Protein AF-0000000084393805 (afdb_homodimer)

Structure (mmCIF, N/CA/C/O backbone):
data_AF-0000000084393805-model_v1
#
loop_
_entity.id
_entity.type
_entity.pdbx_description
1 polymer 'Probable acetate kinase'
#
loop_
_atom_site.group_PDB
_atom_site.id
_atom_site.type_symbol
_atom_site.label_atom_id
_atom_site.label_alt_id
_atom_site.label_comp_id
_atom_site.label_asym_id
_atom_site.label_entity_id
_atom_site.label_seq_id
_atom_site.pdbx_PDB_ins_code
_atom_site.Cartn_x
_atom_site.Cartn_y
_atom_site.Cartn_z
_atom_site.occupancy
_atom_site.B_iso_or_equiv
_atom_site.auth_seq_id
_atom_site.auth_comp_id
_atom_site.auth_asym_id
_atom_site.auth_atom_id
_atom_site.pdbx_PDB_model_num
ATOM 1 N N . MET A 1 1 ? 8.07 42.688 19.766 1 90.31 1 MET A N 1
ATOM 2 C CA . MET A 1 1 ? 7.062 41.625 19.703 1 90.31 1 MET A CA 1
ATOM 3 C C . MET A 1 1 ? 6.168 41.781 18.484 1 90.31 1 MET A C 1
ATOM 5 O O . MET A 1 1 ? 5.738 42.906 18.172 1 90.31 1 MET A O 1
ATOM 9 N N . LYS A 1 2 ? 6.098 40.75 17.688 1 96 2 LYS A N 1
ATOM 10 C CA . LYS A 1 2 ? 5.238 40.781 16.5 1 96 2 LYS A CA 1
ATOM 11 C C . LYS A 1 2 ? 3.988 39.938 16.719 1 96 2 LYS A C 1
ATOM 13 O O . LYS A 1 2 ? 3.998 39 17.516 1 96 2 LYS A O 1
ATOM 18 N N . VAL A 1 3 ? 2.959 40.375 16.031 1 98.25 3 VAL A N 1
ATOM 19 C CA . VAL A 1 3 ? 1.739 39.562 16.016 1 98.25 3 VAL A CA 1
ATOM 20 C C . VAL A 1 3 ? 1.699 38.719 14.758 1 98.25 3 VAL A C 1
ATOM 22 O O . VAL A 1 3 ? 1.859 39.219 13.641 1 98.25 3 VAL A O 1
ATOM 25 N N . ILE A 1 4 ? 1.531 37.375 14.953 1 98.44 4 ILE A N 1
ATOM 26 C CA . ILE A 1 4 ? 1.442 36.406 13.859 1 98.44 4 ILE A CA 1
ATOM 27 C C . ILE A 1 4 ? 0.04 35.812 13.812 1 98.44 4 ILE A C 1
ATOM 29 O O . ILE A 1 4 ? -0.472 35.344 14.828 1 98.44 4 ILE A O 1
ATOM 33 N N . LEU A 1 5 ? -0.621 35.875 12.656 1 98.38 5 LEU A N 1
ATOM 34 C CA . LEU A 1 5 ? -1.841 35.094 12.414 1 98.38 5 LEU A CA 1
ATOM 35 C C . LEU A 1 5 ? -1.526 33.781 11.719 1 98.38 5 LEU A C 1
ATOM 37 O O . LEU A 1 5 ? -1.022 33.781 10.594 1 98.38 5 LEU A O 1
ATOM 41 N N . ALA A 1 6 ? -1.752 32.688 12.391 1 98.25 6 ALA A N 1
ATOM 42 C CA . ALA A 1 6 ? -1.689 31.375 11.75 1 98.25 6 ALA A CA 1
ATOM 43 C C . ALA A 1 6 ? -3.061 30.953 11.227 1 98.25 6 ALA A C 1
ATOM 45 O O . ALA A 1 6 ? -4.008 30.812 12.008 1 98.25 6 ALA A O 1
ATOM 46 N N . ILE A 1 7 ? -3.125 30.766 9.977 1 96.06 7 ILE A N 1
ATOM 47 C CA . ILE A 1 7 ? -4.422 30.594 9.328 1 96.06 7 ILE A CA 1
ATOM 48 C C . ILE A 1 7 ? -4.52 29.203 8.711 1 96.06 7 ILE A C 1
ATOM 50 O O . ILE A 1 7 ? -3.615 28.766 7.992 1 96.06 7 ILE A O 1
ATOM 54 N N . ASN A 1 8 ? -5.477 28.5 9.039 1 91.06 8 ASN A N 1
ATOM 55 C CA . ASN A 1 8 ? -5.863 27.219 8.453 1 91.06 8 ASN A CA 1
ATOM 56 C C . ASN A 1 8 ? -7.238 27.312 7.793 1 91.06 8 ASN A C 1
ATOM 58 O O . ASN A 1 8 ? -8.242 27.562 8.469 1 91.06 8 ASN A O 1
ATOM 62 N N . SER A 1 9 ? -7.223 27.078 6.508 1 86 9 SER A N 1
ATOM 63 C CA . SER A 1 9 ? -8.469 27.219 5.762 1 86 9 SER A CA 1
ATOM 64 C C . SER A 1 9 ? -8.875 25.891 5.125 1 86 9 SER A C 1
ATOM 66 O O . SER A 1 9 ? -8.055 25.219 4.516 1 86 9 SER A O 1
ATOM 68 N N . GLY A 1 10 ? -10.031 25.438 5.391 1 75.75 10 GLY A N 1
ATOM 69 C CA . GLY A 1 10 ? -10.672 24.328 4.691 1 75.75 10 GLY A CA 1
ATOM 70 C C . GLY A 1 10 ? -11.797 24.781 3.771 1 75.75 10 GLY A C 1
ATOM 71 O O . GLY A 1 10 ? -12.031 25.969 3.611 1 75.75 10 GLY A O 1
ATOM 72 N N . SER A 1 11 ? -12.484 23.859 3.178 1 70.88 11 SER A N 1
ATOM 73 C CA . SER A 1 11 ? -13.555 24.172 2.242 1 70.88 11 SER A CA 1
ATOM 74 C C . SER A 1 11 ? -14.742 24.812 2.959 1 70.88 11 SER A C 1
ATOM 76 O O . SER A 1 11 ? -15.477 25.609 2.369 1 70.88 11 SER A O 1
ATOM 78 N N . SER A 1 12 ? -14.875 24.516 4.25 1 77.31 12 SER A N 1
ATOM 79 C CA . SER A 1 12 ? -16.094 24.984 4.91 1 77.31 12 SER A CA 1
ATOM 80 C C . SER A 1 12 ? -15.766 25.797 6.156 1 77.31 12 SER A C 1
ATOM 82 O O . SER A 1 12 ? -16.656 26.125 6.938 1 77.31 12 SER A O 1
ATOM 84 N N . SER A 1 13 ? -14.516 26.031 6.391 1 85.81 13 SER A N 1
ATOM 85 C CA . SER A 1 13 ? -14.18 26.75 7.617 1 85.81 13 SER A CA 1
ATOM 86 C C . SER A 1 13 ? -12.844 27.484 7.484 1 85.81 13 SER A C 1
ATOM 88 O O . SER A 1 13 ? -12.023 27.125 6.641 1 85.81 13 SER A O 1
ATOM 90 N N . VAL A 1 14 ? -12.695 28.516 8.258 1 90.38 14 VAL A N 1
ATOM 91 C CA . VAL A 1 14 ? -11.445 29.25 8.398 1 90.38 14 VAL A CA 1
ATOM 92 C C . VAL A 1 14 ? -11.109 29.438 9.883 1 90.38 14 VAL A C 1
ATOM 94 O O . VAL A 1 14 ? -11.953 29.859 10.664 1 90.38 14 VAL A O 1
ATOM 97 N N . LYS A 1 15 ? -9.93 29.016 10.266 1 94.12 15 LYS A N 1
ATOM 98 C CA . LYS A 1 15 ? -9.461 29.141 11.641 1 94.12 15 LYS A CA 1
ATOM 99 C C . LYS A 1 15 ? -8.219 30.031 11.719 1 94.12 15 LYS A C 1
ATOM 101 O O . LYS A 1 15 ? -7.305 29.906 10.898 1 94.12 15 LYS A O 1
ATOM 106 N N . ILE A 1 16 ? -8.242 30.984 12.617 1 96.81 16 ILE A N 1
ATOM 107 C CA . ILE A 1 16 ? -7.09 31.859 12.859 1 96.81 16 ILE A CA 1
ATOM 108 C C . ILE A 1 16 ? -6.633 31.719 14.312 1 96.81 16 ILE A C 1
ATOM 110 O O . ILE A 1 16 ? -7.422 31.922 15.234 1 96.81 16 ILE A O 1
ATOM 114 N N . SER A 1 17 ? -5.43 31.359 14.492 1 97.94 17 SER A N 1
ATOM 115 C CA . SER A 1 17 ? -4.77 31.469 15.789 1 97.94 17 SER A CA 1
ATOM 116 C C . SER A 1 17 ? -3.818 32.656 15.828 1 97.94 17 SER A C 1
ATOM 118 O O . SER A 1 17 ? -3.057 32.875 14.883 1 97.94 17 SER A O 1
ATOM 120 N N . VAL A 1 18 ? -3.908 33.469 16.875 1 98.31 18 VAL A N 1
ATOM 121 C CA . VAL A 1 18 ? -3.129 34.688 16.984 1 98.31 18 VAL A CA 1
ATOM 122 C C . VAL A 1 18 ? -2.012 34.5 18.016 1 98.31 18 VAL A C 1
ATOM 124 O O . VAL A 1 18 ? -2.264 34.062 19.141 1 98.31 18 VAL A O 1
ATOM 127 N N . TYR A 1 19 ? -0.81 34.875 17.609 1 98.31 19 TYR A N 1
ATOM 128 C CA . TYR A 1 19 ? 0.335 34.656 18.484 1 98.31 19 TYR A CA 1
ATOM 129 C C . TYR A 1 19 ? 1.111 35.969 18.672 1 98.31 19 TYR A C 1
ATOM 131 O O . TYR A 1 19 ? 1.263 36.75 17.734 1 98.31 19 TYR A O 1
ATOM 139 N N . SER A 1 20 ? 1.529 36.25 19.875 1 97.94 20 SER A N 1
ATOM 140 C CA . SER A 1 20 ? 2.617 37.188 20.141 1 97.94 20 SER A CA 1
ATOM 141 C C . SER A 1 20 ? 3.975 36.5 20.031 1 97.94 20 SER A C 1
ATOM 143 O O . SER A 1 20 ? 4.195 35.469 20.641 1 97.94 20 SER A O 1
ATOM 145 N N . ALA A 1 21 ? 4.871 37.062 19.234 1 97.38 21 ALA A N 1
ATOM 146 C CA . ALA A 1 21 ? 6.07 36.281 18.922 1 97.38 21 ALA A CA 1
ATOM 147 C C . ALA A 1 21 ? 7.309 37.188 18.906 1 97.38 21 ALA A C 1
ATOM 149 O O . ALA A 1 21 ? 7.223 38.375 18.594 1 97.38 21 ALA A O 1
ATOM 150 N N . GLU A 1 22 ? 8.422 36.656 19.312 1 97.12 22 GLU A N 1
ATOM 151 C CA . GLU A 1 22 ? 9.766 37.219 19.203 1 97.12 22 GLU A CA 1
ATOM 152 C C . GLU A 1 22 ? 10.711 36.281 18.484 1 97.12 22 GLU A C 1
ATOM 154 O O . GLU A 1 22 ? 10.469 35.062 18.453 1 97.12 22 GLU A O 1
ATOM 159 N N . PHE A 1 23 ? 11.711 36.844 17.953 1 96.31 23 PHE A N 1
ATOM 160 C CA . PHE A 1 23 ? 12.68 36.062 17.188 1 96.31 23 PHE A CA 1
ATOM 161 C C . PHE A 1 23 ? 13.289 34.969 18.062 1 96.31 23 PHE A C 1
ATOM 163 O O . PHE A 1 23 ? 13.727 35.219 19.188 1 96.31 23 PHE A O 1
ATOM 170 N N . LYS A 1 24 ? 13.242 33.75 17.625 1 95.5 24 LYS A N 1
ATOM 171 C CA . LYS A 1 24 ? 13.867 32.562 18.219 1 95.5 24 LYS A CA 1
ATOM 172 C C . LYS A 1 24 ? 13.281 32.281 19.594 1 95.5 24 LYS A C 1
ATOM 174 O O . LYS A 1 24 ? 13.984 31.781 20.484 1 95.5 24 LYS A O 1
ATOM 179 N N . GLN A 1 25 ? 12.086 32.656 19.781 1 96.31 25 GLN A N 1
ATOM 180 C CA . GLN A 1 25 ? 11.359 32.344 21 1 96.31 25 GLN A CA 1
ATOM 181 C C . GLN A 1 25 ? 10.023 31.688 20.688 1 96.31 25 GLN A C 1
ATOM 183 O O . GLN A 1 25 ? 9.445 31.906 19.625 1 96.31 25 GLN A O 1
ATOM 188 N N . SER A 1 26 ? 9.609 30.891 21.609 1 96.19 26 SER A N 1
ATOM 189 C CA . SER A 1 26 ? 8.32 30.219 21.453 1 96.19 26 SER A CA 1
ATOM 190 C C . SER A 1 26 ? 7.188 31.25 21.375 1 96.19 26 SER A C 1
ATOM 192 O O . SER A 1 26 ? 7.07 32.125 22.234 1 96.19 26 SER A O 1
ATOM 194 N N . PRO A 1 27 ? 6.383 31.141 20.391 1 97.81 27 PRO A N 1
ATOM 195 C CA . PRO A 1 27 ? 5.258 32.062 20.312 1 97.81 27 PRO A CA 1
ATOM 196 C C . PRO A 1 27 ? 4.188 31.797 21.375 1 97.81 27 PRO A C 1
ATOM 198 O O . PRO A 1 27 ? 3.959 30.656 21.734 1 97.81 27 PRO A O 1
ATOM 201 N N . ARG A 1 28 ? 3.549 32.844 21.812 1 97.31 28 ARG A N 1
ATOM 202 C CA . ARG A 1 28 ? 2.482 32.719 22.797 1 97.31 28 ARG A CA 1
ATOM 203 C C . ARG A 1 28 ? 1.122 33.031 22.188 1 97.31 28 ARG A C 1
ATOM 205 O O . ARG A 1 28 ? 0.905 34.094 21.625 1 97.31 28 ARG A O 1
ATOM 212 N N . GLN A 1 29 ? 0.263 32.062 22.312 1 97.5 29 GLN A N 1
ATOM 213 C CA . GLN A 1 29 ? -1.069 32.25 21.75 1 97.5 29 GLN A CA 1
ATOM 214 C C . GLN A 1 29 ? -1.876 33.25 22.562 1 97.5 29 GLN A C 1
ATOM 216 O O . GLN A 1 29 ? -1.992 33.125 23.781 1 97.5 29 GLN A O 1
ATOM 221 N N . ILE A 1 30 ? -2.516 34.219 21.906 1 97.62 30 ILE A N 1
ATOM 222 C CA . ILE A 1 30 ? -3.24 35.25 22.656 1 97.62 30 ILE A CA 1
ATOM 223 C C . ILE A 1 30 ? -4.715 35.25 22.266 1 97.62 30 ILE A C 1
ATOM 225 O O . ILE A 1 30 ? -5.559 35.781 22.969 1 97.62 30 ILE A O 1
ATOM 229 N N . ALA A 1 31 ? -4.996 34.594 21.125 1 97.88 31 ALA A N 1
ATOM 230 C CA . ALA A 1 31 ? -6.391 34.469 20.703 1 97.88 31 ALA A CA 1
ATOM 231 C C . ALA A 1 31 ? -6.566 33.375 19.656 1 97.88 31 ALA A C 1
ATOM 233 O O . ALA A 1 31 ? -5.59 32.938 19.047 1 97.88 31 ALA A O 1
ATOM 234 N N . GLU A 1 32 ? -7.707 32.906 19.453 1 97.44 32 GLU A N 1
ATOM 235 C CA . GLU A 1 32 ? -8.109 31.984 18.406 1 97.44 32 GLU A CA 1
ATOM 236 C C . GLU A 1 32 ? -9.555 32.25 17.969 1 97.44 32 GLU A C 1
ATOM 238 O O . GLU A 1 32 ? -10.422 32.5 18.797 1 97.44 32 GLU A O 1
ATOM 243 N N . THR A 1 33 ? -9.828 32.25 16.734 1 96.69 33 THR A N 1
ATOM 244 C CA . THR A 1 33 ? -11.172 32.469 16.203 1 96.69 33 THR A CA 1
ATOM 245 C C . THR A 1 33 ? -11.406 31.594 14.977 1 96.69 33 THR A C 1
ATOM 247 O O . THR A 1 33 ? -10.469 31.281 14.25 1 96.69 33 THR A O 1
ATOM 250 N N . VAL A 1 34 ? -12.641 31.141 14.844 1 95.31 34 VAL A N 1
ATOM 251 C CA . VAL A 1 34 ? -12.969 30.219 13.75 1 95.31 34 VAL A CA 1
ATOM 252 C C . VAL A 1 34 ? -14.359 30.562 13.211 1 95.31 34 VAL A C 1
ATOM 254 O O . VAL A 1 34 ? -15.273 30.875 13.969 1 95.31 34 VAL A O 1
ATOM 257 N N . VAL A 1 35 ? -14.477 30.625 11.914 1 94.06 35 VAL A N 1
ATOM 258 C CA . VAL A 1 35 ? -15.766 30.609 11.234 1 94.06 35 VAL A CA 1
ATOM 259 C C . VAL A 1 35 ? -16.016 29.234 10.625 1 94.06 35 VAL A C 1
ATOM 261 O O . VAL A 1 35 ? -15.156 28.703 9.914 1 94.06 35 VAL A O 1
ATOM 264 N N . SER A 1 36 ? -17.094 28.594 10.898 1 90.19 36 SER A N 1
ATOM 265 C CA . SER A 1 36 ? -17.453 27.266 10.391 1 90.19 36 SER A CA 1
ATOM 266 C C . SER A 1 36 ? -18.766 27.312 9.633 1 90.19 36 SER A C 1
ATOM 268 O O . SER A 1 36 ? -19.422 28.344 9.555 1 90.19 36 SER A O 1
ATOM 270 N N . ASP A 1 37 ? -19.156 26.219 8.875 1 84.69 37 ASP A N 1
ATOM 271 C CA . ASP A 1 37 ? -20.406 25.984 8.172 1 84.69 37 ASP A CA 1
ATOM 272 C C . ASP A 1 37 ? -20.594 26.984 7.027 1 84.69 37 ASP A C 1
ATOM 274 O O . ASP A 1 37 ? -21.688 27.5 6.812 1 84.69 37 ASP A O 1
ATOM 278 N N . LEU A 1 38 ? -19.5 27.25 6.375 1 82.31 38 LEU A N 1
ATOM 279 C CA . LEU A 1 38 ? -19.547 28.172 5.242 1 82.31 38 LEU A CA 1
ATOM 280 C C . LEU A 1 38 ? -20.406 27.609 4.117 1 82.31 38 LEU A C 1
ATOM 282 O O . LEU A 1 38 ? -21.031 28.359 3.361 1 82.31 38 LEU A O 1
ATOM 286 N N . THR A 1 39 ? -20.422 26.266 3.984 1 75.19 39 THR A N 1
ATOM 287 C CA . THR A 1 39 ? -21.156 25.625 2.902 1 75.19 39 THR A CA 1
ATOM 288 C C . THR A 1 39 ? -22.562 25.219 3.357 1 75.19 39 THR A C 1
ATOM 290 O O . THR A 1 39 ? -23.328 24.625 2.588 1 75.19 39 THR A O 1
ATOM 293 N N . ALA A 1 40 ? -22.906 25.375 4.605 1 74.25 40 ALA A N 1
ATOM 294 C CA . ALA A 1 40 ? -24.234 25.109 5.156 1 74.25 40 ALA A CA 1
ATOM 295 C C . ALA A 1 40 ? -24.719 26.266 6.016 1 74.25 40 ALA A C 1
ATOM 297 O O . ALA A 1 40 ? -24.703 26.188 7.246 1 74.25 40 ALA A O 1
ATOM 298 N N . PRO A 1 41 ? -25.156 27.188 5.359 1 80.06 41 PRO A N 1
ATOM 299 C CA . PRO A 1 41 ? -25.547 28.375 6.121 1 80.06 41 PRO A CA 1
ATOM 300 C C . PRO A 1 41 ? -26.641 28.094 7.152 1 80.06 41 PRO A C 1
ATOM 302 O O . PRO A 1 41 ? -27.438 27.172 6.969 1 80.06 41 PRO A O 1
ATOM 305 N N . PRO A 1 42 ? -26.625 28.891 8.383 1 88.12 42 PRO A N 1
ATOM 306 C CA . PRO A 1 42 ? -25.781 30.078 8.562 1 88.12 42 PRO A CA 1
ATOM 307 C C . PRO A 1 42 ? -24.375 29.719 9.07 1 88.12 42 PRO A C 1
ATOM 309 O O . PRO A 1 42 ? -24.219 28.781 9.844 1 88.12 42 PRO A O 1
ATOM 312 N N . ALA A 1 43 ? -23.406 30.484 8.719 1 91.06 43 ALA A N 1
ATOM 313 C CA . ALA A 1 43 ? -22.047 30.328 9.219 1 91.06 43 ALA A CA 1
ATOM 314 C C . ALA A 1 43 ? -21.969 30.656 10.711 1 91.06 43 ALA A C 1
ATOM 316 O O . ALA A 1 43 ? -22.812 31.375 11.234 1 91.06 43 ALA A O 1
ATOM 317 N N . LYS A 1 44 ? -21.109 30.062 11.398 1 94.31 44 LYS A N 1
ATOM 318 C CA . LYS A 1 44 ? -20.953 30.25 12.844 1 94.31 44 LYS A CA 1
ATOM 319 C C . LYS A 1 44 ? -19.547 30.75 13.18 1 94.31 44 LYS A C 1
ATOM 321 O O . LYS A 1 44 ? -18.594 30.469 12.453 1 94.31 44 LYS A O 1
ATOM 326 N N . VAL A 1 45 ? -19.5 31.484 14.297 1 94.81 45 VAL A N 1
ATOM 327 C CA . VAL A 1 45 ? -18.219 32.031 14.711 1 94.81 45 VAL A CA 1
ATOM 328 C C . VAL A 1 45 ? -17.922 31.625 16.156 1 94.81 45 VAL A C 1
ATOM 330 O O . VAL A 1 45 ? -18.828 31.594 16.984 1 94.81 45 VAL A O 1
ATOM 333 N N . SER A 1 46 ? -16.781 31.203 16.422 1 96.12 46 SER A N 1
ATOM 334 C CA . SER A 1 46 ? -16.219 30.984 17.766 1 96.12 46 SER A CA 1
ATOM 335 C C . SER A 1 46 ? -14.969 31.828 17.984 1 96.12 46 SER A C 1
ATOM 337 O O . SER A 1 46 ? -14.227 32.094 17.047 1 96.12 46 SER A O 1
ATOM 339 N N . TYR A 1 47 ? -14.805 32.281 19.219 1 97.25 47 TYR A N 1
ATOM 340 C CA . TYR A 1 47 ? -13.703 33.188 19.547 1 97.25 47 TYR A CA 1
ATOM 341 C C . TYR A 1 47 ? -13.242 32.969 20.984 1 97.25 47 TYR A C 1
ATOM 343 O O . TYR A 1 47 ? -14.047 33 21.922 1 97.25 47 TYR A O 1
ATOM 351 N N . THR A 1 48 ? -11.984 32.625 21.078 1 97.06 48 THR A N 1
ATOM 352 C CA . THR A 1 48 ? -11.344 32.5 22.375 1 97.06 48 THR A CA 1
ATOM 353 C C . THR A 1 48 ? -10.188 33.469 22.516 1 97.06 48 THR A C 1
ATOM 355 O O . THR A 1 48 ? -9.398 33.656 21.594 1 97.06 48 THR A O 1
ATOM 358 N N . ARG A 1 49 ? -10.094 34.219 23.641 1 95.94 49 ARG A N 1
ATOM 359 C CA . ARG A 1 49 ? -9.031 35.156 23.953 1 95.94 49 ARG A CA 1
ATOM 360 C C . ARG A 1 49 ? -8.375 34.812 25.297 1 95.94 49 ARG A C 1
ATOM 362 O O . ARG A 1 49 ? -9.055 34.75 26.312 1 95.94 49 ARG A O 1
ATOM 369 N N . GLY A 1 50 ? -7.055 34.656 25.219 1 89.75 50 GLY A N 1
ATOM 370 C CA . GLY A 1 50 ? -6.332 34.344 26.453 1 89.75 50 GLY A CA 1
ATOM 371 C C . GLY A 1 50 ? -6.914 33.156 27.203 1 89.75 50 GLY A C 1
ATOM 372 O O . GLY A 1 50 ? -7.043 33.219 28.422 1 89.75 50 GLY A O 1
ATOM 373 N N . GLY A 1 51 ? -7.41 32.219 26.469 1 86.38 51 GLY A N 1
ATOM 374 C CA . GLY A 1 51 ? -7.969 31.016 27.094 1 86.38 51 GLY A CA 1
ATOM 375 C C . GLY A 1 51 ? -9.438 31.172 27.453 1 86.38 51 GLY A C 1
ATOM 376 O O . GLY A 1 51 ? -10.094 30.188 27.812 1 86.38 51 GLY A O 1
ATOM 377 N N . THR A 1 52 ? -9.945 32.4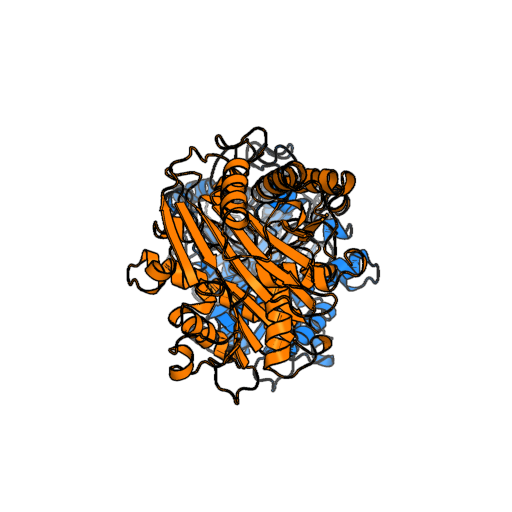06 27.344 1 92 52 THR A N 1
ATOM 378 C CA . THR A 1 52 ? -11.344 32.656 27.672 1 92 52 THR A CA 1
ATOM 379 C C . THR A 1 52 ? -12.219 32.562 26.422 1 92 52 THR A C 1
ATOM 381 O O . THR A 1 52 ? -11.93 33.188 25.406 1 92 52 THR A O 1
ATOM 384 N N . GLU A 1 53 ? -13.227 31.766 26.547 1 94.81 53 GLU A N 1
ATOM 385 C CA . GLU A 1 53 ? -14.18 31.656 25.453 1 94.81 53 GLU A CA 1
ATOM 386 C C . GLU A 1 53 ? -15.07 32.906 25.375 1 94.81 53 GLU A C 1
ATOM 388 O O . GLU A 1 53 ? -15.906 33.125 26.25 1 94.81 53 GLU A O 1
ATOM 393 N N . VAL A 1 54 ? -15 33.656 24.438 1 95.75 54 VAL A N 1
ATOM 394 C CA . VAL A 1 54 ? -15.734 34.906 24.25 1 95.75 54 VAL A CA 1
ATOM 395 C C . VAL A 1 54 ? -17.016 34.656 23.438 1 95.75 54 VAL A C 1
ATOM 397 O O . VAL A 1 54 ? -18.078 35.188 23.75 1 95.75 54 VAL A O 1
ATOM 400 N N . LYS A 1 55 ? -16.859 33.844 22.359 1 94.56 55 LYS A N 1
ATOM 401 C CA . LYS A 1 55 ? -17.953 33.406 21.531 1 94.56 55 LYS A CA 1
ATOM 402 C C . LYS A 1 55 ? -17.859 31.891 21.266 1 94.56 55 LYS A C 1
ATOM 404 O O . LYS A 1 55 ? -16.766 31.359 21.062 1 94.56 55 LYS A O 1
ATOM 409 N N . LYS A 1 56 ? -19.016 31.281 21.375 1 94.56 56 LYS A N 1
ATOM 410 C CA . LYS A 1 56 ? -19.062 29.844 21.109 1 94.56 56 LYS A CA 1
ATOM 411 C C . LYS A 1 56 ? -20.125 29.531 20.062 1 94.56 56 LYS A C 1
ATOM 413 O O . LYS A 1 56 ? -21.328 29.5 20.375 1 94.56 56 LYS A O 1
ATOM 418 N N . ASN A 1 57 ? -19.688 29.266 18.875 1 92.69 57 ASN A N 1
ATOM 419 C CA . ASN A 1 57 ? -20.531 28.828 17.766 1 92.69 57 ASN A CA 1
ATOM 420 C C . ASN A 1 57 ? -21.734 29.734 17.578 1 92.69 57 ASN A C 1
ATOM 422 O O . ASN A 1 57 ? -22.859 29.266 17.5 1 92.69 57 ASN A O 1
ATOM 426 N N . GLU A 1 58 ? -21.469 30.938 17.578 1 92.75 58 GLU A N 1
ATOM 427 C CA . GLU A 1 58 ? -22.547 31.906 17.406 1 92.75 58 GLU A CA 1
ATOM 428 C C . GLU A 1 58 ? -22.875 32.094 15.93 1 92.75 58 GLU A C 1
ATOM 430 O O . GLU A 1 58 ? -21.984 32.125 15.086 1 92.75 58 GLU A O 1
ATOM 435 N N . ASP A 1 59 ? -24.078 32.219 15.648 1 90.94 59 ASP A N 1
ATOM 436 C CA . ASP A 1 59 ? -24.516 32.469 14.273 1 90.94 59 ASP A CA 1
ATOM 437 C C . ASP A 1 59 ? -24.062 33.844 13.789 1 90.94 59 ASP A C 1
ATOM 439 O O . ASP A 1 59 ? -24.109 34.812 14.539 1 90.94 59 ASP A O 1
ATOM 443 N N . LEU A 1 60 ? -23.578 33.781 12.609 1 89.5 60 LEU A N 1
ATOM 444 C CA . LEU A 1 60 ? -23.219 35.062 11.984 1 89.5 60 LEU A CA 1
ATOM 445 C C . LEU A 1 60 ? -24.406 35.656 11.234 1 89.5 60 LEU A C 1
ATOM 447 O O . LEU A 1 60 ? -25.094 34.938 10.5 1 89.5 60 LEU A O 1
ATOM 451 N N . GLU A 1 61 ? -24.656 36.812 11.555 1 77.44 61 GLU A N 1
ATOM 452 C CA . GLU A 1 61 ? -25.766 37.5 10.898 1 77.44 61 GLU A CA 1
ATOM 453 C C . GLU A 1 61 ? -25.406 37.906 9.477 1 77.44 61 GLU A C 1
ATOM 455 O O . GLU A 1 61 ? -26.25 37.906 8.586 1 77.44 61 GLU A O 1
ATOM 460 N N . ASP A 1 62 ? -24.188 38.219 9.273 1 77.19 62 ASP A N 1
ATOM 461 C CA . ASP A 1 62 ? -23.719 38.625 7.957 1 77.19 62 ASP A CA 1
ATOM 462 C C . ASP A 1 62 ? -23.734 37.469 6.965 1 77.19 62 ASP A C 1
ATOM 464 O O . ASP A 1 62 ? -23.656 36.312 7.359 1 77.19 62 ASP A O 1
ATOM 468 N N . ASN A 1 63 ? -24.031 37.844 5.793 1 82.12 63 ASN A N 1
ATOM 469 C CA . ASN A 1 63 ? -23.938 36.875 4.719 1 82.12 63 ASN A CA 1
ATOM 470 C C . ASN A 1 63 ? -22.5 36.469 4.43 1 82.12 63 ASN A C 1
ATOM 472 O O . ASN A 1 63 ? -21.766 37.219 3.76 1 82.12 63 ASN A O 1
ATOM 476 N N . VAL A 1 64 ? -22.016 35.531 5.031 1 86.94 64 VAL A N 1
ATOM 477 C CA . VAL A 1 64 ? -20.672 35 4.855 1 86.94 64 VAL A CA 1
ATOM 478 C C . VAL A 1 64 ? -20.719 33.75 4.004 1 86.94 64 VAL A C 1
ATOM 480 O O . VAL A 1 64 ? -21.25 32.719 4.438 1 86.94 64 VAL A O 1
ATOM 483 N N . SER A 1 65 ? -20.266 33.844 2.744 1 81.75 65 SER A N 1
ATOM 484 C CA . SER A 1 65 ? -20.406 32.719 1.854 1 81.75 65 SER A CA 1
ATOM 485 C C . SER A 1 65 ? -19.062 32.312 1.258 1 81.75 65 SER A C 1
ATOM 487 O O . SER A 1 65 ? -18.938 31.234 0.658 1 81.75 65 SER A O 1
ATOM 489 N N . THR A 1 66 ? -18.094 33.094 1.451 1 83.19 66 THR A N 1
ATOM 490 C CA . THR A 1 66 ? -16.781 32.812 0.883 1 83.19 66 THR A CA 1
ATOM 491 C C . THR A 1 66 ? -15.711 32.844 1.964 1 83.19 66 THR A C 1
ATOM 493 O O . THR A 1 66 ? -15.93 33.344 3.059 1 83.19 66 THR A O 1
ATOM 496 N N . GLN A 1 67 ? -14.609 32.344 1.635 1 84.81 67 GLN A N 1
ATOM 497 C CA . GLN A 1 67 ? -13.461 32.375 2.531 1 84.81 67 GLN A CA 1
ATOM 498 C C . GLN A 1 67 ? -13.031 33.812 2.812 1 84.81 67 GLN A C 1
ATOM 500 O O . GLN A 1 67 ? -12.594 34.125 3.92 1 84.81 67 GLN A O 1
ATOM 505 N N . ASP A 1 68 ? -13.188 34.625 1.839 1 88.44 68 ASP A N 1
ATOM 506 C CA . ASP A 1 68 ? -12.859 36.031 1.989 1 88.44 68 ASP A CA 1
ATOM 507 C C . ASP A 1 68 ? -13.781 36.719 3.01 1 88.44 68 ASP A C 1
ATOM 509 O O . ASP A 1 68 ? -13.32 37.469 3.857 1 88.44 68 ASP A O 1
ATOM 513 N N . ASP A 1 69 ? -15.039 36.344 2.889 1 91.19 69 ASP A N 1
ATOM 514 C CA . ASP A 1 69 ? -16 36.875 3.848 1 91.19 69 ASP A CA 1
ATOM 515 C C . ASP A 1 69 ? -15.68 36.438 5.266 1 91.19 69 ASP A C 1
ATOM 517 O O . ASP A 1 69 ? -15.742 37.219 6.211 1 91.19 69 ASP A O 1
ATOM 521 N N . ALA A 1 70 ? -15.367 35.188 5.328 1 91.81 70 ALA A N 1
ATOM 522 C CA . ALA A 1 70 ? -15.039 34.594 6.629 1 91.81 70 ALA A CA 1
ATOM 523 C C . ALA A 1 70 ? -13.82 35.281 7.238 1 91.81 70 ALA A C 1
ATOM 525 O O . ALA A 1 70 ? -13.805 35.594 8.43 1 91.81 70 ALA A O 1
ATOM 526 N N . PHE A 1 71 ? -12.852 35.562 6.445 1 92.81 71 PHE A N 1
ATOM 527 C CA . PHE A 1 71 ? -11.625 36.188 6.918 1 92.81 71 PHE A CA 1
ATOM 528 C C . PHE A 1 71 ? -11.914 37.625 7.41 1 92.81 71 PHE A C 1
ATOM 530 O O . PHE A 1 71 ? -11.391 38.031 8.445 1 92.81 71 PHE A O 1
ATOM 537 N N . LYS A 1 72 ? -12.719 38.312 6.691 1 93.12 72 LYS A N 1
ATOM 538 C CA . LYS A 1 72 ? -13.094 39.656 7.078 1 93.12 72 LYS A CA 1
ATOM 539 C C . LYS A 1 72 ? -13.758 39.688 8.453 1 93.12 72 LYS A C 1
ATOM 541 O O . LYS A 1 72 ? -13.461 40.531 9.281 1 93.12 72 LYS A O 1
ATOM 546 N N . VAL A 1 73 ? -14.633 38.719 8.562 1 94.12 73 VAL A N 1
ATOM 547 C CA . VAL A 1 73 ? -15.359 38.625 9.828 1 94.12 73 VAL A CA 1
ATOM 548 C C . VAL A 1 73 ? -14.383 38.312 10.961 1 94.12 73 VAL A C 1
ATOM 550 O O . VAL A 1 73 ? -14.461 38.938 12.031 1 94.12 73 VAL A O 1
ATOM 553 N N . LEU A 1 74 ? -13.484 37.438 10.75 1 95.69 74 LEU A N 1
ATOM 554 C CA . LEU A 1 74 ? -12.516 37.031 11.773 1 95.69 74 LEU A CA 1
ATOM 555 C C . LEU A 1 74 ? -11.586 38.188 12.117 1 95.69 74 LEU A C 1
ATOM 557 O O . LEU A 1 74 ? -11.305 38.438 13.289 1 95.69 74 LEU A O 1
ATOM 561 N N . LEU A 1 75 ? -11.148 38.906 11.117 1 95.25 75 LEU A N 1
ATOM 562 C CA . LEU A 1 75 ? -10.273 40.062 11.32 1 95.25 75 LEU A CA 1
ATOM 563 C C . LEU A 1 75 ? -10.984 41.156 12.109 1 95.25 75 LEU A C 1
ATOM 565 O O . LEU A 1 75 ? -10.406 41.75 13.023 1 95.25 75 LEU A O 1
ATOM 569 N N . LYS A 1 76 ? -12.188 41.375 11.703 1 94.75 76 LYS A N 1
ATOM 570 C CA . LYS A 1 76 ? -13 42.344 12.414 1 94.75 76 LYS A CA 1
ATOM 571 C C . LYS A 1 76 ? -13.164 42 13.883 1 94.75 76 LYS A C 1
ATOM 573 O O . LYS A 1 76 ? -13.047 42.844 14.766 1 94.75 76 LYS A O 1
ATOM 578 N N . THR A 1 77 ? -13.43 40.719 14.102 1 95.31 77 THR A N 1
ATOM 579 C CA . THR A 1 77 ? -13.602 40.219 15.453 1 95.31 77 THR A CA 1
ATOM 580 C C . THR A 1 77 ? -12.359 40.5 16.297 1 95.31 77 THR A C 1
ATOM 582 O O . THR A 1 77 ? -12.461 40.906 17.453 1 95.31 77 THR A O 1
ATOM 585 N N . LEU A 1 78 ? -11.211 40.312 15.758 1 96.69 78 LEU A N 1
ATOM 586 C CA . LEU A 1 78 ? -9.953 40.5 16.469 1 96.69 78 LEU A CA 1
ATOM 587 C C . LEU A 1 78 ? -9.664 42 16.703 1 96.69 78 LEU A C 1
ATOM 589 O O . LEU A 1 78 ? -9.289 42.375 17.797 1 96.69 78 LEU A O 1
ATOM 593 N N . ILE A 1 79 ? -9.859 42.812 15.734 1 96.25 79 ILE A N 1
ATOM 594 C CA . ILE A 1 79 ? -9.492 44.219 15.766 1 96.25 79 ILE A CA 1
ATOM 595 C C . ILE A 1 79 ? -10.438 45 16.688 1 96.25 79 ILE A C 1
ATOM 597 O O . ILE A 1 79 ? -10.016 45.906 17.406 1 96.25 79 ILE A O 1
ATOM 601 N N . GLU A 1 80 ? -11.656 44.562 16.703 1 95.88 80 GLU A N 1
ATOM 602 C CA . GLU A 1 80 ? -12.664 45.312 17.438 1 95.88 80 GLU A CA 1
ATOM 603 C C . GLU A 1 80 ? -12.734 44.875 18.891 1 95.88 80 GLU A C 1
ATOM 605 O O . GLU A 1 80 ? -13.453 45.469 19.688 1 95.88 80 GLU A O 1
ATOM 610 N N . ASP A 1 81 ? -12 43.906 19.219 1 96.12 81 ASP A N 1
ATOM 611 C CA . ASP A 1 81 ? -11.984 43.469 20.609 1 96.12 81 ASP A CA 1
ATOM 612 C C . ASP A 1 81 ? -11.109 44.375 21.453 1 96.12 81 ASP A C 1
ATOM 614 O O . ASP A 1 81 ? -9.883 44.344 21.375 1 96.12 81 ASP A O 1
ATOM 618 N N . PRO A 1 82 ? -11.68 45.156 22.359 1 95 82 PRO A N 1
ATOM 619 C CA . PRO A 1 82 ? -10.875 46.062 23.172 1 95 82 PRO A CA 1
ATOM 620 C C . PRO A 1 82 ? -9.984 45.344 24.172 1 95 82 PRO A C 1
ATOM 622 O O . PRO A 1 82 ? -9.016 45.938 24.688 1 95 82 PRO A O 1
ATOM 625 N N . GLU A 1 83 ? -10.305 44.094 24.406 1 95.56 83 GLU A N 1
ATOM 626 C CA . GLU A 1 83 ? -9.539 43.344 25.391 1 95.56 83 GLU A CA 1
ATOM 627 C C . GLU A 1 83 ? -8.383 42.594 24.734 1 95.56 83 GLU A C 1
ATOM 629 O O . GLU A 1 83 ? -7.699 41.781 25.375 1 95.56 83 GLU A O 1
ATOM 634 N N . LEU A 1 84 ? -8.156 42.875 23.484 1 96.31 84 LEU A N 1
ATOM 635 C CA . LEU A 1 84 ? -6.996 42.375 22.75 1 96.31 84 LEU A CA 1
ATOM 636 C C . LEU A 1 84 ? -6.094 43.531 22.328 1 96.31 84 LEU A C 1
ATOM 638 O O . LEU A 1 84 ? -6.051 43.875 21.141 1 96.31 84 LEU A O 1
ATOM 642 N N . PRO A 1 85 ? -5.379 44.062 23.203 1 94.94 85 PRO A N 1
ATOM 643 C CA . PRO A 1 85 ? -4.648 45.312 22.953 1 94.94 85 PRO A CA 1
ATOM 644 C C . PRO A 1 85 ? -3.537 45.125 21.922 1 94.94 85 PRO A C 1
ATOM 646 O O . PRO A 1 85 ? -3.059 46.125 21.359 1 94.94 85 PRO A O 1
ATOM 649 N N . GLN A 1 86 ? -3.1 43.906 21.688 1 95.69 86 GLN A N 1
ATOM 650 C CA . GLN A 1 86 ? -2.018 43.656 20.734 1 95.69 86 GLN A CA 1
ATOM 651 C C . GLN A 1 86 ? -2.463 43.938 19.312 1 95.69 86 GLN A C 1
ATOM 653 O O . GLN A 1 86 ? -1.63 44.125 18.422 1 95.69 86 GLN A O 1
ATOM 658 N N . ILE A 1 87 ? -3.795 43.906 19.078 1 96.88 87 ILE A N 1
ATOM 659 C CA . ILE A 1 87 ? -4.332 44.156 17.75 1 96.88 87 ILE A CA 1
ATOM 660 C C . ILE A 1 87 ? -5.391 45.25 17.812 1 96.88 87 ILE A C 1
ATOM 662 O O . ILE A 1 87 ? -6.551 45 18.125 1 96.88 87 ILE A O 1
ATOM 666 N N . LYS A 1 88 ? -5.043 46.406 17.344 1 96.12 88 LYS A N 1
ATOM 667 C CA . LYS A 1 88 ? -5.965 47.562 17.344 1 96.12 88 LYS A CA 1
ATOM 668 C C . LYS A 1 88 ? -6.309 48 15.922 1 96.12 88 LYS A C 1
ATOM 670 O O . LYS A 1 88 ? -7.324 48.656 15.695 1 96.12 88 LYS A O 1
ATOM 675 N N . GLN A 1 89 ? -5.461 47.688 15.086 1 95.94 89 GLN A N 1
ATOM 676 C CA . GLN A 1 89 ? -5.629 48 13.664 1 95.94 89 GLN A CA 1
ATOM 677 C C . GLN A 1 89 ? -4.926 46.969 12.797 1 95.94 89 GLN A C 1
ATOM 679 O O . GLN A 1 89 ? -4.141 46.156 13.305 1 95.94 89 GLN A O 1
ATOM 684 N N . LYS A 1 90 ? -5.168 46.906 11.586 1 96.56 90 LYS A N 1
ATOM 685 C CA . LYS A 1 90 ? -4.656 45.906 10.633 1 96.56 90 LYS A CA 1
ATOM 686 C C . LYS A 1 90 ? -3.129 45.906 10.617 1 96.56 90 LYS A C 1
ATOM 688 O O . LYS A 1 90 ? -2.506 44.844 10.484 1 96.56 90 LYS A O 1
ATOM 693 N N . SER A 1 91 ? -2.547 47.125 10.734 1 96.38 91 SER A N 1
ATOM 694 C CA . SER A 1 91 ? -1.099 47.281 10.625 1 96.38 91 SER A CA 1
ATOM 695 C C . SER A 1 91 ? -0.388 46.656 11.82 1 96.38 91 SER A C 1
ATOM 697 O O . SER A 1 91 ? 0.831 46.469 11.805 1 96.38 91 SER A O 1
ATOM 699 N N . ASP A 1 92 ? -1.149 46.281 12.852 1 97.38 92 ASP A N 1
ATOM 700 C CA . ASP A 1 92 ? -0.561 45.625 14.023 1 97.38 92 ASP A CA 1
ATOM 701 C C . ASP A 1 92 ? -0.212 44.156 13.734 1 97.38 92 ASP A C 1
ATOM 703 O O . ASP A 1 92 ? 0.532 43.531 14.484 1 97.38 92 ASP A O 1
ATOM 707 N N . ILE A 1 93 ? -0.786 43.656 12.711 1 97.88 93 ILE A N 1
ATOM 708 C CA . ILE A 1 93 ? -0.498 42.281 12.281 1 97.88 93 ILE A CA 1
ATOM 709 C C . ILE A 1 93 ? 0.747 42.281 11.398 1 97.88 93 ILE A C 1
ATOM 711 O O . ILE A 1 93 ? 0.737 42.812 10.297 1 97.88 93 ILE A O 1
ATOM 715 N N . ALA A 1 94 ? 1.769 41.656 11.867 1 97.62 94 ALA A N 1
ATOM 716 C CA . ALA A 1 94 ? 3.051 41.688 11.172 1 97.62 94 ALA A CA 1
ATOM 717 C C . ALA A 1 94 ? 3.164 40.562 10.148 1 97.62 94 ALA A C 1
ATOM 719 O O . ALA A 1 94 ? 3.703 40.75 9.055 1 97.62 94 ALA A O 1
ATOM 720 N N . LEU A 1 95 ? 2.75 39.375 10.57 1 97.81 95 LEU A N 1
ATOM 721 C CA . LEU A 1 95 ? 2.918 38.188 9.75 1 97.81 95 LEU A CA 1
ATOM 722 C C . LEU A 1 95 ? 1.625 37.375 9.688 1 97.81 95 LEU A C 1
ATOM 724 O O . LEU A 1 95 ? 0.881 37.312 10.672 1 97.81 95 LEU A O 1
ATOM 728 N N . THR A 1 96 ? 1.354 36.812 8.578 1 97.75 96 THR A N 1
ATOM 729 C CA . THR A 1 96 ? 0.374 35.75 8.43 1 97.75 96 THR A CA 1
ATOM 730 C C . THR A 1 96 ? 1.034 34.469 7.891 1 97.75 96 THR A C 1
ATOM 732 O O . THR A 1 96 ? 1.924 34.531 7.043 1 97.75 96 THR A O 1
ATOM 735 N N . CYS A 1 97 ? 0.771 33.406 8.469 1 97.62 97 CYS A N 1
ATOM 736 C CA . CYS A 1 97 ? 1.257 32.156 7.926 1 97.62 97 CYS A CA 1
ATOM 737 C C . CYS A 1 97 ? 0.097 31.234 7.574 1 97.62 97 CYS A C 1
ATOM 739 O O . CYS A 1 97 ? -0.908 31.188 8.289 1 97.62 97 CYS A O 1
ATOM 741 N N . HIS A 1 98 ? 0.232 30.641 6.477 1 96.31 98 HIS A N 1
ATOM 742 C CA . HIS A 1 98 ? -0.826 29.844 5.859 1 96.31 98 HIS A CA 1
ATOM 743 C C . HIS A 1 98 ? -0.398 28.391 5.691 1 96.31 98 HIS A C 1
ATOM 745 O O . HIS A 1 98 ? 0.711 28.109 5.227 1 96.31 98 HIS A O 1
ATOM 751 N N . ARG A 1 99 ? -1.257 27.547 6.098 1 95.19 99 ARG A N 1
ATOM 752 C CA . ARG A 1 99 ? -1.024 26.141 5.793 1 95.19 99 ARG A CA 1
ATOM 753 C C . ARG A 1 99 ? -1.353 25.828 4.332 1 95.19 99 ARG A C 1
ATOM 755 O O . ARG A 1 99 ? -2.494 26 3.9 1 95.19 99 ARG A O 1
ATOM 762 N N . ILE A 1 100 ? -0.358 25.5 3.588 1 94.06 100 ILE A N 1
ATOM 763 C CA . ILE A 1 100 ? -0.519 25.047 2.209 1 94.06 100 ILE A CA 1
ATOM 764 C C . ILE A 1 100 ? -0.182 23.562 2.104 1 94.06 100 ILE A C 1
ATOM 766 O O . ILE A 1 100 ? 0.915 23.141 2.479 1 94.06 100 ILE A O 1
ATOM 770 N N . VAL A 1 101 ? -1.036 22.781 1.591 1 93 101 VAL A N 1
ATOM 771 C CA . VAL A 1 101 ? -0.914 21.328 1.625 1 93 101 VAL A CA 1
ATOM 772 C C . VAL A 1 101 ? 0.248 20.891 0.74 1 93 101 VAL A C 1
ATOM 774 O O . VAL A 1 101 ? 1.141 20.172 1.19 1 93 101 VAL A O 1
ATOM 777 N N . HIS A 1 102 ? 0.251 21.328 -0.516 1 94.25 102 HIS A N 1
ATOM 778 C CA . HIS A 1 102 ? 1.27 20.891 -1.46 1 94.25 102 HIS A CA 1
ATOM 779 C C . HIS A 1 102 ? 2.25 22.016 -1.782 1 94.25 102 HIS A C 1
ATOM 781 O O . HIS A 1 102 ? 1.884 23 -2.426 1 94.25 102 HIS A O 1
ATOM 787 N N . GLY A 1 103 ? 3.52 21.797 -1.438 1 94.75 103 GLY A N 1
ATOM 788 C CA . GLY A 1 103 ? 4.531 22.828 -1.655 1 94.75 103 GLY A CA 1
ATOM 789 C C . GLY A 1 103 ? 5.574 22.422 -2.682 1 94.75 103 GLY A C 1
ATOM 790 O O . GLY A 1 103 ? 6.559 23.141 -2.889 1 94.75 103 GLY A O 1
ATOM 791 N N . GLY A 1 104 ? 5.32 21.234 -3.33 1 93.25 104 GLY A N 1
ATOM 792 C CA . GLY A 1 104 ? 6.285 20.766 -4.309 1 93.25 104 GLY A CA 1
ATOM 793 C C . GLY A 1 104 ? 7.645 20.453 -3.707 1 93.25 104 GLY A C 1
ATOM 794 O O . GLY A 1 104 ? 7.742 19.734 -2.719 1 93.25 104 GLY A O 1
ATOM 795 N N . ASP A 1 105 ? 8.633 21.125 -4.207 1 91.56 105 ASP A N 1
ATOM 796 C CA . ASP A 1 105 ? 10 20.812 -3.803 1 91.56 105 ASP A CA 1
ATOM 797 C C . ASP A 1 105 ? 10.477 21.75 -2.688 1 91.56 105 ASP A C 1
ATOM 799 O O . ASP A 1 105 ? 11.633 21.688 -2.27 1 91.56 105 ASP A O 1
ATOM 803 N N . TYR A 1 106 ? 9.578 22.594 -2.213 1 93.31 106 TYR A N 1
ATOM 804 C CA . TYR A 1 106 ? 9.992 23.469 -1.123 1 93.31 106 TYR A CA 1
ATOM 805 C C . TYR A 1 106 ? 10.32 22.672 0.127 1 93.31 106 TYR A C 1
ATOM 807 O O . TYR A 1 106 ? 9.5 21.875 0.597 1 93.31 106 TYR A O 1
ATOM 815 N N . SER A 1 107 ? 11.453 22.906 0.717 1 93.69 107 SER A N 1
ATOM 816 C CA . SER A 1 107 ? 11.898 22.156 1.896 1 93.69 107 SER A CA 1
ATOM 817 C C . SER A 1 107 ? 11.719 22.984 3.166 1 93.69 107 SER A C 1
ATOM 819 O O . SER A 1 107 ? 12.031 22.516 4.262 1 93.69 107 SER A O 1
ATOM 821 N N . CYS A 1 108 ? 11.289 24.188 2.982 1 93.75 108 CYS A N 1
ATOM 822 C CA . CYS A 1 108 ? 11.016 25.078 4.105 1 93.75 108 CYS A CA 1
ATOM 823 C C . CYS A 1 108 ? 9.906 26.062 3.762 1 93.75 108 CYS A C 1
ATOM 825 O O . CYS A 1 108 ? 9.492 26.156 2.605 1 93.75 108 CYS A O 1
ATOM 827 N N . SER A 1 109 ? 9.43 26.734 4.723 1 95.38 109 SER A N 1
ATOM 828 C CA . SER A 1 109 ? 8.414 27.75 4.512 1 95.38 109 SER A CA 1
ATOM 829 C C . SER A 1 109 ? 8.914 28.859 3.588 1 95.38 109 SER A C 1
ATOM 831 O O . SER A 1 109 ? 10.117 29.094 3.488 1 95.38 109 SER A O 1
ATOM 833 N N . GLN A 1 110 ? 7.922 29.453 2.891 1 95.31 110 GLN A N 1
ATOM 834 C CA . GLN A 1 110 ? 8.289 30.484 1.924 1 95.31 110 GLN A CA 1
ATOM 835 C C . GLN A 1 110 ? 7.492 31.766 2.16 1 95.31 110 GLN A C 1
ATOM 837 O O . GLN A 1 110 ? 6.301 31.719 2.486 1 95.31 110 GLN A O 1
ATOM 842 N N . ILE A 1 111 ? 8.195 32.875 2.014 1 96.12 111 ILE A N 1
ATOM 843 C CA . ILE A 1 111 ? 7.469 34.125 1.896 1 96.12 111 ILE A CA 1
ATOM 844 C C . ILE A 1 111 ? 6.676 34.156 0.59 1 96.12 111 ILE A C 1
ATOM 846 O O . ILE A 1 111 ? 7.211 33.812 -0.471 1 96.12 111 ILE A O 1
ATOM 850 N N . ILE A 1 112 ? 5.465 34.5 0.685 1 95.44 112 ILE A N 1
ATOM 851 C CA . ILE A 1 112 ? 4.621 34.469 -0.505 1 95.44 112 ILE A CA 1
ATOM 852 C C . ILE A 1 112 ? 4.816 35.75 -1.302 1 95.44 112 ILE A C 1
ATOM 854 O O . ILE A 1 112 ? 4.332 36.812 -0.907 1 95.44 112 ILE A O 1
ATOM 858 N N . THR A 1 113 ? 5.539 35.688 -2.303 1 93.44 113 THR A N 1
ATOM 859 C CA . THR A 1 113 ? 5.668 36.719 -3.318 1 93.44 113 THR A CA 1
ATOM 860 C C . THR A 1 113 ? 4.777 36.406 -4.52 1 93.44 113 THR A C 1
ATOM 862 O O . THR A 1 113 ? 4.027 35.438 -4.512 1 93.44 113 THR A O 1
ATOM 865 N N . GLN A 1 114 ? 4.824 37.25 -5.48 1 91.56 114 GLN A N 1
ATOM 866 C CA . GLN A 1 114 ? 4.074 36.969 -6.699 1 91.56 114 GLN A CA 1
ATOM 867 C C . GLN A 1 114 ? 4.555 35.688 -7.371 1 91.56 114 GLN A C 1
ATOM 869 O O . GLN A 1 114 ? 3.744 34.906 -7.859 1 91.56 114 GLN A O 1
ATOM 874 N N . ASP A 1 115 ? 5.816 35.5 -7.332 1 93.06 115 ASP A N 1
ATOM 875 C CA . ASP A 1 115 ? 6.402 34.344 -7.953 1 93.06 115 ASP A CA 1
ATOM 876 C C . ASP A 1 115 ? 6.012 33.062 -7.199 1 93.06 115 ASP A C 1
ATOM 878 O O . ASP A 1 115 ? 5.656 32.062 -7.812 1 93.06 115 ASP A O 1
ATOM 882 N N . THR A 1 116 ? 6.133 33.125 -5.922 1 92.38 116 THR A N 1
ATOM 883 C CA . THR A 1 116 ? 5.758 31.984 -5.105 1 92.38 116 THR A CA 1
ATOM 884 C C . THR A 1 116 ? 4.273 31.656 -5.277 1 92.38 116 THR A C 1
ATOM 886 O O . THR A 1 116 ? 3.895 30.484 -5.355 1 92.38 116 THR A O 1
ATOM 889 N N . TYR A 1 117 ? 3.494 32.688 -5.34 1 92.06 117 TYR A N 1
ATOM 890 C CA . TYR A 1 117 ? 2.057 32.5 -5.508 1 92.06 117 TYR A CA 1
ATOM 891 C C . TYR A 1 117 ? 1.749 31.781 -6.816 1 92.06 117 TYR A C 1
ATOM 893 O O . TYR A 1 117 ? 0.942 30.859 -6.84 1 92.06 117 TYR A O 1
ATOM 901 N N . HIS A 1 118 ? 2.377 32.188 -7.875 1 90.94 118 HIS A N 1
ATOM 902 C CA . HIS A 1 118 ? 2.17 31.562 -9.18 1 90.94 118 HIS A CA 1
ATOM 903 C C . HIS A 1 118 ? 2.613 30.109 -9.172 1 90.94 118 HIS A C 1
ATOM 905 O O . HIS A 1 118 ? 1.963 29.25 -9.781 1 90.94 118 HIS A O 1
ATOM 911 N N . HIS A 1 119 ? 3.695 29.906 -8.516 1 91.38 119 HIS A N 1
ATOM 912 C CA . HIS A 1 119 ? 4.176 28.531 -8.398 1 91.38 119 HIS A CA 1
ATOM 913 C C . HIS A 1 119 ? 3.18 27.656 -7.645 1 91.38 119 HIS A C 1
ATOM 915 O O . HIS A 1 119 ? 2.943 26.516 -8.023 1 91.38 119 HIS A O 1
ATOM 921 N N . LEU A 1 120 ? 2.621 28.188 -6.633 1 90.62 120 LEU A N 1
ATOM 922 C CA . LEU A 1 120 ? 1.642 27.453 -5.836 1 90.62 120 LEU A CA 1
ATOM 923 C C . LEU A 1 120 ? 0.373 27.203 -6.641 1 90.62 120 LEU A C 1
ATOM 925 O O . LEU A 1 120 ? -0.268 26.156 -6.477 1 90.62 120 LEU A O 1
ATOM 929 N N . GLU A 1 121 ? 0.04 28.094 -7.477 1 88.44 121 GLU A N 1
ATOM 930 C CA . GLU A 1 121 ? -1.095 27.891 -8.375 1 88.44 121 GLU A CA 1
ATOM 931 C C . GLU A 1 121 ? -0.862 26.703 -9.297 1 88.44 121 GLU A C 1
ATOM 933 O O . GLU A 1 121 ? -1.777 25.922 -9.547 1 88.44 121 GLU A O 1
ATOM 938 N N . GLU A 1 122 ? 0.347 26.625 -9.719 1 85.56 122 GLU A N 1
ATOM 939 C CA . GLU A 1 122 ? 0.698 25.5 -10.586 1 85.56 122 GLU A CA 1
ATOM 940 C C . GLU A 1 122 ? 0.61 24.172 -9.836 1 85.56 122 GLU A C 1
ATOM 942 O O . GLU A 1 122 ? 0.169 23.156 -10.398 1 85.56 122 GLU A O 1
ATOM 947 N N . LEU A 1 123 ? 0.991 24.203 -8.656 1 86.69 123 LEU A N 1
ATOM 948 C CA . LEU A 1 123 ? 0.999 23 -7.836 1 86.69 123 LEU A CA 1
ATOM 949 C C . LEU A 1 123 ? -0.421 22.578 -7.457 1 86.69 123 LEU A C 1
ATOM 951 O O . LEU A 1 123 ? -0.651 21.453 -7.031 1 86.69 123 LEU A O 1
ATOM 955 N N . SER A 1 124 ? -1.328 23.453 -7.645 1 83.75 124 SER A N 1
ATOM 956 C CA . SER A 1 124 ? -2.723 23.172 -7.328 1 83.75 124 SER A CA 1
ATOM 957 C C . SER A 1 124 ? -3.262 22.031 -8.195 1 83.75 124 SER A C 1
ATOM 959 O O . SER A 1 124 ? -4.223 21.359 -7.824 1 83.75 124 SER A O 1
ATOM 961 N N . ASP A 1 125 ? -2.605 21.766 -9.258 1 80.38 125 ASP A N 1
ATOM 962 C CA . ASP A 1 125 ? -3.01 20.656 -10.125 1 80.38 125 ASP A CA 1
ATOM 963 C C . ASP A 1 125 ? -2.771 19.312 -9.445 1 80.38 125 ASP A C 1
ATOM 965 O O . ASP A 1 125 ? -3.482 18.344 -9.719 1 80.38 125 ASP A O 1
ATOM 969 N N . LEU A 1 126 ? -1.806 19.297 -8.57 1 81.94 126 LEU A N 1
ATOM 970 C CA . LEU A 1 126 ? -1.465 18.062 -7.871 1 81.94 126 LEU A CA 1
ATOM 971 C C . LEU A 1 126 ? -2.342 17.875 -6.637 1 81.94 126 LEU A C 1
ATOM 973 O O . LEU A 1 126 ? -2.506 16.75 -6.152 1 81.94 126 LEU A O 1
ATOM 977 N N . ALA A 1 127 ? -2.904 18.922 -6.137 1 81.94 127 ALA A N 1
ATOM 978 C CA . ALA A 1 127 ? -3.787 18.859 -4.977 1 81.94 127 ALA A CA 1
ATOM 979 C C . ALA A 1 127 ? -4.895 19.906 -5.07 1 81.94 127 ALA A C 1
ATOM 981 O O . ALA A 1 127 ? -5 20.781 -4.215 1 81.94 127 ALA A O 1
ATOM 982 N N . PRO A 1 128 ? -5.723 19.75 -5.98 1 77.12 128 PRO A N 1
ATOM 983 C CA . PRO A 1 128 ? -6.699 20.797 -6.273 1 77.12 128 PRO A CA 1
ATOM 984 C C . PRO A 1 128 ? -7.664 21.047 -5.117 1 77.12 128 PRO A C 1
ATOM 986 O O . PRO A 1 128 ? -8.023 22.188 -4.84 1 77.12 128 PRO A O 1
ATOM 989 N N . LEU A 1 129 ? -8 20.031 -4.379 1 77.56 129 LEU A N 1
ATOM 990 C CA . LEU A 1 129 ? -8.977 20.141 -3.299 1 77.56 129 LEU A CA 1
ATOM 991 C C . LEU A 1 129 ? -8.383 20.875 -2.1 1 77.56 129 LEU A C 1
ATOM 993 O O . LEU A 1 129 ? -9.117 21.312 -1.216 1 77.56 129 LEU A O 1
ATOM 997 N N . HIS A 1 130 ? -7.078 21.047 -2.127 1 80.75 130 HIS A N 1
ATOM 998 C CA . HIS A 1 130 ? -6.438 21.562 -0.921 1 80.75 130 HIS A CA 1
ATOM 999 C C . HIS A 1 130 ? -5.762 22.906 -1.185 1 80.75 130 HIS A C 1
ATOM 1001 O O . HIS A 1 130 ? -5.977 23.859 -0.443 1 80.75 130 HIS A O 1
ATOM 1007 N N . ASN A 1 131 ? -4.988 23.016 -2.189 1 83.12 131 ASN A N 1
ATOM 1008 C CA . ASN A 1 131 ? -4.234 24.25 -2.434 1 83.12 131 ASN A CA 1
ATOM 1009 C C . ASN A 1 131 ? -5.141 25.375 -2.898 1 83.12 131 ASN A C 1
ATOM 1011 O O . ASN A 1 131 ? -4.867 26.547 -2.629 1 83.12 131 ASN A O 1
ATOM 1015 N N . GLY A 1 132 ? -6.223 25.062 -3.504 1 81.19 132 GLY A N 1
ATOM 1016 C CA . GLY A 1 132 ? -7.129 26.094 -3.994 1 81.19 132 GLY A CA 1
ATOM 1017 C C . GLY A 1 132 ? -7.68 26.984 -2.895 1 81.19 132 GLY A C 1
ATOM 1018 O O . GLY A 1 132 ? -7.395 28.188 -2.857 1 81.19 132 GLY A O 1
ATOM 1019 N N . PRO A 1 133 ? -8.367 26.406 -2 1 78.94 133 PRO A N 1
ATOM 1020 C CA . PRO A 1 133 ? -8.922 27.188 -0.895 1 78.94 133 PRO A CA 1
ATOM 1021 C C . PRO A 1 133 ? -7.852 27.938 -0.108 1 78.94 133 PRO A C 1
ATOM 1023 O O . PRO A 1 133 ? -8.078 29.078 0.325 1 78.94 133 PRO A O 1
ATOM 1026 N N . ALA A 1 134 ? -6.727 27.312 0.09 1 85.94 134 ALA A N 1
ATOM 1027 C CA . ALA A 1 134 ? -5.641 27.969 0.817 1 85.94 134 ALA A CA 1
ATOM 1028 C C . ALA A 1 134 ? -5.168 29.219 0.089 1 85.94 134 ALA A C 1
ATOM 1030 O O . ALA A 1 134 ? -4.883 30.234 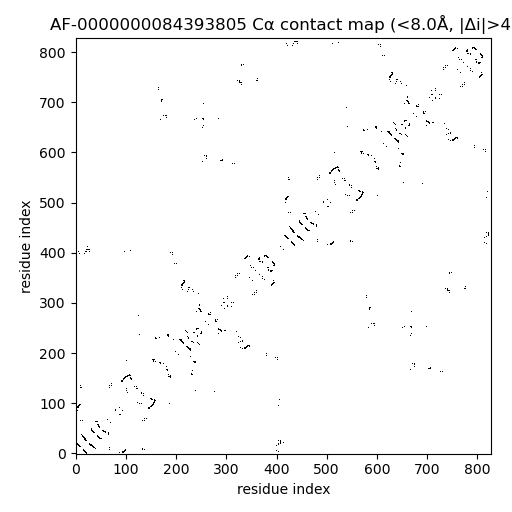0.719 1 85.94 134 ALA A O 1
ATOM 1031 N N . LEU A 1 135 ? -5.109 29.188 -1.206 1 88.38 135 LEU A N 1
ATOM 1032 C CA . LEU A 1 135 ? -4.641 30.328 -1.986 1 88.38 135 LEU A CA 1
ATOM 1033 C C . LEU A 1 135 ? -5.676 31.453 -1.994 1 88.38 135 LEU A C 1
ATOM 1035 O O . LEU A 1 135 ? -5.32 32.625 -2.027 1 88.38 135 LEU A O 1
ATOM 1039 N N . ASP A 1 136 ? -6.887 31.078 -1.882 1 86.31 136 ASP A N 1
ATOM 1040 C CA . ASP A 1 136 ? -7.938 32.094 -1.777 1 86.31 136 ASP A CA 1
ATOM 1041 C C . ASP A 1 136 ? -7.762 32.938 -0.52 1 86.31 136 ASP A C 1
ATOM 1043 O O . ASP A 1 136 ? -7.914 34.156 -0.564 1 86.31 136 ASP A O 1
ATOM 1047 N N . ILE A 1 137 ? -7.52 32.281 0.51 1 89.94 137 ILE A N 1
ATOM 1048 C CA . ILE A 1 137 ? -7.352 33 1.772 1 89.94 137 ILE A CA 1
ATOM 1049 C C . ILE A 1 137 ? -6.078 33.844 1.728 1 89.94 137 ILE A C 1
ATOM 1051 O O . ILE A 1 137 ? -6.027 34.938 2.301 1 89.94 137 ILE A O 1
ATOM 1055 N N . VAL A 1 138 ? -5.043 33.312 1.095 1 92.44 138 VAL A N 1
ATOM 1056 C CA . VAL A 1 138 ? -3.814 34.094 0.921 1 92.44 138 VAL A CA 1
ATOM 1057 C C . VAL A 1 138 ? -4.125 35.406 0.187 1 92.44 138 VAL A C 1
ATOM 1059 O O . VAL A 1 138 ? -3.678 36.469 0.601 1 92.44 138 VAL A O 1
ATOM 1062 N N . ASN A 1 139 ? -4.832 35.281 -0.857 1 91.44 139 ASN A N 1
ATOM 1063 C CA . ASN A 1 139 ? -5.219 36.469 -1.618 1 91.44 139 ASN A CA 1
ATOM 1064 C C . ASN A 1 139 ? -6.012 37.438 -0.761 1 91.44 139 ASN A C 1
ATOM 1066 O O . ASN A 1 139 ? -5.812 38.656 -0.857 1 91.44 139 ASN A O 1
ATOM 1070 N N . SER A 1 140 ? -6.895 36.906 -0.018 1 92 140 SER A N 1
ATOM 1071 C CA . SER A 1 140 ? -7.664 37.75 0.896 1 92 140 SER A CA 1
ATOM 1072 C C . SER A 1 140 ? -6.754 38.469 1.878 1 92 140 SER A C 1
ATOM 1074 O O . SER A 1 140 ? -6.965 39.656 2.17 1 92 140 SER A O 1
ATOM 1076 N N . CYS A 1 141 ? -5.801 37.812 2.389 1 93.94 141 CYS A N 1
ATOM 1077 C CA . CYS A 1 141 ? -4.867 38.375 3.348 1 93.94 141 CYS A CA 1
ATOM 1078 C C . CYS A 1 141 ? -4.035 39.5 2.699 1 93.94 141 CYS A C 1
ATOM 1080 O O . CYS A 1 141 ? -3.801 40.531 3.305 1 93.94 141 CYS A O 1
ATOM 1082 N N . VAL A 1 142 ? -3.609 39.25 1.54 1 92.94 142 VAL A N 1
ATOM 1083 C CA . VAL A 1 142 ? -2.812 40.219 0.815 1 92.94 142 VAL A CA 1
ATOM 1084 C C . VAL A 1 142 ? -3.617 41.5 0.629 1 92.94 142 VAL A C 1
ATOM 1086 O O . VAL A 1 142 ? -3.082 42.625 0.767 1 92.94 142 VAL A O 1
ATOM 1089 N N . LYS A 1 143 ? -4.84 41.344 0.344 1 92.5 143 LYS A N 1
ATOM 1090 C CA . LYS A 1 143 ? -5.719 42.469 0.093 1 92.5 143 LYS A CA 1
ATOM 1091 C C . LYS A 1 143 ? -6.055 43.188 1.39 1 92.5 143 LYS A C 1
ATOM 1093 O O . LYS A 1 143 ? -6.039 44.438 1.436 1 92.5 143 LYS A O 1
ATOM 1098 N N . GLN A 1 144 ? -6.336 42.469 2.395 1 94 144 GLN A N 1
ATOM 1099 C CA . GLN A 1 144 ? -6.891 43.062 3.617 1 94 144 GLN A CA 1
ATOM 1100 C C . GLN A 1 144 ? -5.781 43.469 4.582 1 94 144 GLN A C 1
ATOM 1102 O O . GLN A 1 144 ? -5.984 44.312 5.445 1 94 144 GLN A O 1
ATOM 1107 N N . LEU A 1 145 ? -4.664 42.844 4.492 1 96.62 145 LEU A N 1
ATOM 1108 C CA . LEU A 1 145 ? -3.51 43.125 5.336 1 96.62 145 LEU A CA 1
ATOM 1109 C C . LEU A 1 145 ? -2.285 43.469 4.492 1 96.62 145 LEU A C 1
ATOM 1111 O O . LEU A 1 145 ? -1.296 42.719 4.504 1 96.62 145 LEU A O 1
ATOM 1115 N N . PRO A 1 146 ? -2.293 44.562 3.867 1 94.06 146 PRO A N 1
ATOM 1116 C CA . PRO A 1 146 ? -1.239 44.906 2.902 1 94.06 146 PRO A CA 1
ATOM 1117 C C . PRO A 1 146 ? 0.136 45.031 3.553 1 94.06 146 PRO A C 1
ATOM 1119 O O . PRO A 1 146 ? 1.158 44.875 2.885 1 94.06 146 PRO A O 1
ATOM 1122 N N . ASP A 1 147 ? 0.208 45.312 4.832 1 95.38 147 ASP A N 1
ATOM 1123 C CA . ASP A 1 147 ? 1.486 45.531 5.504 1 95.38 147 ASP A CA 1
ATOM 1124 C C . ASP A 1 147 ? 2.045 44.219 6.055 1 95.38 147 ASP A C 1
ATOM 1126 O O . ASP A 1 147 ? 3.213 44.156 6.438 1 95.38 147 ASP A O 1
ATOM 1130 N N . ALA A 1 148 ? 1.25 43.219 6.148 1 96.88 148 ALA A N 1
ATOM 1131 C CA . ALA A 1 148 ? 1.669 41.938 6.738 1 96.88 148 ALA A CA 1
ATOM 1132 C C . ALA A 1 148 ? 2.459 41.094 5.734 1 96.88 148 ALA A C 1
ATOM 1134 O O . ALA A 1 148 ? 2.145 41.094 4.543 1 96.88 148 ALA A O 1
ATOM 1135 N N . VAL A 1 149 ? 3.506 40.469 6.191 1 97.19 149 VAL A N 1
ATOM 1136 C CA . VAL A 1 149 ? 4.234 39.5 5.379 1 97.19 149 VAL A CA 1
ATOM 1137 C C . VAL A 1 149 ? 3.529 38.125 5.426 1 97.19 149 VAL A C 1
ATOM 1139 O O . VAL A 1 149 ? 3.215 37.625 6.508 1 97.19 149 VAL A O 1
ATOM 1142 N N . ASN A 1 150 ? 3.191 37.594 4.258 1 97.25 150 ASN A N 1
ATOM 1143 C CA . ASN A 1 150 ? 2.531 36.281 4.168 1 97.25 150 ASN A CA 1
ATOM 1144 C C . ASN A 1 150 ? 3.539 35.156 3.992 1 97.25 150 ASN A C 1
ATOM 1146 O O . ASN A 1 150 ? 4.422 35.219 3.135 1 97.25 150 ASN A O 1
ATOM 1150 N N . VAL A 1 151 ? 3.408 34.156 4.805 1 97.69 151 VAL A N 1
ATOM 1151 C CA . VAL A 1 151 ? 4.32 33 4.777 1 97.69 151 VAL A CA 1
ATOM 1152 C C . VAL A 1 151 ? 3.541 31.734 4.492 1 97.69 151 VAL A C 1
ATOM 1154 O O . VAL A 1 151 ? 2.49 31.5 5.094 1 97.69 151 VAL A O 1
ATOM 1157 N N . ALA A 1 152 ? 4.012 30.953 3.553 1 96.56 152 ALA A N 1
ATOM 1158 C CA . ALA A 1 152 ? 3.426 29.656 3.268 1 96.56 152 ALA A CA 1
ATOM 1159 C C . ALA A 1 152 ? 4.152 28.547 4.027 1 96.56 152 ALA A C 1
ATOM 1161 O O . ALA A 1 152 ? 5.375 28.422 3.93 1 96.56 152 ALA A O 1
ATOM 1162 N N . CYS A 1 153 ? 3.441 27.828 4.809 1 97 153 CYS A N 1
ATOM 1163 C CA . CYS A 1 153 ? 3.941 26.625 5.457 1 97 153 CYS A CA 1
ATOM 1164 C C . CYS A 1 153 ? 3.371 25.375 4.797 1 97 153 CYS A C 1
ATOM 1166 O O . CYS A 1 153 ? 2.152 25.188 4.758 1 97 153 CYS A O 1
ATOM 1168 N N . PHE A 1 154 ? 4.258 24.5 4.348 1 96.38 154 PHE A N 1
ATOM 1169 C CA . PHE A 1 154 ? 3.812 23.406 3.488 1 96.38 154 PHE A CA 1
ATOM 1170 C C . PHE A 1 154 ? 3.73 22.109 4.27 1 96.38 154 PHE A C 1
ATOM 1172 O O . PHE A 1 154 ? 4.633 21.781 5.043 1 96.38 154 PHE A O 1
ATOM 1179 N N . ASP A 1 155 ? 2.705 21.328 4.023 1 96.31 155 ASP A N 1
ATOM 1180 C CA . ASP A 1 155 ? 2.574 20 4.605 1 96.31 155 ASP A CA 1
ATOM 1181 C C . ASP A 1 155 ? 3.621 19.047 4.035 1 96.31 155 ASP A C 1
ATOM 1183 O O . ASP A 1 155 ? 3.93 18.016 4.645 1 96.31 155 ASP A O 1
ATOM 1187 N N . THR A 1 156 ? 4.16 19.359 2.902 1 97.62 156 THR A N 1
ATOM 1188 C CA . THR A 1 156 ? 5.109 18.469 2.242 1 97.62 156 THR A CA 1
ATOM 1189 C C . THR A 1 156 ? 6.535 18.766 2.715 1 97.62 156 THR A C 1
ATOM 1191 O O . THR A 1 156 ? 7.441 17.953 2.484 1 97.62 156 THR A O 1
ATOM 1194 N N . GLN A 1 157 ? 6.793 19.891 3.311 1 97.12 157 GLN A N 1
ATOM 1195 C CA . GLN A 1 157 ? 8.148 20.375 3.562 1 97.12 157 GLN A CA 1
ATOM 1196 C C . GLN A 1 157 ? 8.898 19.438 4.504 1 97.12 157 GLN A C 1
ATOM 1198 O O . GLN A 1 157 ? 10.078 19.156 4.309 1 97.12 157 GLN A O 1
ATOM 1203 N N . PHE A 1 158 ? 8.18 18.875 5.551 1 98.25 158 PHE A N 1
ATOM 1204 C CA . PHE A 1 158 ? 8.797 17.984 6.527 1 98.25 158 PHE A CA 1
ATOM 1205 C C . PHE A 1 158 ? 9.32 16.719 5.852 1 98.25 158 PHE A C 1
ATOM 1207 O O . PHE A 1 158 ? 10.25 16.094 6.352 1 98.25 158 PHE A O 1
ATOM 1214 N N . HIS A 1 159 ? 8.766 16.359 4.707 1 98.69 159 HIS A N 1
ATOM 1215 C CA . HIS A 1 159 ? 9.031 15.094 4.023 1 98.69 159 HIS A CA 1
ATOM 1216 C C . HIS A 1 159 ? 10.07 15.273 2.924 1 98.69 159 HIS A C 1
ATOM 1218 O O . HIS A 1 159 ? 10.352 14.336 2.168 1 98.69 159 HIS A O 1
ATOM 1224 N N . SER A 1 160 ? 10.656 16.453 2.84 1 97.75 160 SER A N 1
ATOM 1225 C CA . SER A 1 160 ? 11.633 16.719 1.79 1 97.75 160 SER A CA 1
ATOM 1226 C C . SER A 1 160 ? 12.875 15.852 1.951 1 97.75 160 SER A C 1
ATOM 1228 O O . SER A 1 160 ? 13.688 15.75 1.029 1 97.75 160 SER A O 1
ATOM 1230 N N . THR A 1 161 ? 13.008 15.117 3.066 1 98.31 161 THR A N 1
ATOM 1231 C CA . THR A 1 161 ? 14.203 14.344 3.393 1 98.31 161 THR A CA 1
ATOM 1232 C C . THR A 1 161 ? 14.031 12.883 2.99 1 98.31 161 THR A C 1
ATOM 1234 O O . THR A 1 161 ? 14.961 12.086 3.127 1 98.31 161 THR A O 1
ATOM 1237 N N . ILE A 1 162 ? 12.875 12.477 2.482 1 98.62 162 ILE A N 1
ATOM 1238 C CA . ILE A 1 162 ? 12.625 11.086 2.098 1 98.62 162 ILE A CA 1
ATOM 1239 C C . ILE A 1 162 ? 13.625 10.664 1.02 1 98.62 162 ILE A C 1
ATOM 1241 O O . ILE A 1 162 ? 13.797 11.367 0.016 1 98.62 162 ILE A O 1
ATOM 1245 N N . PRO A 1 163 ? 14.32 9.555 1.235 1 98.56 163 PRO A N 1
ATOM 1246 C CA . PRO A 1 163 ? 15.352 9.156 0.273 1 98.56 163 PRO A CA 1
ATOM 1247 C C . PRO A 1 163 ? 14.773 8.766 -1.085 1 98.56 163 PRO A C 1
ATOM 1249 O O . PRO A 1 163 ? 13.586 8.445 -1.185 1 98.56 163 PRO A O 1
ATOM 1252 N N . GLU A 1 164 ? 15.586 8.742 -2.023 1 98.25 164 GLU A N 1
ATOM 1253 C CA . GLU A 1 164 ? 15.188 8.594 -3.418 1 98.25 164 GLU A CA 1
ATOM 1254 C C . GLU A 1 164 ? 14.453 7.273 -3.643 1 98.25 164 GLU A C 1
ATOM 1256 O O . GLU A 1 164 ? 13.422 7.238 -4.316 1 98.25 164 GLU A O 1
ATOM 1261 N N . HIS A 1 165 ? 14.898 6.16 -3.09 1 98.56 165 HIS A N 1
ATOM 1262 C CA . HIS A 1 165 ? 14.305 4.855 -3.355 1 98.56 165 HIS A CA 1
ATOM 1263 C C . HIS A 1 165 ? 12.938 4.723 -2.695 1 98.56 165 HIS A C 1
ATOM 1265 O O . HIS A 1 165 ? 12.156 3.842 -3.057 1 98.56 165 HIS A O 1
ATOM 1271 N N . VAL A 1 166 ? 12.688 5.613 -1.717 1 98.69 166 VAL A N 1
ATOM 1272 C CA . VAL A 1 166 ? 11.398 5.578 -1.041 1 98.69 166 VAL A CA 1
ATOM 1273 C C . VAL A 1 166 ? 10.398 6.461 -1.785 1 98.69 166 VAL A C 1
ATOM 1275 O O . VAL A 1 166 ? 9.219 6.109 -1.909 1 98.69 166 VAL A O 1
ATOM 1278 N N . ARG A 1 167 ? 10.875 7.574 -2.33 1 98.31 167 ARG A N 1
ATOM 1279 C CA . ARG A 1 167 ? 9.93 8.531 -2.893 1 98.31 167 ARG A CA 1
ATOM 1280 C C . ARG A 1 167 ? 9.688 8.25 -4.371 1 98.31 167 ARG A C 1
ATOM 1282 O O . ARG A 1 167 ? 8.781 8.828 -4.977 1 98.31 167 ARG A O 1
ATOM 1289 N N . THR A 1 168 ? 10.477 7.363 -5.016 1 98.75 168 THR A N 1
ATOM 1290 C CA . THR A 1 168 ? 10.391 7.125 -6.453 1 98.75 168 THR A CA 1
ATOM 1291 C C . THR A 1 168 ? 9.336 6.07 -6.762 1 98.75 168 THR A C 1
ATOM 1293 O O . THR A 1 168 ? 9.32 5 -6.156 1 98.75 168 THR A O 1
ATOM 1296 N N . TYR A 1 169 ? 8.359 6.41 -7.617 1 98.5 169 TYR A N 1
ATOM 1297 C CA . TYR A 1 169 ? 7.477 5.402 -8.195 1 98.5 169 TYR A CA 1
ATOM 1298 C C . TYR A 1 169 ? 8.148 4.699 -9.367 1 98.5 169 TYR A C 1
ATOM 1300 O O . TYR A 1 169 ? 8.844 5.332 -10.164 1 98.5 169 TYR A O 1
ATOM 1308 N N . PRO A 1 170 ? 8.016 3.385 -9.477 1 98.56 170 PRO A N 1
ATOM 1309 C CA . PRO A 1 170 ? 8.648 2.658 -10.578 1 98.56 170 PRO A CA 1
ATOM 1310 C C . PRO A 1 170 ? 7.906 2.816 -11.898 1 98.56 170 PRO A C 1
ATOM 1312 O O . PRO A 1 170 ? 7.41 1.832 -12.453 1 98.56 170 PRO A O 1
ATOM 1315 N N . ILE A 1 171 ? 7.883 3.979 -12.422 1 98.44 171 ILE A N 1
ATOM 1316 C CA . ILE A 1 171 ? 7.285 4.367 -13.695 1 98.44 171 ILE A CA 1
ATOM 1317 C C . ILE A 1 171 ? 8.336 5.059 -14.57 1 98.44 171 ILE A C 1
ATOM 1319 O O . ILE A 1 171 ? 9.492 5.184 -14.172 1 98.44 171 ILE A O 1
ATOM 1323 N N . ASP A 1 172 ? 7.984 5.418 -15.797 1 97.75 172 ASP A N 1
ATOM 1324 C CA . ASP A 1 172 ? 8.898 6.16 -16.672 1 97.75 172 ASP A CA 1
ATOM 1325 C C . ASP A 1 172 ? 9.359 7.449 -16 1 97.75 172 ASP A C 1
ATOM 1327 O O . ASP A 1 172 ? 8.555 8.359 -15.766 1 97.75 172 ASP A O 1
ATOM 1331 N N . GLN A 1 173 ? 10.664 7.629 -15.758 1 97.5 173 GLN A N 1
ATOM 1332 C CA . GLN A 1 173 ? 11.18 8.734 -14.953 1 97.5 173 GLN A CA 1
ATOM 1333 C C . GLN A 1 173 ? 11.172 10.039 -15.742 1 97.5 173 GLN A C 1
ATOM 1335 O O . GLN A 1 173 ? 11.18 11.125 -15.156 1 97.5 173 GLN A O 1
ATOM 1340 N N . GLU A 1 174 ? 11.195 9.914 -17.047 1 97.44 174 GLU A N 1
ATOM 1341 C CA . GLU A 1 174 ? 11.047 11.141 -17.828 1 97.44 174 GLU A CA 1
ATOM 1342 C C . GLU A 1 174 ? 9.68 11.773 -17.594 1 97.44 174 GLU A C 1
ATOM 1344 O O . GLU A 1 174 ? 9.578 12.984 -17.391 1 97.44 174 GLU A O 1
ATOM 1349 N N . VAL A 1 175 ? 8.688 10.969 -17.656 1 96.5 175 VAL A N 1
ATOM 1350 C CA . VAL A 1 175 ? 7.324 11.438 -17.406 1 96.5 175 VAL A CA 1
ATOM 1351 C C . VAL A 1 175 ? 7.188 11.883 -15.953 1 96.5 175 VAL A C 1
ATOM 1353 O O . VAL A 1 175 ? 6.59 12.93 -15.672 1 96.5 175 VAL A O 1
ATOM 1356 N N . ALA A 1 176 ? 7.719 11.102 -15.023 1 97.06 176 ALA A N 1
ATOM 1357 C CA . ALA A 1 176 ? 7.629 11.406 -13.602 1 97.06 176 ALA A CA 1
ATOM 1358 C C . ALA A 1 176 ? 8.25 12.773 -13.297 1 97.06 176 ALA A C 1
ATOM 1360 O O . ALA A 1 176 ? 7.676 13.562 -12.547 1 97.06 176 ALA A O 1
ATOM 1361 N N . ASN A 1 177 ? 9.391 12.977 -13.859 1 95.75 177 ASN A N 1
ATOM 1362 C CA . ASN A 1 177 ? 10.078 14.242 -13.617 1 95.75 177 ASN A CA 1
ATOM 1363 C C . ASN A 1 177 ? 9.328 15.414 -14.234 1 95.75 177 ASN A C 1
ATOM 1365 O O . ASN A 1 177 ? 9.172 16.453 -13.594 1 95.75 177 ASN A O 1
ATOM 1369 N N . LYS A 1 178 ? 8.891 15.234 -15.406 1 94.38 178 LYS A N 1
ATOM 1370 C CA . LYS A 1 178 ? 8.156 16.281 -16.109 1 94.38 178 LYS A CA 1
ATOM 1371 C C . LYS A 1 178 ? 6.891 16.672 -15.352 1 94.38 178 LYS A C 1
ATOM 1373 O O . LYS A 1 178 ? 6.559 17.859 -15.242 1 94.38 178 LYS A O 1
ATOM 1378 N N . ASN A 1 179 ? 6.195 15.664 -14.828 1 93.12 179 ASN A N 1
ATOM 1379 C CA . ASN A 1 179 ? 4.898 15.891 -14.195 1 93.12 179 ASN A CA 1
ATOM 1380 C C . ASN A 1 179 ? 5.012 15.938 -12.672 1 93.12 179 ASN A C 1
ATOM 1382 O O . ASN A 1 179 ? 4 15.992 -11.977 1 93.12 179 ASN A O 1
ATOM 1386 N N . HIS A 1 180 ? 6.164 15.844 -12.086 1 94.25 180 HIS A N 1
ATOM 1387 C CA . HIS A 1 180 ? 6.43 15.898 -10.656 1 94.25 180 HIS A CA 1
ATOM 1388 C C . HIS A 1 180 ? 5.738 14.758 -9.914 1 94.25 180 HIS A C 1
ATOM 1390 O O . HIS A 1 180 ? 5.059 14.984 -8.914 1 94.25 180 HIS A O 1
ATOM 1396 N N . LEU A 1 181 ? 5.922 13.594 -10.508 1 96.5 181 LEU A N 1
ATOM 1397 C CA . LEU A 1 181 ? 5.273 12.422 -9.93 1 96.5 181 LEU A CA 1
ATOM 1398 C C . LEU A 1 181 ? 6.223 11.68 -9 1 96.5 181 LEU A C 1
ATOM 1400 O O . LEU A 1 181 ? 7.043 10.875 -9.461 1 96.5 181 LEU A O 1
ATOM 1404 N N . ARG A 1 182 ? 6.086 11.859 -7.77 1 97.44 182 ARG A N 1
ATOM 1405 C CA . ARG A 1 182 ? 6.828 11.164 -6.727 1 97.44 182 ARG A CA 1
ATOM 1406 C C . ARG A 1 182 ? 6.074 11.203 -5.402 1 97.44 182 ARG A C 1
ATOM 1408 O O . ARG A 1 182 ? 5.023 11.836 -5.297 1 97.44 182 ARG A O 1
ATOM 1415 N N . LYS A 1 183 ? 6.555 10.5 -4.48 1 98.25 183 LYS A N 1
ATOM 1416 C CA . LYS A 1 183 ? 6.031 10.578 -3.121 1 98.25 183 LYS A CA 1
ATOM 1417 C C . LYS A 1 183 ? 6.477 11.875 -2.438 1 98.25 183 LYS A C 1
ATOM 1419 O O . LYS A 1 183 ? 7.676 12.141 -2.334 1 98.25 183 LYS A O 1
ATOM 1424 N N . TYR A 1 184 ? 5.484 12.672 -1.92 1 97.44 184 TYR A N 1
ATOM 1425 C CA . TYR A 1 184 ? 5.77 13.922 -1.216 1 97.44 184 TYR A CA 1
ATOM 1426 C C . TYR A 1 184 ? 5.508 13.773 0.278 1 97.44 184 TYR A C 1
ATOM 1428 O O . TYR A 1 184 ? 6.324 14.203 1.102 1 97.44 184 TYR A O 1
ATOM 1436 N N . GLY A 1 185 ? 4.34 13.195 0.55 1 97.56 185 GLY A N 1
ATOM 1437 C CA . GLY A 1 185 ? 3.906 13.125 1.938 1 97.56 185 GLY A CA 1
ATOM 1438 C C . GLY A 1 185 ? 3.203 14.391 2.404 1 97.56 185 GLY A C 1
ATOM 1439 O O . GLY A 1 185 ? 3.438 15.469 1.864 1 97.56 185 GLY A O 1
ATOM 1440 N N . PHE A 1 186 ? 2.398 14.234 3.396 1 97.44 186 PHE A N 1
ATOM 1441 C CA . PHE A 1 186 ? 1.571 15.328 3.896 1 97.44 186 PHE A CA 1
ATOM 1442 C C . PHE A 1 186 ? 1.444 15.266 5.414 1 97.44 186 PHE A C 1
ATOM 1444 O O . PHE A 1 186 ? 2.055 14.406 6.055 1 97.44 186 PHE A O 1
ATOM 1451 N N . HIS A 1 187 ? 0.772 16.266 6.02 1 97.69 187 HIS A N 1
ATOM 1452 C CA . HIS A 1 187 ? 0.707 16.438 7.465 1 97.69 187 HIS A CA 1
ATOM 1453 C C . HIS A 1 187 ? 2.074 16.781 8.047 1 97.69 187 HIS A C 1
ATOM 1455 O O . HIS A 1 187 ? 2.35 16.5 9.211 1 97.69 187 HIS A O 1
ATOM 1461 N N . GLY A 1 188 ? 2.895 17.297 7.219 1 98.31 188 GLY A N 1
ATOM 1462 C CA . GLY A 1 188 ? 4.262 17.578 7.633 1 98.31 188 GLY A CA 1
ATOM 1463 C C . GLY A 1 188 ? 4.344 18.547 8.797 1 98.31 188 GLY A C 1
ATOM 1464 O O . GLY A 1 188 ? 5.219 18.422 9.656 1 98.31 188 GLY A O 1
ATOM 1465 N N . VAL A 1 189 ? 3.482 19.562 8.836 1 97.75 189 VAL A N 1
ATOM 1466 C CA . VAL A 1 189 ? 3.471 20.531 9.93 1 97.75 189 VAL A CA 1
ATOM 1467 C C . VAL A 1 189 ? 3.15 19.812 11.242 1 97.75 189 VAL A C 1
ATOM 1469 O O . VAL A 1 189 ? 3.766 20.094 12.273 1 97.75 189 VAL A O 1
ATOM 1472 N N . SER A 1 190 ? 2.242 18.906 11.164 1 98.31 190 SER A N 1
ATOM 1473 C CA . SER A 1 190 ? 1.898 18.109 12.336 1 98.31 190 SER A CA 1
ATOM 1474 C C . SER A 1 190 ? 3.074 17.234 12.773 1 98.31 190 SER A C 1
ATOM 1476 O O . SER A 1 190 ? 3.404 17.188 13.961 1 98.31 190 SER A O 1
ATOM 1478 N N . TYR A 1 191 ? 3.713 16.562 11.844 1 98.88 191 TYR A N 1
ATOM 1479 C CA . TYR A 1 191 ? 4.82 15.68 12.172 1 98.88 191 TYR A CA 1
ATOM 1480 C C . TYR A 1 191 ? 6.008 16.453 12.719 1 98.88 191 TYR A C 1
ATOM 1482 O O . TYR A 1 191 ? 6.742 15.969 13.578 1 98.88 191 TYR A O 1
ATOM 1490 N N . SER A 1 192 ? 6.207 17.688 12.172 1 98.5 192 SER A N 1
ATOM 1491 C CA . SER A 1 192 ? 7.238 18.562 12.727 1 98.5 192 SER A CA 1
ATOM 1492 C C . SER A 1 192 ? 6.973 18.859 14.195 1 98.5 192 SER A C 1
ATOM 1494 O O . SER A 1 192 ? 7.879 18.766 15.023 1 98.5 192 SER A O 1
ATOM 1496 N N . PHE A 1 193 ? 5.758 19.234 14.547 1 98.56 193 PHE A N 1
ATOM 1497 C CA . PHE A 1 193 ? 5.359 19.5 15.93 1 98.56 193 PHE A CA 1
ATOM 1498 C C . PHE A 1 193 ? 5.566 18.266 16.797 1 98.56 193 PHE A C 1
ATOM 1500 O O . PHE A 1 193 ? 6.141 18.359 17.891 1 98.56 193 PHE A O 1
ATOM 1507 N N . ILE A 1 194 ? 5.109 17.094 16.312 1 98.94 194 ILE A N 1
ATOM 1508 C CA . ILE A 1 194 ? 5.191 15.844 17.062 1 98.94 194 ILE A CA 1
ATOM 1509 C C . ILE A 1 194 ? 6.652 15.516 17.359 1 98.94 194 ILE A C 1
ATOM 1511 O O . ILE A 1 194 ? 7 15.164 18.484 1 98.94 194 ILE A O 1
ATOM 1515 N N . THR A 1 195 ? 7.465 15.617 16.344 1 98.88 195 THR A N 1
ATOM 1516 C CA . THR A 1 195 ? 8.875 15.273 16.469 1 98.88 195 THR A CA 1
ATOM 1517 C C . THR A 1 195 ? 9.547 16.125 17.531 1 98.88 195 THR A C 1
ATOM 1519 O O . THR A 1 195 ? 10.219 15.602 18.422 1 98.88 195 THR A O 1
ATOM 1522 N N . ARG A 1 196 ? 9.32 17.422 17.531 1 98.06 196 ARG A N 1
ATOM 1523 C CA . ARG A 1 196 ? 9.922 18.328 18.5 1 98.06 196 ARG A CA 1
ATOM 1524 C C . ARG A 1 196 ? 9.391 18.062 19.906 1 98.06 196 ARG A C 1
ATOM 1526 O O . ARG A 1 196 ? 10.164 17.969 20.859 1 98.06 196 ARG A O 1
ATOM 1533 N N . SER A 1 197 ? 8.07 17.922 20 1 98.62 197 SER A N 1
ATOM 1534 C CA . SER A 1 197 ? 7.43 17.734 21.297 1 98.62 197 SER A CA 1
ATOM 1535 C C . SER A 1 197 ? 7.867 16.438 21.953 1 98.62 197 SER A C 1
ATOM 1537 O O . SER A 1 197 ? 8.109 16.391 23.172 1 98.62 197 SER A O 1
ATOM 1539 N N . VAL A 1 198 ? 7.969 15.391 21.141 1 98.81 198 VAL A N 1
ATOM 1540 C CA . VAL A 1 198 ? 8.359 14.086 21.672 1 98.81 198 VAL A CA 1
ATOM 1541 C C . VAL A 1 198 ? 9.836 14.102 22.047 1 98.81 198 VAL A C 1
ATOM 1543 O O . VAL A 1 198 ? 10.227 13.508 23.062 1 98.81 198 VAL A O 1
ATOM 1546 N N . SER A 1 199 ? 10.664 14.727 21.234 1 98.62 199 SER A N 1
ATOM 1547 C CA . SER A 1 199 ? 12.07 14.898 21.578 1 98.62 199 SER A CA 1
ATOM 1548 C C . SER A 1 199 ? 12.234 15.562 22.938 1 98.62 199 SER A C 1
ATOM 1550 O O . SER A 1 199 ? 12.992 15.086 23.781 1 98.62 199 SER A O 1
ATOM 1552 N N . GLU A 1 200 ? 11.516 16.656 23.172 1 98.12 200 GLU A N 1
ATOM 1553 C CA . GLU A 1 200 ? 11.555 17.375 24.453 1 98.12 200 GLU A CA 1
ATOM 1554 C C . GLU A 1 200 ? 11.078 16.484 25.594 1 98.12 200 GLU A C 1
ATOM 1556 O O . GLU A 1 200 ? 11.695 16.453 26.656 1 98.12 200 GLU A O 1
ATOM 1561 N N . PHE A 1 201 ? 10.016 15.766 25.422 1 98 201 PHE A N 1
ATOM 1562 C CA . PHE A 1 201 ? 9.414 14.914 26.438 1 98 201 PHE A CA 1
ATOM 1563 C C . PHE A 1 201 ? 10.375 13.812 26.859 1 98 201 PHE A C 1
ATOM 1565 O O . PHE A 1 201 ? 10.492 13.508 28.047 1 98 201 PHE A O 1
ATOM 1572 N N . LEU A 1 202 ? 11.031 13.25 25.844 1 97.19 202 LEU A N 1
ATOM 1573 C CA . LEU A 1 202 ? 11.914 12.117 26.109 1 97.19 202 LEU A CA 1
ATOM 1574 C C . LEU A 1 202 ? 13.297 12.594 26.531 1 97.19 202 LEU A C 1
ATOM 1576 O O . LEU A 1 202 ? 14.141 11.789 26.953 1 97.19 202 LEU A O 1
ATOM 1580 N N . GLY A 1 203 ? 13.57 13.883 26.453 1 97.62 203 GLY A N 1
ATOM 1581 C CA . GLY A 1 203 ? 14.891 14.398 26.781 1 97.62 203 GLY A CA 1
ATOM 1582 C C . GLY A 1 203 ? 15.969 13.961 25.797 1 97.62 203 GLY A C 1
ATOM 1583 O O . GLY A 1 203 ? 17.094 13.688 26.188 1 97.62 203 GLY A O 1
ATOM 1584 N N . LYS A 1 204 ? 15.578 13.773 24.562 1 97 204 LYS A N 1
ATOM 1585 C CA . LYS A 1 204 ? 16.484 13.375 23.484 1 97 204 LYS A CA 1
ATOM 1586 C C . LYS A 1 204 ? 16.609 14.469 22.438 1 97 204 LYS A C 1
ATOM 1588 O O . LYS A 1 204 ? 15.625 15.117 22.078 1 97 204 LYS A O 1
ATOM 1593 N N . HIS A 1 205 ? 17.828 14.648 21.922 1 98.12 205 HIS A N 1
ATOM 1594 C CA . HIS A 1 205 ? 17.984 15.555 20.797 1 98.12 205 HIS A CA 1
ATOM 1595 C C . HIS A 1 205 ? 17.203 15.047 19.578 1 98.12 205 HIS A C 1
ATOM 1597 O O . HIS A 1 205 ? 17.188 13.844 19.312 1 98.12 205 HIS A O 1
ATOM 1603 N N . THR A 1 206 ? 16.641 15.945 18.859 1 98 206 THR A N 1
ATOM 1604 C CA . THR A 1 206 ? 15.828 15.586 17.688 1 98 206 THR A CA 1
ATOM 1605 C C . THR A 1 206 ? 16.625 14.734 16.719 1 98 206 THR A C 1
ATOM 1607 O O . THR A 1 206 ? 16.078 13.805 16.109 1 98 206 THR A O 1
ATOM 1610 N N . LYS A 1 207 ? 17.906 14.977 16.562 1 98.06 207 LYS A N 1
ATOM 1611 C CA . LYS A 1 207 ? 18.75 14.281 15.594 1 98.06 207 LYS A CA 1
ATOM 1612 C C . LYS A 1 207 ? 18.984 12.828 16.016 1 98.06 207 LYS A C 1
ATOM 1614 O O . LYS A 1 207 ? 19.453 12.023 15.211 1 98.06 207 LYS A O 1
ATOM 1619 N N . ASP A 1 208 ? 18.625 12.477 17.25 1 98.25 208 ASP A N 1
ATOM 1620 C CA . ASP A 1 208 ? 18.797 11.117 17.75 1 98.25 208 ASP A CA 1
ATOM 1621 C C . ASP A 1 208 ? 17.453 10.414 17.922 1 98.25 208 ASP A C 1
ATOM 1623 O O . ASP A 1 208 ? 17.391 9.297 18.438 1 98.25 208 ASP A O 1
ATOM 1627 N N . LEU A 1 209 ? 16.406 11.078 17.5 1 98.75 209 LEU A N 1
ATOM 1628 C CA . LEU A 1 209 ? 15.062 10.578 17.75 1 98.75 209 LEU A CA 1
ATOM 1629 C C . LEU A 1 209 ? 14.578 9.719 16.594 1 98.75 209 LEU A C 1
ATOM 1631 O O . LEU A 1 209 ? 14.586 10.164 15.438 1 98.75 209 LEU A O 1
ATOM 1635 N N . ASN A 1 210 ? 14.195 8.453 16.812 1 98.88 210 ASN A N 1
ATOM 1636 C CA . ASN A 1 210 ? 13.523 7.559 15.875 1 98.88 210 ASN A CA 1
ATOM 1637 C C . ASN A 1 210 ? 12.125 7.188 16.359 1 98.88 210 ASN A C 1
ATOM 1639 O O . ASN A 1 210 ? 11.977 6.48 17.359 1 98.88 210 ASN A O 1
ATOM 1643 N N . ILE A 1 211 ? 11.109 7.664 15.641 1 98.94 211 ILE A N 1
ATOM 1644 C CA . ILE A 1 211 ? 9.766 7.363 16.125 1 98.94 211 ILE A CA 1
ATOM 1645 C C . ILE A 1 211 ? 8.875 6.965 14.945 1 98.94 211 ILE A C 1
ATOM 1647 O O . ILE A 1 211 ? 9.188 7.266 13.789 1 98.94 211 ILE A O 1
ATOM 1651 N N . ILE A 1 212 ? 7.891 6.203 15.18 1 98.94 212 ILE A N 1
ATOM 1652 C CA . ILE A 1 212 ? 6.734 6.008 14.312 1 98.94 212 ILE A CA 1
ATOM 1653 C C . ILE A 1 212 ? 5.574 6.871 14.805 1 98.94 212 ILE A C 1
ATOM 1655 O O . ILE A 1 212 ? 5.039 6.648 15.891 1 98.94 212 ILE A O 1
ATOM 1659 N N . ALA A 1 213 ? 5.227 7.859 14.016 1 98.94 213 ALA A N 1
ATOM 1660 C CA . ALA A 1 213 ? 4.191 8.812 14.406 1 98.94 213 ALA A CA 1
ATOM 1661 C C . ALA A 1 213 ? 2.934 8.633 13.555 1 98.94 213 ALA A C 1
ATOM 1663 O O . ALA A 1 213 ? 3.018 8.422 12.344 1 98.94 213 ALA A O 1
ATOM 1664 N N . LEU A 1 214 ? 1.836 8.672 14.234 1 98.94 214 LEU A N 1
ATOM 1665 C CA . LEU A 1 214 ? 0.533 8.555 13.586 1 98.94 214 LEU A CA 1
ATOM 1666 C C . LEU A 1 214 ? -0.273 9.836 13.758 1 98.94 214 LEU A C 1
ATOM 1668 O O . LEU A 1 214 ? -0.455 10.32 14.875 1 98.94 214 LEU A O 1
ATOM 1672 N N . HIS A 1 215 ? -0.651 10.453 12.68 1 98.88 215 HIS A N 1
ATOM 1673 C CA . HIS A 1 215 ? -1.634 11.531 12.688 1 98.88 215 HIS A CA 1
ATOM 1674 C C . HIS A 1 215 ? -3.002 11.031 12.234 1 98.88 215 HIS A C 1
ATOM 1676 O O . HIS A 1 215 ? -3.262 10.922 11.031 1 98.88 215 HIS A O 1
ATOM 1682 N N . LEU A 1 216 ? -3.896 10.844 13.227 1 98.62 216 LEU A N 1
ATOM 1683 C CA . LEU A 1 216 ? -5.141 10.133 12.945 1 98.62 216 LEU A CA 1
ATOM 1684 C C . LEU A 1 216 ? -6.34 11.062 13.086 1 98.62 216 LEU A C 1
ATOM 1686 O O . LEU A 1 216 ? -6.668 11.492 14.195 1 98.62 216 LEU A O 1
ATOM 1690 N N . GLY A 1 217 ? -6.965 11.406 12.047 1 96.81 217 GLY A N 1
ATOM 1691 C CA . GLY A 1 217 ? -8.195 12.172 11.938 1 96.81 217 GLY A CA 1
ATOM 1692 C C . GLY A 1 217 ? -9.047 11.773 10.742 1 96.81 217 GLY A C 1
ATOM 1693 O O . GLY A 1 217 ? -9.016 10.617 10.312 1 96.81 217 GLY A O 1
ATOM 1694 N N . SER A 1 218 ? -9.867 12.773 10.258 1 93.31 218 SER A N 1
ATOM 1695 C CA . SER A 1 218 ? -10.625 12.492 9.039 1 93.31 218 SER A CA 1
ATOM 1696 C C . SER A 1 218 ? -9.695 12.125 7.891 1 93.31 218 SER A C 1
ATOM 1698 O O . SER A 1 218 ? -10.055 11.312 7.035 1 93.31 218 SER A O 1
ATOM 1700 N N . GLY A 1 219 ? -8.609 12.844 7.816 1 95.06 219 GLY A N 1
ATOM 1701 C CA . GLY A 1 219 ? -7.441 12.383 7.086 1 95.06 219 GLY A CA 1
ATOM 1702 C C . GLY A 1 219 ? -6.379 11.773 7.984 1 95.06 219 GLY A C 1
ATOM 1703 O O . GLY A 1 219 ? -6 12.367 8.992 1 95.06 219 GLY A O 1
ATOM 1704 N N . ALA A 1 220 ? -5.969 10.578 7.676 1 98.19 220 ALA A N 1
ATOM 1705 C CA . ALA A 1 220 ? -5.023 9.875 8.539 1 98.19 220 ALA A CA 1
ATOM 1706 C C . ALA A 1 220 ? -3.73 9.555 7.797 1 98.19 220 ALA A C 1
ATOM 1708 O O . ALA A 1 220 ? -3.744 9.328 6.586 1 98.19 220 ALA A O 1
ATOM 1709 N N . SER A 1 221 ? -2.658 9.555 8.523 1 98.75 221 SER A N 1
ATOM 1710 C CA . SER A 1 221 ? -1.37 9.188 7.941 1 98.75 221 SER A CA 1
ATOM 1711 C C . SER A 1 221 ? -0.421 8.641 9 1 98.75 221 SER A C 1
ATOM 1713 O O . SER A 1 221 ? -0.663 8.805 10.195 1 98.75 221 SER A O 1
ATOM 1715 N N . ALA A 1 222 ? 0.557 7.957 8.586 1 98.94 222 ALA A N 1
ATOM 1716 C CA . ALA A 1 222 ? 1.662 7.441 9.391 1 98.94 222 ALA A CA 1
ATOM 1717 C C . ALA A 1 222 ? 3.006 7.895 8.828 1 98.94 222 ALA A C 1
ATOM 1719 O O . ALA A 1 222 ? 3.15 8.078 7.617 1 98.94 222 ALA A O 1
ATOM 1720 N N . CYS A 1 223 ? 3.934 8.086 9.695 1 98.94 223 CYS A N 1
ATOM 1721 C CA . CYS A 1 223 ? 5.25 8.547 9.273 1 98.94 223 CYS A CA 1
ATOM 1722 C C . CYS A 1 223 ? 6.352 7.871 10.078 1 98.94 223 CYS A C 1
ATOM 1724 O O . CYS A 1 223 ? 6.242 7.746 11.305 1 98.94 223 CYS A O 1
ATOM 1726 N N . ALA A 1 224 ? 7.352 7.293 9.391 1 98.94 224 ALA A N 1
ATOM 1727 C CA . ALA A 1 224 ? 8.594 6.863 10.016 1 98.94 224 ALA A CA 1
ATOM 1728 C C . ALA A 1 224 ? 9.602 8.008 10.078 1 98.94 224 ALA A C 1
ATOM 1730 O O . ALA A 1 224 ? 10.008 8.539 9.047 1 98.94 224 ALA A O 1
ATOM 1731 N N . ILE A 1 225 ? 9.93 8.398 11.25 1 98.94 225 ILE A N 1
ATOM 1732 C CA . ILE A 1 225 ? 10.875 9.492 11.461 1 98.94 225 ILE A CA 1
ATOM 1733 C C . ILE A 1 225 ? 12.195 8.93 11.984 1 98.94 225 ILE A C 1
ATOM 1735 O O . ILE A 1 225 ? 12.234 8.289 13.039 1 98.94 225 ILE A O 1
ATOM 1739 N N . ARG A 1 226 ? 13.258 9.094 11.266 1 98.75 226 ARG A N 1
ATOM 1740 C CA . ARG A 1 226 ? 14.594 8.617 11.57 1 98.75 226 ARG A CA 1
ATOM 1741 C C . ARG A 1 226 ? 15.555 9.781 11.805 1 98.75 226 ARG A C 1
ATOM 1743 O O . ARG A 1 226 ? 15.727 10.633 10.93 1 98.75 226 ARG A O 1
ATOM 1750 N N . ASN A 1 227 ? 16.141 9.82 12.922 1 98.69 227 ASN A N 1
ATOM 1751 C CA . ASN A 1 227 ? 17.031 10.922 13.273 1 98.69 227 ASN A CA 1
ATOM 1752 C C . ASN A 1 227 ? 16.344 12.273 13.133 1 98.69 227 ASN A C 1
ATOM 1754 O O . ASN A 1 227 ? 16.891 13.203 12.547 1 98.69 227 ASN A O 1
ATOM 1758 N N . GLY A 1 228 ? 15.117 12.312 13.523 1 98.75 228 GLY A N 1
ATOM 1759 C CA . GLY A 1 228 ? 14.336 13.539 13.578 1 98.75 228 GLY A CA 1
ATOM 1760 C C . GLY A 1 228 ? 13.836 13.992 12.227 1 98.75 228 GLY A C 1
ATOM 1761 O O . GLY A 1 228 ? 13.234 15.062 12.102 1 98.75 228 GLY A O 1
ATOM 1762 N N . GLN A 1 229 ? 14.031 13.18 11.203 1 98.69 229 GLN A N 1
ATOM 1763 C CA . GLN A 1 229 ? 13.648 13.547 9.844 1 98.69 229 GLN A CA 1
ATOM 1764 C C . GLN A 1 229 ? 12.719 12.5 9.234 1 98.69 229 GLN A C 1
ATOM 1766 O O . GLN A 1 229 ? 12.805 11.32 9.57 1 98.69 229 GLN A O 1
ATOM 1771 N N . SER A 1 230 ? 11.844 13 8.359 1 98.81 230 SER A N 1
ATOM 1772 C CA . SER A 1 230 ? 10.961 12.062 7.668 1 98.81 230 SER A CA 1
ATOM 1773 C C . SER A 1 230 ? 11.758 11.078 6.824 1 98.81 230 SER A C 1
ATOM 1775 O O . SER A 1 230 ? 12.617 11.477 6.039 1 98.81 230 SER A O 1
ATOM 1777 N N . TRP A 1 231 ? 11.531 9.836 6.988 1 98.88 231 TRP A N 1
ATOM 1778 C CA . TRP A 1 231 ? 12.18 8.797 6.195 1 98.88 231 TRP A CA 1
ATOM 1779 C C . TRP A 1 231 ? 11.188 8.148 5.234 1 98.88 231 TRP A C 1
ATOM 1781 O O . TRP A 1 231 ? 11.531 7.824 4.098 1 98.88 231 TRP A O 1
ATOM 1791 N N . ASP A 1 232 ? 10.008 7.906 5.711 1 98.81 232 ASP A N 1
ATOM 1792 C CA . ASP A 1 232 ? 8.891 7.371 4.93 1 98.81 232 ASP A CA 1
ATOM 1793 C C . ASP A 1 232 ? 7.555 7.836 5.5 1 98.81 232 ASP A C 1
ATOM 1795 O O . ASP A 1 232 ? 7.465 8.219 6.668 1 98.81 232 ASP A O 1
ATOM 1799 N N . THR A 1 233 ? 6.578 7.891 4.66 1 98.81 233 THR A N 1
ATOM 1800 C CA . THR A 1 233 ? 5.234 8.289 5.066 1 98.81 233 THR A CA 1
ATOM 1801 C C . THR A 1 233 ? 4.18 7.512 4.281 1 98.81 233 THR A C 1
ATOM 1803 O O . THR A 1 233 ? 4.457 7.004 3.191 1 98.81 233 THR A O 1
ATOM 1806 N N . SER A 1 234 ? 3.018 7.367 4.859 1 98.81 234 SER A N 1
ATOM 1807 C CA . SER A 1 234 ? 1.962 6.566 4.25 1 98.81 234 SER A CA 1
ATOM 1808 C C . SER A 1 234 ? 1.347 7.281 3.051 1 98.81 234 SER A C 1
ATOM 1810 O O . SER A 1 234 ? 0.915 6.637 2.094 1 98.81 234 SER A O 1
ATOM 1812 N N . MET A 1 235 ? 1.34 8.609 3.094 1 98.25 235 MET A N 1
ATOM 1813 C CA . MET A 1 235 ? 0.761 9.367 1.988 1 98.25 235 MET A CA 1
ATOM 1814 C C . MET A 1 235 ? 1.767 9.531 0.852 1 98.25 235 MET A C 1
ATOM 1816 O O . MET A 1 235 ? 2.975 9.398 1.063 1 98.25 235 MET A O 1
ATOM 1820 N N . GLY A 1 236 ? 1.271 9.734 -0.336 1 97.44 236 GLY A N 1
ATOM 1821 C CA . GLY A 1 236 ? 2.096 9.641 -1.529 1 97.44 236 GLY A CA 1
ATOM 1822 C C . GLY A 1 236 ? 2.162 10.93 -2.32 1 97.44 236 GLY A C 1
ATOM 1823 O O . GLY A 1 236 ? 2.471 11.984 -1.767 1 97.44 236 GLY A O 1
ATOM 1824 N N . LEU A 1 237 ? 1.86 10.812 -3.615 1 97.06 237 LEU A N 1
ATOM 1825 C CA . LEU A 1 237 ? 1.741 11.953 -4.52 1 97.06 237 LEU A CA 1
ATOM 1826 C C . LEU A 1 237 ? 0.643 12.906 -4.055 1 97.06 237 LEU A C 1
ATOM 1828 O O . LEU A 1 237 ? 0.775 14.125 -4.188 1 97.06 237 LEU A O 1
ATOM 1832 N N . THR A 1 238 ? -0.38 12.312 -3.52 1 94.94 238 THR A N 1
ATOM 1833 C CA . THR A 1 238 ? -1.522 13.039 -2.977 1 94.94 238 THR A CA 1
ATOM 1834 C C . THR A 1 238 ? -1.886 12.516 -1.59 1 94.94 238 THR A C 1
ATOM 1836 O O . THR A 1 238 ? -1.416 11.453 -1.177 1 94.94 238 THR A O 1
ATOM 1839 N N . PRO A 1 239 ? -2.756 13.203 -0.878 1 94.81 239 PRO A N 1
ATOM 1840 C CA . PRO A 1 239 ? -3.172 12.773 0.458 1 94.81 239 PRO A CA 1
ATOM 1841 C C . PRO A 1 239 ? -4.059 11.531 0.425 1 94.81 239 PRO A C 1
ATOM 1843 O O . PRO A 1 239 ? -4.367 10.961 1.475 1 94.81 239 PRO A O 1
ATOM 1846 N N . VAL A 1 240 ? -4.395 11.055 -0.725 1 95.5 240 VAL A N 1
ATOM 1847 C CA . VAL A 1 240 ? -5.324 9.93 -0.815 1 95.5 240 VAL A CA 1
ATOM 1848 C C . VAL A 1 240 ? -4.602 8.633 -0.453 1 95.5 240 VAL A C 1
ATOM 1850 O O . VAL A 1 240 ? -5.195 7.734 0.145 1 95.5 240 VAL A O 1
ATOM 1853 N N . ALA A 1 241 ? -3.352 8.516 -0.79 1 97.38 241 ALA A N 1
ATOM 1854 C CA . ALA A 1 241 ? -2.611 7.277 -0.584 1 97.38 241 ALA A CA 1
ATOM 1855 C C . ALA A 1 241 ? -2.406 7 0.902 1 97.38 241 ALA A C 1
ATOM 1857 O O . ALA A 1 241 ? -2.301 7.93 1.705 1 97.38 241 ALA A O 1
ATOM 1858 N N . GLY A 1 242 ? -2.303 5.746 1.279 1 98.38 242 GLY A N 1
ATOM 1859 C CA . GLY A 1 242 ? -1.979 5.363 2.645 1 98.38 242 GLY A CA 1
ATOM 1860 C C . GLY A 1 242 ? -3.18 4.863 3.426 1 98.38 242 GLY A C 1
ATOM 1861 O O . GLY A 1 242 ? -3.877 3.949 2.98 1 98.38 242 GLY A O 1
ATOM 1862 N N . LEU A 1 243 ? -3.465 5.441 4.512 1 98.81 243 LEU A N 1
ATOM 1863 C CA . LEU A 1 243 ? -4.531 5.031 5.418 1 98.81 243 LEU A CA 1
ATOM 1864 C C . LEU A 1 243 ? -5.883 5.543 4.934 1 98.81 243 LEU A C 1
ATOM 1866 O O . LEU A 1 243 ? -5.98 6.664 4.426 1 98.81 243 LEU A O 1
ATOM 1870 N N . PRO A 1 244 ? -6.941 4.738 5.133 1 98.56 244 PRO A N 1
ATOM 1871 C CA . PRO A 1 244 ? -8.266 5.305 4.859 1 98.56 244 PRO A CA 1
ATOM 1872 C C . PRO A 1 244 ? -8.625 6.449 5.805 1 98.56 244 PRO A C 1
ATOM 1874 O O . PRO A 1 244 ? -8.125 6.504 6.934 1 98.56 244 PRO A O 1
ATOM 1877 N N . GLY A 1 245 ? -9.406 7.344 5.336 1 97.94 245 GLY A N 1
ATOM 1878 C CA . GLY A 1 245 ? -9.945 8.43 6.133 1 97.94 245 GLY A CA 1
ATOM 1879 C C . GLY A 1 245 ? -11.453 8.375 6.277 1 97.94 245 GLY A C 1
ATOM 1880 O O . GLY A 1 245 ? -12.055 7.312 6.125 1 97.94 245 GLY A O 1
ATOM 1881 N N . ALA A 1 246 ? -11.984 9.492 6.672 1 97.62 246 ALA A N 1
ATOM 1882 C CA . ALA A 1 246 ? -13.445 9.57 6.773 1 97.62 246 ALA A CA 1
ATOM 1883 C C . ALA A 1 246 ? -14.102 9.391 5.406 1 97.62 246 ALA A C 1
ATOM 1885 O O . ALA A 1 246 ? -15.086 8.664 5.273 1 97.62 246 ALA A O 1
ATOM 1886 N N . THR A 1 247 ? -13.516 10.07 4.418 1 96.81 247 THR A N 1
ATOM 1887 C CA . THR A 1 247 ? -14.133 10.016 3.096 1 96.81 247 THR A CA 1
ATOM 1888 C C . THR A 1 247 ? -13.109 9.57 2.047 1 96.81 247 THR A C 1
ATOM 1890 O O . THR A 1 247 ? -13.461 9.367 0.882 1 96.81 247 THR A O 1
ATOM 1893 N N . ARG A 1 248 ? -11.828 9.453 2.414 1 96.88 248 ARG A N 1
ATOM 1894 C CA . ARG A 1 248 ? -10.766 9.055 1.498 1 96.88 248 ARG A CA 1
ATOM 1895 C C . ARG A 1 248 ? -10.586 7.543 1.491 1 96.88 248 ARG A C 1
ATOM 1897 O O . ARG A 1 248 ? -10.672 6.898 2.539 1 96.88 248 ARG A O 1
ATOM 1904 N N . SER A 1 249 ? -10.211 7.012 0.396 1 98.12 249 SER A N 1
ATOM 1905 C CA . SER A 1 249 ? -10.125 5.562 0.249 1 98.12 249 SER A CA 1
ATOM 1906 C C . SER A 1 249 ? -8.891 5.012 0.959 1 98.12 249 SER A C 1
ATOM 1908 O O . SER A 1 249 ? -8.898 3.871 1.428 1 98.12 249 SER A O 1
ATOM 1910 N N . GLY A 1 250 ? -7.809 5.824 1.019 1 98.25 250 GLY A N 1
ATOM 1911 C CA . GLY A 1 250 ? -6.508 5.23 1.29 1 98.25 250 GLY A CA 1
ATOM 1912 C C . GLY A 1 250 ? -5.941 4.469 0.108 1 98.25 250 GLY A C 1
ATOM 1913 O O . GLY A 1 250 ? -6.434 4.598 -1.016 1 98.25 250 GLY A O 1
ATOM 1914 N N . SER A 1 251 ? -4.879 3.754 0.381 1 98.25 251 SER A N 1
ATOM 1915 C CA . SER A 1 251 ? -4.293 2.938 -0.677 1 98.25 251 SER A CA 1
ATOM 1916 C C . SER A 1 251 ? -5.211 1.783 -1.06 1 98.25 251 SER A C 1
ATOM 1918 O O . SER A 1 251 ? -5.672 1.037 -0.193 1 98.25 251 SER A O 1
ATOM 1920 N N . VAL A 1 252 ? -5.555 1.691 -2.295 1 98.19 252 VAL A N 1
ATOM 1921 C CA . VAL A 1 252 ? -6.312 0.603 -2.902 1 98.19 252 VAL A CA 1
ATOM 1922 C C . VAL A 1 252 ? -5.59 0.102 -4.152 1 98.19 252 VAL A C 1
ATOM 1924 O O . VAL A 1 252 ? -4.559 0.652 -4.539 1 98.19 252 VAL A O 1
ATOM 1927 N N . ASP A 1 253 ? -6.09 -0.991 -4.715 1 97.44 253 ASP A N 1
ATOM 1928 C CA . ASP A 1 253 ? -5.562 -1.408 -6.012 1 97.44 253 ASP A CA 1
ATOM 1929 C C . ASP A 1 253 ? -5.59 -0.254 -7.012 1 97.44 253 ASP A C 1
ATOM 1931 O O . ASP A 1 253 ? -6.625 0.383 -7.207 1 97.44 253 ASP A O 1
ATOM 1935 N N . PRO A 1 254 ? -4.441 0.018 -7.668 1 95.5 254 PRO A N 1
ATOM 1936 C CA . PRO A 1 254 ? -4.395 1.176 -8.562 1 95.5 254 PRO A CA 1
ATOM 1937 C C . PRO A 1 254 ? -5.406 1.083 -9.703 1 95.5 254 PRO A C 1
ATOM 1939 O O . PRO A 1 254 ? -5.754 2.1 -10.305 1 95.5 254 PRO A O 1
ATOM 1942 N N . SER A 1 255 ? -5.914 -0.058 -9.977 1 93 255 SER A N 1
ATOM 1943 C CA . SER A 1 255 ? -6.867 -0.243 -11.07 1 93 255 SER A CA 1
ATOM 1944 C C . SER A 1 255 ? -8.305 -0.187 -10.562 1 93 255 SER A C 1
ATOM 1946 O O . SER A 1 255 ? -9.25 -0.22 -11.352 1 93 255 SER A O 1
ATOM 1948 N N . LEU A 1 256 ? -8.508 -0.089 -9.273 1 95.38 256 LEU A N 1
ATOM 1949 C CA . LEU A 1 256 ? -9.82 -0.245 -8.656 1 95.38 256 LEU A CA 1
ATOM 1950 C C . LEU A 1 256 ? -10.82 0.751 -9.234 1 95.38 256 LEU A C 1
ATOM 1952 O O . LEU A 1 256 ? -11.945 0.384 -9.562 1 95.38 256 LEU A O 1
ATOM 1956 N N . VAL A 1 257 ? -10.391 1.982 -9.375 1 93.25 257 VAL A N 1
ATOM 1957 C CA . VAL A 1 257 ? -11.32 3.055 -9.719 1 93.25 257 VAL A CA 1
ATOM 1958 C C . VAL A 1 257 ? -11.852 2.848 -11.133 1 93.25 257 VAL A C 1
ATOM 1960 O O . VAL A 1 257 ? -12.977 3.238 -11.445 1 93.25 257 VAL A O 1
ATOM 1963 N N . PHE A 1 258 ? -11.125 2.158 -12.031 1 90.5 258 PHE A N 1
ATOM 1964 C CA . PHE A 1 258 ? -11.539 1.895 -13.398 1 90.5 258 PHE A CA 1
ATOM 1965 C C . PHE A 1 258 ? -12.602 0.8 -13.445 1 90.5 258 PHE A C 1
ATOM 1967 O O . PHE A 1 258 ? -13.336 0.677 -14.43 1 90.5 258 PHE A O 1
ATOM 1974 N N . HIS A 1 259 ? -12.633 -0.005 -12.414 1 90.69 259 HIS A N 1
ATOM 1975 C CA . HIS A 1 259 ? -13.664 -1.029 -12.297 1 90.69 259 HIS A CA 1
ATOM 1976 C C . HIS A 1 259 ? -14.852 -0.521 -11.484 1 90.69 259 HIS A C 1
ATOM 1978 O O . HIS A 1 259 ? -15.922 -1.136 -11.484 1 90.69 259 HIS A O 1
ATOM 1984 N N . TYR A 1 260 ? -14.656 0.563 -10.805 1 92.62 260 TYR A N 1
ATOM 1985 C CA . TYR A 1 260 ? -15.664 1.16 -9.938 1 92.62 260 TYR A CA 1
ATOM 1986 C C . TYR A 1 260 ? -16.688 1.94 -10.75 1 92.62 260 TYR A C 1
ATOM 1988 O O . TYR A 1 260 ? -17.891 1.897 -10.453 1 92.62 260 TYR A O 1
ATOM 1996 N N . ALA A 1 261 ? -16.203 2.65 -11.688 1 87.19 261 ALA A N 1
ATOM 1997 C CA . ALA A 1 261 ? -17.078 3.469 -12.516 1 87.19 261 ALA A CA 1
ATOM 1998 C C . ALA A 1 261 ? -16.516 3.629 -13.922 1 87.19 261 ALA A C 1
ATOM 2000 O O . ALA A 1 261 ? -15.305 3.525 -14.125 1 87.19 261 ALA A O 1
ATOM 2001 N N . SER A 1 262 ? -17.422 3.902 -14.82 1 82.06 262 SER A N 1
ATOM 2002 C CA . SER A 1 262 ? -17 4.18 -16.188 1 82.06 262 SER A CA 1
ATOM 2003 C C . SER A 1 262 ? -16.641 5.648 -16.359 1 82.06 262 SER A C 1
ATOM 2005 O O . SER A 1 262 ? -17.078 6.504 -15.602 1 82.06 262 SER A O 1
ATOM 2007 N N . ASP A 1 263 ? -15.781 6.062 -17.219 1 82.25 263 ASP A N 1
ATOM 2008 C CA . ASP A 1 263 ? -15.438 7.43 -17.609 1 82.25 263 ASP A CA 1
ATOM 2009 C C . ASP A 1 263 ? -14.812 8.188 -16.438 1 82.25 263 ASP A C 1
ATOM 2011 O O . ASP A 1 263 ? -15.117 9.359 -16.219 1 82.25 263 ASP A O 1
ATOM 2015 N N . VAL A 1 264 ? -14.047 7.547 -15.648 1 84.81 264 VAL A N 1
ATOM 2016 C CA . VAL A 1 264 ? -13.5 8.102 -14.414 1 84.81 264 VAL A CA 1
ATOM 2017 C C . VAL A 1 264 ? -12.508 9.211 -14.742 1 84.81 264 VAL A C 1
ATOM 2019 O O . VAL A 1 264 ? -12.164 10.023 -13.883 1 84.81 264 VAL A O 1
ATOM 2022 N N . GLY A 1 265 ? -12.023 9.352 -15.945 1 81.38 265 GLY A N 1
ATOM 2023 C CA . GLY A 1 265 ? -11.102 10.398 -16.359 1 81.38 265 GLY A CA 1
ATOM 2024 C C . GLY A 1 265 ? -11.781 11.711 -16.656 1 81.38 265 GLY A C 1
ATOM 2025 O O . GLY A 1 265 ? -11.125 12.75 -16.75 1 81.38 265 GLY A O 1
ATOM 2026 N N . LYS A 1 266 ? -13.18 11.688 -16.766 1 82.81 266 LYS A N 1
ATOM 2027 C CA . LYS A 1 266 ? -13.938 12.898 -17.047 1 82.81 266 LYS A CA 1
ATOM 2028 C C . LYS A 1 266 ? -14.039 13.789 -15.805 1 82.81 266 LYS A C 1
ATOM 2030 O O . LYS A 1 266 ? -13.891 13.312 -14.68 1 82.81 266 LYS A O 1
ATOM 2035 N N . LEU A 1 267 ? -14.273 15.086 -16.047 1 81.12 267 LEU A N 1
ATOM 2036 C CA . LEU A 1 267 ? -14.438 16.031 -14.953 1 81.12 267 LEU A CA 1
ATOM 2037 C C . LEU A 1 267 ? -15.703 15.719 -14.156 1 81.12 267 LEU A C 1
ATOM 2039 O O . LEU A 1 267 ? -16.734 15.398 -14.734 1 81.12 267 LEU A O 1
ATOM 2043 N N . SER A 1 268 ? -15.578 15.82 -12.883 1 82.38 268 SER A N 1
ATOM 2044 C CA . SER A 1 268 ? -16.734 15.664 -12 1 82.38 268 SER A CA 1
ATOM 2045 C C . SER A 1 268 ? -17.719 16.812 -12.164 1 82.38 268 SER A C 1
ATOM 2047 O O . SER A 1 268 ? -17.312 17.938 -12.461 1 82.38 268 SER A O 1
ATOM 2049 N N . PRO A 1 269 ? -19 16.562 -12.031 1 78.25 269 PRO A N 1
ATOM 2050 C CA . PRO A 1 269 ? -19.969 17.672 -12.031 1 78.25 269 PRO A CA 1
ATOM 2051 C C . PRO A 1 269 ? -19.688 18.703 -10.953 1 78.25 269 PRO A C 1
ATOM 2053 O O . PRO A 1 269 ? -20.141 19.859 -11.062 1 78.25 269 PRO A O 1
ATOM 2056 N N . ASN A 1 270 ? -18.953 18.312 -9.977 1 73.25 270 ASN A N 1
ATOM 2057 C CA . ASN A 1 270 ? -18.656 19.203 -8.867 1 73.25 270 ASN A CA 1
ATOM 2058 C C . ASN A 1 270 ? -17.375 20 -9.133 1 73.25 270 ASN A C 1
ATOM 2060 O O . ASN A 1 270 ? -16.906 20.75 -8.266 1 73.25 270 ASN A O 1
ATOM 2064 N N . SER A 1 271 ? -16.844 19.719 -10.25 1 72.62 271 SER A N 1
ATOM 2065 C CA . SER A 1 271 ? -15.695 20.516 -10.664 1 72.62 271 SER A CA 1
ATOM 2066 C C . SER A 1 271 ? -16.078 21.953 -10.953 1 72.62 271 SER A C 1
ATOM 2068 O O . SER A 1 271 ? -17.203 22.234 -11.383 1 72.62 271 SER A O 1
ATOM 2070 N N . THR A 1 272 ? -15.25 22.891 -10.562 1 68.19 272 THR A N 1
ATOM 2071 C CA . THR A 1 272 ? -15.445 24.297 -10.852 1 68.19 272 THR A CA 1
ATOM 2072 C C . THR A 1 272 ? -14.273 24.844 -11.664 1 68.19 272 THR A C 1
ATOM 2074 O O . THR A 1 272 ? -13.336 24.109 -11.992 1 68.19 272 THR A O 1
ATOM 2077 N N . SER A 1 273 ? -14.445 26.031 -12.07 1 60.69 273 SER A N 1
ATOM 2078 C CA . SER A 1 273 ? -13.398 26.688 -12.844 1 60.69 273 SER A CA 1
ATOM 2079 C C . SER A 1 273 ? -12.086 26.719 -12.07 1 60.69 273 SER A C 1
ATOM 2081 O O . SER A 1 273 ? -11.008 26.641 -12.672 1 60.69 273 SER A O 1
ATOM 2083 N N . ASN A 1 274 ? -12.211 26.672 -10.836 1 62.47 274 ASN A N 1
ATOM 2084 C CA . ASN A 1 274 ? -11.008 26.812 -10.023 1 62.47 274 ASN A CA 1
ATOM 2085 C C . ASN A 1 274 ? -10.578 25.469 -9.43 1 62.47 274 ASN A C 1
ATOM 2087 O O . ASN A 1 274 ? -9.492 25.359 -8.867 1 62.47 274 ASN A O 1
ATOM 2091 N N . LEU A 1 275 ? -11.539 24.609 -9.617 1 66.62 275 LEU A N 1
ATOM 2092 C CA . LEU A 1 275 ? -11.281 23.281 -9.062 1 66.62 275 LEU A CA 1
ATOM 2093 C C . LEU A 1 275 ? -11.43 22.203 -10.133 1 66.62 275 LEU A C 1
ATOM 2095 O O . LEU A 1 275 ? -12.547 21.797 -10.453 1 66.62 275 LEU A O 1
ATOM 2099 N N . HIS A 1 276 ? -10.352 21.781 -10.633 1 72.06 276 HIS A N 1
ATOM 2100 C CA . HIS A 1 276 ? -10.375 20.656 -11.578 1 72.06 276 HIS A CA 1
ATOM 2101 C C . HIS A 1 276 ? -10.352 19.328 -10.844 1 72.06 276 HIS A C 1
ATOM 2103 O O . HIS A 1 276 ? -9.32 18.922 -10.305 1 72.06 276 HIS A O 1
ATOM 2109 N N . LEU A 1 277 ? -11.562 18.719 -10.82 1 80.75 277 LEU A N 1
ATOM 2110 C CA . LEU A 1 277 ? -11.727 17.453 -10.117 1 80.75 277 LEU A CA 1
ATOM 2111 C C . LEU A 1 277 ? -12.281 16.375 -11.047 1 80.75 277 LEU A C 1
ATOM 2113 O O . LEU A 1 277 ? -13.367 16.531 -11.609 1 80.75 277 LEU A O 1
ATOM 2117 N N . THR A 1 278 ? -11.562 15.305 -11.25 1 84.75 278 THR A N 1
ATOM 2118 C CA . THR A 1 278 ? -12.07 14.203 -12.055 1 84.75 278 THR A CA 1
ATOM 2119 C C . THR A 1 278 ? -13.031 13.336 -11.234 1 84.75 278 THR A C 1
ATOM 2121 O O . THR A 1 278 ? -13.047 13.406 -10.008 1 84.75 278 THR A O 1
ATOM 2124 N N . GLN A 1 279 ? -13.797 12.555 -11.93 1 89.5 279 GLN A N 1
ATOM 2125 C CA . GLN A 1 279 ? -14.68 11.602 -11.266 1 89.5 279 GLN A CA 1
ATOM 2126 C C . GLN A 1 279 ? -13.875 10.633 -10.391 1 89.5 279 GLN A C 1
ATOM 2128 O O . GLN A 1 279 ? -14.32 10.266 -9.305 1 89.5 279 GLN A O 1
ATOM 2133 N N . ALA A 1 280 ? -12.766 10.258 -10.875 1 89.88 280 ALA A N 1
ATOM 2134 C CA . ALA A 1 280 ? -11.891 9.367 -10.117 1 89.88 280 ALA A CA 1
ATOM 2135 C C . ALA A 1 280 ? -11.461 10.016 -8.805 1 89.88 280 ALA A C 1
ATOM 2137 O O . ALA A 1 280 ? -11.531 9.383 -7.746 1 89.88 280 ALA A O 1
ATOM 2138 N N . GLU A 1 281 ? -11.023 11.203 -8.883 1 89.12 281 GLU A N 1
ATOM 2139 C CA . GLU A 1 281 ? -10.578 11.922 -7.695 1 89.12 281 GLU A CA 1
ATOM 2140 C C . GLU A 1 281 ? -11.727 12.125 -6.711 1 89.12 281 GLU A C 1
ATOM 2142 O O . GLU A 1 281 ? -11.531 12.031 -5.496 1 89.12 281 GLU A O 1
ATOM 2147 N N . GLU A 1 282 ? -12.867 12.422 -7.242 1 91.88 282 GLU A N 1
ATOM 2148 C CA . GLU A 1 282 ? -14.023 12.586 -6.375 1 91.88 282 GLU A CA 1
ATOM 2149 C C . GLU A 1 282 ? -14.344 11.297 -5.625 1 91.88 282 GLU A C 1
ATOM 2151 O O . GLU A 1 282 ? -14.594 11.32 -4.418 1 91.88 282 GLU A O 1
ATOM 2156 N N . ILE A 1 283 ? -14.367 10.195 -6.324 1 94.56 283 ILE A N 1
ATOM 2157 C CA . ILE A 1 283 ? -14.672 8.906 -5.715 1 94.56 283 ILE A CA 1
ATOM 2158 C C . ILE A 1 283 ? -13.633 8.578 -4.641 1 94.56 283 ILE A C 1
ATOM 2160 O O . ILE A 1 283 ? -13.984 8.273 -3.5 1 94.56 283 ILE A O 1
ATOM 2164 N N . LEU A 1 284 ? -12.375 8.727 -4.945 1 95.88 284 LEU A N 1
ATOM 2165 C CA . LEU A 1 284 ? -11.281 8.312 -4.07 1 95.88 284 LEU A CA 1
ATOM 2166 C C . LEU A 1 284 ? -11.18 9.227 -2.855 1 95.88 284 LEU A C 1
ATOM 2168 O O . LEU A 1 284 ? -10.82 8.781 -1.766 1 95.88 284 LEU A O 1
ATOM 2172 N N . ASN A 1 285 ? -11.609 10.5 -3.023 1 93.75 285 ASN A N 1
ATOM 2173 C CA . ASN A 1 285 ? -11.391 11.469 -1.955 1 93.75 285 ASN A CA 1
ATOM 2174 C C . ASN A 1 285 ? -12.656 11.703 -1.142 1 93.75 285 ASN A C 1
ATOM 2176 O O . ASN A 1 285 ? -12.594 12 0.052 1 93.75 285 ASN A O 1
ATOM 2180 N N . LYS A 1 286 ? -13.836 11.547 -1.75 1 93.31 286 LYS A N 1
ATOM 2181 C CA . LYS A 1 286 ? -15.039 12.055 -1.098 1 93.31 286 LYS A CA 1
ATOM 2182 C C . LYS A 1 286 ? -16.062 10.945 -0.911 1 93.31 286 LYS A C 1
ATOM 2184 O O . LYS A 1 286 ? -16.953 11.047 -0.053 1 93.31 286 LYS A O 1
ATOM 2189 N N . ARG A 1 287 ? -16.031 9.93 -1.721 1 96.06 287 ARG A N 1
ATOM 2190 C CA . ARG A 1 287 ? -17.094 8.922 -1.699 1 96.06 287 ARG A CA 1
ATOM 2191 C C . ARG A 1 287 ? -16.531 7.562 -1.288 1 96.06 287 ARG A C 1
ATOM 2193 O O . ARG A 1 287 ? -16.953 6.531 -1.819 1 96.06 287 ARG A O 1
ATOM 2200 N N . SER A 1 288 ? -15.508 7.527 -0.552 1 98.12 288 SER A N 1
ATOM 2201 C CA . SER A 1 288 ? -14.875 6.34 0.014 1 98.12 288 SER A CA 1
ATOM 2202 C C . SER A 1 288 ? -14.656 6.496 1.516 1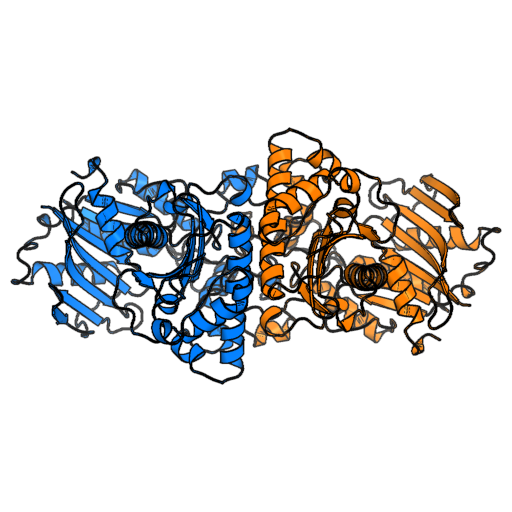 98.12 288 SER A C 1
ATOM 2204 O O . SER A 1 288 ? -15.438 7.16 2.197 1 98.12 288 SER A O 1
ATOM 2206 N N . GLY A 1 289 ? -13.742 5.809 2.074 1 98.38 289 GLY A N 1
ATOM 2207 C CA . GLY A 1 289 ? -13.445 5.922 3.496 1 98.38 289 GLY A CA 1
ATOM 2208 C C . GLY A 1 289 ? -14.477 5.227 4.371 1 98.38 289 GLY A C 1
ATOM 2209 O O . GLY A 1 289 ? -15.359 4.531 3.867 1 98.38 289 GLY A O 1
ATOM 2210 N N . TRP A 1 290 ? -14.32 5.398 5.672 1 98.56 290 TRP A N 1
ATOM 2211 C CA . TRP A 1 290 ? -15.211 4.664 6.574 1 98.56 290 TRP A CA 1
ATOM 2212 C C . TRP A 1 290 ? -16.625 5.227 6.523 1 98.56 290 TRP A C 1
ATOM 2214 O O . TRP A 1 290 ? -17.578 4.551 6.91 1 98.56 290 TRP A O 1
ATOM 2224 N N . LYS A 1 291 ? -16.812 6.449 6.004 1 98.19 291 LYS A N 1
ATOM 2225 C CA . LYS A 1 291 ? -18.156 6.977 5.812 1 98.19 291 LYS A CA 1
ATOM 2226 C C . LYS A 1 291 ? -18.953 6.121 4.82 1 98.19 291 LYS A C 1
ATOM 2228 O O . LYS A 1 291 ? -20.156 5.902 5 1 98.19 291 LYS A O 1
ATOM 2233 N N . SER A 1 292 ? -18.297 5.684 3.756 1 98.06 292 SER A N 1
ATOM 2234 C CA . SER A 1 292 ? -18.969 4.875 2.744 1 98.06 292 SER A CA 1
ATOM 2235 C C . SER A 1 292 ? -19.406 3.529 3.312 1 98.06 292 SER A C 1
ATOM 2237 O O . SER A 1 292 ? -20.328 2.895 2.787 1 98.06 292 SER A O 1
ATOM 2239 N N . LEU A 1 293 ? -18.797 3.074 4.363 1 98.25 293 LEU A N 1
ATOM 2240 C CA . LEU A 1 293 ? -19.109 1.798 4.996 1 98.25 293 LEU A CA 1
ATOM 2241 C C . LEU A 1 293 ? -20.203 1.964 6.047 1 98.25 293 LEU A C 1
ATOM 2243 O O . LEU A 1 293 ? -21 1.056 6.262 1 98.25 293 LEU A O 1
ATOM 2247 N N . THR A 1 294 ? -20.219 3.143 6.703 1 98.19 294 THR A N 1
ATOM 2248 C CA . THR A 1 294 ? -20.969 3.221 7.957 1 98.19 294 THR A CA 1
ATOM 2249 C C . THR A 1 294 ? -22.031 4.312 7.887 1 98.19 294 THR A C 1
ATOM 2251 O O . THR A 1 294 ? -22.969 4.324 8.688 1 98.19 294 THR A O 1
ATOM 2254 N N . GLY A 1 295 ? -21.812 5.309 7.035 1 97.38 295 GLY A N 1
ATOM 2255 C CA . GLY A 1 295 ? -22.75 6.418 6.934 1 97.38 295 GLY A CA 1
ATOM 2256 C C . GLY A 1 295 ? -22.359 7.605 7.793 1 97.38 295 GLY A C 1
ATOM 2257 O O . GLY A 1 295 ? -23 8.656 7.73 1 97.38 295 GLY A O 1
ATOM 2258 N N . THR A 1 296 ? -21.25 7.469 8.562 1 97.06 296 THR A N 1
ATOM 2259 C CA . THR A 1 296 ? -20.844 8.586 9.414 1 97.06 296 THR A CA 1
ATOM 2260 C C . THR A 1 296 ? -19.344 8.867 9.273 1 97.06 296 THR A C 1
ATOM 2262 O O . THR A 1 296 ? -18.562 7.949 9.016 1 97.06 296 THR A O 1
ATOM 2265 N N . THR A 1 297 ? -18.984 10.141 9.359 1 96.38 297 THR A N 1
ATOM 2266 C CA . THR A 1 297 ? -17.578 10.539 9.344 1 96.38 297 THR A CA 1
ATOM 2267 C C . THR A 1 297 ? -17.016 10.562 10.758 1 96.38 297 THR A C 1
ATOM 2269 O O . THR A 1 297 ? -15.805 10.742 10.945 1 96.38 297 THR A O 1
ATOM 2272 N N . ASP A 1 298 ? -17.875 10.438 11.742 1 96 298 ASP A N 1
ATOM 2273 C CA . ASP A 1 298 ? -17.469 10.531 13.141 1 96 298 ASP A CA 1
ATOM 2274 C C . ASP A 1 298 ? -16.906 9.195 13.633 1 96 298 ASP A C 1
ATOM 2276 O O . ASP A 1 298 ? -17.656 8.289 13.984 1 96 298 ASP A O 1
ATOM 2280 N N . PHE A 1 299 ? -15.664 9.125 13.828 1 97.19 299 PHE A N 1
ATOM 2281 C CA . PHE A 1 299 ? -15.008 7.879 14.195 1 97.19 299 PHE A CA 1
ATOM 2282 C C . PHE A 1 299 ? -15.336 7.504 15.641 1 97.19 299 PHE A C 1
ATOM 2284 O O . PHE A 1 299 ? -15.266 6.332 16.016 1 97.19 299 PHE A O 1
ATOM 2291 N N . GLY A 1 300 ? -15.609 8.547 16.469 1 97.12 300 GLY A N 1
ATOM 2292 C CA . GLY A 1 300 ? -16.047 8.25 17.828 1 97.12 300 GLY A CA 1
ATOM 2293 C C . GLY A 1 300 ? -17.297 7.383 17.875 1 97.12 300 GLY A C 1
ATOM 2294 O O . GLY A 1 300 ? -17.391 6.477 18.703 1 97.12 300 GLY A O 1
ATOM 2295 N N . ILE A 1 301 ? -18.219 7.66 16.953 1 97.5 301 ILE A N 1
ATOM 2296 C CA . ILE A 1 301 ? -19.438 6.867 16.844 1 97.5 301 ILE A CA 1
ATOM 2297 C C . ILE A 1 301 ? -19.094 5.449 16.391 1 97.5 301 ILE A C 1
ATOM 2299 O O . ILE A 1 301 ? -19.625 4.477 16.922 1 97.5 301 ILE A O 1
ATOM 2303 N N . ILE A 1 302 ? -18.172 5.324 15.492 1 97.94 302 ILE A N 1
ATOM 2304 C CA . ILE A 1 302 ? -17.781 4.031 14.945 1 97.94 302 ILE A CA 1
ATOM 2305 C C . ILE A 1 302 ? -17.109 3.193 16.031 1 97.94 302 ILE A C 1
ATOM 2307 O O . ILE A 1 302 ? -17.438 2.021 16.219 1 97.94 302 ILE A O 1
ATOM 2311 N N . ALA A 1 303 ? -16.234 3.789 16.781 1 97.44 303 ALA A N 1
ATOM 2312 C CA . ALA A 1 303 ? -15.445 3.098 17.812 1 97.44 303 ALA A CA 1
ATOM 2313 C C . ALA A 1 303 ? -16.344 2.629 18.953 1 97.44 303 ALA A C 1
ATOM 2315 O O . ALA A 1 303 ? -16.031 1.64 19.625 1 97.44 303 ALA A O 1
ATOM 2316 N N . SER A 1 304 ? -17.469 3.271 19.125 1 96.81 304 SER A N 1
ATOM 2317 C CA . SER A 1 304 ? -18.344 2.957 20.266 1 96.81 304 SER A CA 1
ATOM 2318 C C . SER A 1 304 ? -19.5 2.072 19.844 1 96.81 304 SER A C 1
ATOM 2320 O O . SER A 1 304 ? -20.391 1.771 20.641 1 96.81 304 SER A O 1
ATOM 2322 N N . SER A 1 305 ? -19.516 1.661 18.641 1 96.31 305 SER A N 1
ATOM 2323 C CA . SER A 1 305 ? -20.672 0.942 18.094 1 96.31 305 SER A CA 1
ATOM 2324 C C . SER A 1 305 ? -20.344 -0.536 17.891 1 96.31 305 SER A C 1
ATOM 2326 O O . SER A 1 305 ? -19.219 -0.889 17.531 1 96.31 305 SER A O 1
ATOM 2328 N N . ASP A 1 306 ? -21.344 -1.338 18.062 1 94.5 306 ASP A N 1
ATOM 2329 C CA . ASP A 1 306 ? -21.188 -2.77 17.828 1 94.5 306 ASP A CA 1
ATOM 2330 C C . ASP A 1 306 ? -21.859 -3.184 16.531 1 94.5 306 ASP A C 1
ATOM 2332 O O . ASP A 1 306 ? -21.969 -4.375 16.234 1 94.5 306 ASP A O 1
ATOM 2336 N N . GLU A 1 307 ? -22.344 -2.195 15.812 1 97.31 307 GLU A N 1
ATOM 2337 C CA . GLU A 1 307 ? -22.922 -2.494 14.5 1 97.31 307 GLU A CA 1
ATOM 2338 C C . GLU A 1 307 ? -21.875 -3.146 13.586 1 97.31 307 GLU A C 1
ATOM 2340 O O . GLU A 1 307 ? -20.719 -2.74 13.57 1 97.31 307 GLU A O 1
ATOM 2345 N N . PRO A 1 308 ? -22.297 -4.156 12.844 1 97.56 308 PRO A N 1
ATOM 2346 C CA . PRO A 1 308 ? -21.359 -4.91 12.016 1 97.56 308 PRO A CA 1
ATOM 2347 C C . PRO A 1 308 ? -20.562 -4.016 11.062 1 97.56 308 PRO A C 1
ATOM 2349 O O . PRO A 1 308 ? -19.359 -4.211 10.883 1 97.56 308 PRO A O 1
ATOM 2352 N N . THR A 1 309 ? -21.234 -3.068 10.461 1 97.75 309 THR A N 1
ATOM 2353 C CA . THR A 1 309 ? -20.547 -2.193 9.523 1 97.75 309 THR A CA 1
ATOM 2354 C C . THR A 1 309 ? -19.547 -1.306 10.242 1 97.75 309 THR A C 1
ATOM 2356 O O . THR A 1 309 ? -18.484 -0.983 9.695 1 97.75 309 THR A O 1
ATOM 2359 N N . HIS A 1 310 ? -19.891 -0.845 11.477 1 98.38 310 HIS A N 1
ATOM 2360 C CA . HIS A 1 310 ? -18.969 -0.054 12.281 1 98.38 310 HIS A CA 1
ATOM 2361 C C . HIS A 1 310 ? -17.766 -0.887 12.727 1 98.38 310 HIS A C 1
ATOM 2363 O O . HIS A 1 310 ? -16.625 -0.416 12.68 1 98.38 310 HIS A O 1
ATOM 2369 N N . LYS A 1 311 ? -18.062 -2.125 13.117 1 98.44 311 LYS A N 1
ATOM 2370 C CA . LYS A 1 311 ? -16.984 -3.033 13.5 1 98.44 311 LYS A CA 1
ATOM 2371 C C . LYS A 1 311 ? -16.031 -3.285 12.328 1 98.44 311 LYS A C 1
ATOM 2373 O O . LYS A 1 311 ? -14.812 -3.299 12.5 1 98.44 311 LYS A O 1
ATOM 2378 N N . LEU A 1 312 ? -16.609 -3.502 11.164 1 98.62 312 LEU A N 1
ATOM 2379 C CA . LEU A 1 312 ? -15.797 -3.725 9.969 1 98.62 312 LEU A CA 1
ATOM 2380 C C . LEU A 1 312 ? -14.906 -2.518 9.68 1 98.62 312 LEU A C 1
ATOM 2382 O O . LEU A 1 312 ? -13.719 -2.672 9.398 1 98.62 312 LEU A O 1
ATOM 2386 N N . ALA A 1 313 ? -15.5 -1.317 9.742 1 98.75 313 ALA A N 1
ATOM 2387 C CA . ALA A 1 313 ? -14.742 -0.096 9.492 1 98.75 313 ALA A CA 1
ATOM 2388 C C . ALA A 1 313 ? -13.602 0.055 10.492 1 98.75 313 ALA A C 1
ATOM 2390 O O . ALA A 1 313 ? -12.477 0.398 10.117 1 98.75 313 ALA A O 1
ATOM 2391 N N . PHE A 1 314 ? -13.922 -0.228 11.758 1 98.75 314 PHE A N 1
ATOM 2392 C CA . PHE A 1 314 ? -12.93 -0.158 12.82 1 98.75 314 PHE A CA 1
ATOM 2393 C C . PHE A 1 314 ? -11.805 -1.153 12.57 1 98.75 314 PHE A C 1
ATOM 2395 O O . PHE A 1 314 ? -10.625 -0.801 12.664 1 98.75 314 PHE A O 1
ATOM 2402 N N . ASP A 1 315 ? -12.172 -2.348 12.211 1 98.75 315 ASP A N 1
ATOM 2403 C CA . ASP A 1 315 ? -11.195 -3.41 11.992 1 98.75 315 ASP A CA 1
ATOM 2404 C C . ASP A 1 315 ? -10.32 -3.113 10.773 1 98.75 315 ASP A C 1
ATOM 2406 O O . ASP A 1 315 ? -9.125 -3.418 10.773 1 98.75 315 ASP A O 1
ATOM 2410 N N . ILE A 1 316 ? -10.898 -2.529 9.742 1 98.81 316 ILE A N 1
ATOM 2411 C CA . ILE A 1 316 ? -10.141 -2.152 8.555 1 98.81 316 ILE A CA 1
ATOM 2412 C C . ILE A 1 316 ? -9.094 -1.104 8.922 1 98.81 316 ILE A C 1
ATOM 2414 O O . ILE A 1 316 ? -7.93 -1.218 8.531 1 98.81 316 ILE A O 1
ATOM 2418 N N . PHE A 1 317 ? -9.562 -0.138 9.656 1 98.81 317 PHE A N 1
ATOM 2419 C CA . PHE A 1 317 ? -8.664 0.947 10.031 1 98.81 317 PHE A CA 1
ATOM 2420 C C . PHE A 1 317 ? -7.523 0.428 10.891 1 98.81 317 PHE A C 1
ATOM 2422 O O . PHE A 1 317 ? -6.359 0.764 10.656 1 98.81 317 PHE A O 1
ATOM 2429 N N . VAL A 1 318 ? -7.789 -0.424 11.844 1 98.88 318 VAL A N 1
ATOM 2430 C CA . VAL A 1 318 ? -6.781 -1.021 12.719 1 98.88 318 VAL A CA 1
ATOM 2431 C C . VAL A 1 318 ? -5.805 -1.849 11.891 1 98.88 318 VAL A C 1
ATOM 2433 O O . VAL A 1 318 ? -4.59 -1.758 1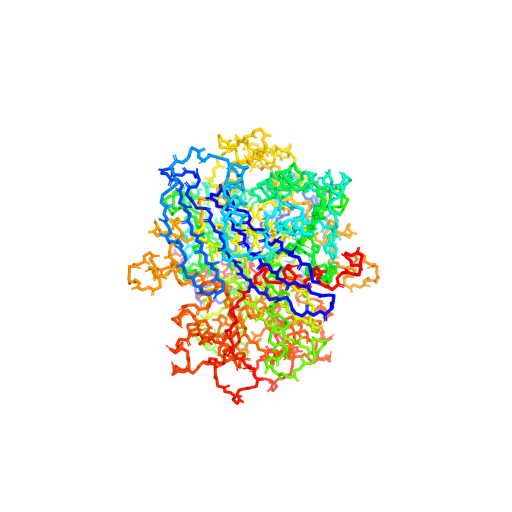2.07 1 98.88 318 VAL A O 1
ATOM 2436 N N . ASP A 1 319 ? -6.352 -2.58 11.008 1 98.81 319 ASP A N 1
ATOM 2437 C CA . ASP A 1 319 ? -5.539 -3.453 10.164 1 98.81 319 ASP A CA 1
ATOM 2438 C C . ASP A 1 319 ? -4.531 -2.646 9.352 1 98.81 319 ASP A C 1
ATOM 2440 O O . ASP A 1 319 ? -3.354 -3.004 9.281 1 98.81 319 ASP A O 1
ATOM 2444 N N . ARG A 1 320 ? -5.016 -1.591 8.727 1 98.81 320 ARG A N 1
ATOM 2445 C CA . ARG A 1 320 ? -4.137 -0.772 7.895 1 98.81 320 ARG A CA 1
ATOM 2446 C C . ARG A 1 320 ? -3.096 -0.049 8.742 1 98.81 320 ARG A C 1
ATOM 2448 O O . ARG A 1 320 ? -1.942 0.089 8.328 1 98.81 320 ARG A O 1
ATOM 2455 N N . LEU A 1 321 ? -3.49 0.419 9.883 1 98.88 321 LEU A N 1
ATOM 2456 C CA . LEU A 1 321 ? -2.557 1.07 10.797 1 98.88 321 LEU A CA 1
ATOM 2457 C C . LEU A 1 321 ? -1.424 0.125 11.18 1 98.88 321 LEU A C 1
ATOM 2459 O O . LEU A 1 321 ? -0.25 0.494 11.102 1 98.88 321 LEU A O 1
ATOM 2463 N N . CYS A 1 322 ? -1.79 -1.074 11.57 1 98.88 322 CYS A N 1
ATOM 2464 C CA . CYS A 1 322 ? -0.813 -2.051 12.039 1 98.88 322 CYS A CA 1
ATOM 2465 C C . CYS A 1 322 ? 0.147 -2.439 10.922 1 98.88 322 CYS A C 1
ATOM 2467 O O . CYS A 1 322 ? 1.326 -2.693 11.172 1 98.88 322 CYS A O 1
ATOM 2469 N N . ALA A 1 323 ? -0.366 -2.494 9.719 1 98.88 323 ALA A N 1
ATOM 2470 C CA . ALA A 1 323 ? 0.486 -2.785 8.57 1 98.88 323 ALA A CA 1
ATOM 2471 C C . ALA A 1 323 ? 1.586 -1.737 8.422 1 98.88 323 ALA A C 1
ATOM 2473 O O . ALA A 1 323 ? 2.752 -2.078 8.219 1 98.88 323 ALA A O 1
ATOM 2474 N N . PHE A 1 324 ? 1.259 -0.473 8.539 1 98.88 324 PHE A N 1
ATOM 2475 C CA . PHE A 1 324 ? 2.248 0.589 8.406 1 98.88 324 PHE A CA 1
ATOM 2476 C C . PHE A 1 324 ? 3.209 0.585 9.594 1 98.88 324 PHE A C 1
ATOM 2478 O O . PHE A 1 324 ? 4.402 0.843 9.43 1 98.88 324 PHE A O 1
ATOM 2485 N N . ILE A 1 325 ? 2.654 0.32 10.789 1 98.94 325 ILE A N 1
ATOM 2486 C CA . ILE A 1 325 ? 3.518 0.284 11.969 1 98.94 325 ILE A CA 1
ATOM 2487 C C . ILE A 1 325 ? 4.574 -0.804 11.797 1 98.94 325 ILE A C 1
ATOM 2489 O O . ILE A 1 325 ? 5.758 -0.571 12.047 1 98.94 325 ILE A O 1
ATOM 2493 N N . GLY A 1 326 ? 4.176 -2.023 11.312 1 98.94 326 GLY A N 1
ATOM 2494 C CA . GLY A 1 326 ? 5.133 -3.086 11.047 1 98.94 326 GLY A CA 1
ATOM 2495 C C . GLY A 1 326 ? 6.16 -2.711 9.992 1 98.94 326 GLY A C 1
ATOM 2496 O O . GLY A 1 326 ? 7.355 -2.945 10.172 1 98.94 326 GLY A O 1
ATOM 2497 N N . SER A 1 327 ? 5.695 -2.111 8.922 1 98.88 327 SER A N 1
ATOM 2498 C CA . SER A 1 327 ? 6.57 -1.67 7.84 1 98.88 327 SER A CA 1
ATOM 2499 C C . SER A 1 327 ? 7.605 -0.67 8.344 1 98.88 327 SER A C 1
ATOM 2501 O O . SER A 1 327 ? 8.797 -0.795 8.039 1 98.88 327 SER A O 1
ATOM 2503 N N . TYR A 1 328 ? 7.137 0.296 9.102 1 98.94 328 TYR A N 1
ATOM 2504 C CA . TYR A 1 328 ? 8.008 1.382 9.539 1 98.94 328 TYR A CA 1
ATOM 2505 C C . TYR A 1 328 ? 8.945 0.919 10.641 1 98.94 328 TYR A C 1
ATOM 2507 O O . TYR A 1 328 ? 10.07 1.414 10.758 1 98.94 328 TYR A O 1
ATOM 2515 N N . PHE A 1 329 ? 8.531 -0.076 11.438 1 98.88 329 PHE A N 1
ATOM 2516 C CA . PHE A 1 329 ? 9.438 -0.686 12.406 1 98.88 329 PHE A CA 1
ATOM 2517 C C . PHE A 1 329 ? 10.664 -1.265 11.711 1 98.88 329 PHE A C 1
ATOM 2519 O O . PHE A 1 329 ? 11.789 -1.064 12.156 1 98.88 329 PHE A O 1
ATOM 2526 N N . VAL A 1 330 ? 10.469 -1.95 10.555 1 98.81 330 VAL A N 1
ATOM 2527 C CA . VAL A 1 330 ? 11.547 -2.545 9.773 1 98.81 330 VAL A CA 1
ATOM 2528 C C . VAL A 1 330 ? 12.383 -1.445 9.117 1 98.81 330 VAL A C 1
ATOM 2530 O O . VAL A 1 330 ? 13.609 -1.526 9.086 1 98.81 330 VAL A O 1
ATOM 2533 N N . THR A 1 331 ? 11.641 -0.428 8.641 1 98.44 331 THR A N 1
ATOM 2534 C CA . THR A 1 331 ? 12.312 0.698 8.008 1 98.44 331 THR A CA 1
ATOM 2535 C C . THR A 1 331 ? 13.312 1.341 8.961 1 98.44 331 THR A C 1
ATOM 2537 O O . THR A 1 331 ? 14.375 1.801 8.547 1 98.44 331 THR A O 1
ATOM 2540 N N . LEU A 1 332 ? 12.969 1.351 10.234 1 98.69 332 LEU A N 1
ATOM 2541 C CA . LEU A 1 332 ? 13.812 1.954 11.258 1 98.69 332 LEU A CA 1
ATOM 2542 C C . LEU A 1 332 ? 14.734 0.913 11.891 1 98.69 332 LEU A C 1
ATOM 2544 O O . LEU A 1 332 ? 15.383 1.183 12.906 1 98.69 332 LEU A O 1
ATOM 2548 N N . ASN A 1 333 ? 14.781 -0.288 11.367 1 98.12 333 ASN A N 1
ATOM 2549 C CA . ASN A 1 333 ? 15.633 -1.397 11.789 1 98.12 333 ASN A CA 1
ATOM 2550 C C . ASN A 1 333 ? 15.398 -1.752 13.258 1 98.12 333 ASN A C 1
ATOM 2552 O O . ASN A 1 333 ? 16.344 -2.074 13.977 1 98.12 333 ASN A O 1
ATOM 2556 N N . GLY A 1 334 ? 14.18 -1.502 13.719 1 98 334 GLY A N 1
ATOM 2557 C CA . GLY A 1 334 ? 13.828 -1.843 15.094 1 98 334 GLY A CA 1
ATOM 2558 C C . GLY A 1 334 ? 14.305 -0.815 16.094 1 98 334 GLY A C 1
ATOM 2559 O O . GLY A 1 334 ? 14.055 -0.952 17.297 1 98 334 GLY A O 1
ATOM 2560 N N . ASN A 1 335 ? 15.023 0.173 15.648 1 98 335 ASN A N 1
ATOM 2561 C CA . ASN A 1 335 ? 15.469 1.253 16.516 1 98 335 ASN A CA 1
ATOM 2562 C C . ASN A 1 335 ? 14.406 2.338 16.656 1 98 335 ASN A C 1
ATOM 2564 O O . ASN A 1 335 ? 14.531 3.416 16.078 1 98 335 ASN A O 1
ATOM 2568 N N . VAL A 1 336 ? 13.414 2.086 17.516 1 98.56 336 VAL A N 1
ATOM 2569 C CA . VAL A 1 336 ? 12.266 2.975 17.672 1 98.56 336 VAL A CA 1
ATOM 2570 C C . VAL A 1 336 ? 12.172 3.451 19.125 1 98.56 336 VAL A C 1
ATOM 2572 O O . VAL A 1 336 ? 12.086 2.641 20.047 1 98.56 336 VAL A O 1
ATOM 2575 N N . ASP A 1 337 ? 12.203 4.746 19.297 1 98.31 337 ASP A N 1
ATOM 2576 C CA . ASP A 1 337 ? 12.086 5.332 20.625 1 98.31 337 ASP A CA 1
ATOM 2577 C C . ASP A 1 337 ? 10.633 5.316 21.109 1 98.31 337 ASP A C 1
ATOM 2579 O O . ASP A 1 337 ? 10.375 5.113 22.297 1 98.31 337 ASP A O 1
ATOM 2583 N N . ALA A 1 338 ? 9.695 5.523 20.156 1 98.69 338 ALA A N 1
ATOM 2584 C CA . ALA A 1 338 ? 8.305 5.621 20.594 1 98.69 338 ALA A CA 1
ATOM 2585 C C . ALA A 1 338 ? 7.352 5.414 19.406 1 98.69 338 ALA A C 1
ATOM 2587 O O . ALA A 1 338 ? 7.676 5.758 18.281 1 98.69 338 ALA A O 1
ATOM 2588 N N . LEU A 1 339 ? 6.281 4.785 19.672 1 98.88 339 LEU A N 1
ATOM 2589 C CA . LEU A 1 339 ? 5.074 4.879 18.859 1 98.88 339 LEU A CA 1
ATOM 2590 C C . LEU A 1 339 ? 4.18 6.016 19.344 1 98.88 339 LEU A C 1
ATOM 2592 O O . LEU A 1 339 ? 3.797 6.055 20.516 1 98.88 339 LEU A O 1
ATOM 2596 N N . VAL A 1 340 ? 3.84 6.961 18.453 1 98.94 340 VAL A N 1
ATOM 2597 C CA . VAL A 1 340 ? 3.176 8.18 18.891 1 98.94 340 VAL A CA 1
ATOM 2598 C C . VAL A 1 340 ? 1.825 8.32 18.203 1 98.94 340 VAL A C 1
ATOM 2600 O O . VAL A 1 340 ? 1.753 8.312 16.969 1 98.94 340 VAL A O 1
ATOM 2603 N N . PHE A 1 341 ? 0.782 8.414 18.969 1 98.94 341 PHE A N 1
ATOM 2604 C CA . PHE A 1 341 ? -0.557 8.68 18.453 1 98.94 341 PHE A CA 1
ATOM 2605 C C . PHE A 1 341 ? -0.872 10.172 18.516 1 98.94 341 PHE A C 1
ATOM 2607 O O . PHE A 1 341 ? -0.673 10.805 19.562 1 98.94 341 PHE A O 1
ATOM 2614 N N . ALA A 1 342 ? -1.297 10.742 17.422 1 98.81 342 ALA A N 1
ATOM 2615 C CA . ALA A 1 342 ? -1.688 12.141 17.359 1 98.81 342 ALA A CA 1
ATOM 2616 C C . ALA A 1 342 ? -2.91 12.328 16.453 1 98.81 342 ALA A C 1
ATOM 2618 O O . ALA A 1 342 ? -3.426 11.359 15.891 1 98.81 342 ALA A O 1
ATOM 2619 N N . GLY A 1 343 ? -3.369 13.578 16.359 1 97.31 343 GLY A N 1
ATOM 2620 C CA . GLY A 1 343 ? -4.609 13.836 15.641 1 97.31 343 GLY A CA 1
ATOM 2621 C C . GLY A 1 343 ? -5.848 13.523 16.469 1 97.31 343 GLY A C 1
ATOM 2622 O O . GLY A 1 343 ? -5.789 12.734 17.406 1 97.31 343 GLY A O 1
ATOM 2623 N N . GLY A 1 344 ? -6.918 14.086 16.109 1 95.56 344 GLY A N 1
ATOM 2624 C CA . GLY A 1 344 ? -8.148 13.977 16.875 1 95.56 344 GLY A CA 1
ATOM 2625 C C . GLY A 1 344 ? -8.453 12.555 17.312 1 95.56 344 GLY A C 1
ATOM 2626 O O . GLY A 1 344 ? -8.703 12.297 18.484 1 95.56 344 GLY A O 1
ATOM 2627 N N . ILE A 1 345 ? -8.414 11.609 16.391 1 97.5 345 ILE A N 1
ATOM 2628 C CA . ILE A 1 345 ? -8.734 10.211 16.688 1 97.5 345 ILE A CA 1
ATOM 2629 C C . ILE A 1 345 ? -7.641 9.617 17.578 1 97.5 345 ILE A C 1
ATOM 2631 O O . ILE A 1 345 ? -7.934 8.938 18.562 1 97.5 345 ILE A O 1
ATOM 2635 N N . GLY A 1 346 ? -6.312 9.844 17.25 1 98.19 346 GLY A N 1
ATOM 2636 C CA . GLY A 1 346 ? -5.207 9.328 18.031 1 98.19 346 GLY A CA 1
ATOM 2637 C C . GLY A 1 346 ? -5.195 9.852 19.469 1 98.19 346 GLY A C 1
ATOM 2638 O O . GLY A 1 346 ? -4.836 9.125 20.391 1 98.19 346 GLY A O 1
ATOM 2639 N N . GLU A 1 347 ? -5.641 11.094 19.625 1 97.88 347 GLU A N 1
ATOM 2640 C CA . GLU A 1 347 ? -5.637 11.75 20.922 1 97.88 347 GLU A CA 1
ATOM 2641 C C . GLU A 1 347 ? -6.824 11.305 21.781 1 97.88 347 GLU A C 1
ATOM 2643 O O . GLU A 1 347 ? -6.695 11.133 22.984 1 97.88 347 GLU A O 1
ATOM 2648 N N . LYS A 1 348 ? -7.926 10.969 21.172 1 96.56 348 LYS A N 1
ATOM 2649 C CA . LYS A 1 348 ? -9.164 10.844 21.938 1 96.56 348 LYS A CA 1
ATOM 2650 C C . LYS A 1 348 ? -9.578 9.383 22.078 1 96.56 348 LYS A C 1
ATOM 2652 O O . LYS A 1 348 ? -10.273 9.016 23.031 1 96.56 348 LYS A O 1
ATOM 2657 N N . SER A 1 349 ? -9.234 8.555 21.156 1 97.56 349 SER A N 1
ATOM 2658 C CA . SER A 1 349 ? -9.758 7.191 21.156 1 97.56 349 SER A CA 1
ATOM 2659 C C . SER A 1 349 ? -8.82 6.23 21.875 1 97.56 349 SER A C 1
ATOM 2661 O O . SER A 1 349 ? -7.949 5.621 21.25 1 97.56 349 SER A O 1
ATOM 2663 N N . ASP A 1 350 ? -9.109 6 23.141 1 98.19 350 ASP A N 1
ATOM 2664 C CA . ASP A 1 350 ? -8.336 5.031 23.922 1 98.19 350 ASP A CA 1
ATOM 2665 C C . ASP A 1 350 ? -8.539 3.615 23.375 1 98.19 350 ASP A C 1
ATOM 2667 O O . ASP A 1 350 ? -7.602 2.811 23.359 1 98.19 350 ASP A O 1
ATOM 2671 N N . LYS A 1 351 ? -9.742 3.326 22.891 1 98.12 351 LYS A N 1
ATOM 2672 C CA . LYS A 1 351 ? -10.055 2.008 22.344 1 98.12 351 LYS A CA 1
ATOM 2673 C C . LYS A 1 351 ? -9.18 1.692 21.141 1 98.12 351 LYS A C 1
ATOM 2675 O O . LYS A 1 351 ? -8.664 0.579 21.016 1 98.12 351 LYS A O 1
ATOM 2680 N N . LEU A 1 352 ? -9.031 2.664 20.266 1 98.69 352 LEU A N 1
ATOM 2681 C CA . LEU A 1 352 ? -8.203 2.465 19.078 1 98.69 352 LEU A CA 1
ATOM 2682 C C . LEU A 1 352 ? -6.738 2.252 19.469 1 98.69 352 LEU A C 1
ATOM 2684 O O . LEU A 1 352 ? -6.082 1.348 18.938 1 98.69 352 LEU A O 1
ATOM 2688 N N . ARG A 1 353 ? -6.211 3.119 20.328 1 98.81 353 ARG A N 1
ATOM 2689 C CA . ARG A 1 353 ? -4.828 2.979 20.766 1 98.81 353 ARG A CA 1
ATOM 2690 C C . ARG A 1 353 ? -4.562 1.582 21.312 1 98.81 353 ARG A C 1
ATOM 2692 O O . ARG A 1 353 ? -3.568 0.947 20.969 1 98.81 353 ARG A O 1
ATOM 2699 N N . LYS A 1 354 ? -5.465 1.147 22.172 1 98.69 354 LYS A N 1
ATOM 2700 C CA . LYS A 1 354 ? -5.316 -0.163 22.797 1 98.69 354 LYS A CA 1
ATOM 2701 C C . LYS A 1 354 ? -5.297 -1.273 21.75 1 98.69 354 LYS A C 1
ATOM 2703 O O . LYS A 1 354 ? -4.414 -2.135 21.766 1 98.69 354 LYS A O 1
ATOM 2708 N N . ARG A 1 355 ? -6.25 -1.287 20.844 1 98.62 355 ARG A N 1
ATOM 2709 C CA . ARG A 1 355 ? -6.355 -2.33 19.828 1 98.62 355 ARG A CA 1
ATOM 2710 C C . ARG A 1 355 ? -5.113 -2.365 18.938 1 98.62 355 ARG A C 1
ATOM 2712 O O . ARG A 1 355 ? -4.602 -3.439 18.625 1 98.62 355 ARG A O 1
ATOM 2719 N N . VAL A 1 356 ? -4.652 -1.21 18.516 1 98.88 356 VAL A N 1
ATOM 2720 C CA . VAL A 1 356 ? -3.486 -1.106 17.641 1 98.88 356 VAL A CA 1
ATOM 2721 C C . VAL A 1 356 ? -2.246 -1.613 18.375 1 98.88 356 VAL A C 1
ATOM 2723 O O . VAL A 1 356 ? -1.479 -2.412 17.828 1 98.88 356 VAL A O 1
ATOM 2726 N N . VAL A 1 357 ? -2.072 -1.165 19.594 1 98.69 357 VAL A N 1
ATOM 2727 C CA . VAL A 1 357 ? -0.867 -1.511 20.328 1 98.69 357 VAL A CA 1
ATOM 2728 C C . VAL A 1 357 ? -0.87 -3.004 20.656 1 98.69 357 VAL A C 1
ATOM 2730 O O . VAL A 1 357 ? 0.17 -3.662 20.594 1 98.69 357 VAL A O 1
ATOM 2733 N N . GLU A 1 358 ? -2.008 -3.541 21 1 98.31 358 GLU A N 1
ATOM 2734 C CA . GLU A 1 358 ? -2.102 -4.973 21.281 1 98.31 358 GLU A CA 1
ATOM 2735 C C . GLU A 1 358 ? -1.742 -5.797 20.047 1 98.31 358 GLU A C 1
ATOM 2737 O O . GLU A 1 358 ? -1.04 -6.805 20.156 1 98.31 358 GLU A O 1
ATOM 2742 N N . GLN A 1 359 ? -2.197 -5.359 18.922 1 98.19 359 GLN A N 1
ATOM 2743 C CA . GLN A 1 359 ? -1.886 -6.066 17.688 1 98.19 359 GLN A CA 1
ATOM 2744 C C . GLN A 1 359 ? -0.402 -5.949 17.344 1 98.19 359 GLN A C 1
ATOM 2746 O O . GLN A 1 359 ? 0.173 -6.855 16.734 1 98.19 359 GLN A O 1
ATOM 2751 N N . CYS A 1 360 ? 0.231 -4.875 17.734 1 98.19 360 CYS A N 1
ATOM 2752 C CA . CYS A 1 360 ? 1.633 -4.625 17.422 1 98.19 360 CYS A CA 1
ATOM 2753 C C . CYS A 1 360 ? 2.531 -5 18.594 1 98.19 360 CYS A C 1
ATOM 2755 O O . CYS A 1 360 ? 3.713 -4.648 18.609 1 98.19 360 CYS A O 1
ATOM 2757 N N . ALA A 1 361 ? 2.027 -5.758 19.562 1 97.5 361 ALA A N 1
ATOM 2758 C CA . ALA A 1 361 ? 2.764 -6.074 20.781 1 97.5 361 ALA A CA 1
ATOM 2759 C C . ALA A 1 361 ? 4.035 -6.855 20.469 1 97.5 361 ALA A C 1
ATOM 2761 O O . ALA A 1 361 ? 5.043 -6.715 21.172 1 97.5 361 ALA A O 1
ATOM 2762 N N . CYS A 1 362 ? 4.008 -7.613 19.375 1 97.25 362 CYS A N 1
ATOM 2763 C CA . CYS A 1 362 ? 5.145 -8.438 19 1 97.25 362 CYS A CA 1
ATOM 2764 C C . CYS A 1 362 ? 6.355 -7.578 18.656 1 97.25 362 CYS A C 1
ATOM 2766 O O . CYS A 1 362 ? 7.484 -8.07 18.625 1 97.25 362 CYS A O 1
ATOM 2768 N N . LEU A 1 363 ? 6.188 -6.289 18.438 1 97.69 363 LEU A N 1
ATOM 2769 C CA . LEU A 1 363 ? 7.281 -5.379 18.125 1 97.69 363 LEU A CA 1
ATOM 2770 C C . LEU A 1 363 ? 7.844 -4.742 19.391 1 97.69 363 LEU A C 1
ATOM 2772 O O . LEU A 1 363 ? 8.828 -4 19.328 1 97.69 363 LEU A O 1
ATOM 2776 N N . GLY A 1 364 ? 7.188 -4.945 20.484 1 96.25 364 GLY A N 1
ATOM 2777 C CA . GLY A 1 364 ? 7.703 -4.461 21.75 1 96.25 364 GLY A CA 1
ATOM 2778 C C . GLY A 1 364 ? 6.91 -3.293 22.312 1 96.25 364 GLY A C 1
ATOM 2779 O O . GLY A 1 364 ? 7.227 -2.781 23.375 1 96.25 364 GLY A O 1
ATOM 2780 N N . PHE A 1 365 ? 5.883 -2.834 21.672 1 97.44 365 PHE A N 1
ATOM 2781 C CA . PHE A 1 365 ? 5.035 -1.755 22.156 1 97.44 365 PHE A CA 1
ATOM 2782 C C . PHE A 1 365 ? 4.086 -2.262 23.25 1 97.44 365 PHE A C 1
ATOM 2784 O O . PHE A 1 365 ? 3.635 -3.408 23.188 1 97.44 365 PHE A O 1
ATOM 2791 N N . THR A 1 366 ? 3.826 -1.436 24.203 1 97.94 366 THR A N 1
ATOM 2792 C CA . THR A 1 366 ? 2.93 -1.818 25.281 1 97.94 366 THR A CA 1
ATOM 2793 C C . THR A 1 366 ? 1.885 -0.734 25.531 1 97.94 366 THR A C 1
ATOM 2795 O O . THR A 1 366 ? 2.084 0.424 25.156 1 97.94 366 THR A O 1
ATOM 2798 N N . ILE A 1 367 ? 0.836 -1.122 26.094 1 98 367 ILE A N 1
ATOM 2799 C CA . ILE A 1 367 ? -0.226 -0.201 26.484 1 98 367 ILE A CA 1
ATOM 2800 C C . ILE A 1 367 ? -0.635 -0.466 27.922 1 98 367 ILE A C 1
ATOM 2802 O O . ILE A 1 367 ? -0.69 -1.619 28.359 1 98 367 ILE A O 1
ATOM 2806 N N . ASP A 1 368 ? -0.697 0.57 28.734 1 97.88 368 ASP A N 1
ATOM 2807 C CA . ASP A 1 368 ? -1.197 0.519 30.094 1 97.88 368 ASP A CA 1
ATOM 2808 C C . ASP A 1 368 ? -2.65 0.985 30.172 1 97.88 368 ASP A C 1
ATOM 2810 O O . ASP A 1 368 ? -2.941 2.162 29.953 1 97.88 368 ASP A O 1
ATOM 2814 N N . ASP A 1 369 ? -3.543 0.128 30.547 1 97.31 369 ASP A N 1
ATOM 2815 C CA . ASP A 1 369 ? -4.973 0.413 30.516 1 97.31 369 ASP A CA 1
ATOM 2816 C C . ASP A 1 369 ? -5.316 1.63 31.375 1 97.31 369 ASP A C 1
ATOM 2818 O O . ASP A 1 369 ? -6.172 2.436 31 1 97.31 369 ASP A O 1
ATOM 2822 N N . ALA A 1 370 ? -4.676 1.761 32.469 1 97.12 370 ALA A N 1
ATOM 2823 C CA . ALA A 1 370 ? -4.957 2.885 33.375 1 97.12 370 ALA A CA 1
ATOM 2824 C C . ALA A 1 370 ? -4.48 4.199 32.75 1 97.12 370 ALA A C 1
ATOM 2826 O O . ALA A 1 370 ? -5.215 5.191 32.75 1 97.12 370 ALA A O 1
ATOM 2827 N N . LEU A 1 371 ? -3.262 4.199 32.281 1 97.31 371 LEU A N 1
ATOM 2828 C CA . LEU A 1 371 ? -2.721 5.402 31.672 1 97.31 371 LEU A CA 1
ATOM 2829 C C . LEU A 1 371 ? -3.49 5.754 30.406 1 97.31 371 LEU A C 1
ATOM 2831 O O . LEU A 1 371 ? -3.793 6.922 30.156 1 97.31 371 LEU A O 1
ATOM 2835 N N . ASN A 1 372 ? -3.824 4.777 29.594 1 98.12 372 ASN A N 1
ATOM 2836 C CA . ASN A 1 372 ? -4.504 4.957 28.312 1 98.12 372 ASN A CA 1
ATOM 2837 C C . ASN A 1 372 ? -5.934 5.453 28.5 1 98.12 372 ASN A C 1
ATOM 2839 O O . ASN A 1 372 ? -6.48 6.125 27.625 1 98.12 372 ASN A O 1
ATOM 2843 N N . GLY A 1 373 ? -6.48 5.098 29.594 1 97.12 373 GLY A N 1
ATOM 2844 C CA . GLY A 1 373 ? -7.855 5.496 29.875 1 97.12 373 GLY A CA 1
ATOM 2845 C C . GLY A 1 373 ? -7.969 6.895 30.453 1 97.12 373 GLY A C 1
ATOM 2846 O O . GLY A 1 373 ? -9.055 7.477 30.469 1 97.12 373 GLY A O 1
ATOM 2847 N N . LYS A 1 374 ? -6.859 7.488 30.875 1 96.5 374 LYS A N 1
ATOM 2848 C CA . LYS A 1 374 ? -6.863 8.828 31.453 1 96.5 374 LYS A CA 1
ATOM 2849 C C . LYS A 1 374 ? -7.039 9.891 30.359 1 96.5 374 LYS A C 1
ATOM 2851 O O . LYS A 1 374 ? -6.645 9.68 29.203 1 96.5 374 LYS A O 1
ATOM 2856 N N . GLN A 1 375 ? -7.551 10.984 30.781 1 95.44 375 GLN A N 1
ATOM 2857 C CA . GLN A 1 375 ? -7.668 12.117 29.875 1 95.44 375 GLN A CA 1
ATOM 2858 C C . GLN A 1 375 ? -6.293 12.625 29.438 1 95.44 375 GLN A C 1
ATOM 2860 O O . GLN A 1 375 ? -5.375 12.703 30.25 1 95.44 375 GLN A O 1
ATOM 2865 N N . ILE A 1 376 ? -6.191 12.875 28.188 1 96.88 376 ILE A N 1
ATOM 2866 C CA . ILE A 1 376 ? -4.953 13.445 27.656 1 96.88 376 ILE A CA 1
ATOM 2867 C C . ILE A 1 376 ? -4.93 14.953 27.906 1 96.88 376 ILE A C 1
ATOM 2869 O O . ILE A 1 376 ? -5.738 15.695 27.328 1 96.88 376 ILE A O 1
ATOM 2873 N N . THR A 1 377 ? -3.998 15.453 28.719 1 95.44 377 THR A N 1
ATOM 2874 C CA . THR A 1 377 ? -3.959 16.859 29.078 1 95.44 377 THR A CA 1
ATOM 2875 C C . THR A 1 377 ? -2.615 17.484 28.703 1 95.44 377 THR A C 1
ATOM 2877 O O . THR A 1 377 ? -2.525 18.688 28.453 1 95.44 377 THR A O 1
ATOM 2880 N N . GLY A 1 378 ? -1.547 16.688 28.734 1 95.75 378 GLY A N 1
ATOM 2881 C CA . GLY A 1 378 ? -0.233 17.172 28.344 1 95.75 378 GLY A CA 1
ATOM 2882 C C . GLY A 1 378 ? -0.031 17.219 26.844 1 95.75 378 GLY A C 1
ATOM 2883 O O . GLY A 1 378 ? -0.772 16.578 26.094 1 95.75 378 GLY A O 1
ATOM 2884 N N . THR A 1 379 ? 0.912 18.031 26.484 1 97.88 379 THR A N 1
ATOM 2885 C CA . THR A 1 379 ? 1.277 18.047 25.078 1 97.88 379 THR A CA 1
ATOM 2886 C C . THR A 1 379 ? 1.673 16.641 24.609 1 97.88 379 THR A C 1
ATOM 2888 O O . THR A 1 379 ? 1.251 16.203 23.547 1 97.88 379 THR A O 1
ATOM 2891 N N . VAL A 1 380 ? 2.543 16.016 25.422 1 98.69 380 VAL A N 1
ATOM 2892 C CA . VAL A 1 380 ? 2.889 14.602 25.219 1 98.69 380 VAL A CA 1
ATOM 2893 C C . VAL A 1 380 ? 2.596 13.82 26.5 1 98.69 380 VAL A C 1
ATOM 2895 O O . VAL A 1 380 ? 2.854 14.312 27.609 1 98.69 380 VAL A O 1
ATOM 2898 N N . GLN A 1 381 ? 1.984 12.672 26.375 1 98.38 381 GLN A N 1
ATOM 2899 C CA . GLN A 1 381 ? 1.609 11.875 27.531 1 98.38 381 GLN A CA 1
ATOM 2900 C C . GLN A 1 381 ? 1.879 10.391 27.297 1 98.38 381 GLN A C 1
ATOM 2902 O O . GLN A 1 381 ? 1.613 9.875 26.203 1 98.38 381 GLN A O 1
ATOM 2907 N N . GLU A 1 382 ? 2.467 9.734 28.312 1 98.06 382 GLU A N 1
ATOM 2908 C CA . GLU A 1 382 ? 2.736 8.305 28.266 1 98.06 382 GLU A CA 1
ATOM 2909 C C . GLU A 1 382 ? 1.45 7.496 28.422 1 98.06 382 GLU A C 1
ATOM 2911 O O . GLU A 1 382 ? 0.642 7.77 29.312 1 98.06 382 GLU A O 1
ATOM 2916 N N . VAL A 1 383 ? 1.243 6.539 27.516 1 98.44 383 VAL A N 1
ATOM 2917 C CA . VAL A 1 383 ? 0.06 5.695 27.656 1 98.44 383 VAL A CA 1
ATOM 2918 C C . VAL A 1 383 ? 0.474 4.227 27.703 1 98.44 383 VAL A C 1
ATOM 2920 O O . VAL A 1 383 ? -0.371 3.34 27.844 1 98.44 383 VAL A O 1
ATOM 2923 N N . GLY A 1 384 ? 1.718 3.922 27.469 1 97.5 384 GLY A N 1
ATOM 2924 C CA . GLY A 1 384 ? 2.283 2.592 27.625 1 97.5 384 GLY A CA 1
ATOM 2925 C C . GLY A 1 384 ? 3.014 2.402 28.938 1 97.5 384 GLY A C 1
ATOM 2926 O O . GLY A 1 384 ? 2.848 3.197 29.875 1 97.5 384 GLY A O 1
ATOM 2927 N N . ASN A 1 385 ? 3.68 1.238 29 1 92.75 385 ASN A N 1
ATOM 2928 C CA . ASN A 1 385 ? 4.543 1.015 30.156 1 92.75 385 ASN A CA 1
ATOM 2929 C C . ASN A 1 385 ? 5.824 1.839 30.078 1 92.75 385 ASN A C 1
ATOM 2931 O O . ASN A 1 385 ? 6.578 1.717 29.109 1 92.75 385 ASN A O 1
ATOM 2935 N N . GLU A 1 386 ? 6.09 2.564 31.109 1 85.75 386 GLU A N 1
ATOM 2936 C CA . GLU A 1 386 ? 7.223 3.488 31.094 1 85.75 386 GLU A CA 1
ATOM 2937 C C . GLU A 1 386 ? 8.547 2.736 31.016 1 85.75 386 GLU A C 1
ATOM 2939 O O . GLU A 1 386 ? 9.555 3.285 30.562 1 85.75 386 GLU A O 1
ATOM 2944 N N . ASP A 1 387 ? 8.523 1.484 31.344 1 87.38 387 ASP A N 1
ATOM 2945 C CA . ASP A 1 387 ? 9.766 0.718 31.375 1 87.38 387 ASP A CA 1
ATOM 2946 C C . ASP A 1 387 ? 9.961 -0.065 30.078 1 87.38 387 ASP A C 1
ATOM 2948 O O . ASP A 1 387 ? 10.984 -0.724 29.891 1 87.38 387 ASP A O 1
ATOM 2952 N N . ALA A 1 388 ? 8.984 0.132 29.266 1 88.44 388 ALA A N 1
ATOM 2953 C CA . ALA A 1 388 ? 9.109 -0.576 28 1 88.44 388 ALA A CA 1
ATOM 2954 C C . ALA A 1 388 ? 10.242 0.009 27.156 1 88.44 388 ALA A C 1
ATOM 2956 O O . ALA A 1 388 ? 10.578 1.188 27.281 1 88.44 388 ALA A O 1
ATOM 2957 N N . LYS A 1 389 ? 10.922 -0.854 26.391 1 85.19 389 LYS A N 1
ATOM 2958 C CA . LYS A 1 389 ? 12 -0.429 25.5 1 85.19 389 LYS A CA 1
ATOM 2959 C C . LYS A 1 389 ? 11.523 0.64 24.531 1 85.19 389 LYS A C 1
ATOM 2961 O O . LYS A 1 389 ? 12.242 1.608 24.266 1 85.19 389 LYS A O 1
ATOM 2966 N N . CYS A 1 390 ? 10.398 0.496 23.969 1 93.62 390 CYS A N 1
ATOM 2967 C CA . CYS A 1 390 ? 9.766 1.455 23.078 1 93.62 390 CYS A CA 1
ATOM 2968 C C . CYS A 1 390 ? 8.555 2.104 23.75 1 93.62 390 CYS A C 1
ATOM 2970 O O . CYS A 1 390 ? 7.645 1.409 24.203 1 93.62 390 CYS A O 1
ATOM 2972 N N . ARG A 1 391 ? 8.555 3.428 23.812 1 97.62 391 ARG A N 1
ATOM 2973 C CA . ARG A 1 391 ? 7.488 4.156 24.484 1 97.62 391 ARG A CA 1
ATOM 2974 C C . ARG A 1 391 ? 6.234 4.215 23.625 1 97.62 391 ARG A C 1
ATOM 2976 O O . ARG A 1 391 ? 6.324 4.145 22.391 1 97.62 391 ARG A O 1
ATOM 2983 N N . THR A 1 392 ? 5.145 4.184 24.203 1 98.75 392 THR A N 1
ATOM 2984 C CA . THR A 1 392 ? 3.873 4.488 23.562 1 98.75 392 THR A CA 1
ATOM 2985 C C . THR A 1 392 ? 3.303 5.805 24.078 1 98.75 392 THR A C 1
ATOM 2987 O O . THR A 1 392 ? 3.025 5.941 25.266 1 98.75 392 THR A O 1
ATOM 2990 N N . LEU A 1 393 ? 3.166 6.77 23.188 1 98.81 393 LEU A N 1
ATOM 2991 C CA . LEU A 1 393 ? 2.859 8.133 23.594 1 98.81 393 LEU A CA 1
ATOM 2992 C C . LEU A 1 393 ? 1.655 8.68 22.828 1 98.81 393 LEU A C 1
ATOM 2994 O O . LEU A 1 393 ? 1.328 8.188 21.75 1 98.81 393 LEU A O 1
ATOM 2998 N N . VAL A 1 394 ? 0.983 9.617 23.406 1 98.88 394 VAL A N 1
ATOM 2999 C CA . VAL A 1 394 ? 0.015 10.477 22.734 1 98.88 394 VAL A CA 1
ATOM 3000 C C . VAL A 1 394 ? 0.55 11.906 22.672 1 98.88 394 VAL A C 1
ATOM 3002 O O . VAL A 1 394 ? 1.116 12.414 23.641 1 98.88 394 VAL A O 1
ATOM 3005 N N . CYS A 1 395 ? 0.517 12.484 21.562 1 98.88 395 CYS A N 1
ATOM 3006 C CA . CYS A 1 395 ? 0.923 13.867 21.359 1 98.88 395 CYS A CA 1
ATOM 3007 C C . CYS A 1 395 ? -0.243 14.719 20.875 1 98.88 395 CYS A C 1
ATOM 3009 O O . CYS A 1 395 ? -0.816 14.438 19.812 1 98.88 395 CYS A O 1
ATOM 3011 N N . GLN A 1 396 ? -0.659 15.742 21.594 1 98.44 396 GLN A N 1
ATOM 3012 C CA . GLN A 1 396 ? -1.66 16.703 21.141 1 98.44 396 GLN A CA 1
ATOM 3013 C C . GLN A 1 396 ? -1.054 17.703 20.172 1 98.44 396 GLN A C 1
ATOM 3015 O O . GLN A 1 396 ? -0.586 18.766 20.578 1 98.44 396 GLN A O 1
ATOM 3020 N N . THR A 1 397 ? -1.084 17.328 18.922 1 97.44 397 THR A N 1
ATOM 3021 C CA . THR A 1 397 ? -0.404 18.141 17.922 1 97.44 397 THR A CA 1
ATOM 3022 C C . THR A 1 397 ? -1.125 19.469 17.703 1 97.44 397 THR A C 1
ATOM 3024 O O . THR A 1 397 ? -2.344 19.547 17.875 1 97.44 397 THR A O 1
ATOM 3027 N N . ASP A 1 398 ? -0.398 20.516 17.406 1 96.38 398 ASP A N 1
ATOM 3028 C CA . ASP A 1 398 ? -0.881 21.875 17.156 1 96.38 398 ASP A CA 1
ATOM 3029 C C . ASP A 1 398 ? -0.214 22.484 15.93 1 96.38 398 ASP A C 1
ATOM 3031 O O . ASP A 1 398 ? 0.823 23.141 16.047 1 96.38 398 ASP A O 1
ATOM 3035 N N . GLU A 1 399 ? -0.872 22.344 14.805 1 96 399 GLU A N 1
ATOM 3036 C CA . GLU A 1 399 ? -0.29 22.75 13.531 1 96 399 GLU A CA 1
ATOM 3037 C C . GLU A 1 399 ? -0.163 24.281 13.453 1 96 399 GLU A C 1
ATOM 3039 O O . GLU A 1 399 ? 0.812 24.797 12.906 1 96 399 GLU A O 1
ATOM 3044 N N . GLN A 1 400 ? -1.153 25.031 13.992 1 96.56 400 GLN A N 1
ATOM 3045 C CA . GLN A 1 400 ? -1.084 26.5 13.961 1 96.56 400 GLN A CA 1
ATOM 3046 C C . GLN A 1 400 ? 0.087 27 14.797 1 96.56 400 GLN A C 1
ATOM 3048 O O . GLN A 1 400 ? 0.794 27.922 14.383 1 96.56 400 GLN A O 1
ATOM 3053 N N . TYR A 1 401 ? 0.238 26.406 15.898 1 97.62 401 TYR A N 1
ATOM 3054 C CA . TYR A 1 401 ? 1.389 26.766 16.719 1 97.62 401 TYR A CA 1
ATOM 3055 C C . TYR A 1 401 ? 2.693 26.516 15.977 1 97.62 401 TYR A C 1
ATOM 3057 O O . TYR A 1 401 ? 3.602 27.344 16 1 97.62 401 TYR A O 1
ATOM 3065 N N . GLU A 1 402 ? 2.768 25.312 15.336 1 97.75 402 GLU A N 1
ATOM 3066 C CA . GLU A 1 402 ? 3.988 24.938 14.625 1 97.75 402 GLU A CA 1
ATOM 3067 C C . GLU A 1 402 ? 4.297 25.906 13.492 1 97.75 402 GLU A C 1
ATOM 3069 O O . GLU A 1 402 ? 5.457 26.25 13.266 1 97.75 402 GLU A O 1
ATOM 3074 N N . MET A 1 403 ? 3.277 26.344 12.805 1 97.88 403 MET A N 1
ATOM 3075 C CA . MET A 1 403 ? 3.461 27.328 11.727 1 97.88 403 MET A CA 1
ATOM 3076 C C . MET A 1 403 ? 4.016 28.641 12.266 1 97.88 403 MET A C 1
ATOM 3078 O O . MET A 1 403 ? 4.957 29.188 11.703 1 97.88 403 MET A O 1
ATOM 3082 N N . ALA A 1 404 ? 3.416 29.141 13.359 1 98 404 ALA A N 1
ATOM 3083 C CA . ALA A 1 404 ? 3.9 30.375 13.984 1 98 404 ALA A CA 1
ATOM 3084 C C . ALA A 1 404 ? 5.344 30.203 14.453 1 98 404 ALA A C 1
ATOM 3086 O O . ALA A 1 404 ? 6.164 31.109 14.281 1 98 404 ALA A O 1
ATOM 3087 N N . ARG A 1 405 ? 5.621 29.078 15.055 1 97.62 405 ARG A N 1
ATOM 3088 C CA . ARG A 1 405 ? 6.969 28.812 15.539 1 97.62 405 ARG A CA 1
ATOM 3089 C C . ARG A 1 405 ? 7.977 28.828 14.391 1 97.62 405 ARG A C 1
ATOM 3091 O O . ARG A 1 405 ? 9.07 29.391 14.531 1 97.62 405 ARG A O 1
ATOM 3098 N N . LEU A 1 406 ? 7.621 28.188 13.281 1 95.75 406 LEU A N 1
ATOM 3099 C CA . LEU A 1 406 ? 8.492 28.188 12.117 1 95.75 406 LEU A CA 1
ATOM 3100 C C . LEU A 1 406 ? 8.812 29.609 11.68 1 95.75 406 LEU A C 1
ATOM 3102 O O . LEU A 1 406 ? 9.945 29.906 11.289 1 95.75 406 LEU A O 1
ATOM 3106 N N . CYS A 1 407 ? 7.867 30.484 11.781 1 96.5 407 CYS A N 1
ATOM 3107 C CA . CYS A 1 407 ? 8.078 31.875 11.422 1 96.5 407 CYS A CA 1
ATOM 3108 C C . CYS A 1 407 ? 9.078 32.531 12.367 1 96.5 407 CYS A C 1
ATOM 3110 O O . CYS A 1 407 ? 9.844 33.406 11.953 1 96.5 407 CYS A O 1
ATOM 3112 N N . THR A 1 408 ? 9.039 32.156 13.641 1 97 408 THR A N 1
ATOM 3113 C CA . THR A 1 408 ? 9.938 32.75 14.617 1 97 408 THR A CA 1
ATOM 3114 C C . THR A 1 408 ? 11.375 32.312 14.367 1 97 408 THR A C 1
ATOM 3116 O O . THR A 1 408 ? 12.32 32.969 14.828 1 97 408 THR A O 1
ATOM 3119 N N . GLU A 1 409 ? 11.492 31.25 13.625 1 94.75 409 GLU A N 1
ATOM 3120 C CA . GLU A 1 409 ? 12.828 30.719 13.383 1 94.75 409 GLU A CA 1
ATOM 3121 C C . GLU A 1 409 ? 13.391 31.219 12.055 1 94.75 409 GLU A C 1
ATOM 3123 O O . GLU A 1 409 ? 14.57 31.031 11.766 1 94.75 409 GLU A O 1
ATOM 3128 N N . THR A 1 410 ? 12.555 31.812 11.273 1 93.5 410 THR A N 1
ATOM 3129 C CA . THR A 1 410 ? 12.977 32.312 9.969 1 93.5 410 THR A CA 1
ATOM 3130 C C . THR A 1 410 ? 13.57 33.719 10.109 1 93.5 410 THR A C 1
ATOM 3132 O O . THR A 1 410 ? 12.828 34.688 10.211 1 93.5 410 THR A O 1
ATOM 3135 N N . LYS A 1 411 ? 14.867 33.938 9.93 1 93.38 411 LYS A N 1
ATOM 3136 C CA . LYS A 1 411 ? 15.586 35.188 10.195 1 93.38 411 LYS A CA 1
ATOM 3137 C C . LYS A 1 411 ? 15.094 36.312 9.289 1 93.38 411 LYS A C 1
ATOM 3139 O O . LYS A 1 411 ? 15 37.469 9.719 1 93.38 411 LYS A O 1
ATOM 3144 N N . GLU A 1 412 ? 14.688 35.969 8.117 1 93.19 412 GLU A N 1
ATOM 3145 C CA . GLU A 1 412 ? 14.297 36.938 7.113 1 93.19 412 GLU A CA 1
ATOM 3146 C C . GLU A 1 412 ? 13.023 37.688 7.523 1 93.19 412 GLU A C 1
ATOM 3148 O O . GLU A 1 412 ? 12.727 38.75 7.02 1 93.19 412 GLU A O 1
ATOM 3153 N N . LEU A 1 413 ? 12.359 37.156 8.461 1 94.44 413 LEU A N 1
ATOM 3154 C CA . LEU A 1 413 ? 11.07 37.719 8.859 1 94.44 413 LEU A CA 1
ATOM 3155 C C . LEU A 1 413 ? 11.242 38.688 10.016 1 94.44 413 LEU A C 1
ATOM 3157 O O . LEU A 1 413 ? 10.281 39.344 10.438 1 94.44 413 LEU A O 1
ATOM 3161 N N . TRP A 1 414 ? 12.453 38.812 10.453 1 93.12 414 TRP A N 1
ATOM 3162 C CA . TRP A 1 414 ? 12.719 39.625 11.633 1 93.12 414 TRP A CA 1
ATOM 3163 C C . TRP A 1 414 ? 13.836 40.625 11.367 1 93.12 414 TRP A C 1
ATOM 3165 O O . TRP A 1 414 ? 14.664 40.875 12.242 1 93.12 414 TRP A O 1
ATOM 3175 N N . MET B 1 1 ? -3.898 -45.594 -13.516 1 90.44 1 MET B N 1
ATOM 3176 C CA . MET B 1 1 ? -3.018 -44.438 -13.711 1 90.44 1 MET B CA 1
ATOM 3177 C C . MET B 1 1 ? -3.537 -43.531 -14.828 1 90.44 1 MET B C 1
ATOM 3179 O O . MET B 1 1 ? -3.953 -44.031 -15.883 1 90.44 1 MET B O 1
ATOM 3183 N N . LYS B 1 2 ? -3.729 -42.281 -14.508 1 96 2 LYS B N 1
ATOM 3184 C CA . LYS B 1 2 ? -4.188 -41.312 -15.5 1 96 2 LYS B CA 1
ATOM 3185 C C . LYS B 1 2 ? -3.053 -40.375 -15.906 1 96 2 LYS B C 1
ATOM 3187 O O . LYS B 1 2 ? -2.113 -40.156 -15.141 1 96 2 LYS B O 1
ATOM 3192 N N . VAL B 1 3 ? -3.189 -39.938 -17.141 1 98.25 3 VAL B N 1
ATOM 3193 C CA . VAL B 1 3 ? -2.266 -38.906 -17.609 1 98.25 3 VAL B CA 1
ATOM 3194 C C . VAL B 1 3 ? -2.908 -37.531 -17.469 1 98.25 3 VAL B C 1
ATOM 3196 O O . VAL B 1 3 ? -4.027 -37.312 -17.938 1 98.25 3 VAL B O 1
ATOM 3199 N N . ILE B 1 4 ? -2.199 -36.625 -16.766 1 98.44 4 ILE B N 1
ATOM 3200 C CA . ILE B 1 4 ? -2.654 -35.25 -16.578 1 98.44 4 ILE B CA 1
ATOM 3201 C C . ILE B 1 4 ? -1.728 -34.281 -17.312 1 98.44 4 ILE B C 1
ATOM 3203 O O . ILE B 1 4 ? -0.505 -34.344 -17.156 1 98.44 4 ILE B O 1
ATOM 3207 N N . LEU B 1 5 ? -2.279 -33.406 -18.172 1 98.38 5 LEU B N 1
ATOM 3208 C CA . LEU B 1 5 ? -1.544 -32.281 -18.719 1 98.38 5 LEU B CA 1
ATOM 3209 C C . LEU B 1 5 ? -1.776 -31.031 -17.891 1 98.38 5 LEU B C 1
ATOM 3211 O O . LEU B 1 5 ? -2.906 -30.547 -17.797 1 98.38 5 LEU B O 1
ATOM 3215 N N . ALA B 1 6 ? -0.752 -30.531 -17.25 1 98.25 6 ALA B N 1
ATOM 3216 C CA . ALA B 1 6 ? -0.812 -29.234 -16.609 1 98.25 6 ALA B CA 1
ATOM 3217 C C . ALA B 1 6 ? -0.335 -28.125 -17.562 1 98.25 6 ALA B C 1
ATOM 3219 O O . ALA B 1 6 ? 0.819 -28.141 -18 1 98.25 6 ALA B O 1
ATOM 3220 N N . ILE B 1 7 ? -1.199 -27.234 -17.828 1 96.12 7 ILE B N 1
ATOM 3221 C CA . ILE B 1 7 ? -0.948 -26.281 -18.906 1 96.12 7 ILE B CA 1
ATOM 3222 C C . ILE B 1 7 ? -0.876 -24.859 -18.328 1 96.12 7 ILE B C 1
ATOM 3224 O O . ILE B 1 7 ? -1.757 -24.453 -17.578 1 96.12 7 ILE B O 1
ATOM 3228 N N . ASN B 1 8 ? 0.136 -24.203 -18.562 1 91.06 8 ASN B N 1
ATOM 3229 C CA . ASN B 1 8 ? 0.339 -22.797 -18.281 1 91.06 8 ASN B CA 1
ATOM 3230 C C . ASN B 1 8 ? 0.541 -21.984 -19.562 1 91.06 8 ASN B C 1
ATOM 3232 O O . ASN B 1 8 ? 1.499 -22.219 -20.297 1 91.06 8 ASN B O 1
ATOM 3236 N N . SER B 1 9 ? -0.371 -21.078 -19.766 1 85.94 9 SER B N 1
ATOM 3237 C CA . SER B 1 9 ? -0.324 -20.297 -21 1 85.94 9 SER B CA 1
ATOM 3238 C C . SER B 1 9 ? -0.133 -18.812 -20.703 1 85.94 9 SER B C 1
ATOM 3240 O O . SER B 1 9 ? -0.8 -18.25 -19.828 1 85.94 9 SER B O 1
ATOM 3242 N N . GLY B 1 10 ? 0.853 -18.219 -21.25 1 75.88 10 GLY B N 1
ATOM 3243 C CA . GLY B 1 10 ? 1.037 -16.781 -21.281 1 75.88 10 GLY B CA 1
ATOM 3244 C C . GLY B 1 10 ? 0.782 -16.188 -22.656 1 75.88 10 GLY B C 1
ATOM 3245 O O . GLY B 1 10 ? 0.369 -16.891 -23.578 1 75.88 10 GLY B O 1
ATOM 3246 N N . SER B 1 11 ? 1.013 -14.914 -22.812 1 70.94 11 SER B N 1
ATOM 3247 C CA . SER B 1 11 ? 0.76 -14.234 -24.062 1 70.94 11 SER B CA 1
ATOM 3248 C C . SER B 1 11 ? 1.729 -14.695 -25.156 1 70.94 11 SER B C 1
ATOM 3250 O O . SER B 1 11 ? 1.397 -14.672 -26.344 1 70.94 11 SER B O 1
ATOM 3252 N N . SER B 1 12 ? 2.898 -15.18 -24.719 1 77.38 12 SER B N 1
ATOM 3253 C CA . SER B 1 12 ? 3.9 -15.469 -25.75 1 77.38 12 SER B CA 1
ATOM 3254 C C . SER B 1 12 ? 4.387 -16.906 -25.641 1 77.38 12 SER B C 1
ATOM 3256 O O . SER B 1 12 ? 5.34 -17.297 -26.328 1 77.38 12 SER B O 1
ATOM 3258 N N . SER B 1 13 ? 3.809 -17.672 -24.781 1 85.94 13 SER B N 1
ATOM 3259 C CA . SER B 1 13 ? 4.316 -19.016 -24.609 1 85.94 13 SER B CA 1
ATOM 3260 C C . SER B 1 13 ? 3.246 -19.953 -24.047 1 85.94 13 SER B C 1
ATOM 3262 O O . SER B 1 13 ? 2.285 -19.484 -23.422 1 85.94 13 SER B O 1
ATOM 3264 N N . VAL B 1 14 ? 3.387 -21.219 -24.328 1 90.38 14 VAL B N 1
ATOM 3265 C CA . VAL B 1 14 ? 2.566 -22.281 -23.75 1 90.38 14 VAL B CA 1
ATOM 3266 C C . VAL B 1 14 ? 3.463 -23.391 -23.203 1 90.38 14 VAL B C 1
ATOM 3268 O O . VAL B 1 14 ? 4.367 -23.859 -23.906 1 90.38 14 VAL B O 1
ATOM 3271 N N . LYS B 1 15 ? 3.279 -23.734 -21.969 1 94.19 15 LYS B N 1
ATOM 3272 C CA . LYS B 1 15 ? 4.039 -24.797 -21.312 1 94.19 15 LYS B CA 1
ATOM 3273 C C . LYS B 1 15 ? 3.125 -25.922 -20.859 1 94.19 15 LYS B C 1
ATOM 3275 O O . LYS B 1 15 ? 2.057 -25.672 -20.281 1 94.19 15 LYS B O 1
ATOM 3280 N N . ILE B 1 16 ? 3.486 -27.141 -21.188 1 96.88 16 ILE B N 1
ATOM 3281 C CA . ILE B 1 16 ? 2.754 -28.328 -20.75 1 96.88 16 ILE B CA 1
ATOM 3282 C C . ILE B 1 16 ? 3.676 -29.219 -19.938 1 96.88 16 ILE B C 1
ATOM 3284 O O . ILE B 1 16 ? 4.734 -29.641 -20.406 1 96.88 16 ILE B O 1
ATOM 3288 N N . SER B 1 17 ? 3.297 -29.484 -18.75 1 97.88 17 SER B N 1
ATOM 3289 C CA . SER B 1 17 ? 3.904 -30.547 -17.969 1 97.88 17 SER B CA 1
ATOM 3290 C C . SER B 1 17 ? 3.006 -31.781 -17.922 1 97.88 17 SER B C 1
ATOM 3292 O O . SER B 1 17 ? 1.797 -31.656 -17.719 1 97.88 17 SER B O 1
ATOM 3294 N N . VAL B 1 18 ? 3.574 -32.938 -18.188 1 98.38 18 VAL B N 1
ATOM 3295 C CA . VAL B 1 18 ? 2.814 -34.188 -18.266 1 98.38 18 VAL B CA 1
ATOM 3296 C C . VAL B 1 18 ? 3.074 -35.031 -17.016 1 98.38 18 VAL B C 1
ATOM 3298 O O . VAL B 1 18 ? 4.227 -35.281 -16.672 1 98.38 18 VAL B O 1
ATOM 3301 N N . TYR B 1 19 ? 1.99 -35.5 -16.422 1 98.31 19 TYR B N 1
ATOM 3302 C CA . TYR B 1 19 ? 2.129 -36.281 -15.188 1 98.31 19 TYR B CA 1
ATOM 3303 C C . TYR B 1 19 ? 1.399 -37.594 -15.289 1 98.31 19 TYR B C 1
ATOM 3305 O O . TYR B 1 19 ? 0.317 -37.688 -15.875 1 98.31 19 TYR B O 1
ATOM 3313 N N . SER B 1 20 ? 1.989 -38.656 -14.828 1 97.94 20 SER B N 1
ATOM 3314 C CA . SER B 1 20 ? 1.278 -39.875 -14.461 1 97.94 20 SER B CA 1
ATOM 3315 C C . SER B 1 20 ? 0.716 -39.812 -13.047 1 97.94 20 SER B C 1
ATOM 3317 O O . SER B 1 20 ? 1.439 -39.469 -12.109 1 97.94 20 SER B O 1
ATOM 3319 N N . ALA B 1 21 ? -0.585 -40.062 -12.906 1 97.38 21 ALA B N 1
ATOM 3320 C CA . ALA B 1 21 ? -1.192 -39.75 -11.617 1 97.38 21 ALA B CA 1
ATOM 3321 C C . ALA B 1 21 ? -2.172 -40.812 -11.188 1 97.38 21 ALA B C 1
ATOM 3323 O O . ALA B 1 21 ? -2.791 -41.469 -12.023 1 97.38 21 ALA B O 1
ATOM 3324 N N . GLU B 1 22 ? -2.264 -41.062 -9.922 1 97.19 22 GLU B N 1
ATOM 3325 C CA . GLU B 1 22 ? -3.262 -41.906 -9.242 1 97.19 22 GLU B CA 1
ATOM 3326 C C . GLU B 1 22 ? -3.977 -41.094 -8.148 1 97.19 22 GLU B C 1
ATOM 3328 O O . GLU B 1 22 ? -3.443 -40.125 -7.637 1 97.19 22 GLU B O 1
ATOM 3333 N N . PHE B 1 23 ? -5.133 -41.562 -7.844 1 96.31 23 PHE B N 1
ATOM 3334 C CA . PHE B 1 23 ? -5.949 -40.875 -6.848 1 96.31 23 PHE B CA 1
ATOM 3335 C C . PHE B 1 23 ? -5.219 -40.812 -5.512 1 96.31 23 PHE B C 1
ATOM 3337 O O . PHE B 1 23 ? -4.688 -41.812 -5.027 1 96.31 23 PHE B O 1
ATOM 3344 N N . LYS B 1 24 ? -5.098 -39.625 -4.953 1 95.5 24 LYS B N 1
ATOM 3345 C CA . LYS B 1 24 ? -4.559 -39.344 -3.629 1 95.5 24 LYS B CA 1
ATOM 3346 C C . LYS B 1 24 ? -3.082 -39.719 -3.537 1 95.5 24 LYS B C 1
ATOM 3348 O O . LYS B 1 24 ? -2.604 -40.125 -2.473 1 95.5 24 LYS B O 1
ATOM 3353 N N . GLN B 1 25 ? -2.439 -39.688 -4.645 1 96.38 25 GLN B N 1
ATOM 3354 C CA . GLN B 1 25 ? -0.999 -39.906 -4.691 1 96.38 25 GLN B CA 1
ATOM 3355 C C . GLN B 1 25 ? -0.287 -38.781 -5.414 1 96.38 25 GLN B C 1
ATOM 3357 O O . GLN B 1 25 ? -0.874 -38.125 -6.277 1 96.38 25 GLN B O 1
ATOM 3362 N N . SER B 1 26 ? 0.921 -38.594 -5.02 1 96.25 26 SER B N 1
ATOM 3363 C CA . SER B 1 26 ? 1.725 -37.562 -5.676 1 96.25 26 SER B CA 1
ATOM 3364 C C . SER B 1 26 ? 1.908 -37.875 -7.156 1 96.25 26 SER B C 1
ATOM 3366 O O . SER B 1 26 ? 2.33 -38.969 -7.523 1 96.25 26 SER B O 1
ATOM 3368 N N . PRO B 1 27 ? 1.618 -36.906 -7.977 1 97.88 27 PRO B N 1
ATOM 3369 C CA . PRO B 1 27 ? 1.822 -37.156 -9.406 1 97.88 27 PRO B CA 1
ATOM 3370 C C . PRO B 1 27 ? 3.299 -37.219 -9.797 1 97.88 27 PRO B C 1
ATOM 3372 O O . PRO B 1 27 ? 4.117 -36.5 -9.203 1 97.88 27 PRO B O 1
ATOM 3375 N N . ARG B 1 28 ? 3.615 -38 -10.773 1 97.31 28 ARG B N 1
ATOM 3376 C CA . ARG B 1 28 ? 4.984 -38.125 -11.266 1 97.31 28 ARG B CA 1
ATOM 3377 C C . ARG B 1 28 ? 5.125 -37.5 -12.641 1 97.31 28 ARG B C 1
ATOM 3379 O O . ARG B 1 28 ? 4.426 -37.875 -13.586 1 97.31 28 ARG B O 1
ATOM 3386 N N . GLN B 1 29 ? 6.016 -36.562 -12.727 1 97.5 29 GLN B N 1
ATOM 3387 C CA . GLN B 1 29 ? 6.227 -35.906 -14.008 1 97.5 29 GLN B CA 1
ATOM 3388 C C . GLN B 1 29 ? 6.938 -36.812 -14.992 1 97.5 29 GLN B C 1
ATOM 3390 O O . GLN B 1 29 ? 7.988 -37.375 -14.672 1 97.5 29 GLN B O 1
ATOM 3395 N N . ILE B 1 30 ? 6.422 -36.938 -16.219 1 97.62 30 ILE B N 1
ATOM 3396 C CA . ILE B 1 30 ? 7.023 -37.875 -17.172 1 97.62 30 ILE B CA 1
ATOM 3397 C C . ILE B 1 30 ? 7.508 -37.094 -18.406 1 97.62 30 ILE B C 1
ATOM 3399 O O . ILE B 1 30 ? 8.297 -37.625 -19.188 1 97.62 30 ILE B O 1
ATOM 3403 N N . ALA B 1 31 ? 7.023 -35.844 -18.531 1 97.88 31 ALA B N 1
ATOM 3404 C CA . ALA B 1 31 ? 7.477 -35.031 -19.672 1 97.88 31 ALA B CA 1
ATOM 3405 C C . ALA B 1 31 ? 7.148 -33.562 -19.453 1 97.88 31 ALA B C 1
ATOM 3407 O O . ALA B 1 31 ? 6.328 -33.219 -18.594 1 97.88 31 ALA B O 1
ATOM 3408 N N . GLU B 1 32 ? 7.777 -32.719 -20.094 1 97.44 32 GLU B N 1
ATOM 3409 C CA . GLU B 1 32 ? 7.516 -31.281 -20.141 1 97.44 32 GLU B CA 1
ATOM 3410 C C . GLU B 1 32 ? 7.852 -30.703 -21.516 1 97.44 32 GLU B C 1
ATOM 3412 O O . GLU B 1 32 ? 8.867 -31.078 -22.125 1 97.44 32 GLU B O 1
ATOM 3417 N N . THR B 1 33 ? 7.039 -29.906 -22.062 1 96.69 33 THR B N 1
ATOM 3418 C CA . THR B 1 33 ? 7.281 -29.266 -23.359 1 96.69 33 THR B CA 1
ATOM 3419 C C . THR B 1 33 ? 6.77 -27.828 -23.359 1 96.69 33 THR B C 1
ATOM 3421 O O . THR B 1 33 ? 5.816 -27.5 -22.656 1 96.69 33 THR B O 1
ATOM 3424 N N . VAL B 1 34 ? 7.484 -26.984 -24.078 1 95.38 34 VAL B N 1
ATOM 3425 C CA . VAL B 1 34 ? 7.148 -25.562 -24.094 1 95.38 34 VAL B CA 1
ATOM 3426 C C . VAL B 1 34 ? 7.352 -25 -25.5 1 95.38 34 VAL B C 1
ATOM 3428 O O . VAL B 1 34 ? 8.312 -25.359 -26.188 1 95.38 34 VAL B O 1
ATOM 3431 N N . VAL B 1 35 ? 6.402 -24.266 -25.969 1 94 35 VAL B N 1
ATOM 3432 C CA . VAL B 1 35 ? 6.57 -23.406 -27.141 1 94 35 VAL B CA 1
ATOM 3433 C C . VAL B 1 35 ? 6.723 -21.953 -26.688 1 94 35 VAL B C 1
ATOM 3435 O O . VAL B 1 35 ? 5.906 -21.453 -25.906 1 94 35 VAL B O 1
ATOM 3438 N N . SER B 1 36 ? 7.73 -21.25 -27.062 1 90.31 36 SER B N 1
ATOM 3439 C CA . SER B 1 36 ? 7.996 -19.859 -26.703 1 90.31 36 SER B CA 1
ATOM 3440 C C . SER B 1 36 ? 8.102 -18.984 -27.938 1 90.31 36 SER B C 1
ATOM 3442 O O . SER B 1 36 ? 8.023 -19.469 -29.062 1 90.31 36 SER B O 1
ATOM 3444 N N . ASP B 1 37 ? 8.109 -17.625 -27.797 1 84.88 37 ASP B N 1
ATOM 3445 C CA . ASP B 1 37 ? 8.32 -16.609 -28.812 1 84.88 37 ASP B CA 1
ATOM 3446 C C . ASP B 1 37 ? 7.18 -16.594 -29.828 1 84.88 37 ASP B C 1
ATOM 3448 O O . ASP B 1 37 ? 7.41 -16.469 -31.031 1 84.88 37 ASP B O 1
ATOM 3452 N N . LEU B 1 38 ? 6 -16.797 -29.312 1 82.44 38 LEU B N 1
ATOM 3453 C CA . LEU B 1 38 ? 4.828 -16.797 -30.188 1 82.44 38 LEU B CA 1
ATOM 3454 C C . LEU B 1 38 ? 4.625 -15.414 -30.812 1 82.44 38 LEU B C 1
ATOM 3456 O O . LEU B 1 38 ? 4.102 -15.305 -31.922 1 82.44 38 LEU B O 1
ATOM 3460 N N . THR B 1 39 ? 5.004 -14.359 -30.062 1 75.06 39 THR B N 1
ATOM 3461 C CA . THR B 1 39 ? 4.789 -12.992 -30.531 1 75.06 39 THR B CA 1
ATOM 3462 C C . THR B 1 39 ? 6.023 -12.461 -31.25 1 75.06 39 THR B C 1
ATOM 3464 O O . THR B 1 39 ? 6.047 -11.312 -31.703 1 75.06 39 THR B O 1
ATOM 3467 N N . ALA B 1 40 ? 7.156 -13.18 -31.312 1 74.94 40 ALA B N 1
ATOM 3468 C CA . ALA B 1 40 ? 8.375 -12.836 -32.031 1 74.94 40 ALA B CA 1
ATOM 3469 C C . ALA B 1 40 ? 8.891 -14.016 -32.844 1 74.94 40 ALA B C 1
ATOM 3471 O O . ALA B 1 40 ? 9.867 -14.664 -32.469 1 74.94 40 ALA B O 1
ATOM 3472 N N . PRO B 1 41 ? 8.281 -14.141 -33.906 1 80.12 41 PRO B N 1
ATOM 3473 C CA . PRO B 1 41 ? 8.648 -15.328 -34.688 1 80.12 41 PRO B CA 1
ATOM 3474 C C . PRO B 1 41 ? 10.125 -15.344 -35.062 1 80.12 41 PRO B C 1
ATOM 3476 O O . PRO B 1 41 ? 10.75 -14.289 -35.188 1 80.12 41 PRO B O 1
ATOM 3479 N N . PRO B 1 42 ? 10.773 -16.641 -35.188 1 88.06 42 PRO B N 1
ATOM 3480 C CA . PRO B 1 42 ? 10.039 -17.906 -35.188 1 88.06 42 PRO B CA 1
ATOM 3481 C C . PRO B 1 42 ? 9.805 -18.453 -33.781 1 88.06 42 PRO B C 1
ATOM 3483 O O . PRO B 1 42 ? 10.648 -18.266 -32.906 1 88.06 42 PRO B O 1
ATOM 3486 N N . ALA B 1 43 ? 8.742 -19.141 -33.594 1 90.94 43 ALA B N 1
ATOM 3487 C CA . ALA B 1 43 ? 8.453 -19.812 -32.312 1 90.94 43 ALA B CA 1
ATOM 3488 C C . ALA B 1 43 ? 9.445 -20.938 -32.062 1 90.94 43 ALA B C 1
ATOM 3490 O O . ALA B 1 43 ? 10.047 -21.469 -32.969 1 90.94 43 ALA B O 1
ATOM 3491 N N . LYS B 1 44 ? 9.758 -21.203 -30.859 1 94.56 44 LYS B N 1
ATOM 3492 C CA . LYS B 1 44 ? 10.711 -22.234 -30.469 1 94.56 44 LYS B CA 1
ATOM 3493 C C . LYS B 1 44 ? 10.047 -23.297 -29.578 1 94.56 44 LYS B C 1
ATOM 3495 O O . LYS B 1 44 ? 9.078 -23 -28.875 1 94.56 44 LYS B O 1
ATOM 3500 N N . VAL B 1 45 ? 10.594 -24.516 -29.703 1 94.81 45 VAL B N 1
ATOM 3501 C CA . VAL B 1 45 ? 10.031 -25.594 -28.906 1 94.81 45 VAL B CA 1
ATOM 3502 C C . VAL B 1 45 ? 11.133 -26.25 -28.062 1 94.81 45 VAL B C 1
ATOM 3504 O O . VAL B 1 45 ? 12.266 -26.391 -28.531 1 94.81 45 VAL B O 1
ATOM 3507 N N . SER B 1 46 ? 10.875 -26.5 -26.875 1 96.19 46 SER B N 1
ATOM 3508 C CA . SER B 1 46 ? 11.688 -27.312 -25.953 1 96.19 46 SER B CA 1
ATOM 3509 C C . SER B 1 46 ? 10.898 -28.5 -25.438 1 96.19 46 SER B C 1
ATOM 3511 O O . SER B 1 46 ? 9.68 -28.422 -25.266 1 96.19 46 SER B O 1
ATOM 3513 N N . TYR B 1 47 ? 11.586 -29.625 -25.25 1 97.25 47 TYR B N 1
ATOM 3514 C CA . TYR B 1 47 ? 10.938 -30.859 -24.828 1 97.25 47 TYR B CA 1
ATOM 3515 C C . TYR B 1 47 ? 11.875 -31.688 -23.969 1 97.25 47 TYR B C 1
ATOM 3517 O O . TYR B 1 47 ? 13.008 -31.984 -24.359 1 97.25 47 TYR B O 1
ATOM 3525 N N . THR B 1 48 ? 11.398 -31.938 -22.781 1 97 48 THR B N 1
ATOM 3526 C CA . THR B 1 48 ? 12.102 -32.812 -21.859 1 97 48 THR B CA 1
ATOM 3527 C C . THR B 1 48 ? 11.25 -34.031 -21.516 1 97 48 THR B C 1
ATOM 3529 O O . THR B 1 48 ? 10.055 -33.906 -21.234 1 97 48 THR B O 1
ATOM 3532 N N . ARG B 1 49 ? 11.797 -35.25 -21.562 1 95.94 49 ARG B N 1
ATOM 3533 C CA . ARG B 1 49 ? 11.141 -36.5 -21.219 1 95.94 49 ARG B CA 1
ATOM 3534 C C . ARG B 1 49 ? 11.93 -37.25 -20.156 1 95.94 49 ARG B C 1
ATOM 3536 O O . ARG B 1 49 ? 13.109 -37.562 -20.359 1 95.94 49 ARG B O 1
ATOM 3543 N N . GLY B 1 50 ? 11.234 -37.562 -19.062 1 89.75 50 GLY B N 1
ATOM 3544 C CA . GLY B 1 50 ? 11.898 -38.312 -18 1 89.75 50 GLY B CA 1
ATOM 3545 C C . GLY B 1 50 ? 13.195 -37.656 -17.547 1 89.75 50 GLY B C 1
ATOM 3546 O O . GLY B 1 50 ? 14.195 -38.344 -17.344 1 89.75 50 GLY B O 1
ATOM 3547 N N . GLY B 1 51 ? 13.242 -36.375 -17.578 1 86.38 51 GLY B N 1
ATOM 3548 C CA . GLY B 1 51 ? 14.438 -35.656 -17.156 1 86.38 51 GLY B CA 1
ATOM 3549 C C . GLY B 1 51 ? 15.445 -35.469 -18.266 1 86.38 51 GLY B C 1
ATOM 3550 O O . GLY B 1 51 ? 16.422 -34.719 -18.109 1 86.38 51 GLY B O 1
ATOM 3551 N N . THR B 1 52 ? 15.195 -36.125 -19.406 1 92 52 THR B N 1
ATOM 3552 C CA . THR B 1 52 ? 16.109 -36 -20.547 1 92 52 THR B CA 1
ATOM 3553 C C . THR B 1 52 ? 15.648 -34.906 -21.5 1 92 52 THR B C 1
ATOM 3555 O O . THR B 1 52 ? 14.492 -34.906 -21.922 1 92 52 THR B O 1
ATOM 3558 N N . GLU B 1 53 ? 16.562 -34.062 -21.781 1 94.75 53 GLU B N 1
ATOM 3559 C CA . GLU B 1 53 ? 16.266 -33 -22.75 1 94.75 53 GLU B CA 1
ATOM 3560 C C . GLU B 1 53 ? 16.234 -33.531 -24.172 1 94.75 53 GLU B C 1
ATOM 3562 O O . GLU B 1 53 ? 17.266 -33.938 -24.703 1 94.75 53 GLU B O 1
ATOM 3567 N N . VAL B 1 54 ? 15.203 -33.594 -24.812 1 95.81 54 VAL B N 1
ATOM 3568 C CA . VAL B 1 54 ? 15.008 -34.125 -26.141 1 95.81 54 VAL B CA 1
ATOM 3569 C C . VAL B 1 54 ? 15.164 -33.031 -27.188 1 95.81 54 VAL B C 1
ATOM 3571 O O . VAL B 1 54 ? 15.773 -33.219 -28.234 1 95.81 54 VAL B O 1
ATOM 3574 N N . LYS B 1 55 ? 14.523 -31.875 -26.891 1 94.56 55 LYS B N 1
ATOM 3575 C CA . LYS B 1 55 ? 14.633 -30.656 -27.703 1 94.56 55 LYS B CA 1
ATOM 3576 C C . LYS B 1 55 ? 14.914 -29.438 -26.828 1 94.56 55 LYS B C 1
ATOM 3578 O O . LYS B 1 55 ? 14.375 -29.312 -25.734 1 94.56 55 LYS B O 1
ATOM 3583 N N . LYS B 1 56 ? 15.844 -28.672 -27.328 1 94.56 56 LYS B N 1
ATOM 3584 C CA . LYS B 1 56 ? 16.172 -27.438 -26.609 1 94.56 56 LYS B CA 1
ATOM 3585 C C . LYS B 1 56 ? 16.047 -26.219 -27.516 1 94.56 56 LYS B C 1
ATOM 3587 O O . LYS B 1 56 ? 16.938 -25.953 -28.328 1 94.56 56 LYS B O 1
ATOM 3592 N N . ASN B 1 57 ? 14.992 -25.5 -27.344 1 92.62 57 ASN B N 1
ATOM 3593 C CA . ASN B 1 57 ? 14.742 -24.234 -28.031 1 92.62 57 ASN B CA 1
ATOM 3594 C C . ASN B 1 57 ? 14.922 -24.375 -29.531 1 92.62 57 ASN B C 1
ATOM 3596 O O . ASN B 1 57 ? 15.625 -23.578 -30.156 1 92.62 57 ASN B O 1
ATOM 3600 N N . GLU B 1 58 ? 14.344 -25.344 -30.016 1 92.75 58 GLU B N 1
ATOM 3601 C CA . GLU B 1 58 ? 14.43 -25.578 -31.453 1 92.75 58 GLU B CA 1
ATOM 3602 C C . GLU B 1 58 ? 13.406 -24.75 -32.219 1 92.75 58 GLU B C 1
ATOM 3604 O O . GLU B 1 58 ? 12.273 -24.578 -31.766 1 92.75 58 GLU B O 1
ATOM 3609 N N . ASP B 1 59 ? 13.789 -24.234 -33.312 1 90.88 59 ASP B N 1
ATOM 3610 C CA . ASP B 1 59 ? 12.883 -23.453 -34.125 1 90.88 59 ASP B CA 1
ATOM 3611 C C . ASP B 1 59 ? 11.781 -24.328 -34.719 1 90.88 59 ASP B C 1
ATOM 3613 O O . ASP B 1 59 ? 12.039 -25.469 -35.125 1 90.88 59 ASP B O 1
ATOM 3617 N N . LEU B 1 60 ? 10.641 -23.766 -34.625 1 89.44 60 LEU B N 1
ATOM 3618 C CA . LEU B 1 60 ? 9.516 -24.469 -35.25 1 89.44 60 LEU B CA 1
ATOM 3619 C C . LEU B 1 60 ? 9.359 -24.031 -36.719 1 89.44 60 LEU B C 1
ATOM 3621 O O . LEU B 1 60 ? 9.406 -22.844 -37 1 89.44 60 LEU B O 1
ATOM 3625 N N . GLU B 1 61 ? 9.328 -25 -37.5 1 77.06 61 GLU B N 1
ATOM 3626 C CA . GLU B 1 61 ? 9.172 -24.719 -38.938 1 77.06 61 GLU B CA 1
ATOM 3627 C C . GLU B 1 61 ? 7.734 -24.297 -39.25 1 77.06 61 GLU B C 1
ATOM 3629 O O . GLU B 1 61 ? 7.508 -23.484 -40.156 1 77.06 61 GLU B O 1
ATOM 3634 N N . ASP B 1 62 ? 6.832 -24.844 -38.562 1 76.94 62 ASP B N 1
ATOM 3635 C CA . ASP B 1 62 ? 5.422 -24.562 -38.812 1 76.94 62 ASP B CA 1
ATOM 3636 C C . ASP B 1 62 ? 5.078 -23.125 -38.406 1 76.94 62 ASP B C 1
ATOM 3638 O O . ASP B 1 62 ? 5.758 -22.531 -37.562 1 76.94 62 ASP B O 1
ATOM 3642 N N . ASN B 1 63 ? 4.195 -22.609 -39.156 1 82.06 63 ASN B N 1
ATOM 3643 C CA . ASN B 1 63 ? 3.672 -21.297 -38.781 1 82.06 63 ASN B CA 1
ATOM 3644 C C . ASN B 1 63 ? 2.822 -21.359 -37.5 1 82.06 63 ASN B C 1
ATOM 3646 O O . ASN B 1 63 ? 1.657 -21.766 -37.562 1 82.06 63 ASN B O 1
ATOM 3650 N N . VAL B 1 64 ? 3.365 -21.203 -36.438 1 86.88 64 VAL B N 1
ATOM 3651 C CA . VAL B 1 64 ? 2.707 -21.188 -35.125 1 86.88 64 VAL B CA 1
ATOM 3652 C C . VAL B 1 64 ? 2.535 -19.75 -34.656 1 86.88 64 VAL B C 1
ATOM 3654 O O . VAL B 1 64 ? 3.516 -19.062 -34.344 1 86.88 64 VAL B O 1
ATOM 3657 N N . SER B 1 65 ? 1.29 -19.25 -34.719 1 81.75 65 SER B N 1
ATOM 3658 C CA . SER B 1 65 ? 1.092 -17.844 -34.375 1 81.75 65 SER B CA 1
ATOM 3659 C C . SER B 1 65 ? 0.054 -17.672 -33.281 1 81.75 65 SER B C 1
ATOM 3661 O O . SER B 1 65 ? -0.099 -16.578 -32.719 1 81.75 65 SER B O 1
ATOM 3663 N N . THR B 1 66 ? -0.592 -18.719 -32.938 1 83.12 66 THR B N 1
ATOM 3664 C CA . THR B 1 66 ? -1.621 -18.625 -31.922 1 83.12 66 THR B CA 1
ATOM 3665 C C . THR B 1 66 ? -1.376 -19.656 -30.828 1 83.12 66 THR B C 1
ATOM 3667 O O . THR B 1 66 ? -0.601 -20.594 -31 1 83.12 66 THR B O 1
ATOM 3670 N N . GLN B 1 67 ? -2.023 -19.469 -29.781 1 84.62 67 GLN B N 1
ATOM 3671 C CA . GLN B 1 67 ? -1.963 -20.422 -28.672 1 84.62 67 GLN B CA 1
ATOM 3672 C C . GLN B 1 67 ? -2.486 -21.797 -29.109 1 84.62 67 GLN B C 1
ATOM 3674 O O . GLN B 1 67 ? -1.98 -22.828 -28.672 1 84.62 67 GLN B O 1
ATOM 3679 N N . ASP B 1 68 ? -3.441 -21.766 -29.953 1 88.31 68 ASP B N 1
ATOM 3680 C CA . ASP B 1 68 ? -4 -23.016 -30.484 1 88.31 68 ASP B CA 1
ATOM 3681 C C . ASP B 1 68 ? -2.965 -23.766 -31.312 1 88.31 68 ASP B C 1
ATOM 3683 O O . ASP B 1 68 ? -2.83 -24.984 -31.188 1 88.31 68 ASP B O 1
ATOM 3687 N N . ASP B 1 69 ? -2.26 -23 -32.125 1 91.12 69 ASP B N 1
ATOM 3688 C CA . ASP B 1 69 ? -1.199 -23.609 -32.906 1 91.12 69 ASP B CA 1
ATOM 3689 C C . ASP B 1 69 ? -0.12 -24.219 -32.031 1 91.12 69 ASP B C 1
ATOM 3691 O O . ASP B 1 69 ? 0.362 -25.328 -32.281 1 91.12 69 ASP B O 1
ATOM 3695 N N . ALA B 1 70 ? 0.197 -23.453 -31.047 1 91.81 70 ALA B N 1
ATOM 3696 C CA . ALA B 1 70 ? 1.226 -23.906 -30.109 1 91.81 70 ALA B CA 1
ATOM 3697 C C . ALA B 1 70 ? 0.801 -25.188 -29.4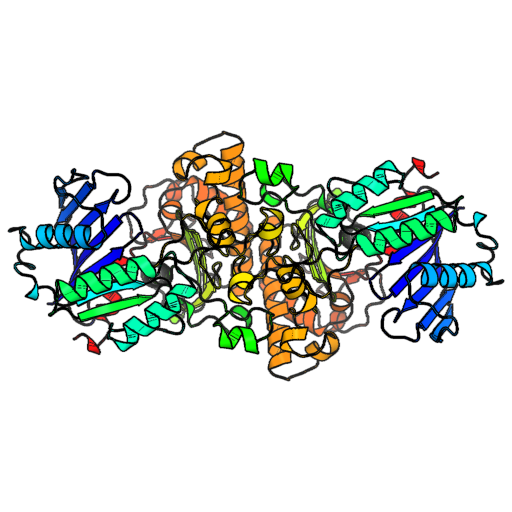06 1 91.81 70 ALA B C 1
ATOM 3699 O O . ALA B 1 70 ? 1.596 -26.125 -29.266 1 91.81 70 ALA B O 1
ATOM 3700 N N . PHE B 1 71 ? -0.419 -25.266 -29.047 1 92.81 71 PHE B N 1
ATOM 3701 C CA . PHE B 1 71 ? -0.933 -26.453 -28.344 1 92.81 71 PHE B CA 1
ATOM 3702 C C . PHE B 1 71 ? -0.903 -27.672 -29.266 1 92.81 71 PHE B C 1
ATOM 3704 O O . PHE B 1 71 ? -0.535 -28.766 -28.828 1 92.81 71 PHE B O 1
ATOM 3711 N N . LYS B 1 72 ? -1.27 -27.469 -30.469 1 93.06 72 LYS B N 1
ATOM 3712 C CA . LYS B 1 72 ? -1.257 -28.547 -31.438 1 93.06 72 LYS B CA 1
ATOM 3713 C C . LYS B 1 72 ? 0.146 -29.125 -31.594 1 93.06 72 LYS B C 1
ATOM 3715 O O . LYS B 1 72 ? 0.318 -30.344 -31.641 1 93.06 72 LYS B O 1
ATOM 3720 N N . VAL B 1 73 ? 1.043 -28.188 -31.688 1 94.12 73 VAL B N 1
ATOM 3721 C CA . VAL B 1 73 ? 2.432 -28.594 -31.844 1 94.12 73 VAL B CA 1
ATOM 3722 C C . VAL B 1 73 ? 2.887 -29.391 -30.625 1 94.12 73 VAL B C 1
ATOM 3724 O O . VAL B 1 73 ? 3.537 -30.422 -30.766 1 94.12 73 VAL B O 1
ATOM 3727 N N . LEU B 1 74 ? 2.564 -28.922 -29.469 1 95.69 74 LEU B N 1
ATOM 3728 C CA . LEU B 1 74 ? 2.977 -29.562 -28.234 1 95.69 74 LEU B CA 1
ATOM 3729 C C . LEU B 1 74 ? 2.334 -30.938 -28.094 1 95.69 74 LEU B C 1
ATOM 3731 O O . LEU B 1 74 ? 3 -31.906 -27.719 1 95.69 74 LEU B O 1
ATOM 3735 N N . LEU B 1 75 ? 1.082 -31.031 -28.438 1 95.31 75 LEU B N 1
ATOM 3736 C CA . LEU B 1 75 ? 0.364 -32.312 -28.375 1 95.31 75 LEU B CA 1
ATOM 3737 C C . LEU B 1 75 ? 0.962 -33.312 -29.344 1 95.31 75 LEU B C 1
ATOM 3739 O O . LEU B 1 75 ? 1.142 -34.469 -29 1 95.31 75 LEU B O 1
ATOM 3743 N N . LYS B 1 76 ? 1.22 -32.812 -30.516 1 94.81 76 LYS B N 1
ATOM 3744 C CA . LYS B 1 76 ? 1.845 -33.656 -31.531 1 94.81 76 LYS B CA 1
ATOM 3745 C C . LYS B 1 76 ? 3.191 -34.188 -31.047 1 94.81 76 LYS B C 1
ATOM 3747 O O . LYS B 1 76 ? 3.502 -35.375 -31.219 1 94.81 76 LYS B O 1
ATOM 3752 N N . THR B 1 77 ? 3.949 -33.312 -30.453 1 95.38 77 THR B N 1
ATOM 3753 C CA . THR B 1 77 ? 5.262 -33.656 -29.922 1 95.38 77 THR B CA 1
ATOM 3754 C C . THR B 1 77 ? 5.148 -34.781 -28.906 1 95.38 77 THR B C 1
ATOM 3756 O O . THR B 1 77 ? 5.953 -35.719 -28.906 1 95.38 77 THR B O 1
ATOM 3759 N N . LEU B 1 78 ? 4.176 -34.75 -28.078 1 96.75 78 LEU B N 1
ATOM 3760 C CA . LEU B 1 78 ? 3.984 -35.75 -27.031 1 96.75 78 LEU B CA 1
ATOM 3761 C C . LEU B 1 78 ? 3.486 -37.062 -27.609 1 96.75 78 LEU B C 1
ATOM 3763 O O . LEU B 1 78 ? 4.004 -38.125 -27.266 1 96.75 78 LEU B O 1
ATOM 3767 N N . ILE B 1 79 ? 2.557 -37.031 -28.5 1 96.31 79 ILE B N 1
ATOM 3768 C CA . ILE B 1 79 ? 1.883 -38.219 -29.031 1 96.31 79 ILE B CA 1
ATOM 3769 C C . ILE B 1 79 ? 2.83 -38.969 -29.953 1 96.31 79 ILE B C 1
ATOM 3771 O O . ILE B 1 79 ? 2.824 -40.219 -29.969 1 96.31 79 ILE B O 1
ATOM 3775 N N . GLU B 1 80 ? 3.639 -38.25 -30.625 1 95.88 80 GLU B N 1
ATOM 3776 C CA . GLU B 1 80 ? 4.469 -38.875 -31.641 1 95.88 80 GLU B CA 1
ATOM 3777 C C . GLU B 1 80 ? 5.781 -39.375 -31.062 1 95.88 80 GLU B C 1
ATOM 3779 O O . GLU B 1 80 ? 6.57 -40.031 -31.75 1 95.88 80 GLU B O 1
ATOM 3784 N N . ASP B 1 81 ? 5.992 -39.094 -29.844 1 96.19 81 ASP B N 1
ATOM 3785 C CA . ASP B 1 81 ? 7.207 -39.594 -29.203 1 96.19 81 ASP B CA 1
ATOM 3786 C C . ASP B 1 81 ? 7.07 -41.094 -28.844 1 96.19 81 ASP B C 1
ATOM 3788 O O . ASP B 1 81 ? 6.375 -41.438 -27.891 1 96.19 81 ASP B O 1
ATOM 3792 N N . PRO B 1 82 ? 7.785 -41.969 -29.484 1 95.06 82 PRO B N 1
ATOM 3793 C CA . PRO B 1 82 ? 7.656 -43.406 -29.188 1 95.06 82 PRO B CA 1
ATOM 3794 C C . PRO B 1 82 ? 8.203 -43.75 -27.812 1 95.06 82 PRO B C 1
ATOM 3796 O O . PRO B 1 82 ? 7.871 -44.812 -27.266 1 95.06 82 PRO B O 1
ATOM 3799 N N . GLU B 1 83 ? 9.008 -42.875 -27.281 1 95.62 83 GLU B N 1
ATOM 3800 C CA . GLU B 1 83 ? 9.625 -43.156 -25.984 1 95.62 83 GLU B CA 1
ATOM 3801 C C . GLU B 1 83 ? 8.766 -42.625 -24.828 1 95.62 83 GLU B C 1
ATOM 3803 O O . GLU B 1 83 ? 9.18 -42.656 -23.672 1 95.62 83 GLU B O 1
ATOM 3808 N N . LEU B 1 84 ? 7.582 -42.188 -25.141 1 96.38 84 LEU B N 1
ATOM 3809 C CA . LEU B 1 84 ? 6.574 -41.781 -24.156 1 96.38 84 LEU B CA 1
ATOM 3810 C C . LEU B 1 84 ? 5.355 -42.719 -24.25 1 96.38 84 LEU B C 1
ATOM 3812 O O . LEU B 1 84 ? 4.301 -42.281 -24.719 1 96.38 84 LEU B O 1
ATOM 3816 N N . PRO B 1 85 ? 5.477 -43.875 -23.781 1 95 85 PRO B N 1
ATOM 3817 C CA . PRO B 1 85 ? 4.457 -44.875 -24 1 95 85 PRO B CA 1
ATOM 3818 C C . PRO B 1 85 ? 3.127 -44.562 -23.328 1 95 85 PRO B C 1
ATOM 3820 O O . PRO B 1 85 ? 2.09 -45.125 -23.688 1 95 85 PRO B O 1
ATOM 3823 N N . GLN B 1 86 ? 3.141 -43.688 -22.344 1 95.69 86 GLN B N 1
ATOM 3824 C CA . GLN B 1 86 ? 1.925 -43.344 -21.609 1 95.69 86 GLN B CA 1
ATOM 3825 C C . GLN B 1 86 ? 0.961 -42.562 -22.5 1 95.69 86 GLN B C 1
ATOM 3827 O O . GLN B 1 86 ? -0.23 -42.469 -22.203 1 95.69 86 GLN B O 1
ATOM 3832 N N . ILE B 1 87 ? 1.515 -41.938 -23.578 1 96.88 87 ILE B N 1
ATOM 3833 C CA . ILE B 1 87 ? 0.69 -41.156 -24.484 1 96.88 87 ILE B CA 1
ATOM 3834 C C . ILE B 1 87 ? 0.916 -41.625 -25.922 1 96.88 87 ILE B C 1
ATOM 3836 O O . ILE B 1 87 ? 1.879 -41.188 -26.578 1 96.88 87 ILE B O 1
ATOM 3840 N N . LYS B 1 88 ? -0.044 -42.312 -26.453 1 96.19 88 LYS B N 1
ATOM 3841 C CA . LYS B 1 88 ? 0.054 -42.812 -27.828 1 96.19 88 LYS B CA 1
ATOM 3842 C C . LYS B 1 88 ? -1.013 -42.188 -28.719 1 96.19 88 LYS B C 1
ATOM 3844 O O . LYS B 1 88 ? -0.881 -42.188 -29.938 1 96.19 88 LYS B O 1
ATOM 3849 N N . GLN B 1 89 ? -2.006 -41.781 -28.125 1 95.94 89 GLN B N 1
ATOM 3850 C CA . GLN B 1 89 ? -3.115 -41.125 -28.797 1 95.94 89 GLN B CA 1
ATOM 3851 C C . GLN B 1 89 ? -3.787 -40.094 -27.875 1 95.94 89 GLN B C 1
ATOM 3853 O O . GLN B 1 89 ? -3.535 -40.094 -26.672 1 95.94 89 GLN B O 1
ATOM 3858 N N . LYS B 1 90 ? -4.574 -39.281 -28.359 1 96.62 90 LYS B N 1
ATOM 3859 C CA . LYS B 1 90 ? -5.223 -38.188 -27.641 1 96.62 90 LYS B CA 1
ATOM 3860 C C . LYS B 1 90 ? -6.055 -38.688 -26.484 1 96.62 90 LYS B C 1
ATOM 3862 O O . LYS B 1 90 ? -6.109 -38.062 -25.422 1 96.62 90 LYS B O 1
ATOM 3867 N N . SER B 1 91 ? -6.711 -39.875 -26.703 1 96.44 91 SER B N 1
ATOM 3868 C CA . SER B 1 91 ? -7.621 -40.406 -25.703 1 96.44 91 SER B CA 1
ATOM 3869 C C . SER B 1 91 ? -6.859 -40.906 -24.469 1 96.44 91 SER B C 1
ATOM 3871 O O . SER B 1 91 ? -7.457 -41.188 -23.438 1 96.44 91 SER B O 1
ATOM 3873 N N . ASP B 1 92 ? -5.52 -40.969 -24.562 1 97.44 92 ASP B N 1
ATOM 3874 C CA . ASP B 1 92 ? -4.703 -41.375 -23.422 1 97.44 92 ASP B CA 1
ATOM 3875 C C . ASP B 1 92 ? -4.602 -40.281 -22.391 1 97.44 92 ASP B C 1
ATOM 3877 O O . ASP B 1 92 ? -4.195 -40.5 -21.25 1 97.44 92 ASP B O 1
ATOM 3881 N N . ILE B 1 93 ? -4.898 -39.094 -22.797 1 97.94 93 ILE B N 1
ATOM 3882 C CA . ILE B 1 93 ? -4.898 -37.938 -21.891 1 97.94 93 ILE B CA 1
ATOM 3883 C C . ILE B 1 93 ? -6.238 -37.844 -21.172 1 97.94 93 ILE B C 1
ATOM 3885 O O . ILE B 1 93 ? -7.277 -37.625 -21.797 1 97.94 93 ILE B O 1
ATOM 3889 N N . ALA B 1 94 ? -6.203 -38.031 -19.891 1 97.69 94 ALA B N 1
ATOM 3890 C CA . ALA B 1 94 ? -7.441 -38.125 -19.125 1 97.69 94 ALA B CA 1
ATOM 3891 C C . ALA B 1 94 ? -7.887 -36.719 -18.656 1 97.69 94 ALA B C 1
ATOM 3893 O O . ALA B 1 94 ? -9.078 -36.438 -18.641 1 97.69 94 ALA B O 1
ATOM 3894 N N . LEU B 1 95 ? -6.918 -35.969 -18.172 1 97.88 95 LEU B N 1
ATOM 3895 C CA . LEU B 1 95 ? -7.215 -34.656 -17.562 1 97.88 95 LEU B CA 1
ATOM 3896 C C . LEU B 1 95 ? -6.289 -33.594 -18.109 1 97.88 95 LEU B C 1
ATOM 3898 O O . LEU B 1 95 ? -5.113 -33.844 -18.375 1 97.88 95 LEU B O 1
ATOM 3902 N N . THR B 1 96 ? -6.797 -32.438 -18.281 1 97.81 96 THR B N 1
ATOM 3903 C CA . THR B 1 96 ? -6.012 -31.203 -18.453 1 97.81 96 THR B CA 1
ATOM 3904 C C . THR B 1 96 ? -6.328 -30.203 -17.359 1 97.81 96 THR B C 1
ATOM 3906 O O . THR B 1 96 ? -7.48 -30.078 -16.938 1 97.81 96 THR B O 1
ATOM 3909 N N . CYS B 1 97 ? -5.367 -29.672 -16.781 1 97.69 97 CYS B N 1
ATOM 3910 C CA . CYS B 1 97 ? -5.594 -28.609 -15.82 1 97.69 97 CYS B CA 1
ATOM 3911 C C . CYS B 1 97 ? -4.918 -27.312 -16.266 1 97.69 97 CYS B C 1
ATOM 3913 O O . CYS B 1 97 ? -3.822 -27.344 -16.828 1 97.69 97 CYS B O 1
ATOM 3915 N N . HIS B 1 98 ? -5.625 -26.297 -16.109 1 96.38 98 HIS B N 1
ATOM 3916 C CA . HIS B 1 98 ? -5.25 -24.984 -16.625 1 96.38 98 HIS B CA 1
ATOM 3917 C C . HIS B 1 98 ? -5.098 -23.969 -15.5 1 96.38 98 HIS B C 1
ATOM 3919 O O . HIS B 1 98 ? -5.949 -23.891 -14.609 1 96.38 98 HIS B O 1
ATOM 3925 N N . ARG B 1 99 ? -4.035 -23.281 -15.555 1 95.31 99 ARG B N 1
ATOM 3926 C CA . ARG B 1 99 ? -3.896 -22.156 -14.641 1 95.31 99 ARG B CA 1
ATOM 3927 C C . ARG B 1 99 ? -4.734 -20.969 -15.102 1 95.31 99 ARG B C 1
ATOM 3929 O O . ARG B 1 99 ? -4.516 -20.438 -16.188 1 95.31 99 ARG B O 1
ATOM 3936 N N . ILE B 1 100 ? -5.723 -20.641 -14.344 1 94.12 100 ILE B N 1
ATOM 3937 C CA . ILE B 1 100 ? -6.543 -19.453 -14.578 1 94.12 100 ILE B CA 1
ATOM 3938 C C . ILE B 1 100 ? -6.277 -18.422 -13.484 1 94.12 100 ILE B C 1
ATOM 3940 O O . ILE B 1 100 ? -6.426 -18.719 -12.297 1 94.12 100 ILE B O 1
ATOM 3944 N N . VAL B 1 101 ? -5.945 -17.266 -13.836 1 93.06 101 VAL B N 1
ATOM 3945 C CA . VAL B 1 101 ? -5.469 -16.25 -12.883 1 93.06 101 VAL B CA 1
ATOM 3946 C C . VAL B 1 101 ? -6.609 -15.828 -11.969 1 93.06 101 VAL B C 1
ATOM 3948 O O . VAL B 1 101 ? -6.48 -15.875 -10.742 1 93.06 101 VAL B O 1
ATOM 3951 N N . HIS B 1 102 ? -7.738 -15.422 -12.555 1 94.31 102 HIS B N 1
ATOM 3952 C CA . HIS B 1 102 ? -8.852 -14.906 -11.766 1 94.31 102 HIS B CA 1
ATOM 3953 C C . HIS B 1 102 ? -10.016 -15.891 -11.75 1 94.31 102 HIS B C 1
ATOM 3955 O O . HIS B 1 102 ? -10.664 -16.094 -12.773 1 94.31 102 HIS B O 1
ATOM 3961 N N . GLY B 1 103 ? -10.352 -16.375 -10.555 1 94.88 103 GLY B N 1
ATOM 3962 C CA . GLY B 1 103 ? -11.422 -17.359 -10.43 1 94.88 103 GLY B CA 1
ATOM 3963 C C . GLY B 1 103 ? -12.625 -16.828 -9.664 1 94.88 103 GLY B C 1
ATOM 3964 O O . GLY B 1 103 ? -13.562 -17.578 -9.383 1 94.88 103 GLY B O 1
ATOM 3965 N N . GLY B 1 104 ? -12.562 -15.5 -9.352 1 93.31 104 GLY B N 1
ATOM 3966 C CA . GLY B 1 104 ? -13.664 -14.922 -8.594 1 93.31 104 GLY B CA 1
ATOM 3967 C C . GLY B 1 104 ? -13.812 -15.531 -7.215 1 93.31 104 GLY B C 1
ATOM 3968 O O . GLY B 1 104 ? -12.844 -15.602 -6.453 1 93.31 104 GLY B O 1
ATOM 3969 N N . ASP B 1 105 ? -14.961 -16.078 -6.965 1 91.62 105 ASP B N 1
ATOM 3970 C CA . ASP B 1 105 ? -15.266 -16.562 -5.621 1 91.62 105 ASP B CA 1
ATOM 3971 C C . ASP B 1 105 ? -14.984 -18.062 -5.5 1 91.62 105 ASP B C 1
ATOM 3973 O O . ASP B 1 105 ? -15.266 -18.656 -4.461 1 91.62 105 ASP B O 1
ATOM 3977 N N . TYR B 1 106 ? -14.445 -18.641 -6.562 1 93.44 106 TYR B N 1
ATOM 3978 C CA . TYR B 1 106 ? -14.133 -20.062 -6.461 1 93.44 106 TYR B CA 1
ATOM 3979 C C . TYR B 1 106 ? -13.062 -20.312 -5.406 1 93.44 106 TYR B C 1
ATOM 3981 O O . TYR B 1 106 ? -11.984 -19.719 -5.453 1 93.44 106 TYR B O 1
ATOM 3989 N N . SER B 1 107 ? -13.297 -21.234 -4.504 1 93.81 107 SER B N 1
ATOM 3990 C CA . SER B 1 107 ? -12.367 -21.531 -3.424 1 93.81 107 SER B CA 1
ATOM 3991 C C . SER B 1 107 ? -11.594 -22.812 -3.705 1 93.81 107 SER B C 1
ATOM 3993 O O . SER B 1 107 ? -10.766 -23.234 -2.895 1 93.81 107 SER B O 1
ATOM 3995 N N . CYS B 1 108 ? -11.93 -23.438 -4.789 1 93.88 108 CYS B N 1
ATOM 3996 C CA . CYS B 1 108 ? -11.234 -24.641 -5.219 1 93.88 108 CYS B CA 1
ATOM 3997 C C . CYS B 1 108 ? -11.258 -24.781 -6.734 1 93.88 108 CYS B C 1
ATOM 3999 O O . CYS B 1 108 ? -11.961 -24.016 -7.418 1 93.88 108 CYS B O 1
ATOM 4001 N N . SER B 1 109 ? -10.516 -25.672 -7.238 1 95.44 109 SER B N 1
ATOM 4002 C CA . SER B 1 109 ? -10.492 -25.922 -8.672 1 95.44 109 SER B CA 1
ATOM 4003 C C . SER B 1 109 ? -11.859 -26.375 -9.18 1 95.44 109 SER B C 1
ATOM 4005 O O . SER B 1 109 ? -12.664 -26.906 -8.414 1 95.44 109 SER B O 1
ATOM 4007 N N . GLN B 1 110 ? -12.07 -26.062 -10.477 1 95.38 110 GLN B N 1
ATOM 4008 C CA . GLN B 1 110 ? -13.375 -26.375 -11.055 1 95.38 110 GLN B CA 1
ATOM 4009 C C . GLN B 1 110 ? -13.219 -27.172 -12.344 1 95.38 110 GLN B C 1
ATOM 4011 O O . GLN B 1 110 ? -12.32 -26.906 -13.141 1 95.38 110 GLN B O 1
ATOM 4016 N N . ILE B 1 111 ? -14.094 -28.156 -12.477 1 96.19 111 ILE B N 1
ATOM 4017 C CA . ILE B 1 111 ? -14.234 -28.75 -13.797 1 96.19 111 ILE B CA 1
ATOM 4018 C C . ILE B 1 111 ? -14.828 -27.719 -14.766 1 96.19 111 ILE B C 1
ATOM 4020 O O . ILE B 1 111 ? -15.812 -27.047 -14.445 1 96.19 111 ILE B O 1
ATOM 4024 N N . ILE B 1 112 ? -14.234 -27.594 -15.867 1 95.5 112 ILE B N 1
ATOM 4025 C CA . ILE B 1 112 ? -14.695 -26.594 -16.828 1 95.5 112 ILE B CA 1
ATOM 4026 C C . ILE B 1 112 ? -15.859 -27.156 -17.641 1 95.5 112 ILE B C 1
ATOM 4028 O O . ILE B 1 112 ? -15.672 -28 -18.516 1 95.5 112 ILE B O 1
ATOM 4032 N N . THR B 1 113 ? -16.984 -26.766 -17.297 1 93.44 113 THR B N 1
ATOM 4033 C CA . THR B 1 113 ? -18.188 -26.984 -18.078 1 93.44 113 THR B CA 1
ATOM 4034 C C . THR B 1 113 ? -18.531 -25.75 -18.906 1 93.44 113 THR B C 1
ATOM 4036 O O . THR B 1 113 ? -17.797 -24.766 -18.906 1 93.44 113 THR B O 1
ATOM 4039 N N . GLN B 1 114 ? -19.594 -25.828 -19.609 1 91.56 114 GLN B N 1
ATOM 4040 C CA . GLN B 1 114 ? -20.047 -24.656 -20.359 1 91.56 114 GLN B CA 1
ATOM 4041 C C . GLN B 1 114 ? -20.359 -23.5 -19.422 1 91.56 114 GLN B C 1
ATOM 4043 O O . GLN B 1 114 ? -20.031 -22.344 -19.719 1 91.56 114 GLN B O 1
ATOM 4048 N N . ASP B 1 115 ? -20.938 -23.828 -18.344 1 93.06 115 ASP B N 1
ATOM 4049 C CA . ASP B 1 115 ? -21.328 -22.812 -17.359 1 93.06 115 ASP B CA 1
ATOM 4050 C C . ASP B 1 115 ? -20.094 -22.172 -16.719 1 93.06 115 ASP B C 1
ATOM 4052 O O . ASP B 1 115 ? -20.016 -20.953 -16.578 1 93.06 115 ASP B O 1
ATOM 4056 N N . THR B 1 116 ? -19.203 -23.016 -16.328 1 92.31 116 THR B N 1
ATOM 4057 C CA . THR B 1 116 ? -17.969 -22.516 -15.727 1 92.31 116 THR B CA 1
ATOM 4058 C C . THR B 1 116 ? -17.203 -21.656 -16.719 1 92.31 116 THR B C 1
ATOM 4060 O O . THR B 1 116 ? -16.641 -20.625 -16.344 1 92.31 116 THR B O 1
ATOM 4063 N N . TYR B 1 117 ? -17.172 -22.094 -17.938 1 92.06 117 TYR B N 1
ATOM 4064 C CA . TYR B 1 117 ? -16.484 -21.359 -18.969 1 92.06 117 TYR B CA 1
ATOM 4065 C C . TYR B 1 117 ? -17.062 -19.953 -19.141 1 92.06 117 TYR B C 1
ATOM 4067 O O . TYR B 1 117 ? -16.328 -18.969 -19.219 1 92.06 117 TYR B O 1
ATOM 4075 N N . HIS B 1 118 ? -18.359 -19.859 -19.188 1 90.94 118 HIS B N 1
ATOM 4076 C CA . HIS B 1 118 ? -19.031 -18.578 -19.328 1 90.94 118 HIS B CA 1
ATOM 4077 C C . HIS B 1 118 ? -18.75 -17.672 -18.141 1 90.94 118 HIS B C 1
ATOM 4079 O O . HIS B 1 118 ? -18.562 -16.453 -18.312 1 90.94 118 HIS B O 1
ATOM 4085 N N . HIS B 1 119 ? -18.75 -18.281 -17.016 1 91.38 119 HIS B N 1
ATOM 4086 C CA . HIS B 1 119 ? -18.438 -17.516 -15.812 1 91.38 119 HIS B CA 1
ATOM 4087 C C . HIS B 1 119 ? -17.016 -16.953 -15.867 1 91.38 119 HIS B C 1
ATOM 4089 O O . HIS B 1 119 ? -16.781 -15.812 -15.484 1 91.38 119 HIS B O 1
ATOM 4095 N N . LEU B 1 120 ? -16.125 -17.734 -16.328 1 90.69 120 LEU B N 1
ATOM 4096 C CA . LEU B 1 120 ? -14.734 -17.328 -16.453 1 90.69 120 LEU B CA 1
ATOM 4097 C C . LEU B 1 120 ? -14.586 -16.219 -17.484 1 90.69 120 LEU B C 1
ATOM 4099 O O . LEU B 1 120 ? -13.75 -15.32 -17.328 1 90.69 120 LEU B O 1
ATOM 4103 N N . GLU B 1 121 ? -15.367 -16.266 -18.484 1 88.56 121 GLU B N 1
ATOM 4104 C CA . GLU B 1 121 ? -15.375 -15.203 -19.484 1 88.56 121 GLU B CA 1
ATOM 4105 C C . GLU B 1 121 ? -15.797 -13.867 -18.859 1 88.56 121 GLU B C 1
ATOM 4107 O O . GLU B 1 121 ? -15.219 -12.828 -19.172 1 88.56 121 GLU B O 1
ATOM 4112 N N . GLU B 1 122 ? -16.734 -13.984 -18 1 85.5 122 GLU B N 1
ATOM 4113 C CA . GLU B 1 122 ? -17.203 -12.781 -17.312 1 85.5 122 GLU B CA 1
ATOM 4114 C C . GLU B 1 122 ? -16.109 -12.211 -16.406 1 85.5 122 GLU B C 1
ATOM 4116 O O . GLU B 1 122 ? -15.953 -10.992 -16.297 1 85.5 122 GLU B O 1
ATOM 4121 N N . LEU B 1 123 ? -15.406 -13.055 -15.812 1 86.62 123 LEU B N 1
ATOM 4122 C CA . LEU B 1 123 ? -14.352 -12.648 -14.891 1 86.62 123 LEU B CA 1
ATOM 4123 C C . LEU B 1 123 ? -13.164 -12.062 -15.641 1 86.62 123 LEU B C 1
ATOM 4125 O O . LEU B 1 123 ? -12.312 -11.398 -15.047 1 86.62 123 LEU B O 1
ATOM 4129 N N . SER B 1 124 ? -13.117 -12.273 -16.906 1 83.62 124 SER B N 1
ATOM 4130 C CA . SER B 1 124 ? -12.031 -11.758 -17.719 1 83.62 124 SER B CA 1
ATOM 4131 C C . SER B 1 124 ? -12.016 -10.227 -17.703 1 83.62 124 SER B C 1
ATOM 4133 O O . SER B 1 124 ? -10.977 -9.617 -17.953 1 83.62 124 SER B O 1
ATOM 4135 N N . ASP B 1 125 ? -13.086 -9.641 -17.328 1 80.25 125 ASP B N 1
ATOM 4136 C CA . ASP B 1 125 ? -13.148 -8.18 -17.219 1 80.25 125 ASP B CA 1
ATOM 4137 C C . ASP B 1 125 ? -12.281 -7.672 -16.078 1 80.25 125 ASP B C 1
ATOM 4139 O O . ASP B 1 125 ? -11.773 -6.551 -16.125 1 80.25 125 ASP B O 1
ATOM 4143 N N . LEU B 1 126 ? -12.109 -8.523 -15.086 1 81.94 126 LEU B N 1
ATOM 4144 C CA . LEU B 1 126 ? -11.32 -8.141 -13.922 1 81.94 126 LEU B CA 1
ATOM 4145 C C . LEU B 1 126 ? -9.836 -8.406 -14.156 1 81.94 126 LEU B C 1
ATOM 4147 O O . LEU B 1 126 ? -8.984 -7.801 -13.5 1 81.94 126 LEU B O 1
ATOM 4151 N N . ALA B 1 127 ? -9.523 -9.266 -15.062 1 82 127 ALA B N 1
ATOM 4152 C CA . ALA B 1 127 ? -8.141 -9.578 -15.398 1 82 127 ALA B CA 1
ATOM 4153 C C . ALA B 1 127 ? -7.988 -9.898 -16.891 1 82 127 ALA B C 1
ATOM 4155 O O . ALA B 1 127 ? -7.586 -11.008 -17.25 1 82 127 ALA B O 1
ATOM 4156 N N . PRO B 1 128 ? -8.195 -8.953 -17.672 1 77.06 128 PRO B N 1
ATOM 4157 C CA . PRO B 1 128 ? -8.273 -9.211 -19.109 1 77.06 128 PRO B CA 1
ATOM 4158 C C . PRO B 1 128 ? -6.957 -9.719 -19.688 1 77.06 128 PRO B C 1
ATOM 4160 O O . PRO B 1 128 ? -6.961 -10.594 -20.562 1 77.06 128 PRO B O 1
ATOM 4163 N N . LEU B 1 129 ? -5.844 -9.297 -19.172 1 77.44 129 LEU B N 1
ATOM 4164 C CA . LEU B 1 129 ? -4.531 -9.656 -19.688 1 77.44 129 LEU B CA 1
ATOM 4165 C C . LEU B 1 129 ? -4.184 -11.102 -19.344 1 77.44 129 LEU B C 1
ATOM 4167 O O . LEU B 1 129 ? -3.271 -11.688 -19.922 1 77.44 129 LEU B O 1
ATOM 4171 N N . HIS B 1 130 ? -4.973 -11.672 -18.453 1 80.88 130 HIS B N 1
ATOM 4172 C CA . HIS B 1 130 ? -4.566 -12.969 -17.922 1 80.88 130 HIS B CA 1
ATOM 4173 C C . HIS B 1 130 ? -5.598 -14.047 -18.25 1 80.88 130 HIS B C 1
ATOM 4175 O O . HIS B 1 130 ? -5.25 -15.102 -18.781 1 80.88 130 HIS B O 1
ATOM 4181 N N . ASN B 1 131 ? -6.824 -13.836 -18 1 83.5 131 ASN B N 1
ATOM 4182 C CA . ASN B 1 131 ? -7.844 -14.859 -18.188 1 83.5 131 ASN B CA 1
ATOM 4183 C C . ASN B 1 131 ? -8.117 -15.109 -19.672 1 83.5 131 ASN B C 1
ATOM 4185 O O . ASN B 1 131 ? -8.461 -16.219 -20.062 1 83.5 131 ASN B O 1
ATOM 4189 N N . GLY B 1 132 ? -7.895 -14.141 -20.484 1 81.38 132 GLY B N 1
ATOM 4190 C CA . GLY B 1 132 ? -8.148 -14.289 -21.906 1 81.38 132 GLY B CA 1
ATOM 4191 C C . GLY B 1 132 ? -7.32 -15.383 -22.547 1 81.38 132 GLY B C 1
ATOM 4192 O O . GLY B 1 132 ? -7.863 -16.391 -23.016 1 81.38 132 GLY B O 1
ATOM 4193 N N . PRO B 1 133 ? -6.07 -15.242 -22.5 1 79.19 133 PRO B N 1
ATOM 4194 C CA . PRO B 1 133 ? -5.199 -16.266 -23.094 1 79.19 133 PRO B CA 1
ATOM 4195 C C . PRO B 1 133 ? -5.43 -17.656 -22.5 1 79.19 133 PRO B C 1
ATOM 4197 O O . PRO B 1 133 ? -5.371 -18.656 -23.219 1 79.19 133 PRO B O 1
ATOM 4200 N N . ALA B 1 134 ? -5.652 -17.703 -21.219 1 86.19 134 ALA B N 1
ATOM 4201 C CA . ALA B 1 134 ? -5.898 -18.984 -20.578 1 86.19 134 ALA B CA 1
ATOM 4202 C C . ALA B 1 134 ? -7.156 -19.656 -21.125 1 86.19 134 ALA B C 1
ATOM 4204 O O . ALA B 1 134 ? -7.18 -20.859 -21.344 1 86.19 134 ALA B O 1
ATOM 4205 N N . LEU B 1 135 ? -8.172 -18.891 -21.406 1 88.5 135 LEU B N 1
ATOM 4206 C CA . LEU B 1 135 ? -9.43 -19.438 -21.922 1 88.5 135 LEU B CA 1
ATOM 4207 C C . LEU B 1 135 ? -9.281 -19.891 -23.359 1 88.5 135 LEU B C 1
ATOM 4209 O O . LEU B 1 135 ? -9.914 -20.859 -23.781 1 88.5 135 LEU B O 1
ATOM 4213 N N . ASP B 1 136 ? -8.414 -19.25 -24.047 1 86.38 136 ASP B N 1
ATOM 4214 C CA . ASP B 1 136 ? -8.133 -19.672 -25.422 1 86.38 136 ASP B CA 1
ATOM 4215 C C . ASP B 1 136 ? -7.555 -21.094 -25.438 1 86.38 136 ASP B C 1
ATOM 4217 O O . ASP B 1 136 ? -7.941 -21.906 -26.281 1 86.38 136 ASP B O 1
ATOM 4221 N N . ILE B 1 137 ? -6.672 -21.312 -24.609 1 89.81 137 ILE B N 1
ATOM 4222 C CA . ILE B 1 137 ? -6.039 -22.625 -24.562 1 89.81 137 ILE B CA 1
ATOM 4223 C C . ILE B 1 137 ? -7.051 -23.672 -24.094 1 89.81 137 ILE B C 1
ATOM 4225 O O . ILE B 1 137 ? -7.023 -24.812 -24.531 1 89.81 137 ILE B O 1
ATOM 4229 N N . VAL B 1 138 ? -7.906 -23.281 -23.156 1 92.5 138 VAL B N 1
ATOM 4230 C CA . VAL B 1 138 ? -8.969 -24.172 -22.703 1 92.5 138 VAL B CA 1
ATOM 4231 C C . VAL B 1 138 ? -9.828 -24.594 -23.906 1 92.5 138 VAL B C 1
ATOM 4233 O O . VAL B 1 138 ? -10.125 -25.781 -24.078 1 92.5 138 VAL B O 1
ATOM 4236 N N . ASN B 1 139 ? -10.203 -23.641 -24.641 1 91.5 139 ASN B N 1
ATOM 4237 C CA . ASN B 1 139 ? -11 -23.922 -25.844 1 91.5 139 ASN B CA 1
ATOM 4238 C C . ASN B 1 139 ? -10.266 -24.875 -26.797 1 91.5 139 ASN B C 1
ATOM 4240 O O . ASN B 1 139 ? -10.875 -25.766 -27.375 1 91.5 139 ASN B O 1
ATOM 4244 N N . SER B 1 140 ? -9.039 -24.594 -26.953 1 91.94 140 SER B N 1
ATOM 4245 C CA . SER B 1 140 ? -8.219 -25.469 -27.797 1 91.94 140 SER B CA 1
ATOM 4246 C C . SER B 1 140 ? -8.203 -26.906 -27.266 1 91.94 140 SER B C 1
ATOM 4248 O O . SER B 1 140 ? -8.289 -27.859 -28.031 1 91.94 140 SER B O 1
ATOM 4250 N N . CYS B 1 141 ? -8.086 -27.047 -26 1 93.94 141 CYS B N 1
ATOM 4251 C CA . CYS B 1 141 ? -8.055 -28.359 -25.375 1 93.94 141 CYS B CA 1
ATOM 4252 C C . CYS B 1 141 ? -9.383 -29.078 -25.531 1 93.94 141 CYS B C 1
ATOM 4254 O O . CYS B 1 141 ? -9.414 -30.281 -25.812 1 93.94 141 CYS B O 1
ATOM 4256 N N . VAL B 1 142 ? -10.414 -28.375 -25.375 1 92.94 142 VAL B N 1
ATOM 4257 C CA . VAL B 1 142 ? -11.742 -28.953 -25.531 1 92.94 142 VAL B CA 1
ATOM 4258 C C . VAL B 1 142 ? -11.914 -29.5 -26.938 1 92.94 142 VAL B C 1
ATOM 4260 O O . VAL B 1 142 ? -12.484 -30.578 -27.125 1 92.94 142 VAL B O 1
ATOM 4263 N N . LYS B 1 143 ? -11.406 -28.766 -27.859 1 92.44 143 LYS B N 1
ATOM 4264 C CA . LYS B 1 143 ? -11.539 -29.141 -29.266 1 92.44 143 LYS B CA 1
ATOM 4265 C C . LYS B 1 143 ? -10.625 -30.312 -29.609 1 92.44 143 LYS B C 1
ATOM 4267 O O . LYS B 1 143 ? -11.031 -31.25 -30.297 1 92.44 143 LYS B O 1
ATOM 4272 N N . GLN B 1 144 ? -9.445 -30.281 -29.125 1 94 144 GLN B N 1
ATOM 4273 C CA . GLN B 1 144 ? -8.414 -31.219 -29.562 1 94 144 GLN B CA 1
ATOM 4274 C C . GLN B 1 144 ? -8.406 -32.469 -28.688 1 94 144 GLN B C 1
ATOM 4276 O O . GLN B 1 144 ? -7.941 -33.531 -29.109 1 94 144 GLN B O 1
ATOM 4281 N N . LEU B 1 145 ? -8.859 -32.344 -27.484 1 96.62 145 LEU B N 1
ATOM 4282 C CA . LEU B 1 145 ? -8.93 -33.469 -26.547 1 96.62 145 LEU B CA 1
ATOM 4283 C C . LEU B 1 145 ? -10.352 -33.656 -26.016 1 96.62 145 LEU B C 1
ATOM 4285 O O . LEU B 1 145 ? -10.609 -33.469 -24.828 1 96.62 145 LEU B O 1
ATOM 4289 N N . PRO B 1 146 ? -11.211 -34.094 -26.844 1 94.06 146 PRO B N 1
ATOM 4290 C CA . PRO B 1 146 ? -12.633 -34.156 -26.484 1 94.06 146 PRO B CA 1
ATOM 4291 C C . PRO B 1 146 ? -12.914 -35.125 -25.328 1 94.06 146 PRO B C 1
ATOM 4293 O O . PRO B 1 146 ? -13.914 -34.969 -24.625 1 94.06 146 PRO B O 1
ATOM 4296 N N . ASP B 1 147 ? -12.07 -36.094 -25.109 1 95.38 147 ASP B N 1
ATOM 4297 C CA . ASP B 1 147 ? -12.312 -37.094 -24.062 1 95.38 147 ASP B CA 1
ATOM 4298 C C . ASP B 1 147 ? -11.727 -36.625 -22.734 1 95.38 147 ASP B C 1
ATOM 4300 O O . ASP B 1 147 ? -12.023 -37.219 -21.688 1 95.38 147 ASP B O 1
ATOM 4304 N N . ALA B 1 148 ? -10.867 -35.656 -22.719 1 96.94 148 ALA B N 1
ATOM 4305 C CA . ALA B 1 148 ? -10.188 -35.219 -21.516 1 96.94 148 ALA B CA 1
ATOM 4306 C C . ALA B 1 148 ? -11.086 -34.312 -20.688 1 96.94 148 ALA B C 1
ATOM 4308 O O . ALA B 1 148 ? -11.836 -33.5 -21.234 1 96.94 148 ALA B O 1
ATOM 4309 N N . VAL B 1 149 ? -11.07 -34.469 -19.375 1 97.19 149 VAL B N 1
ATOM 4310 C CA . VAL B 1 149 ? -11.734 -33.562 -18.469 1 97.19 149 VAL B CA 1
ATOM 4311 C C . VAL B 1 149 ? -10.844 -32.344 -18.219 1 97.19 149 VAL B C 1
ATOM 4313 O O . VAL B 1 149 ? -9.672 -32.469 -17.875 1 97.19 149 VAL B O 1
ATOM 4316 N N . ASN B 1 150 ? -11.375 -31.125 -18.469 1 97.25 150 ASN B N 1
ATOM 4317 C CA . ASN B 1 150 ? -10.625 -29.891 -18.234 1 97.25 150 ASN B CA 1
ATOM 4318 C C . ASN B 1 150 ? -10.906 -29.312 -16.859 1 97.25 150 ASN B C 1
ATOM 4320 O O . ASN B 1 150 ? -12.062 -29.188 -16.453 1 97.25 150 ASN B O 1
ATOM 4324 N N . VAL B 1 151 ? -9.852 -29.016 -16.156 1 97.75 151 VAL B N 1
ATOM 4325 C CA . VAL B 1 151 ? -9.961 -28.484 -14.797 1 97.75 151 VAL B CA 1
ATOM 4326 C C . VAL B 1 151 ? -9.305 -27.109 -14.727 1 97.75 151 VAL B C 1
ATOM 4328 O O . VAL B 1 151 ? -8.203 -26.906 -15.242 1 97.75 151 VAL B O 1
ATOM 4331 N N . ALA B 1 152 ? -10.008 -26.172 -14.172 1 96.62 152 ALA B N 1
ATOM 4332 C CA . ALA B 1 152 ? -9.453 -24.828 -13.945 1 96.62 152 ALA B CA 1
ATOM 4333 C C . ALA B 1 152 ? -8.867 -24.719 -12.539 1 96.62 152 ALA B C 1
ATOM 4335 O O . ALA B 1 152 ? -9.547 -25 -11.547 1 96.62 152 ALA B O 1
ATOM 4336 N N . CYS B 1 153 ? -7.637 -24.406 -12.461 1 97.06 153 CYS B N 1
ATOM 4337 C CA . CYS B 1 153 ? -6.977 -24.078 -11.203 1 97.06 153 CYS B CA 1
ATOM 4338 C C . CYS B 1 153 ? -6.738 -22.578 -11.094 1 97.06 153 CYS B C 1
ATOM 4340 O O . CYS B 1 153 ? -6.055 -21.984 -11.93 1 97.06 153 CYS B O 1
ATOM 4342 N N . PHE B 1 154 ? -7.25 -21.984 -10.016 1 96.5 154 PHE B N 1
ATOM 4343 C CA . PHE B 1 154 ? -7.289 -20.516 -9.953 1 96.5 154 PHE B CA 1
ATOM 4344 C C . PHE B 1 154 ? -6.18 -20 -9.047 1 96.5 154 PHE B C 1
ATOM 4346 O O . PHE B 1 154 ? -5.949 -20.531 -7.961 1 96.5 154 PHE B O 1
ATOM 4353 N N . ASP B 1 155 ? -5.551 -18.922 -9.453 1 96.44 155 ASP B N 1
ATOM 4354 C CA . ASP B 1 155 ? -4.562 -18.234 -8.625 1 96.44 155 ASP B CA 1
ATOM 4355 C C . ASP B 1 155 ? -5.223 -17.578 -7.414 1 96.44 155 ASP B C 1
ATOM 4357 O O . ASP B 1 155 ? -4.559 -17.297 -6.414 1 96.44 155 ASP B O 1
ATOM 4361 N N . THR B 1 156 ? -6.496 -17.344 -7.492 1 97.69 156 THR B N 1
ATOM 4362 C CA . THR B 1 156 ? -7.195 -16.641 -6.418 1 97.69 156 THR B CA 1
ATOM 4363 C C . THR B 1 156 ? -7.691 -17.625 -5.363 1 97.69 156 THR B C 1
ATOM 4365 O O . THR B 1 156 ? -8.07 -17.219 -4.262 1 97.69 156 THR B O 1
ATOM 4368 N N . GLN B 1 157 ? -7.773 -18.891 -5.66 1 97.25 157 GLN B N 1
ATOM 4369 C CA . GLN B 1 157 ? -8.469 -19.859 -4.824 1 97.25 157 GLN B CA 1
ATOM 4370 C C . GLN B 1 157 ? -7.809 -19.984 -3.455 1 97.25 157 GLN B C 1
ATOM 4372 O O . GLN B 1 157 ? -8.492 -20.078 -2.436 1 97.25 157 GLN B O 1
ATOM 4377 N N . PHE B 1 158 ? -6.434 -19.938 -3.416 1 98.25 158 PHE B N 1
ATOM 4378 C CA . PHE B 1 158 ? -5.695 -20.062 -2.164 1 98.25 158 PHE B CA 1
ATOM 4379 C C . PHE B 1 158 ? -6.051 -18.938 -1.206 1 98.25 158 PHE B C 1
ATOM 4381 O O . PHE B 1 158 ? -5.938 -19.094 0.012 1 98.25 158 PHE B O 1
ATOM 4388 N N . HIS B 1 159 ? -6.5 -17.812 -1.715 1 98.69 159 HIS B N 1
ATOM 4389 C CA . HIS B 1 159 ? -6.723 -16.594 -0.96 1 98.69 159 HIS B CA 1
ATOM 4390 C C . HIS B 1 159 ? -8.188 -16.453 -0.558 1 98.69 159 HIS B C 1
ATOM 4392 O O . HIS B 1 159 ? -8.586 -15.422 -0.002 1 98.69 159 HIS B O 1
ATOM 4398 N N . SER B 1 160 ? -8.977 -17.453 -0.816 1 97.81 160 SER B N 1
ATOM 4399 C CA . SER B 1 160 ? -10.406 -17.391 -0.502 1 97.81 160 SER B CA 1
ATOM 4400 C C . SER B 1 160 ? -10.633 -17.281 1.002 1 97.81 160 SER B C 1
ATOM 4402 O O . SER B 1 160 ? -11.734 -16.953 1.445 1 97.81 160 SER B O 1
ATOM 4404 N N . THR B 1 161 ? -9.578 -17.438 1.83 1 98.38 161 THR B N 1
ATOM 4405 C CA . THR B 1 161 ? -9.695 -17.484 3.283 1 98.38 161 THR B CA 1
ATOM 4406 C C . THR B 1 161 ? -9.398 -16.125 3.896 1 98.38 161 THR B C 1
ATOM 4408 O O . THR B 1 161 ? -9.508 -15.945 5.109 1 98.38 161 THR B O 1
ATOM 4411 N N . ILE B 1 162 ? -9.023 -15.125 3.102 1 98.62 162 ILE B N 1
ATOM 4412 C CA . ILE B 1 162 ? -8.703 -13.797 3.619 1 98.62 162 ILE B CA 1
ATOM 4413 C C . ILE B 1 162 ? -9.914 -13.219 4.34 1 98.62 162 ILE B C 1
ATOM 4415 O O . ILE B 1 162 ? -11.023 -13.203 3.791 1 98.62 162 ILE B O 1
ATOM 4419 N N . PRO B 1 163 ? -9.727 -12.773 5.578 1 98.56 163 PRO B N 1
ATOM 4420 C CA . PRO B 1 163 ? -10.883 -12.281 6.344 1 98.56 163 PRO B CA 1
ATOM 4421 C C . PRO B 1 163 ? -11.477 -11 5.762 1 98.56 163 PRO B C 1
ATOM 4423 O O . PRO B 1 163 ? -10.805 -10.289 5.016 1 98.56 163 PRO B O 1
ATOM 4426 N N . GLU B 1 164 ? -12.617 -10.727 6.156 1 98.25 164 GLU B N 1
ATOM 4427 C CA . GLU B 1 164 ? -13.422 -9.664 5.559 1 98.25 164 GLU B CA 1
ATOM 4428 C C . GLU B 1 164 ? -12.734 -8.305 5.703 1 98.25 164 GLU B C 1
ATOM 4430 O O . GLU B 1 164 ? -12.695 -7.523 4.75 1 98.25 164 GLU B O 1
ATOM 4435 N N . HIS B 1 165 ? -12.156 -7.977 6.844 1 98.56 165 HIS B N 1
ATOM 4436 C CA . HIS B 1 165 ? -11.586 -6.656 7.082 1 98.56 165 HIS B CA 1
ATOM 4437 C C . HIS B 1 165 ? -10.305 -6.457 6.285 1 98.56 165 HIS B C 1
ATOM 4439 O O . HIS B 1 165 ? -9.852 -5.324 6.098 1 98.56 165 HIS B O 1
ATOM 4445 N N . VAL B 1 166 ? -9.734 -7.594 5.832 1 98.69 166 VAL B N 1
ATOM 4446 C CA . VAL B 1 166 ? -8.508 -7.504 5.043 1 98.69 166 VAL B CA 1
ATOM 4447 C C . VAL B 1 166 ? -8.859 -7.363 3.562 1 98.69 166 VAL B C 1
ATOM 4449 O O . VAL B 1 166 ? -8.203 -6.621 2.828 1 98.69 166 VAL B O 1
ATOM 4452 N N . ARG B 1 167 ? -9.93 -8.031 3.135 1 98.31 167 ARG B N 1
ATOM 4453 C CA . ARG B 1 167 ? -10.188 -8.07 1.699 1 98.31 167 ARG B CA 1
ATOM 4454 C C . ARG B 1 167 ? -11.094 -6.918 1.277 1 98.31 167 ARG B C 1
ATOM 4456 O O . ARG B 1 167 ? -11.281 -6.672 0.084 1 98.31 167 ARG B O 1
ATOM 4463 N N . THR B 1 168 ? -11.703 -6.172 2.236 1 98.75 168 THR B N 1
ATOM 4464 C CA . THR B 1 168 ? -12.68 -5.133 1.922 1 98.75 168 THR B CA 1
ATOM 4465 C C . THR B 1 168 ? -11.984 -3.805 1.643 1 98.75 168 THR B C 1
ATOM 4467 O O . THR B 1 168 ? -11.133 -3.367 2.422 1 98.75 168 THR B O 1
ATOM 4470 N N . TYR B 1 169 ? -12.234 -3.211 0.469 1 98.56 169 TYR B N 1
ATOM 4471 C CA . TYR B 1 169 ? -11.852 -1.825 0.225 1 98.56 169 TYR B CA 1
ATOM 4472 C C . TYR B 1 169 ? -12.867 -0.865 0.833 1 98.56 169 TYR B C 1
ATOM 4474 O O . TYR B 1 169 ? -14.07 -1.113 0.785 1 98.56 169 TYR B O 1
ATOM 4482 N N . PRO B 1 170 ? -12.414 0.211 1.465 1 98.56 170 PRO B N 1
ATOM 4483 C CA . PRO B 1 170 ? -13.352 1.155 2.086 1 98.56 170 PRO B CA 1
ATOM 4484 C C . PRO B 1 170 ? -14.023 2.074 1.069 1 98.56 170 PRO B C 1
ATOM 4486 O O . PRO B 1 170 ? -13.836 3.293 1.117 1 98.56 170 PRO B O 1
ATOM 4489 N N . ILE B 1 171 ? -14.82 1.542 0.231 1 98.44 171 ILE B N 1
ATOM 4490 C CA . ILE B 1 171 ? -15.617 2.215 -0.792 1 98.44 171 ILE B CA 1
ATOM 4491 C C . ILE B 1 171 ? -17.094 1.843 -0.626 1 98.44 171 ILE B C 1
ATOM 4493 O O . ILE B 1 171 ? -17.453 1.106 0.295 1 98.44 171 ILE B O 1
ATOM 4497 N N . ASP B 1 172 ? -17.969 2.42 -1.434 1 97.75 172 ASP B N 1
ATOM 4498 C CA . ASP B 1 172 ? -19.375 2.061 -1.396 1 97.75 172 ASP B CA 1
ATOM 4499 C C . ASP B 1 172 ? -19.578 0.562 -1.615 1 97.75 172 ASP B C 1
ATOM 4501 O O . ASP B 1 172 ? -19.281 0.046 -2.697 1 97.75 172 ASP B O 1
ATOM 4505 N N . GLN B 1 173 ? -20.141 -0.168 -0.658 1 97.56 173 GLN B N 1
ATOM 4506 C CA . GLN B 1 173 ? -20.188 -1.626 -0.688 1 97.56 173 GLN B CA 1
ATOM 4507 C C . GLN B 1 173 ? -21.266 -2.123 -1.663 1 97.56 173 GLN B C 1
ATOM 4509 O O . GLN B 1 173 ? -21.188 -3.26 -2.135 1 97.56 173 GLN B O 1
ATOM 4514 N N . GLU B 1 174 ? -22.234 -1.279 -1.921 1 97.5 174 GLU B N 1
ATOM 4515 C CA . GLU B 1 174 ? -23.188 -1.664 -2.959 1 97.5 174 GLU B CA 1
ATOM 4516 C C . GLU B 1 174 ? -22.5 -1.785 -4.316 1 97.5 174 GLU B C 1
ATOM 4518 O O . GLU B 1 174 ? -22.719 -2.758 -5.043 1 97.5 174 GLU B O 1
ATOM 4523 N N . VAL B 1 175 ? -21.719 -0.809 -4.621 1 96.56 175 VAL B N 1
ATOM 4524 C CA . VAL B 1 175 ? -20.969 -0.817 -5.871 1 96.56 175 VAL B CA 1
ATOM 4525 C C . VAL B 1 175 ? -19.938 -1.943 -5.852 1 96.56 175 VAL B C 1
ATOM 4527 O O . VAL B 1 175 ? -19.766 -2.658 -6.84 1 96.56 175 VAL B O 1
ATOM 4530 N N . ALA B 1 176 ? -19.234 -2.096 -4.746 1 97.12 176 ALA B N 1
ATOM 4531 C CA . ALA B 1 176 ? -18.203 -3.123 -4.613 1 97.12 176 ALA B CA 1
ATOM 4532 C C . ALA B 1 176 ? -18.781 -4.516 -4.852 1 97.12 176 ALA B C 1
ATOM 4534 O O . ALA B 1 176 ? -18.188 -5.332 -5.555 1 97.12 176 ALA B O 1
ATOM 4535 N N . ASN B 1 177 ? -19.906 -4.742 -4.25 1 95.81 177 ASN B N 1
ATOM 4536 C CA . ASN B 1 177 ? -20.531 -6.047 -4.395 1 95.81 177 ASN B CA 1
ATOM 4537 C C . ASN B 1 177 ? -21.016 -6.285 -5.82 1 95.81 177 ASN B C 1
ATOM 4539 O O . ASN B 1 177 ? -20.812 -7.367 -6.379 1 95.81 177 ASN B O 1
ATOM 4543 N N . LYS B 1 178 ? -21.625 -5.316 -6.355 1 94.5 178 LYS B N 1
ATOM 4544 C CA . LYS B 1 178 ? -22.141 -5.422 -7.719 1 94.5 178 LYS B CA 1
ATOM 4545 C C . LYS B 1 178 ? -21.016 -5.695 -8.711 1 94.5 178 LYS B C 1
ATOM 4547 O O . LYS B 1 178 ? -21.172 -6.508 -9.625 1 94.5 178 LYS B O 1
ATOM 4552 N N . ASN B 1 179 ? -19.875 -5.023 -8.516 1 93.19 179 ASN B N 1
ATOM 4553 C CA . ASN B 1 179 ? -18.781 -5.094 -9.477 1 93.19 179 ASN B CA 1
ATOM 4554 C C . ASN B 1 179 ? -17.688 -6.059 -9.008 1 93.19 179 ASN B C 1
ATOM 4556 O O . ASN B 1 179 ? -16.641 -6.152 -9.633 1 93.19 179 ASN B O 1
ATOM 4560 N N . HIS B 1 180 ? -17.828 -6.738 -7.906 1 94.38 180 HIS B N 1
ATOM 4561 C CA . HIS B 1 180 ? -16.891 -7.711 -7.355 1 94.38 180 HIS B CA 1
ATOM 4562 C C . HIS B 1 180 ? -15.555 -7.062 -7.023 1 94.38 180 HIS B C 1
ATOM 4564 O O . HIS B 1 180 ? -14.5 -7.574 -7.406 1 94.38 180 HIS B O 1
ATOM 4570 N N . LEU B 1 181 ? -15.695 -5.93 -6.355 1 96.56 181 LEU B N 1
ATOM 4571 C CA . LEU B 1 181 ? -14.484 -5.184 -6.02 1 96.56 181 LEU B CA 1
ATOM 4572 C C . LEU B 1 181 ? -14.016 -5.512 -4.609 1 96.56 181 LEU B C 1
ATOM 4574 O O . LEU B 1 181 ? -14.531 -4.957 -3.633 1 96.56 181 LEU B O 1
ATOM 4578 N N . ARG B 1 182 ? -13.062 -6.312 -4.5 1 97.44 182 ARG B N 1
ATOM 4579 C CA . ARG B 1 182 ? -12.406 -6.676 -3.242 1 97.44 182 ARG B CA 1
ATOM 4580 C C . ARG B 1 182 ? -11 -7.203 -3.488 1 97.44 182 ARG B C 1
ATOM 4582 O O . ARG B 1 182 ? -10.578 -7.352 -4.637 1 97.44 182 ARG B O 1
ATOM 4589 N N . LYS B 1 183 ? -10.312 -7.395 -2.467 1 98.25 183 LYS B N 1
ATOM 4590 C CA . LYS B 1 183 ? -9.016 -8.062 -2.551 1 98.25 183 LYS B CA 1
ATOM 4591 C C . LYS B 1 183 ? -9.18 -9.562 -2.777 1 98.25 183 LYS B C 1
ATOM 4593 O O . LYS B 1 183 ? -9.828 -10.25 -1.981 1 98.25 183 LYS B O 1
ATOM 4598 N N . TYR B 1 184 ? -8.539 -10.094 -3.865 1 97.5 184 TYR B N 1
ATOM 4599 C CA . TYR B 1 184 ? -8.594 -11.516 -4.184 1 97.5 184 TYR B CA 1
ATOM 4600 C C . TYR B 1 184 ? -7.25 -12.188 -3.9 1 97.5 184 TYR B C 1
ATOM 4602 O O . TYR B 1 184 ? -7.203 -13.258 -3.299 1 97.5 184 TYR B O 1
ATOM 4610 N N . GLY B 1 185 ? -6.215 -11.508 -4.387 1 97.62 185 GLY B N 1
ATOM 4611 C CA . GLY B 1 185 ? -4.895 -12.117 -4.312 1 97.62 185 GLY B CA 1
ATOM 4612 C C . GLY B 1 185 ? -4.605 -13.062 -5.461 1 97.62 185 GLY B C 1
ATOM 4613 O O . GLY B 1 185 ? -5.527 -13.625 -6.051 1 97.62 185 GLY B O 1
ATOM 4614 N N . PHE B 1 186 ? -3.361 -13.242 -5.734 1 97.5 186 PHE B N 1
ATOM 4615 C CA . PHE B 1 186 ? -2.922 -14.039 -6.871 1 97.5 186 PHE B CA 1
ATOM 4616 C C . PHE B 1 186 ? -1.665 -14.828 -6.523 1 97.5 186 PHE B C 1
ATOM 4618 O O . PHE B 1 186 ? -1.189 -14.781 -5.387 1 97.5 186 PHE B O 1
ATOM 4625 N N . HIS B 1 187 ? -1.194 -15.688 -7.465 1 97.75 187 HIS B N 1
ATOM 4626 C CA . HIS B 1 187 ? -0.103 -16.625 -7.227 1 97.75 187 HIS B CA 1
ATOM 4627 C C . HIS B 1 187 ? -0.511 -17.703 -6.227 1 97.75 187 HIS B C 1
ATOM 4629 O O . HIS B 1 187 ? 0.342 -18.266 -5.543 1 97.75 187 HIS B O 1
ATOM 4635 N N . GLY B 1 188 ? -1.759 -17.891 -6.113 1 98.38 188 GLY B N 1
ATOM 4636 C CA . GLY B 1 188 ? -2.268 -18.812 -5.113 1 98.38 188 GLY B CA 1
ATOM 4637 C C . GLY B 1 188 ? -1.766 -20.234 -5.305 1 98.38 188 GLY B C 1
ATOM 4638 O O . GLY B 1 188 ? -1.525 -20.953 -4.332 1 98.38 188 GLY B O 1
ATOM 4639 N N . VAL B 1 189 ? -1.64 -20.703 -6.559 1 97.81 189 VAL B N 1
ATOM 4640 C CA . VAL B 1 189 ? -1.132 -22.047 -6.836 1 97.81 189 VAL B CA 1
ATOM 4641 C C . VAL B 1 189 ? 0.298 -22.172 -6.316 1 97.81 189 VAL B C 1
ATOM 4643 O O . VAL B 1 189 ? 0.664 -23.188 -5.73 1 97.81 189 VAL B O 1
ATOM 4646 N N . SER B 1 190 ? 1.047 -21.141 -6.508 1 98.31 190 SER B N 1
ATOM 4647 C CA . SER B 1 190 ? 2.412 -21.109 -5.992 1 98.31 190 SER B CA 1
ATOM 4648 C C . SER B 1 190 ? 2.43 -21.141 -4.469 1 98.31 190 SER B C 1
ATOM 4650 O O . SER B 1 190 ? 3.184 -21.906 -3.867 1 98.31 190 SER B O 1
ATOM 4652 N N . TYR B 1 191 ? 1.612 -20.328 -3.83 1 98.88 191 TYR B N 1
ATOM 4653 C CA . TYR B 1 191 ? 1.587 -20.266 -2.373 1 98.88 191 TYR B CA 1
ATOM 4654 C C . TYR B 1 191 ? 1.099 -21.578 -1.771 1 98.88 191 TYR B C 1
ATOM 4656 O O . TYR B 1 191 ? 1.543 -21.969 -0.691 1 98.88 191 TYR B O 1
ATOM 4664 N N . SER B 1 192 ? 0.134 -22.219 -2.479 1 98.56 192 SER B N 1
ATOM 4665 C CA . SER B 1 192 ? -0.296 -23.547 -2.043 1 98.56 192 SER B CA 1
ATOM 4666 C C . SER B 1 192 ? 0.868 -24.531 -2.031 1 98.56 192 SER B C 1
ATOM 4668 O O . SER B 1 192 ? 1.06 -25.266 -1.059 1 98.56 192 SER B O 1
ATOM 4670 N N . PHE B 1 193 ? 1.658 -24.578 -3.09 1 98.62 193 PHE B N 1
ATOM 4671 C CA . PHE B 1 193 ? 2.832 -25.438 -3.186 1 98.62 193 PHE B CA 1
ATOM 4672 C C . PHE B 1 193 ? 3.83 -25.125 -2.078 1 98.62 193 PHE B C 1
ATOM 4674 O O . PHE B 1 193 ? 4.324 -26.016 -1.401 1 98.62 193 PHE B O 1
ATOM 4681 N N . ILE B 1 194 ? 4.117 -23.812 -1.876 1 98.94 194 ILE B N 1
ATOM 4682 C CA . ILE B 1 194 ? 5.09 -23.359 -0.889 1 98.94 194 ILE B CA 1
ATOM 4683 C C . ILE B 1 194 ? 4.656 -23.797 0.506 1 98.94 194 ILE B C 1
ATOM 4685 O O . ILE B 1 194 ? 5.461 -24.328 1.277 1 98.94 194 ILE B O 1
ATOM 4689 N N . THR B 1 195 ? 3.4 -23.578 0.803 1 98.88 195 THR B N 1
ATOM 4690 C CA . THR B 1 195 ? 2.867 -23.906 2.121 1 98.88 195 THR B CA 1
ATOM 4691 C C . THR B 1 195 ? 3.035 -25.391 2.424 1 98.88 195 THR B C 1
ATOM 4693 O O . THR B 1 195 ? 3.539 -25.75 3.486 1 98.88 195 THR B O 1
ATOM 4696 N N . ARG B 1 196 ? 2.682 -26.234 1.5 1 98.06 196 ARG B N 1
ATOM 4697 C CA . ARG B 1 196 ? 2.785 -27.688 1.694 1 98.06 196 ARG B CA 1
ATOM 4698 C C . ARG B 1 196 ? 4.242 -28.125 1.813 1 98.06 196 ARG B C 1
ATOM 4700 O O . ARG B 1 196 ? 4.594 -28.891 2.713 1 98.06 196 ARG B O 1
ATOM 4707 N N . SER B 1 197 ? 5.082 -27.609 0.906 1 98.69 197 SER B N 1
ATOM 4708 C CA . SER B 1 197 ? 6.488 -28 0.864 1 98.69 197 SER B CA 1
ATOM 4709 C C . SER B 1 197 ? 7.219 -27.578 2.135 1 98.69 197 SER B C 1
ATOM 4711 O O . SER B 1 197 ? 8.031 -28.344 2.672 1 98.69 197 SER B O 1
ATOM 4713 N N . VAL B 1 198 ? 6.902 -26.391 2.604 1 98.81 198 VAL B N 1
ATOM 4714 C CA . VAL B 1 198 ? 7.559 -25.875 3.801 1 98.81 198 VAL B CA 1
ATOM 4715 C C . VAL B 1 198 ? 7.062 -26.625 5.027 1 98.81 198 VAL B C 1
ATOM 4717 O O . VAL B 1 198 ? 7.836 -26.922 5.941 1 98.81 198 VAL B O 1
ATOM 4720 N N . SER B 1 199 ? 5.762 -26.906 5.078 1 98.69 199 SER B N 1
ATOM 4721 C CA . SER B 1 199 ? 5.215 -27.734 6.156 1 98.69 199 SER B CA 1
ATOM 4722 C C . SER B 1 199 ? 5.941 -29.062 6.254 1 98.69 199 SER B C 1
ATOM 4724 O O . SER B 1 199 ? 6.355 -29.469 7.34 1 98.69 199 SER B O 1
ATOM 4726 N N . GLU B 1 200 ? 6.125 -29.75 5.137 1 98.12 200 GLU B N 1
ATOM 4727 C CA . GLU B 1 200 ? 6.828 -31.031 5.09 1 98.12 200 GLU B CA 1
ATOM 4728 C C . GLU B 1 200 ? 8.281 -30.875 5.539 1 98.12 200 GLU B C 1
ATOM 4730 O O . GLU B 1 200 ? 8.781 -31.688 6.316 1 98.12 200 GLU B O 1
ATOM 4735 N N . PHE B 1 201 ? 8.961 -29.859 5.09 1 98.06 201 PHE B N 1
ATOM 4736 C CA . PHE B 1 201 ? 10.367 -29.625 5.395 1 98.06 201 PHE B CA 1
ATOM 4737 C C . PHE B 1 201 ? 10.562 -29.406 6.891 1 98.06 201 PHE B C 1
ATOM 4739 O O . PHE B 1 201 ? 11.523 -29.906 7.477 1 98.06 201 PHE B O 1
ATOM 4746 N N . LEU B 1 202 ? 9.633 -28.641 7.457 1 97.19 202 LEU B N 1
ATOM 4747 C CA . LEU B 1 202 ? 9.766 -28.266 8.859 1 97.19 202 LEU B CA 1
ATOM 4748 C C . LEU B 1 202 ? 9.188 -29.359 9.766 1 97.19 202 LEU B C 1
ATOM 4750 O O . LEU B 1 202 ? 9.344 -29.297 10.984 1 97.19 202 LEU B O 1
ATOM 4754 N N . GLY B 1 203 ? 8.516 -30.344 9.195 1 97.62 203 GLY B N 1
ATOM 4755 C CA . GLY B 1 203 ? 7.879 -31.375 9.992 1 97.62 203 GLY B CA 1
ATOM 4756 C C . GLY B 1 203 ? 6.711 -30.875 10.812 1 97.62 203 GLY B C 1
ATOM 4757 O O . GLY B 1 203 ? 6.508 -31.297 11.953 1 97.62 203 GLY B O 1
ATOM 4758 N N . LYS B 1 204 ? 6.043 -29.875 10.312 1 97 204 LYS B N 1
ATOM 4759 C CA . LYS B 1 204 ? 4.875 -29.266 10.961 1 97 204 LYS B CA 1
ATOM 4760 C C . LYS B 1 204 ? 3.611 -29.516 10.141 1 97 204 LYS B C 1
ATOM 4762 O O . LYS B 1 204 ? 3.639 -29.438 8.914 1 97 204 LYS B O 1
ATOM 4767 N N . HIS B 1 205 ? 2.502 -29.766 10.836 1 98.19 205 HIS B N 1
ATOM 4768 C CA . HIS B 1 205 ? 1.234 -29.828 10.117 1 98.19 205 HIS B CA 1
ATOM 4769 C C . HIS B 1 205 ? 0.894 -28.469 9.5 1 98.19 205 HIS B C 1
ATOM 4771 O O . HIS B 1 205 ? 1.128 -27.422 10.109 1 98.19 205 HIS B O 1
ATOM 4777 N N . THR B 1 206 ? 0.32 -28.516 8.344 1 98.06 206 THR B N 1
ATOM 4778 C CA . THR B 1 206 ? -0.013 -27.297 7.617 1 98.06 206 THR B CA 1
ATOM 4779 C C . THR B 1 206 ? -0.89 -26.391 8.469 1 98.06 206 THR B C 1
ATOM 4781 O O . THR B 1 206 ? -0.736 -25.156 8.43 1 98.06 206 THR B O 1
ATOM 4784 N N . LYS B 1 207 ? -1.775 -26.922 9.266 1 98.06 207 LYS B N 1
ATOM 4785 C CA . LYS B 1 207 ? -2.725 -26.141 10.062 1 98.06 207 LYS B CA 1
ATOM 4786 C C . LYS B 1 207 ? -2.018 -25.391 11.195 1 98.06 207 LYS B C 1
ATOM 4788 O O . LYS B 1 207 ? -2.6 -24.516 11.82 1 98.06 207 LYS B O 1
ATOM 4793 N N . ASP B 1 208 ? -0.752 -25.734 11.461 1 98.25 208 ASP B N 1
ATOM 4794 C CA . ASP B 1 208 ? 0.02 -25.094 12.516 1 98.25 208 ASP B CA 1
ATOM 4795 C C . ASP B 1 208 ? 1.116 -24.203 11.938 1 98.25 208 ASP B C 1
ATOM 4797 O O . ASP B 1 208 ? 1.946 -23.672 12.672 1 98.25 208 ASP B O 1
ATOM 4801 N N . LEU B 1 209 ? 1.121 -24.078 10.641 1 98.75 209 LEU B N 1
ATOM 4802 C CA . LEU B 1 209 ? 2.211 -23.391 9.961 1 98.75 209 LEU B CA 1
ATOM 4803 C C . LEU B 1 209 ? 1.881 -21.906 9.773 1 98.75 209 LEU B C 1
ATOM 4805 O O . LEU B 1 209 ? 0.835 -21.562 9.211 1 98.75 209 LEU B O 1
ATOM 4809 N N . ASN B 1 210 ? 2.703 -20.969 10.273 1 98.88 210 ASN B N 1
ATOM 4810 C CA . ASN B 1 210 ? 2.662 -19.531 10.023 1 98.88 210 ASN B CA 1
ATOM 4811 C C . ASN B 1 210 ? 3.916 -19.062 9.297 1 98.88 210 ASN B C 1
ATOM 4813 O O . ASN B 1 210 ? 5.012 -19.062 9.867 1 98.88 210 ASN B O 1
ATOM 4817 N N . ILE B 1 211 ? 3.734 -18.625 8.039 1 98.94 211 ILE B N 1
ATOM 4818 C CA . ILE B 1 211 ? 4.926 -18.219 7.309 1 98.94 211 ILE B CA 1
ATOM 4819 C C . ILE B 1 211 ? 4.637 -16.922 6.547 1 98.94 211 ILE B C 1
ATOM 4821 O O . ILE B 1 211 ? 3.479 -16.578 6.309 1 98.94 211 ILE B O 1
ATOM 4825 N N . ILE B 1 212 ? 5.613 -16.172 6.297 1 98.94 212 ILE B N 1
ATOM 4826 C CA . ILE B 1 212 ? 5.633 -15.109 5.293 1 98.94 212 ILE B CA 1
ATOM 4827 C C . ILE B 1 212 ? 6.316 -15.617 4.023 1 98.94 212 ILE B C 1
ATOM 4829 O O . ILE B 1 212 ? 7.52 -15.898 4.031 1 98.94 212 ILE B O 1
ATOM 4833 N N . ALA B 1 213 ? 5.551 -15.75 2.969 1 98.94 213 ALA B N 1
ATOM 4834 C CA . ALA B 1 213 ? 6.062 -16.312 1.723 1 98.94 213 ALA B CA 1
ATOM 4835 C C . ALA B 1 213 ? 6.145 -15.25 0.633 1 98.94 213 ALA B C 1
ATOM 4837 O O . ALA B 1 213 ? 5.246 -14.414 0.5 1 98.94 213 ALA B O 1
ATOM 4838 N N . LEU B 1 214 ? 7.234 -15.289 -0.051 1 98.94 214 LEU B N 1
ATOM 4839 C CA . LEU B 1 214 ? 7.477 -14.359 -1.156 1 98.94 214 LEU B CA 1
ATOM 4840 C C . LEU B 1 214 ? 7.578 -15.117 -2.479 1 98.94 214 LEU B C 1
ATOM 4842 O O . LEU B 1 214 ? 8.367 -16.062 -2.602 1 98.94 214 LEU B O 1
ATOM 4846 N N . HIS B 1 215 ? 6.742 -14.797 -3.41 1 98.88 215 HIS B N 1
ATOM 4847 C CA . HIS B 1 215 ? 6.891 -15.242 -4.793 1 98.88 215 HIS B CA 1
ATOM 4848 C C . HIS B 1 215 ? 7.453 -14.125 -5.668 1 98.88 215 HIS B C 1
ATOM 4850 O O . HIS B 1 215 ? 6.707 -13.258 -6.129 1 98.88 215 HIS B O 1
ATOM 4856 N N . LEU B 1 216 ? 8.75 -14.258 -5.973 1 98.62 216 LEU B N 1
ATOM 4857 C CA . LEU B 1 216 ? 9.453 -13.141 -6.594 1 98.62 216 LEU B CA 1
ATOM 4858 C C . LEU B 1 216 ? 9.875 -13.484 -8.016 1 98.62 216 LEU B C 1
ATOM 4860 O O . LEU B 1 216 ? 10.758 -14.32 -8.219 1 98.62 216 LEU B O 1
ATOM 4864 N N . GLY B 1 217 ? 9.281 -12.914 -8.984 1 96.94 217 GLY B N 1
ATOM 4865 C CA . GLY B 1 217 ? 9.586 -12.977 -10.406 1 96.94 217 GLY B CA 1
ATOM 4866 C C . GLY B 1 217 ? 9.266 -11.688 -11.141 1 96.94 217 GLY B C 1
ATOM 4867 O O . GLY B 1 217 ? 9.328 -10.602 -10.562 1 96.94 217 GLY B O 1
ATOM 4868 N N . SER B 1 218 ? 8.984 -11.852 -12.484 1 93.44 218 SER B N 1
ATOM 4869 C CA . SER B 1 218 ? 8.547 -10.672 -13.227 1 93.44 218 SER B CA 1
ATOM 4870 C C . SER B 1 218 ? 7.297 -10.055 -12.602 1 93.44 218 SER B C 1
ATOM 4872 O O . SER B 1 218 ? 7.125 -8.836 -12.625 1 93.44 218 SER B O 1
ATOM 4874 N N . GLY B 1 219 ? 6.402 -10.93 -12.211 1 95.12 219 GLY B N 1
ATOM 4875 C CA . GLY B 1 219 ? 5.383 -10.578 -11.234 1 95.12 219 GLY B CA 1
ATOM 4876 C C . GLY B 1 219 ? 5.727 -11.023 -9.828 1 95.12 219 GLY B C 1
ATOM 4877 O O . GLY B 1 219 ? 6.105 -12.18 -9.609 1 95.12 219 GLY B O 1
ATOM 4878 N N . ALA B 1 220 ? 5.684 -10.102 -8.898 1 98.25 220 ALA B N 1
ATOM 4879 C CA . ALA B 1 220 ? 6.098 -10.422 -7.535 1 98.25 220 ALA B CA 1
ATOM 4880 C C . ALA B 1 220 ? 4.957 -10.211 -6.547 1 98.25 220 ALA B C 1
ATOM 4882 O O . ALA B 1 220 ? 4.113 -9.336 -6.746 1 98.25 220 ALA B O 1
ATOM 4883 N N . SER B 1 221 ? 4.934 -11.016 -5.535 1 98.75 221 SER B N 1
ATOM 4884 C CA . SER B 1 221 ? 3.932 -10.867 -4.488 1 98.75 221 SER B CA 1
ATOM 4885 C C . SER B 1 221 ? 4.434 -11.422 -3.158 1 98.75 221 SER B C 1
ATOM 4887 O O . SER B 1 221 ? 5.426 -12.156 -3.119 1 98.75 221 SER B O 1
ATOM 4889 N N . ALA B 1 222 ? 3.836 -11.016 -2.117 1 98.94 222 ALA B N 1
ATOM 4890 C CA . ALA B 1 222 ? 4.043 -11.5 -0.754 1 98.94 222 ALA B CA 1
ATOM 4891 C C . ALA B 1 222 ? 2.734 -11.977 -0.136 1 98.94 222 ALA B C 1
ATOM 4893 O O . ALA B 1 222 ? 1.663 -11.461 -0.456 1 98.94 222 ALA B O 1
ATOM 4894 N N . CYS B 1 223 ? 2.838 -12.945 0.703 1 98.94 223 CYS B N 1
ATOM 4895 C CA . CYS B 1 223 ? 1.647 -13.508 1.333 1 98.94 223 CYS B CA 1
ATOM 4896 C C . CYS B 1 223 ? 1.92 -13.867 2.787 1 98.94 223 CYS B C 1
ATOM 4898 O O . CYS B 1 223 ? 2.959 -14.453 3.102 1 98.94 223 CYS B O 1
ATOM 4900 N N . ALA B 1 224 ? 1.062 -13.391 3.703 1 98.94 224 ALA B N 1
ATOM 4901 C CA . ALA B 1 224 ? 1.035 -13.883 5.078 1 98.94 224 ALA B CA 1
ATOM 4902 C C . ALA B 1 224 ? 0.14 -15.109 5.207 1 98.94 224 ALA B C 1
ATOM 4904 O O . ALA B 1 224 ? -1.062 -15.039 4.934 1 98.94 224 ALA B O 1
ATOM 4905 N N . ILE B 1 225 ? 0.727 -16.188 5.543 1 98.94 225 ILE B N 1
ATOM 4906 C CA . ILE B 1 225 ? 0.004 -17.453 5.695 1 98.94 225 ILE B CA 1
ATOM 4907 C C . ILE B 1 225 ? -0.103 -17.812 7.176 1 98.94 225 ILE B C 1
ATOM 4909 O O . ILE B 1 225 ? 0.912 -17.969 7.859 1 98.94 225 ILE B O 1
ATOM 4913 N N . ARG B 1 226 ? -1.286 -17.875 7.695 1 98.75 226 ARG B N 1
ATOM 4914 C CA . ARG B 1 226 ? -1.595 -18.188 9.086 1 98.75 226 ARG B CA 1
ATOM 4915 C C . ARG B 1 226 ? -2.342 -19.516 9.211 1 98.75 226 ARG B C 1
ATOM 4917 O O . ARG B 1 226 ? -3.406 -19.688 8.609 1 98.75 226 ARG B O 1
ATOM 4924 N N . ASN B 1 227 ? -1.81 -20.391 9.93 1 98.69 227 ASN B N 1
ATOM 4925 C CA . ASN B 1 227 ? -2.402 -21.719 10.07 1 98.69 227 ASN B CA 1
ATOM 4926 C C . ASN B 1 227 ? -2.615 -22.391 8.719 1 98.69 227 ASN B C 1
ATOM 4928 O O . ASN B 1 227 ? -3.693 -22.922 8.445 1 98.69 227 ASN B O 1
ATOM 4932 N N . GLY B 1 228 ? -1.675 -22.219 7.863 1 98.75 228 GLY B N 1
ATOM 4933 C CA . GLY B 1 228 ? -1.649 -22.875 6.566 1 98.75 228 GLY B CA 1
ATOM 4934 C C . GLY B 1 228 ? -2.584 -22.234 5.555 1 98.75 228 GLY B C 1
ATOM 4935 O O . GLY B 1 228 ? -2.734 -22.75 4.441 1 98.75 228 GLY B O 1
ATOM 4936 N N . GLN B 1 229 ? -3.186 -21.125 5.91 1 98.69 229 GLN B N 1
ATOM 4937 C CA . GLN B 1 229 ? -4.156 -20.469 5.043 1 98.69 229 GLN B CA 1
ATOM 4938 C C . GLN B 1 229 ? -3.754 -19.016 4.77 1 98.69 229 GLN B C 1
ATOM 4940 O O . GLN B 1 229 ? -3.125 -18.375 5.609 1 98.69 229 GLN B O 1
ATOM 4945 N N . SER B 1 230 ? -4.133 -18.562 3.576 1 98.81 230 SER B N 1
ATOM 4946 C CA . SER B 1 230 ? -3.863 -17.156 3.254 1 98.81 230 SER B CA 1
ATOM 4947 C C . SER B 1 230 ? -4.59 -16.219 4.215 1 98.81 230 SER B C 1
ATOM 4949 O O . SER B 1 230 ? -5.793 -16.375 4.441 1 98.81 230 SER B O 1
ATOM 4951 N N . TRP B 1 231 ? -3.904 -15.328 4.809 1 98.88 231 TRP B N 1
ATOM 4952 C CA . TRP B 1 231 ? -4.492 -14.336 5.699 1 98.88 231 TRP B CA 1
ATOM 4953 C C . TRP B 1 231 ? -4.469 -12.953 5.062 1 98.88 231 TRP B C 1
ATOM 4955 O O . TRP B 1 231 ? -5.414 -12.18 5.223 1 98.88 231 TRP B O 1
ATOM 4965 N N . ASP B 1 232 ? -3.396 -12.641 4.414 1 98.81 232 ASP B N 1
ATOM 4966 C CA . ASP B 1 232 ? -3.213 -11.398 3.664 1 98.81 232 ASP B CA 1
ATOM 4967 C C . ASP B 1 232 ? -2.229 -11.594 2.516 1 98.81 232 ASP B C 1
ATOM 4969 O O . ASP B 1 232 ? -1.417 -12.523 2.537 1 98.81 232 ASP B O 1
ATOM 4973 N N . THR B 1 233 ? -2.367 -10.797 1.516 1 98.81 233 THR B N 1
ATOM 4974 C CA . THR B 1 233 ? -1.48 -10.859 0.358 1 98.81 233 THR B CA 1
ATOM 4975 C C . THR B 1 233 ? -1.249 -9.461 -0.215 1 98.81 233 THR B C 1
ATOM 4977 O O . THR B 1 233 ? -2.051 -8.555 0.008 1 98.81 233 THR B O 1
ATOM 4980 N N . SER B 1 234 ? -0.138 -9.289 -0.872 1 98.81 234 SER B N 1
ATOM 4981 C CA . SER B 1 234 ? 0.243 -7.977 -1.38 1 98.81 234 SER B CA 1
ATOM 4982 C C . SER B 1 234 ? -0.601 -7.586 -2.59 1 98.81 234 SER B C 1
ATOM 4984 O O . SER B 1 234 ? -0.882 -6.402 -2.801 1 98.81 234 SER B O 1
ATOM 4986 N N . MET B 1 235 ? -1.03 -8.586 -3.363 1 98.25 235 MET B N 1
ATOM 4987 C CA . MET B 1 235 ? -1.842 -8.289 -4.543 1 98.25 235 MET B CA 1
ATOM 4988 C C . MET B 1 235 ? -3.307 -8.102 -4.16 1 98.25 235 MET B C 1
ATOM 4990 O O . MET B 1 235 ? -3.74 -8.555 -3.102 1 98.25 235 MET B O 1
ATOM 4994 N N . GLY B 1 236 ? -4.035 -7.387 -4.98 1 97.5 236 GLY B N 1
ATOM 4995 C CA . GLY B 1 236 ? -5.355 -6.91 -4.598 1 97.5 236 GLY B CA 1
ATOM 4996 C C . GLY B 1 236 ? -6.457 -7.418 -5.512 1 97.5 236 GLY B C 1
ATOM 4997 O O . GLY B 1 236 ? -6.574 -8.625 -5.742 1 97.5 236 GLY B O 1
ATOM 4998 N N . LEU B 1 237 ? -7.242 -6.461 -6.023 1 97.06 237 LEU B N 1
ATOM 4999 C CA . LEU B 1 237 ? -8.281 -6.723 -7.016 1 97.06 237 LEU B CA 1
ATOM 5000 C C . LEU B 1 237 ? -7.676 -7.309 -8.289 1 97.06 237 LEU B C 1
ATOM 5002 O O . LEU B 1 237 ? -8.281 -8.164 -8.93 1 97.06 237 LEU B O 1
ATOM 5006 N N . THR B 1 238 ? -6.508 -6.832 -8.586 1 95 238 THR B N 1
ATOM 5007 C CA . THR B 1 238 ? -5.738 -7.281 -9.742 1 95 238 THR B CA 1
ATOM 5008 C C . THR B 1 238 ? -4.297 -7.578 -9.352 1 95 238 THR B C 1
ATOM 5010 O O . THR B 1 238 ? -3.857 -7.211 -8.258 1 95 238 THR B O 1
ATOM 5013 N N . PRO B 1 239 ? -3.521 -8.188 -10.227 1 94.88 239 PRO B N 1
ATOM 5014 C CA . PRO B 1 239 ? -2.119 -8.5 -9.938 1 94.88 239 PRO B CA 1
ATOM 5015 C C . PRO B 1 239 ? -1.232 -7.258 -9.906 1 94.88 239 PRO B C 1
ATOM 5017 O O . PRO B 1 239 ? -0.06 -7.34 -9.531 1 94.88 239 PRO B O 1
ATOM 5020 N N . VAL B 1 240 ? -1.767 -6.121 -10.195 1 95.56 240 VAL B N 1
ATOM 5021 C CA . VAL B 1 240 ? -0.946 -4.918 -10.281 1 95.56 240 VAL B CA 1
ATOM 5022 C C . VAL B 1 240 ? -0.597 -4.43 -8.875 1 95.56 240 VAL B C 1
ATOM 5024 O O . VAL B 1 240 ? 0.494 -3.9 -8.648 1 95.56 240 VAL B O 1
ATOM 5027 N N . ALA B 1 241 ? -1.486 -4.594 -7.941 1 97.38 241 ALA B N 1
ATOM 5028 C CA . ALA B 1 241 ? -1.287 -4.062 -6.594 1 97.38 241 ALA B CA 1
ATOM 5029 C C . ALA B 1 241 ? -0.156 -4.797 -5.879 1 97.38 241 ALA B C 1
ATOM 5031 O O . ALA B 1 241 ? 0.077 -5.98 -6.125 1 97.38 241 ALA B O 1
ATOM 5032 N N . GLY B 1 242 ? 0.517 -4.133 -4.973 1 98.44 242 GLY B N 1
ATOM 5033 C CA . GLY B 1 242 ? 1.527 -4.758 -4.133 1 98.44 242 GLY B CA 1
ATOM 5034 C C . GLY B 1 242 ? 2.945 -4.422 -4.559 1 98.44 242 GLY B C 1
ATOM 5035 O O . GLY B 1 242 ? 3.301 -3.25 -4.684 1 98.44 242 GLY B O 1
ATOM 5036 N N . LEU B 1 243 ? 3.729 -5.379 -4.832 1 98.81 243 LEU B N 1
ATOM 5037 C CA . LEU B 1 243 ? 5.141 -5.227 -5.168 1 98.81 243 LEU B CA 1
ATOM 5038 C C . LEU B 1 243 ? 5.309 -4.848 -6.637 1 98.81 243 LEU B C 1
ATOM 5040 O O . LEU B 1 243 ? 4.574 -5.336 -7.496 1 98.81 243 LEU B O 1
ATOM 5044 N N . PRO B 1 244 ? 6.312 -3.998 -6.926 1 98.56 244 PRO B N 1
ATOM 5045 C CA . PRO B 1 244 ? 6.613 -3.791 -8.344 1 98.56 244 PRO B CA 1
ATOM 5046 C C . PRO B 1 244 ? 7.125 -5.055 -9.031 1 98.56 244 PRO B C 1
ATOM 5048 O O . PRO B 1 244 ? 7.707 -5.926 -8.375 1 98.56 244 PRO B O 1
ATOM 5051 N N . GLY B 1 245 ? 6.855 -5.168 -10.273 1 97.94 245 GLY B N 1
ATOM 5052 C CA . GLY B 1 245 ? 7.375 -6.238 -11.102 1 97.94 245 GLY B CA 1
ATOM 5053 C C . GLY B 1 245 ? 8.312 -5.746 -12.188 1 97.94 245 GLY B C 1
ATOM 5054 O O . GLY B 1 245 ? 8.898 -4.668 -12.07 1 97.94 245 GLY B O 1
ATOM 5055 N N . ALA B 1 246 ? 8.5 -6.602 -13.148 1 97.69 246 ALA B N 1
ATOM 5056 C CA . ALA B 1 246 ? 9.328 -6.203 -14.289 1 97.69 246 ALA B CA 1
ATOM 5057 C C . ALA B 1 246 ? 8.688 -5.047 -15.047 1 97.69 246 ALA B C 1
ATOM 5059 O O . ALA B 1 246 ? 9.367 -4.086 -15.422 1 97.69 246 ALA B O 1
ATOM 5060 N N . THR B 1 247 ? 7.375 -5.172 -15.266 1 96.88 247 THR B N 1
ATOM 5061 C CA . THR B 1 247 ? 6.703 -4.145 -16.047 1 96.88 247 THR B CA 1
ATOM 5062 C C . THR B 1 247 ? 5.512 -3.572 -15.297 1 96.88 247 THR B C 1
ATOM 5064 O O . THR B 1 247 ? 4.871 -2.625 -15.758 1 96.88 247 THR B O 1
ATOM 5067 N N . ARG B 1 248 ? 5.16 -4.152 -14.141 1 96.94 248 ARG B N 1
ATOM 5068 C CA . ARG B 1 248 ? 4.027 -3.701 -13.336 1 96.94 248 ARG B CA 1
ATOM 5069 C C . ARG B 1 248 ? 4.465 -2.65 -12.32 1 96.94 248 ARG B C 1
ATOM 5071 O O . ARG B 1 248 ? 5.547 -2.756 -11.734 1 96.94 248 ARG B O 1
ATOM 5078 N N . SER B 1 249 ? 3.617 -1.751 -12.008 1 98.12 249 SER B N 1
ATOM 5079 C CA . SER B 1 249 ? 3.971 -0.635 -11.133 1 98.12 249 SER B CA 1
ATOM 5080 C C . SER B 1 249 ? 4.055 -1.076 -9.68 1 98.12 249 SER B C 1
ATOM 5082 O O . SER B 1 249 ? 4.816 -0.508 -8.891 1 98.12 249 SER B O 1
ATOM 5084 N N . GLY B 1 250 ? 3.234 -2.098 -9.305 1 98.25 250 GLY B N 1
ATOM 5085 C CA . GLY B 1 250 ? 2.959 -2.277 -7.887 1 98.25 250 GLY B CA 1
ATOM 5086 C C . GLY B 1 250 ? 2.014 -1.232 -7.324 1 98.25 250 GLY B C 1
ATOM 5087 O O . GLY B 1 250 ? 1.369 -0.501 -8.078 1 98.25 250 GLY B O 1
ATOM 5088 N N . SER B 1 251 ? 1.904 -1.238 -6.023 1 98.25 251 SER B N 1
ATOM 5089 C CA . SER B 1 251 ? 1.063 -0.234 -5.383 1 98.25 251 SER B CA 1
ATOM 5090 C C . SER B 1 251 ? 1.667 1.16 -5.516 1 98.25 251 SER B C 1
ATOM 5092 O O . SER B 1 251 ? 2.838 1.369 -5.191 1 98.25 251 SER B O 1
ATOM 5094 N N . VAL B 1 252 ? 0.939 2.064 -6.066 1 98.19 252 VAL B N 1
ATOM 5095 C CA . VAL B 1 252 ? 1.263 3.482 -6.18 1 98.19 252 VAL B CA 1
ATOM 5096 C C . VAL B 1 252 ? 0.093 4.32 -5.668 1 98.19 252 VAL B C 1
ATOM 5098 O O . VAL B 1 252 ? -0.953 3.781 -5.301 1 98.19 252 VAL B O 1
ATOM 5101 N N . ASP B 1 253 ? 0.31 5.625 -5.566 1 97.38 253 ASP B N 1
ATOM 5102 C CA . ASP B 1 253 ? -0.817 6.5 -5.266 1 97.38 253 ASP B CA 1
ATOM 5103 C C . ASP B 1 253 ? -1.98 6.25 -6.223 1 97.38 253 ASP B C 1
ATOM 5105 O O . ASP B 1 253 ? -1.803 6.266 -7.441 1 97.38 253 ASP B O 1
ATOM 5109 N N . PRO B 1 254 ? -3.195 6.031 -5.676 1 95.44 254 PRO B N 1
ATOM 5110 C CA . PRO B 1 254 ? -4.32 5.691 -6.547 1 95.44 254 PRO B CA 1
ATOM 5111 C C . PRO B 1 254 ? -4.621 6.781 -7.574 1 95.44 254 PRO B C 1
ATOM 5113 O O . PRO B 1 254 ? -5.262 6.512 -8.594 1 95.44 254 PRO B O 1
ATOM 5116 N N . SER B 1 255 ? -4.16 7.957 -7.383 1 92.88 255 SER B N 1
ATOM 5117 C CA . SER B 1 255 ? -4.422 9.062 -8.297 1 92.88 255 SER B CA 1
ATOM 5118 C C . SER B 1 255 ? -3.281 9.234 -9.297 1 92.88 255 SER B C 1
ATOM 5120 O O . SER B 1 255 ? -3.371 10.055 -10.211 1 92.88 255 SER B O 1
ATOM 5122 N N . LEU B 1 256 ? -2.217 8.484 -9.164 1 95.31 256 LEU B N 1
ATOM 5123 C CA . LEU B 1 256 ? -0.983 8.703 -9.906 1 95.31 256 LEU B CA 1
ATOM 5124 C C . LEU B 1 256 ? -1.244 8.664 -11.414 1 95.31 256 LEU B C 1
ATOM 5126 O O . LEU B 1 256 ? -0.76 9.523 -12.156 1 95.31 256 LEU B O 1
ATOM 5130 N N . VAL B 1 257 ? -2.014 7.691 -11.836 1 93.19 257 VAL B N 1
ATOM 5131 C CA . VAL B 1 257 ? -2.152 7.434 -13.266 1 93.19 257 VAL B CA 1
ATOM 5132 C C . VAL B 1 257 ? -2.889 8.594 -13.93 1 93.19 257 VAL B C 1
ATOM 5134 O O . VAL B 1 257 ? -2.668 8.883 -15.109 1 93.19 257 VAL B O 1
ATOM 5137 N N . PHE B 1 258 ? -3.719 9.375 -13.211 1 90.38 258 PHE B N 1
ATOM 5138 C CA . PHE B 1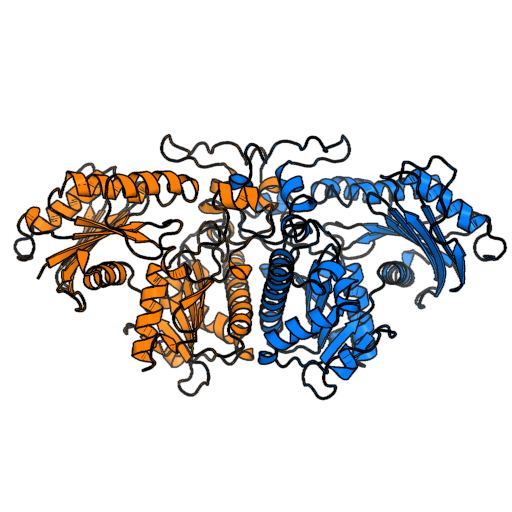 258 ? -4.457 10.508 -13.75 1 90.38 258 PHE B CA 1
ATOM 5139 C C . PHE B 1 258 ? -3.535 11.711 -13.938 1 90.38 258 PHE B C 1
ATOM 5141 O O . PHE B 1 258 ? -3.854 12.633 -14.695 1 90.38 258 PHE B O 1
ATOM 5148 N N . HIS B 1 259 ? -2.438 11.711 -13.219 1 90.5 259 HIS B N 1
ATOM 5149 C CA . HIS B 1 259 ? -1.428 12.75 -13.383 1 90.5 259 HIS B CA 1
ATOM 5150 C C . HIS B 1 259 ? -0.351 12.32 -14.375 1 90.5 259 HIS B C 1
ATOM 5152 O O . HIS B 1 259 ? 0.44 13.148 -14.836 1 90.5 259 HIS B O 1
ATOM 5158 N N . TYR B 1 260 ? -0.327 11.055 -14.672 1 92.5 260 TYR B N 1
ATOM 5159 C CA . TYR B 1 260 ? 0.666 10.461 -15.562 1 92.5 260 TYR B CA 1
ATOM 5160 C C . TYR B 1 260 ? 0.313 10.727 -17.016 1 92.5 260 TYR B C 1
ATOM 5162 O O . TYR B 1 260 ? 1.195 11 -17.844 1 92.5 260 TYR B O 1
ATOM 5170 N N . ALA B 1 261 ? -0.902 10.594 -17.312 1 87.06 261 ALA B N 1
ATOM 5171 C CA . ALA B 1 261 ? -1.366 10.781 -18.672 1 87.06 261 ALA B CA 1
ATOM 5172 C C . ALA B 1 261 ? -2.805 11.289 -18.703 1 87.06 261 ALA B C 1
ATOM 5174 O O . ALA B 1 261 ? -3.57 11.055 -17.766 1 87.06 261 ALA B O 1
ATOM 5175 N N . SER B 1 262 ? -3.104 11.93 -19.812 1 81.69 262 SER B N 1
ATOM 5176 C CA . SER B 1 262 ? -4.477 12.383 -20.016 1 81.69 262 SER B CA 1
ATOM 5177 C C . SER B 1 262 ? -5.336 11.281 -20.625 1 81.69 262 SER B C 1
ATOM 5179 O O . SER B 1 262 ? -4.816 10.375 -21.281 1 81.69 262 SER B O 1
ATOM 5181 N N . ASP B 1 263 ? -6.605 11.188 -20.438 1 82.12 263 ASP B N 1
ATOM 5182 C CA . ASP B 1 263 ? -7.57 10.297 -21.062 1 82.12 263 ASP B CA 1
ATOM 5183 C C . ASP B 1 263 ? -7.285 8.836 -20.719 1 82.12 263 ASP B C 1
ATOM 5185 O O . ASP B 1 263 ? -7.359 7.957 -21.578 1 82.12 263 ASP B O 1
ATOM 5189 N N . VAL B 1 264 ? -6.859 8.57 -19.547 1 84.69 264 VAL B N 1
ATOM 5190 C CA . VAL B 1 264 ? -6.402 7.254 -19.109 1 84.69 264 VAL B CA 1
ATOM 5191 C C . VAL B 1 264 ? -7.582 6.285 -19.078 1 84.69 264 VAL B C 1
ATOM 5193 O O . VAL B 1 264 ? -7.391 5.066 -19.062 1 84.69 264 VAL B O 1
ATOM 5196 N N . GLY B 1 265 ? -8.805 6.711 -19.125 1 81.06 265 GLY B N 1
ATOM 5197 C CA . GLY B 1 265 ? -9.984 5.859 -19.141 1 81.06 265 GLY B CA 1
ATOM 5198 C C . GLY B 1 265 ? -10.32 5.312 -20.516 1 81.06 265 GLY B C 1
ATOM 5199 O O . GLY B 1 265 ? -11.109 4.375 -20.641 1 81.06 265 GLY B O 1
ATOM 5200 N N . LYS B 1 266 ? -9.633 5.887 -21.594 1 82.62 266 LYS B N 1
ATOM 5201 C CA . LYS B 1 266 ? -9.867 5.426 -22.953 1 82.62 266 LYS B CA 1
ATOM 5202 C C . LYS B 1 266 ? -9.188 4.086 -23.219 1 82.62 266 LYS B C 1
ATOM 5204 O O . LYS B 1 266 ? -8.227 3.729 -22.516 1 82.62 266 LYS B O 1
ATOM 5209 N N . LEU B 1 267 ? -9.727 3.354 -24.203 1 80.94 267 LEU B N 1
ATOM 5210 C CA . LEU B 1 267 ? -9.133 2.074 -24.578 1 80.94 267 LEU B CA 1
ATOM 5211 C C . LEU B 1 267 ? -7.734 2.275 -25.156 1 80.94 267 LEU B C 1
ATOM 5213 O O . LEU B 1 267 ? -7.508 3.217 -25.922 1 80.94 267 LEU B O 1
ATOM 5217 N N . SER B 1 268 ? -6.855 1.42 -24.766 1 81.88 268 SER B N 1
ATOM 5218 C CA . SER B 1 268 ? -5.504 1.424 -25.328 1 81.88 268 SER B CA 1
ATOM 5219 C C . SER B 1 268 ? -5.508 1.025 -26.797 1 81.88 268 SER B C 1
ATOM 5221 O O . SER B 1 268 ? -6.348 0.234 -27.219 1 81.88 268 SER B O 1
ATOM 5223 N N . PRO B 1 269 ? -4.633 1.59 -27.609 1 77.5 269 PRO B N 1
ATOM 5224 C CA . PRO B 1 269 ? -4.504 1.14 -29 1 77.5 269 PRO B CA 1
ATOM 5225 C C . PRO B 1 269 ? -4.191 -0.351 -29.109 1 77.5 269 PRO B C 1
ATOM 5227 O O . PRO B 1 269 ? -4.441 -0.963 -30.141 1 77.5 269 PRO B O 1
ATOM 5230 N N . ASN B 1 270 ? -3.695 -0.899 -28.062 1 72.38 270 ASN B N 1
ATOM 5231 C CA . ASN B 1 270 ? -3.326 -2.311 -28.047 1 72.38 270 ASN B CA 1
ATOM 5232 C C . ASN B 1 270 ? -4.484 -3.193 -27.594 1 72.38 270 ASN B C 1
ATOM 5234 O O . ASN B 1 270 ? -4.328 -4.406 -27.453 1 72.38 270 ASN B O 1
ATOM 5238 N N . SER B 1 271 ? -5.527 -2.535 -27.328 1 72.12 271 SER B N 1
ATOM 5239 C CA . SER B 1 271 ? -6.742 -3.281 -27.016 1 72.12 271 SER B CA 1
ATOM 5240 C C . SER B 1 271 ? -7.266 -4.031 -28.234 1 72.12 271 SER B C 1
ATOM 5242 O O . SER B 1 271 ? -7.082 -3.588 -29.359 1 72.12 271 SER B O 1
ATOM 5244 N N . THR B 1 272 ? -7.734 -5.219 -28.016 1 67.94 272 THR B N 1
ATOM 5245 C CA . THR B 1 272 ? -8.352 -6.02 -29.062 1 67.94 272 THR B CA 1
ATOM 5246 C C . THR B 1 272 ? -9.805 -6.352 -28.719 1 67.94 272 THR B C 1
ATOM 5248 O O . THR B 1 272 ? -10.289 -5.961 -27.656 1 67.94 272 THR B O 1
ATOM 5251 N N . SER B 1 273 ? -10.445 -6.902 -29.656 1 59.94 273 SER B N 1
ATOM 5252 C CA . SER B 1 273 ? -11.836 -7.293 -29.438 1 59.94 273 SER B CA 1
ATOM 5253 C C . SER B 1 273 ? -11.969 -8.234 -28.25 1 59.94 273 SER B C 1
ATOM 5255 O O . SER B 1 273 ? -12.969 -8.195 -27.531 1 59.94 273 SER B O 1
ATOM 5257 N N . ASN B 1 274 ? -10.93 -8.883 -27.984 1 62.38 274 ASN B N 1
ATOM 5258 C CA . ASN B 1 274 ? -11.008 -9.883 -26.922 1 62.38 274 ASN B CA 1
ATOM 5259 C C . ASN B 1 274 ? -10.312 -9.398 -25.656 1 62.38 274 ASN B C 1
ATOM 5261 O O . ASN B 1 274 ? -10.414 -10.039 -24.609 1 62.38 274 ASN B O 1
ATOM 5265 N N . LEU B 1 275 ? -9.641 -8.32 -25.922 1 66.62 275 LEU B N 1
ATOM 5266 C CA . LEU B 1 275 ? -8.891 -7.77 -24.812 1 66.62 275 LEU B CA 1
ATOM 5267 C C . LEU B 1 275 ? -9.242 -6.301 -24.578 1 66.62 275 LEU B C 1
ATOM 5269 O O . LEU B 1 275 ? -8.75 -5.426 -25.297 1 66.62 275 LEU B O 1
ATOM 5273 N N . HIS B 1 276 ? -10.039 -6.074 -23.641 1 72.19 276 HIS B N 1
ATOM 5274 C CA . HIS B 1 276 ? -10.359 -4.699 -23.266 1 72.19 276 HIS B CA 1
ATOM 5275 C C . HIS B 1 276 ? -9.336 -4.156 -22.266 1 72.19 276 HIS B C 1
ATOM 5277 O O . HIS B 1 276 ? -9.344 -4.535 -21.094 1 72.19 276 HIS B O 1
ATOM 5283 N N . LEU B 1 277 ? -8.445 -3.305 -22.828 1 80.94 277 LEU B N 1
ATOM 5284 C CA . LEU B 1 277 ? -7.371 -2.732 -22.016 1 80.94 277 LEU B CA 1
ATOM 5285 C C . LEU B 1 277 ? -7.406 -1.208 -22.078 1 80.94 277 LEU B C 1
ATOM 5287 O O . LEU B 1 277 ? -7.297 -0.618 -23.156 1 80.94 277 LEU B O 1
ATOM 5291 N N . THR B 1 278 ? -7.566 -0.551 -20.969 1 84.94 278 THR B N 1
ATOM 5292 C CA . THR B 1 278 ? -7.516 0.906 -20.922 1 84.94 278 THR B CA 1
ATOM 5293 C C . THR B 1 278 ? -6.07 1.396 -20.938 1 84.94 278 THR B C 1
ATOM 5295 O O . THR B 1 278 ? -5.148 0.629 -20.672 1 84.94 278 THR B O 1
ATOM 5298 N N . GLN B 1 279 ? -5.91 2.645 -21.266 1 89.44 279 GLN B N 1
ATOM 5299 C CA . GLN B 1 279 ? -4.586 3.258 -21.219 1 89.44 279 GLN B CA 1
ATOM 5300 C C . GLN B 1 279 ? -4.004 3.18 -19.812 1 89.44 279 GLN B C 1
ATOM 5302 O O . GLN B 1 279 ? -2.801 2.973 -19.641 1 89.44 279 GLN B O 1
ATOM 5307 N N . ALA B 1 280 ? -4.836 3.35 -18.859 1 90 280 ALA B N 1
ATOM 5308 C CA . ALA B 1 280 ? -4.406 3.252 -17.469 1 90 280 ALA B CA 1
ATOM 5309 C C . ALA B 1 280 ? -3.859 1.861 -17.156 1 90 280 ALA B C 1
ATOM 5311 O O . ALA B 1 280 ? -2.785 1.728 -16.578 1 90 280 ALA B O 1
ATOM 5312 N N . GLU B 1 281 ? -4.578 0.89 -17.547 1 89.19 281 GLU B N 1
ATOM 5313 C CA . GLU B 1 281 ? -4.16 -0.487 -17.297 1 89.19 281 GLU B CA 1
ATOM 5314 C C . GLU B 1 281 ? -2.863 -0.81 -18.031 1 89.19 281 GLU B C 1
ATOM 5316 O O . GLU B 1 281 ? -2.004 -1.519 -17.516 1 89.19 281 GLU B O 1
ATOM 5321 N N . GLU B 1 282 ? -2.768 -0.317 -19.219 1 91.94 282 GLU B N 1
ATOM 5322 C CA . GLU B 1 282 ? -1.542 -0.542 -19.984 1 91.94 282 GLU B CA 1
ATOM 5323 C C . GLU B 1 282 ? -0.336 0.079 -19.281 1 91.94 282 GLU B C 1
ATOM 5325 O O . GLU B 1 282 ? 0.714 -0.556 -19.156 1 91.94 282 GLU B O 1
ATOM 5330 N N . ILE B 1 283 ? -0.473 1.299 -18.844 1 94.56 283 ILE B N 1
ATOM 5331 C CA . ILE B 1 283 ? 0.617 1.998 -18.172 1 94.56 283 ILE B CA 1
ATOM 5332 C C . ILE B 1 283 ? 1.003 1.246 -16.891 1 94.56 283 ILE B C 1
ATOM 5334 O O . ILE B 1 283 ? 2.176 0.928 -16.688 1 94.56 283 ILE B O 1
ATOM 5338 N N . LEU B 1 284 ? 0.05 0.879 -16.094 1 95.88 284 LEU B N 1
ATOM 5339 C CA . LEU B 1 284 ? 0.286 0.288 -14.781 1 95.88 284 LEU B CA 1
ATOM 5340 C C . LEU B 1 284 ? 0.838 -1.127 -14.914 1 95.88 284 LEU B C 1
ATOM 5342 O O . LEU B 1 284 ? 1.641 -1.564 -14.086 1 95.88 284 LEU B O 1
ATOM 5346 N N . ASN B 1 285 ? 0.49 -1.817 -16.016 1 93.81 285 ASN B N 1
ATOM 5347 C CA . ASN B 1 285 ? 0.851 -3.227 -16.125 1 93.81 285 ASN B CA 1
ATOM 5348 C C . ASN B 1 285 ? 2.074 -3.42 -17.031 1 93.81 285 ASN B C 1
ATOM 5350 O O . ASN B 1 285 ? 2.854 -4.355 -16.828 1 93.81 285 ASN B O 1
ATOM 5354 N N . LYS B 1 286 ? 2.283 -2.539 -18 1 93.44 286 LYS B N 1
ATOM 5355 C CA . LYS B 1 286 ? 3.248 -2.865 -19.047 1 93.44 286 LYS B CA 1
ATOM 5356 C C . LYS B 1 286 ? 4.336 -1.798 -19.141 1 93.44 286 LYS B C 1
ATOM 5358 O O . LYS B 1 286 ? 5.426 -2.061 -19.656 1 93.44 286 LYS B O 1
ATOM 5363 N N . ARG B 1 287 ? 4.051 -0.587 -18.75 1 96.06 287 ARG B N 1
ATOM 5364 C CA . ARG B 1 287 ? 4.984 0.513 -18.953 1 96.06 287 ARG B CA 1
ATOM 5365 C C . ARG B 1 287 ? 5.488 1.07 -17.625 1 96.06 287 ARG B C 1
ATOM 5367 O O . ARG B 1 287 ? 5.668 2.281 -17.484 1 96.06 287 ARG B O 1
ATOM 5374 N N . SER B 1 288 ? 5.52 0.292 -16.641 1 98.19 288 SER B N 1
ATOM 5375 C CA . SER B 1 288 ? 6.035 0.603 -15.305 1 98.19 288 SER B CA 1
ATOM 5376 C C . SER B 1 288 ? 7.02 -0.461 -14.828 1 98.19 288 SER B C 1
ATOM 5378 O O . SER B 1 288 ? 7.715 -1.075 -15.641 1 98.19 288 SER B O 1
ATOM 5380 N N . GLY B 1 289 ? 7.211 -0.61 -13.578 1 98.38 289 GLY B N 1
ATOM 5381 C CA . GLY B 1 289 ? 8.102 -1.623 -13.047 1 98.38 289 GLY B CA 1
ATOM 5382 C C . GLY B 1 289 ? 9.57 -1.264 -13.195 1 98.38 289 GLY B C 1
ATOM 5383 O O . GLY B 1 289 ? 9.906 -0.147 -13.602 1 98.38 289 GLY B O 1
ATOM 5384 N N . TRP B 1 290 ? 10.43 -2.209 -12.836 1 98.62 290 TRP B N 1
ATOM 5385 C CA . TRP B 1 290 ? 11.852 -1.88 -12.844 1 98.62 290 TRP B CA 1
ATOM 5386 C C . TRP B 1 290 ? 12.367 -1.759 -14.273 1 98.62 290 TRP B C 1
ATOM 5388 O O . TRP B 1 290 ? 13.414 -1.15 -14.508 1 98.62 290 TRP B O 1
ATOM 5398 N N . LYS B 1 291 ? 11.641 -2.277 -15.273 1 98.25 291 LYS B N 1
ATOM 5399 C CA . LYS B 1 291 ? 12.023 -2.076 -16.672 1 98.25 291 LYS B CA 1
ATOM 5400 C C . LYS B 1 291 ? 11.984 -0.597 -17.031 1 98.25 291 LYS B C 1
ATOM 5402 O O . LYS B 1 291 ? 12.844 -0.117 -17.781 1 98.25 291 LYS B O 1
ATOM 5407 N N . SER B 1 292 ? 10.977 0.109 -16.562 1 98.06 292 SER B N 1
ATOM 5408 C CA . SER B 1 292 ? 10.844 1.527 -16.875 1 98.06 292 SER B CA 1
ATOM 5409 C C . SER B 1 292 ? 11.992 2.336 -16.281 1 98.06 292 SER B C 1
ATOM 5411 O O . SER B 1 292 ? 12.297 3.432 -16.75 1 98.06 292 SER B O 1
ATOM 5413 N N . LEU B 1 293 ? 12.625 1.842 -15.273 1 98.31 293 LEU B N 1
ATOM 5414 C CA . LEU B 1 293 ? 13.734 2.52 -14.602 1 98.31 293 LEU B CA 1
ATOM 5415 C C . LEU B 1 293 ? 15.062 2.166 -15.258 1 98.31 293 LEU B C 1
ATOM 5417 O O . LEU B 1 293 ? 15.977 2.992 -15.297 1 98.31 293 LEU B O 1
ATOM 5421 N N . THR B 1 294 ? 15.164 0.928 -15.789 1 98.25 294 THR B N 1
ATOM 5422 C CA . THR B 1 294 ? 16.5 0.403 -16.078 1 98.25 294 THR B CA 1
ATOM 5423 C C . THR B 1 294 ? 16.625 0.019 -17.547 1 98.25 294 THR B C 1
ATOM 5425 O O . THR B 1 294 ? 17.734 -0.128 -18.062 1 98.25 294 THR B O 1
ATOM 5428 N N . GLY B 1 295 ? 15.5 -0.277 -18.188 1 97.38 295 GLY B N 1
ATOM 5429 C CA . GLY B 1 295 ? 15.523 -0.697 -19.578 1 97.38 295 GLY B CA 1
ATOM 5430 C C . GLY B 1 295 ? 15.555 -2.205 -19.75 1 97.38 295 GLY B C 1
ATOM 5431 O O . GLY B 1 295 ? 15.477 -2.711 -20.859 1 97.38 295 GLY B O 1
ATOM 5432 N N . THR B 1 296 ? 15.602 -2.949 -18.594 1 97.12 296 THR B N 1
ATOM 5433 C CA . THR B 1 296 ? 15.641 -4.402 -18.719 1 97.12 296 THR B CA 1
ATOM 5434 C C . THR B 1 296 ? 14.641 -5.051 -17.766 1 97.12 296 THR B C 1
ATOM 5436 O O . THR B 1 296 ? 14.352 -4.512 -16.688 1 97.12 296 THR B O 1
ATOM 5439 N N . THR B 1 297 ? 14.062 -6.168 -18.203 1 96.44 297 THR B N 1
ATOM 5440 C CA . THR B 1 297 ? 13.164 -6.945 -17.359 1 96.44 297 THR B CA 1
ATOM 5441 C C . THR B 1 297 ? 13.938 -7.988 -16.562 1 96.44 297 THR B C 1
ATOM 5443 O O . THR B 1 297 ? 13.383 -8.656 -15.688 1 96.44 297 THR B O 1
ATOM 5446 N N . ASP B 1 298 ? 15.203 -8.172 -16.891 1 96.06 298 ASP B N 1
ATOM 5447 C CA . ASP B 1 298 ? 16.031 -9.195 -16.266 1 96.06 298 ASP B CA 1
ATOM 5448 C C . ASP B 1 298 ? 16.578 -8.711 -14.93 1 96.06 298 ASP B C 1
ATOM 5450 O O . ASP B 1 298 ? 17.578 -7.98 -14.883 1 96.06 298 ASP B O 1
ATOM 5454 N N . PHE B 1 299 ? 16.094 -9.211 -13.875 1 97.19 299 PHE B N 1
ATOM 5455 C CA . PHE B 1 299 ? 16.469 -8.742 -12.547 1 97.19 299 PHE B CA 1
ATOM 5456 C C . PHE B 1 299 ? 17.891 -9.188 -12.203 1 97.19 299 PHE B C 1
ATOM 5458 O O . PHE B 1 299 ? 18.547 -8.578 -11.367 1 97.19 299 PHE B O 1
ATOM 5465 N N . GLY B 1 300 ? 18.297 -10.344 -12.797 1 97.25 300 GLY B N 1
ATOM 5466 C CA . GLY B 1 300 ? 19.688 -10.758 -12.602 1 97.25 300 GLY B CA 1
ATOM 5467 C C . GLY B 1 300 ? 20.688 -9.711 -13.039 1 97.25 300 GLY B C 1
ATOM 5468 O O . GLY B 1 300 ? 21.703 -9.492 -12.367 1 97.25 300 GLY B O 1
ATOM 5469 N N . ILE B 1 301 ? 20.375 -9.031 -14.156 1 97.5 301 ILE B N 1
ATOM 5470 C CA . ILE B 1 301 ? 21.219 -7.957 -14.656 1 97.5 301 ILE B CA 1
ATOM 5471 C C . ILE B 1 301 ? 21.188 -6.781 -13.68 1 97.5 301 ILE B C 1
ATOM 5473 O O . ILE B 1 301 ? 22.219 -6.191 -13.375 1 97.5 301 ILE B O 1
ATOM 5477 N N . ILE B 1 302 ? 20.047 -6.5 -13.141 1 98 302 ILE B N 1
ATOM 5478 C CA . ILE B 1 302 ? 19.875 -5.379 -12.219 1 98 302 ILE B CA 1
ATOM 5479 C C . ILE B 1 302 ? 20.641 -5.637 -10.93 1 98 302 ILE B C 1
ATOM 5481 O O . ILE B 1 302 ? 21.375 -4.766 -10.453 1 98 302 ILE B O 1
ATOM 5485 N N . ALA B 1 303 ? 20.547 -6.828 -10.406 1 97.5 303 ALA B N 1
ATOM 5486 C CA . ALA B 1 303 ? 21.156 -7.191 -9.133 1 97.5 303 ALA B CA 1
ATOM 5487 C C . ALA B 1 303 ? 22.672 -7.195 -9.242 1 97.5 303 ALA B C 1
ATOM 5489 O O . ALA B 1 303 ? 23.375 -6.965 -8.25 1 97.5 303 ALA B O 1
ATOM 5490 N N . SER B 1 304 ? 23.188 -7.359 -10.438 1 96.94 304 SER B N 1
ATOM 5491 C CA . SER B 1 304 ? 24.625 -7.48 -10.617 1 96.94 304 SER B CA 1
ATOM 5492 C C . SER B 1 304 ? 25.234 -6.172 -11.102 1 96.94 304 SER B C 1
ATOM 5494 O O . SER B 1 304 ? 26.438 -6.109 -11.391 1 96.94 304 SER B O 1
ATOM 5496 N N . SER B 1 305 ? 24.469 -5.168 -11.203 1 96.31 305 SER B N 1
ATOM 5497 C CA . SER B 1 305 ? 24.922 -3.918 -11.812 1 96.31 305 SER B CA 1
ATOM 5498 C C . SER B 1 305 ? 25.125 -2.832 -10.758 1 96.31 305 SER B C 1
ATOM 5500 O O . SER B 1 305 ? 24.359 -2.758 -9.789 1 96.31 305 SER B O 1
ATOM 5502 N N . ASP B 1 306 ? 26.078 -2.008 -10.992 1 94.5 306 ASP B N 1
ATOM 5503 C CA . ASP B 1 306 ? 26.312 -0.874 -10.109 1 94.5 306 ASP B CA 1
ATOM 5504 C C . ASP B 1 306 ? 25.828 0.429 -10.734 1 94.5 306 ASP B C 1
ATOM 5506 O O . ASP B 1 306 ? 26.078 1.514 -10.203 1 94.5 306 ASP B O 1
ATOM 5510 N N . GLU B 1 307 ? 25.188 0.296 -11.883 1 97.31 307 GLU B N 1
ATOM 5511 C CA . GLU B 1 307 ? 24.594 1.479 -12.5 1 97.31 307 GLU B CA 1
ATOM 5512 C C . GLU B 1 307 ? 23.56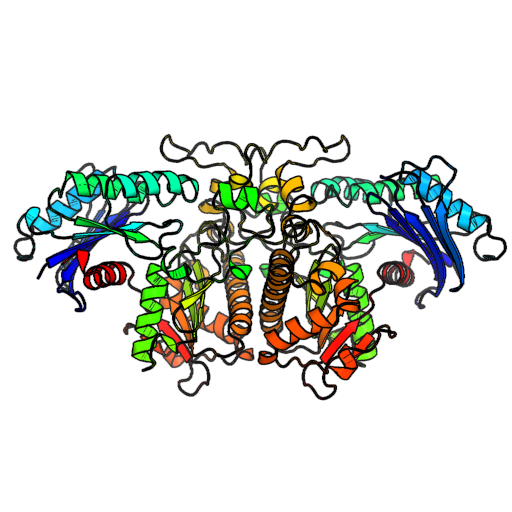2 2.123 -11.57 1 97.31 307 GLU B C 1
ATOM 5514 O O . GLU B 1 307 ? 22.797 1.425 -10.914 1 97.31 307 GLU B O 1
ATOM 5519 N N . PRO B 1 308 ? 23.578 3.449 -11.5 1 97.56 308 PRO B N 1
ATOM 5520 C CA . PRO B 1 308 ? 22.703 4.152 -10.562 1 97.56 308 PRO B CA 1
ATOM 5521 C C . PRO B 1 308 ? 21.234 3.773 -10.727 1 97.56 308 PRO B C 1
ATOM 5523 O O . PRO B 1 308 ? 20.516 3.592 -9.734 1 97.56 308 PRO B O 1
ATOM 5526 N N . THR B 1 309 ? 20.797 3.664 -11.961 1 97.75 309 THR B N 1
ATOM 5527 C CA . THR B 1 309 ? 19.391 3.328 -12.188 1 97.75 309 THR B CA 1
ATOM 5528 C C . THR B 1 309 ? 19.094 1.901 -11.734 1 97.75 309 THR B C 1
ATOM 5530 O O . THR B 1 309 ? 18 1.611 -11.258 1 97.75 309 THR B O 1
ATOM 5533 N N . HIS B 1 310 ? 20.062 0.968 -11.945 1 98.38 310 HIS B N 1
ATOM 5534 C CA . HIS B 1 310 ? 19.906 -0.406 -11.477 1 98.38 310 HIS B CA 1
ATOM 5535 C C . HIS B 1 310 ? 19.906 -0.476 -9.953 1 98.38 310 HIS B C 1
ATOM 5537 O O . HIS B 1 310 ? 19.094 -1.197 -9.367 1 98.38 310 HIS B O 1
ATOM 5543 N N . LYS B 1 311 ? 20.797 0.298 -9.352 1 98.44 311 LYS B N 1
ATOM 5544 C CA . LYS B 1 311 ? 20.844 0.363 -7.895 1 98.44 311 LYS B CA 1
ATOM 5545 C C . LYS B 1 311 ? 19.531 0.895 -7.332 1 98.44 311 LYS B C 1
ATOM 5547 O O . LYS B 1 311 ? 19.016 0.374 -6.34 1 98.44 311 LYS B O 1
ATOM 5552 N N . LEU B 1 312 ? 19.016 1.937 -7.961 1 98.62 312 LEU B N 1
ATOM 5553 C CA . LEU B 1 312 ? 17.734 2.51 -7.527 1 98.62 312 LEU B CA 1
ATOM 5554 C C . LEU B 1 312 ? 16.625 1.48 -7.625 1 98.62 312 LEU B C 1
ATOM 5556 O O . LEU B 1 312 ? 15.82 1.336 -6.695 1 98.62 312 LEU B O 1
ATOM 5560 N N . ALA B 1 313 ? 16.562 0.776 -8.766 1 98.75 313 ALA B N 1
ATOM 5561 C CA . ALA B 1 313 ? 15.531 -0.243 -8.953 1 98.75 313 ALA B CA 1
ATOM 5562 C C . ALA B 1 313 ? 15.641 -1.338 -7.898 1 98.75 313 ALA B C 1
ATOM 5564 O O . ALA B 1 313 ? 14.633 -1.769 -7.336 1 98.75 313 ALA B O 1
ATOM 5565 N N . PHE B 1 314 ? 16.875 -1.756 -7.648 1 98.75 314 PHE B N 1
ATOM 5566 C CA . PHE B 1 314 ? 17.141 -2.777 -6.641 1 98.75 314 PHE B CA 1
ATOM 5567 C C . PHE B 1 314 ? 16.703 -2.301 -5.262 1 98.75 314 PHE B C 1
ATOM 5569 O O . PHE B 1 314 ? 16.016 -3.025 -4.535 1 98.75 314 PHE B O 1
ATOM 5576 N N . ASP B 1 315 ? 17.047 -1.08 -4.941 1 98.75 315 ASP B N 1
ATOM 5577 C CA . ASP B 1 315 ? 16.734 -0.518 -3.631 1 98.75 315 ASP B CA 1
ATOM 5578 C C . ASP B 1 315 ? 15.219 -0.337 -3.457 1 98.75 315 ASP B C 1
ATOM 5580 O O . ASP B 1 315 ? 14.688 -0.536 -2.361 1 98.75 315 ASP B O 1
ATOM 5584 N N . ILE B 1 316 ? 14.531 0.039 -4.52 1 98.81 316 ILE B N 1
ATOM 5585 C CA . ILE B 1 316 ? 13.086 0.187 -4.473 1 98.81 316 ILE B CA 1
ATOM 5586 C C . ILE B 1 316 ? 12.438 -1.165 -4.18 1 98.81 316 ILE B C 1
ATOM 5588 O O . ILE B 1 316 ? 11.555 -1.265 -3.322 1 98.81 316 ILE B O 1
ATOM 5592 N N . PHE B 1 317 ? 12.906 -2.137 -4.91 1 98.81 317 PHE B N 1
ATOM 5593 C CA . PHE B 1 317 ? 12.336 -3.467 -4.746 1 98.81 317 PHE B CA 1
ATOM 5594 C C . PHE B 1 317 ? 12.57 -3.99 -3.336 1 98.81 317 PHE B C 1
ATOM 5596 O O . PHE B 1 317 ? 11.648 -4.508 -2.699 1 98.81 317 PHE B O 1
ATOM 5603 N N . VAL B 1 318 ? 13.75 -3.832 -2.783 1 98.88 318 VAL B N 1
ATOM 5604 C CA . VAL B 1 318 ? 14.094 -4.258 -1.431 1 98.88 318 VAL B CA 1
ATOM 5605 C C . VAL B 1 318 ? 13.227 -3.51 -0.419 1 98.88 318 VAL B C 1
ATOM 5607 O O . VAL B 1 318 ? 12.688 -4.113 0.514 1 98.88 318 VAL B O 1
ATOM 5610 N N . ASP B 1 319 ? 13.102 -2.262 -0.647 1 98.81 319 ASP B N 1
ATOM 5611 C CA . ASP B 1 319 ? 12.328 -1.418 0.26 1 98.81 319 ASP B CA 1
ATOM 5612 C C . ASP B 1 319 ? 10.883 -1.89 0.349 1 98.81 319 ASP B C 1
ATOM 5614 O O . ASP B 1 319 ? 10.328 -2.002 1.444 1 98.81 319 ASP B O 1
ATOM 5618 N N . ARG B 1 320 ? 10.281 -2.135 -0.805 1 98.81 320 ARG B N 1
ATOM 5619 C CA . ARG B 1 320 ? 8.883 -2.559 -0.826 1 98.81 320 ARG B CA 1
ATOM 5620 C C . ARG B 1 320 ? 8.727 -3.949 -0.22 1 98.81 320 ARG B C 1
ATOM 5622 O O . ARG B 1 320 ? 7.75 -4.219 0.48 1 98.81 320 ARG B O 1
ATOM 5629 N N . LEU B 1 321 ? 9.648 -4.82 -0.496 1 98.88 321 LEU B N 1
ATOM 5630 C CA . LEU B 1 321 ? 9.625 -6.156 0.086 1 98.88 321 LEU B CA 1
ATOM 5631 C C . LEU B 1 321 ? 9.648 -6.086 1.609 1 98.88 321 LEU B C 1
ATOM 5633 O O . LEU B 1 321 ? 8.836 -6.73 2.277 1 98.88 321 LEU B O 1
ATOM 5637 N N . CYS B 1 322 ? 10.57 -5.309 2.131 1 98.88 322 CYS B N 1
ATOM 5638 C CA . CYS B 1 322 ? 10.75 -5.207 3.576 1 98.88 322 CYS B CA 1
ATOM 5639 C C . CYS B 1 322 ? 9.516 -4.613 4.242 1 98.88 322 CYS B C 1
ATOM 5641 O O . CYS B 1 322 ? 9.172 -4.988 5.359 1 98.88 322 CYS B O 1
ATOM 5643 N N . ALA B 1 323 ? 8.891 -3.695 3.559 1 98.88 323 ALA B N 1
ATOM 5644 C CA . ALA B 1 323 ? 7.652 -3.113 4.078 1 98.88 323 ALA B CA 1
ATOM 5645 C C . ALA B 1 323 ? 6.582 -4.188 4.273 1 98.88 323 ALA B C 1
ATOM 5647 O O . ALA B 1 323 ? 5.926 -4.23 5.316 1 98.88 323 ALA B O 1
ATOM 5648 N N . PHE B 1 324 ? 6.398 -5.059 3.322 1 98.94 324 PHE B N 1
ATOM 5649 C CA . PHE B 1 324 ? 5.395 -6.109 3.432 1 98.94 324 PHE B CA 1
ATOM 5650 C C . PHE B 1 324 ? 5.793 -7.133 4.488 1 98.94 324 PHE B C 1
ATOM 5652 O O . PHE B 1 324 ? 4.941 -7.648 5.215 1 98.94 324 PHE B O 1
ATOM 5659 N N . ILE B 1 325 ? 7.109 -7.441 4.527 1 98.94 325 ILE B N 1
ATOM 5660 C CA . ILE B 1 325 ? 7.562 -8.406 5.523 1 98.94 325 ILE B CA 1
ATOM 5661 C C . ILE B 1 325 ? 7.254 -7.883 6.926 1 98.94 325 ILE B C 1
ATOM 5663 O O . ILE B 1 325 ? 6.734 -8.617 7.77 1 98.94 325 ILE B O 1
ATOM 5667 N N . GLY B 1 326 ? 7.531 -6.566 7.203 1 98.94 326 GLY B N 1
ATOM 5668 C CA . GLY B 1 326 ? 7.188 -5.973 8.484 1 98.94 326 GLY B CA 1
ATOM 5669 C C . GLY B 1 326 ? 5.699 -6 8.781 1 98.94 326 GLY B C 1
ATOM 5670 O O . GLY B 1 326 ? 5.285 -6.359 9.883 1 98.94 326 GLY B O 1
ATOM 5671 N N . SER B 1 327 ? 4.906 -5.648 7.785 1 98.88 327 SER B N 1
ATOM 5672 C CA . SER B 1 327 ? 3.453 -5.652 7.918 1 98.88 327 SER B CA 1
ATOM 5673 C C . SER B 1 327 ? 2.934 -7.043 8.266 1 98.88 327 SER B C 1
ATOM 5675 O O . SER B 1 327 ? 2.109 -7.199 9.164 1 98.88 327 SER B O 1
ATOM 5677 N N . TYR B 1 328 ? 3.43 -8.023 7.535 1 98.94 328 TYR B N 1
ATOM 5678 C CA . TYR B 1 328 ? 2.914 -9.383 7.688 1 98.94 328 TYR B CA 1
ATOM 5679 C C . TYR B 1 328 ? 3.422 -10.016 8.977 1 98.94 328 TYR B C 1
ATOM 5681 O O . TYR B 1 328 ? 2.732 -10.836 9.586 1 98.94 328 TYR B O 1
ATOM 5689 N N . PHE B 1 329 ? 4.625 -9.617 9.445 1 98.88 329 PHE B N 1
ATOM 5690 C CA . PHE B 1 329 ? 5.094 -10.055 10.758 1 98.88 329 PHE B CA 1
ATOM 5691 C C . PHE B 1 329 ? 4.109 -9.648 11.844 1 98.88 329 PHE B C 1
ATOM 5693 O O . PHE B 1 329 ? 3.775 -10.461 12.719 1 98.88 329 PHE B O 1
ATOM 5700 N N . VAL B 1 330 ? 3.559 -8.398 11.789 1 98.88 330 VAL B N 1
ATOM 5701 C CA . VAL B 1 330 ? 2.594 -7.891 12.758 1 98.88 330 VAL B CA 1
ATOM 5702 C C . VAL B 1 330 ? 1.258 -8.609 12.586 1 98.88 330 VAL B C 1
ATOM 5704 O O . VAL B 1 330 ? 0.605 -8.969 13.57 1 98.88 330 VAL B O 1
ATOM 5707 N N . THR B 1 331 ? 0.928 -8.828 11.297 1 98.44 331 THR B N 1
ATOM 5708 C CA . THR B 1 331 ? -0.32 -9.516 10.992 1 98.44 331 THR B CA 1
ATOM 5709 C C . THR B 1 331 ? -0.344 -10.898 11.641 1 98.44 331 THR B C 1
ATOM 5711 O O . THR B 1 331 ? -1.396 -11.367 12.078 1 98.44 331 THR B O 1
ATOM 5714 N N . LEU B 1 332 ? 0.815 -11.523 11.711 1 98.69 332 LEU B N 1
ATOM 5715 C CA . LEU B 1 332 ? 0.94 -12.859 12.289 1 98.69 332 LEU B CA 1
ATOM 5716 C C . LEU B 1 332 ? 1.304 -12.781 13.766 1 98.69 332 LEU B C 1
ATOM 5718 O O . LEU B 1 332 ? 1.637 -13.797 14.375 1 98.69 332 LEU B O 1
ATOM 5722 N N . ASN B 1 333 ? 1.3 -11.617 14.359 1 98.12 333 ASN B N 1
ATOM 5723 C CA . ASN B 1 333 ? 1.566 -11.344 15.766 1 98.12 333 ASN B CA 1
ATOM 5724 C C . ASN B 1 333 ? 2.943 -11.859 16.188 1 98.12 333 ASN B C 1
ATOM 5726 O O . ASN B 1 333 ? 3.109 -12.367 17.297 1 98.12 333 ASN B O 1
ATOM 5730 N N . GLY B 1 334 ? 3.861 -11.883 15.227 1 98.06 334 GLY B N 1
ATOM 5731 C CA . GLY B 1 334 ? 5.219 -12.312 15.516 1 98.06 334 GLY B CA 1
ATOM 5732 C C . GLY B 1 334 ? 5.375 -13.82 15.555 1 98.06 334 GLY B C 1
ATOM 5733 O O . GLY B 1 334 ? 6.48 -14.328 15.75 1 98.06 334 GLY B O 1
ATOM 5734 N N . ASN B 1 335 ? 4.285 -14.523 15.422 1 98 335 ASN B N 1
ATOM 5735 C CA . ASN B 1 335 ? 4.332 -15.984 15.367 1 98 335 ASN B CA 1
ATOM 5736 C C . ASN B 1 335 ? 4.621 -16.484 13.953 1 98 335 ASN B C 1
ATOM 5738 O O . ASN B 1 335 ? 3.727 -16.984 13.273 1 98 335 ASN B O 1
ATOM 5742 N N . VAL B 1 336 ? 5.914 -16.453 13.562 1 98.62 336 VAL B N 1
ATOM 5743 C CA . VAL B 1 336 ? 6.332 -16.781 12.203 1 98.62 336 VAL B CA 1
ATOM 5744 C C . VAL B 1 336 ? 7.324 -17.953 12.242 1 98.62 336 VAL B C 1
ATOM 5746 O O . VAL B 1 336 ? 8.367 -17.859 12.891 1 98.62 336 VAL B O 1
ATOM 5749 N N . ASP B 1 337 ? 6.988 -19 11.562 1 98.38 337 ASP B N 1
ATOM 5750 C CA . ASP B 1 337 ? 7.871 -20.156 11.484 1 98.38 337 ASP B CA 1
ATOM 5751 C C . ASP B 1 337 ? 9.016 -19.922 10.508 1 98.38 337 ASP B C 1
ATOM 5753 O O . ASP B 1 337 ? 10.141 -20.359 10.734 1 98.38 337 ASP B O 1
ATOM 5757 N N . ALA B 1 338 ? 8.711 -19.188 9.406 1 98.69 338 ALA B N 1
ATOM 5758 C CA . ALA B 1 338 ? 9.75 -19.016 8.391 1 98.69 338 ALA B CA 1
ATOM 5759 C C . ALA B 1 338 ? 9.43 -17.844 7.465 1 98.69 338 ALA B C 1
ATOM 5761 O O . ALA B 1 338 ? 8.258 -17.547 7.211 1 98.69 338 ALA B O 1
ATOM 5762 N N . LEU B 1 339 ? 10.406 -17.156 7.07 1 98.88 339 LEU B N 1
ATOM 5763 C CA . LEU B 1 339 ? 10.398 -16.328 5.867 1 98.88 339 LEU B CA 1
ATOM 5764 C C . LEU B 1 339 ? 10.852 -17.125 4.652 1 98.88 339 LEU B C 1
ATOM 5766 O O . LEU B 1 339 ? 11.938 -17.703 4.652 1 98.88 339 LEU B O 1
ATOM 5770 N N . VAL B 1 340 ? 10.023 -17.188 3.605 1 98.94 340 VAL B N 1
ATOM 5771 C CA . VAL B 1 340 ? 10.289 -18.109 2.504 1 98.94 340 VAL B CA 1
ATOM 5772 C C . VAL B 1 340 ? 10.422 -17.328 1.2 1 98.94 340 VAL B C 1
ATOM 5774 O O . VAL B 1 340 ? 9.516 -16.578 0.818 1 98.94 340 VAL B O 1
ATOM 5777 N N . PHE B 1 341 ? 11.531 -17.469 0.548 1 98.94 341 PHE B N 1
ATOM 5778 C CA . PHE B 1 341 ? 11.758 -16.906 -0.774 1 98.94 341 PHE B CA 1
ATOM 5779 C C . PHE B 1 341 ? 11.445 -17.922 -1.864 1 98.94 341 PHE B C 1
ATOM 5781 O O . PHE B 1 341 ? 11.914 -19.062 -1.803 1 98.94 341 PHE B O 1
ATOM 5788 N N . ALA B 1 342 ? 10.641 -17.547 -2.814 1 98.88 342 ALA B N 1
ATOM 5789 C CA . ALA B 1 342 ? 10.297 -18.391 -3.953 1 98.88 342 ALA B CA 1
ATOM 5790 C C . ALA B 1 342 ? 10.188 -17.562 -5.234 1 98.88 342 ALA B C 1
ATOM 5792 O O . ALA B 1 342 ? 10.375 -16.344 -5.215 1 98.88 342 ALA B O 1
ATOM 5793 N N . GLY B 1 343 ? 9.898 -18.266 -6.34 1 97.31 343 GLY B N 1
ATOM 5794 C CA . GLY B 1 343 ? 9.922 -17.594 -7.633 1 97.31 343 GLY B CA 1
ATOM 5795 C C . GLY B 1 343 ? 11.32 -17.422 -8.188 1 97.31 343 GLY B C 1
ATOM 5796 O O . GLY B 1 343 ? 12.297 -17.406 -7.434 1 97.31 343 GLY B O 1
ATOM 5797 N N . GLY B 1 344 ? 11.43 -17.234 -9.43 1 95.75 344 GLY B N 1
ATOM 5798 C CA . GLY B 1 344 ? 12.711 -17.172 -10.109 1 95.75 344 GLY B CA 1
ATOM 5799 C C . GLY B 1 344 ? 13.719 -16.281 -9.398 1 95.75 344 GLY B C 1
ATOM 5800 O O . GLY B 1 344 ? 14.844 -16.688 -9.125 1 95.75 344 GLY B O 1
ATOM 5801 N N . ILE B 1 345 ? 13.328 -15.062 -9.062 1 97.56 345 ILE B N 1
ATOM 5802 C CA . ILE B 1 345 ? 14.219 -14.109 -8.414 1 97.56 345 ILE B CA 1
ATOM 5803 C C . ILE B 1 345 ? 14.531 -14.57 -6.988 1 97.56 345 ILE B C 1
ATOM 5805 O O . ILE B 1 345 ? 15.68 -14.547 -6.559 1 97.56 345 ILE B O 1
ATOM 5809 N N . GLY B 1 346 ? 13.484 -15.008 -6.191 1 98.25 346 GLY B N 1
ATOM 5810 C CA . GLY B 1 346 ? 13.68 -15.484 -4.832 1 98.25 346 GLY B CA 1
ATOM 5811 C C . GLY B 1 346 ? 14.586 -16.703 -4.746 1 98.25 346 GLY B C 1
ATOM 5812 O O . GLY B 1 346 ? 15.359 -16.844 -3.799 1 98.25 346 GLY B O 1
ATOM 5813 N N . GLU B 1 347 ? 14.508 -17.547 -5.762 1 97.94 347 GLU B N 1
ATOM 5814 C CA . GLU B 1 347 ? 15.273 -18.781 -5.793 1 97.94 347 GLU B CA 1
ATOM 5815 C C . GLU B 1 347 ? 16.719 -18.531 -6.223 1 97.94 347 GLU B C 1
ATOM 5817 O O . GLU B 1 347 ? 17.641 -19.172 -5.707 1 97.94 347 GLU B O 1
ATOM 5822 N N . LYS B 1 348 ? 16.953 -17.547 -7.035 1 96.69 348 LYS B N 1
ATOM 5823 C CA . LYS B 1 348 ? 18.25 -17.469 -7.711 1 96.69 348 LYS B CA 1
ATOM 5824 C C . LYS B 1 348 ? 19.094 -16.344 -7.145 1 96.69 348 LYS B C 1
ATOM 5826 O O . LYS B 1 348 ? 20.328 -16.375 -7.215 1 96.69 348 LYS B O 1
ATOM 5831 N N . SER B 1 349 ? 18.5 -15.32 -6.637 1 97.56 349 SER B N 1
ATOM 5832 C CA . SER B 1 349 ? 19.25 -14.133 -6.254 1 97.56 349 SER B CA 1
ATOM 5833 C C . SER B 1 349 ? 19.656 -14.18 -4.781 1 97.56 349 SER B C 1
ATOM 5835 O O . SER B 1 349 ? 18.922 -13.68 -3.922 1 97.56 349 SER B O 1
ATOM 5837 N N . ASP B 1 350 ? 20.859 -14.648 -4.527 1 98.25 350 ASP B N 1
ATOM 5838 C CA . ASP B 1 350 ? 21.391 -14.656 -3.164 1 98.25 350 ASP B CA 1
ATOM 5839 C C . ASP B 1 350 ? 21.578 -13.242 -2.639 1 98.25 350 ASP B C 1
ATOM 5841 O O . ASP B 1 350 ? 21.359 -12.969 -1.458 1 98.25 350 ASP B O 1
ATOM 5845 N N . LYS B 1 351 ? 21.953 -12.32 -3.529 1 98.12 351 LYS B N 1
ATOM 5846 C CA . LYS B 1 351 ? 22.172 -10.93 -3.146 1 98.12 351 LYS B CA 1
ATOM 5847 C C . LYS B 1 351 ? 20.875 -10.305 -2.613 1 98.12 351 LYS B C 1
ATOM 5849 O O . LYS B 1 351 ? 20.906 -9.594 -1.606 1 98.12 351 LYS B O 1
ATOM 5854 N N . LEU B 1 352 ? 19.781 -10.555 -3.301 1 98.69 352 LEU B N 1
ATOM 5855 C CA . LEU B 1 352 ? 18.5 -10.008 -2.863 1 98.69 352 LEU B CA 1
ATOM 5856 C C . LEU B 1 352 ? 18.094 -10.594 -1.515 1 98.69 352 LEU B C 1
ATOM 5858 O O . LEU B 1 352 ? 17.656 -9.859 -0.62 1 98.69 352 LEU B O 1
ATOM 5862 N N . ARG B 1 353 ? 18.172 -11.922 -1.384 1 98.81 353 ARG B N 1
ATOM 5863 C CA . ARG B 1 353 ? 17.828 -12.562 -0.121 1 98.81 353 ARG B CA 1
ATOM 5864 C C . ARG B 1 353 ? 18.609 -11.953 1.04 1 98.81 353 ARG B C 1
ATOM 5866 O O . ARG B 1 353 ? 18.031 -11.633 2.082 1 98.81 353 ARG B O 1
ATOM 5873 N N . LYS B 1 354 ? 19.891 -11.805 0.832 1 98.69 354 LYS B N 1
ATOM 5874 C CA . LYS B 1 354 ? 20.75 -11.266 1.873 1 98.69 354 LYS B CA 1
ATOM 5875 C C . LYS B 1 354 ? 20.328 -9.844 2.256 1 98.69 354 LYS B C 1
ATOM 5877 O O . LYS B 1 354 ? 20.188 -9.539 3.439 1 98.69 354 LYS B O 1
ATOM 5882 N N . ARG B 1 355 ? 20.141 -8.977 1.282 1 98.62 355 ARG B N 1
ATOM 5883 C CA . ARG B 1 355 ? 19.781 -7.582 1.536 1 98.62 355 ARG B CA 1
ATOM 5884 C C . ARG B 1 355 ? 18.453 -7.48 2.277 1 98.62 355 ARG B C 1
ATOM 5886 O O . ARG B 1 355 ? 18.312 -6.68 3.205 1 98.62 355 ARG B O 1
ATOM 5893 N N . VAL B 1 356 ? 17.469 -8.234 1.842 1 98.88 356 VAL B N 1
ATOM 5894 C CA . VAL B 1 356 ? 16.141 -8.211 2.447 1 98.88 356 VAL B CA 1
ATOM 5895 C C . VAL B 1 356 ? 16.219 -8.703 3.891 1 98.88 356 VAL B C 1
ATOM 5897 O O . VAL B 1 356 ? 15.68 -8.07 4.801 1 98.88 356 VAL B O 1
ATOM 5900 N N . VAL B 1 357 ? 16.906 -9.805 4.09 1 98.69 357 VAL B N 1
ATOM 5901 C CA . VAL B 1 357 ? 16.953 -10.406 5.418 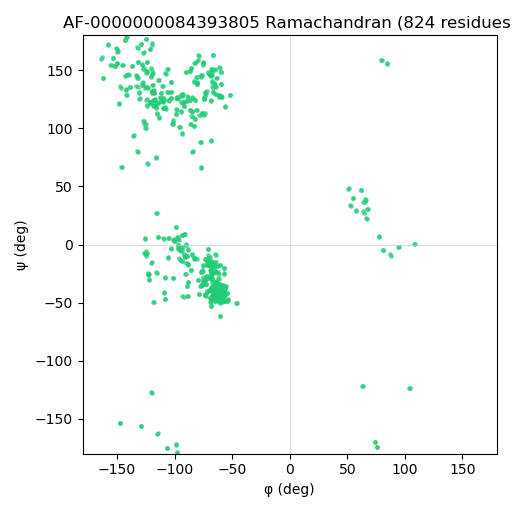1 98.69 357 VAL B CA 1
ATOM 5902 C C . VAL B 1 357 ? 17.734 -9.5 6.367 1 98.69 357 VAL B C 1
ATOM 5904 O O . VAL B 1 357 ? 17.359 -9.344 7.531 1 98.69 357 VAL B O 1
ATOM 5907 N N . GLU B 1 358 ? 18.797 -8.906 5.902 1 98.31 358 GLU B N 1
ATOM 5908 C CA . GLU B 1 358 ? 19.578 -7.988 6.734 1 98.31 358 GLU B CA 1
ATOM 5909 C C . GLU B 1 358 ? 18.734 -6.789 7.16 1 98.31 358 GLU B C 1
ATOM 5911 O O . GLU B 1 358 ? 18.797 -6.359 8.312 1 98.31 358 GLU B O 1
ATOM 5916 N N . GLN B 1 359 ? 17.953 -6.301 6.25 1 98.19 359 GLN B N 1
ATOM 5917 C CA . GLN B 1 359 ? 17.078 -5.172 6.566 1 98.19 359 GLN B CA 1
ATOM 5918 C C . GLN B 1 359 ? 15.992 -5.582 7.555 1 98.19 359 GLN B C 1
ATOM 5920 O O . GLN B 1 359 ? 15.539 -4.77 8.359 1 98.19 359 GLN B O 1
ATOM 5925 N N . CYS B 1 360 ? 15.578 -6.812 7.527 1 98.19 360 CYS B N 1
ATOM 5926 C CA . CYS B 1 360 ? 14.492 -7.305 8.375 1 98.19 360 CYS B CA 1
ATOM 5927 C C . CYS B 1 360 ? 15.047 -8.023 9.594 1 98.19 360 CYS B C 1
ATOM 5929 O O . CYS B 1 360 ? 14.312 -8.711 10.305 1 98.19 360 CYS B O 1
ATOM 5931 N N . ALA B 1 361 ? 16.328 -7.859 9.914 1 97.5 361 ALA B N 1
ATOM 5932 C CA . ALA B 1 361 ? 16.984 -8.594 10.984 1 97.5 361 ALA B CA 1
ATOM 5933 C C . ALA B 1 361 ? 16.328 -8.289 12.336 1 97.5 361 ALA B C 1
ATOM 5935 O O . ALA B 1 361 ? 16.281 -9.156 13.219 1 97.5 361 ALA B O 1
ATOM 5936 N N . CYS B 1 362 ? 15.781 -7.098 12.461 1 97.25 362 CYS B N 1
ATOM 5937 C CA . CYS B 1 362 ? 15.172 -6.672 13.719 1 97.25 362 CYS B CA 1
ATOM 5938 C C . CYS B 1 362 ? 13.961 -7.535 14.055 1 97.25 362 CYS B C 1
ATOM 5940 O O . CYS B 1 362 ? 13.508 -7.555 15.195 1 97.25 362 CYS B O 1
ATOM 5942 N N . LEU B 1 363 ? 13.43 -8.297 13.117 1 97.62 363 LEU B N 1
ATOM 5943 C CA . LEU B 1 363 ? 12.281 -9.164 13.344 1 97.62 363 LEU B CA 1
ATOM 5944 C C . LEU B 1 363 ? 12.727 -10.562 13.742 1 97.62 363 LEU B C 1
ATOM 5946 O O . LEU B 1 363 ? 11.898 -11.422 14.055 1 97.62 363 LEU B O 1
ATOM 5950 N N . GLY B 1 364 ? 13.984 -10.812 13.656 1 96.19 364 GLY B N 1
ATOM 5951 C CA . GLY B 1 364 ? 14.516 -12.094 14.102 1 96.19 364 GLY B CA 1
ATOM 5952 C C . GLY B 1 364 ? 14.953 -12.992 12.969 1 96.19 364 GLY B C 1
ATOM 5953 O O . GLY B 1 364 ? 15.43 -14.109 13.195 1 96.19 364 GLY B O 1
ATOM 5954 N N . PHE B 1 365 ? 14.852 -12.594 11.734 1 97.38 365 PHE B N 1
ATOM 5955 C CA . PHE B 1 365 ? 15.305 -13.375 10.586 1 97.38 365 PHE B CA 1
ATOM 5956 C C . PHE B 1 365 ? 16.812 -13.297 10.438 1 97.38 365 PHE B C 1
ATOM 5958 O O . PHE B 1 365 ? 17.422 -12.266 10.75 1 97.38 365 PHE B O 1
ATOM 5965 N N . THR B 1 366 ? 17.391 -14.359 10.016 1 97.88 366 THR B N 1
ATOM 5966 C CA . THR B 1 366 ? 18.844 -14.391 9.836 1 97.88 366 THR B CA 1
ATOM 5967 C C . THR B 1 366 ? 19.203 -14.961 8.469 1 97.88 366 THR B C 1
ATOM 5969 O O . THR B 1 366 ? 18.406 -15.664 7.852 1 97.88 366 THR B O 1
ATOM 5972 N N . ILE B 1 367 ? 20.328 -14.641 8.031 1 98 367 ILE B N 1
ATOM 5973 C CA . ILE B 1 367 ? 20.859 -15.172 6.785 1 98 367 ILE B CA 1
ATOM 5974 C C . ILE B 1 367 ? 22.281 -15.672 7.012 1 98 367 ILE B C 1
ATOM 5976 O O . ILE B 1 367 ? 23.062 -15.055 7.754 1 98 367 ILE B O 1
ATOM 5980 N N . ASP B 1 368 ? 22.578 -16.875 6.574 1 97.88 368 ASP B N 1
ATOM 5981 C CA . ASP B 1 368 ? 23.922 -17.453 6.59 1 97.88 368 ASP B CA 1
ATOM 5982 C C . ASP B 1 368 ? 24.578 -17.328 5.227 1 97.88 368 ASP B C 1
ATOM 5984 O O . ASP B 1 368 ? 24.156 -17.953 4.258 1 97.88 368 ASP B O 1
ATOM 5988 N N . ASP B 1 369 ? 25.656 -16.594 5.141 1 97.31 369 ASP B N 1
ATOM 5989 C CA . ASP B 1 369 ? 26.281 -16.281 3.867 1 97.31 369 ASP B CA 1
ATOM 5990 C C . ASP B 1 369 ? 26.703 -17.547 3.129 1 97.31 369 ASP B C 1
ATOM 5992 O O . ASP B 1 369 ? 26.594 -17.625 1.902 1 97.31 369 ASP B O 1
ATOM 5996 N N . ALA B 1 370 ? 27.172 -18.5 3.842 1 97.12 370 ALA B N 1
ATOM 5997 C CA . ALA B 1 370 ? 27.609 -19.75 3.213 1 97.12 370 ALA B CA 1
ATOM 5998 C C . ALA B 1 370 ? 26.422 -20.531 2.646 1 97.12 370 ALA B C 1
ATOM 6000 O O . ALA B 1 370 ? 26.469 -21 1.507 1 97.12 370 ALA B O 1
ATOM 6001 N N . LEU B 1 371 ? 25.422 -20.688 3.453 1 97.25 371 LEU B N 1
ATOM 6002 C CA . LEU B 1 371 ? 24.234 -21.406 3.002 1 97.25 371 LEU B CA 1
ATOM 6003 C C . LEU B 1 371 ? 23.547 -20.656 1.867 1 97.25 371 LEU B C 1
ATOM 6005 O O . LEU B 1 371 ? 23.109 -21.266 0.888 1 97.25 371 LEU B O 1
ATOM 6009 N N . ASN B 1 372 ? 23.438 -19.359 1.967 1 98.12 372 ASN B N 1
ATOM 6010 C CA . ASN B 1 372 ? 22.75 -18.5 0.998 1 98.12 372 ASN B CA 1
ATOM 6011 C C . ASN B 1 372 ? 23.484 -18.469 -0.339 1 98.12 372 ASN B C 1
ATOM 6013 O O . ASN B 1 372 ? 22.875 -18.266 -1.387 1 98.12 372 ASN B O 1
ATOM 6017 N N . GLY B 1 373 ? 24.75 -18.641 -0.264 1 97.12 373 GLY B N 1
ATOM 6018 C CA . GLY B 1 373 ? 25.547 -18.609 -1.475 1 97.12 373 GLY B CA 1
ATOM 6019 C C . GLY B 1 373 ? 25.562 -19.938 -2.223 1 97.12 373 GLY B C 1
ATOM 6020 O O . GLY B 1 373 ? 25.953 -19.984 -3.391 1 97.12 373 GLY B O 1
ATOM 6021 N N . LYS B 1 374 ? 25.078 -21.016 -1.595 1 96.5 374 LYS B N 1
ATOM 6022 C CA . LYS B 1 374 ? 25.047 -22.328 -2.229 1 96.5 374 LYS B CA 1
ATOM 6023 C C . LYS B 1 374 ? 23.938 -22.406 -3.27 1 96.5 374 LYS B C 1
ATOM 6025 O O . LYS B 1 374 ? 22.922 -21.719 -3.148 1 96.5 374 LYS B O 1
ATOM 6030 N N . GLN B 1 375 ? 24.141 -23.281 -4.172 1 95.31 375 GLN B N 1
ATOM 6031 C CA . GLN B 1 375 ? 23.109 -23.547 -5.168 1 95.31 375 GLN B CA 1
ATOM 6032 C C . GLN B 1 375 ? 21.875 -24.141 -4.523 1 95.31 375 GLN B C 1
ATOM 6034 O O . GLN B 1 375 ? 21.969 -25 -3.645 1 95.31 375 GLN B O 1
ATOM 6039 N N . ILE B 1 376 ? 20.75 -23.641 -4.945 1 96.88 376 ILE B N 1
ATOM 6040 C CA . ILE B 1 376 ? 19.484 -24.188 -4.465 1 96.88 376 ILE B CA 1
ATOM 6041 C C . ILE B 1 376 ? 19.141 -25.438 -5.258 1 96.88 376 ILE B C 1
ATOM 6043 O O . ILE B 1 376 ? 18.875 -25.375 -6.457 1 96.88 376 ILE B O 1
ATOM 6047 N N . THR B 1 377 ? 19.094 -26.609 -4.605 1 95.38 377 THR B N 1
ATOM 6048 C CA . THR B 1 377 ? 18.844 -27.875 -5.301 1 95.38 377 THR B CA 1
ATOM 6049 C C . THR B 1 377 ? 17.625 -28.578 -4.727 1 95.38 377 THR B C 1
ATOM 6051 O O . THR B 1 377 ? 16.953 -29.344 -5.43 1 95.38 377 THR B O 1
ATOM 6054 N N . GLY B 1 378 ? 17.344 -28.375 -3.439 1 95.81 378 GLY B N 1
ATOM 6055 C CA . GLY B 1 378 ? 16.188 -28.969 -2.818 1 95.81 378 GLY B CA 1
ATOM 6056 C C . GLY B 1 378 ? 14.898 -28.203 -3.092 1 95.81 378 GLY B C 1
ATOM 6057 O O . GLY B 1 378 ? 14.945 -27.047 -3.486 1 95.81 378 GLY B O 1
ATOM 6058 N N . THR B 1 379 ? 13.828 -28.938 -2.939 1 97.88 379 THR B N 1
ATOM 6059 C CA . THR B 1 379 ? 12.547 -28.25 -3.037 1 97.88 379 THR B CA 1
ATOM 6060 C C . THR B 1 379 ? 12.477 -27.094 -2.041 1 97.88 379 THR B C 1
ATOM 6062 O O . THR B 1 379 ? 12.039 -26 -2.389 1 97.88 379 THR B O 1
ATOM 6065 N N . VAL B 1 380 ? 12.852 -27.406 -0.791 1 98.69 380 VAL B N 1
ATOM 6066 C CA . VAL B 1 380 ? 13.016 -26.391 0.243 1 98.69 380 VAL B CA 1
ATOM 6067 C C . VAL B 1 380 ? 14.43 -26.469 0.813 1 98.69 380 VAL B C 1
ATOM 6069 O O . VAL B 1 380 ? 14.977 -27.547 1.022 1 98.69 380 VAL B O 1
ATOM 6072 N N . GLN B 1 381 ? 15.07 -25.312 0.968 1 98.38 381 GLN B N 1
ATOM 6073 C CA . GLN B 1 381 ? 16.438 -25.281 1.45 1 98.38 381 GLN B CA 1
ATOM 6074 C C . GLN B 1 381 ? 16.641 -24.141 2.457 1 98.38 381 GLN B C 1
ATOM 6076 O O . GLN B 1 381 ? 16.125 -23.047 2.266 1 98.38 381 GLN B O 1
ATOM 6081 N N . GLU B 1 382 ? 17.344 -24.469 3.564 1 98.06 382 GLU B N 1
ATOM 6082 C CA . GLU B 1 382 ? 17.656 -23.484 4.594 1 98.06 382 GLU B CA 1
ATOM 6083 C C . GLU B 1 382 ? 18.75 -22.531 4.117 1 98.06 382 GLU B C 1
ATOM 6085 O O . GLU B 1 382 ? 19.781 -22.969 3.576 1 98.06 382 GLU B O 1
ATOM 6090 N N . VAL B 1 383 ? 18.516 -21.234 4.273 1 98.44 383 VAL B N 1
ATOM 6091 C CA . VAL B 1 383 ? 19.547 -20.281 3.893 1 98.44 383 VAL B CA 1
ATOM 6092 C C . VAL B 1 383 ? 19.875 -19.359 5.078 1 98.44 383 VAL B C 1
ATOM 6094 O O . VAL B 1 383 ? 20.734 -18.484 4.977 1 98.44 383 VAL B O 1
ATOM 6097 N N . GLY B 1 384 ? 19.141 -19.469 6.152 1 97.44 384 GLY B N 1
ATOM 6098 C CA . GLY B 1 384 ? 19.422 -18.781 7.402 1 97.44 384 GLY B CA 1
ATOM 6099 C C . GLY B 1 384 ? 20.125 -19.656 8.43 1 97.44 384 GLY B C 1
ATOM 6100 O O . GLY B 1 384 ? 20.641 -20.734 8.086 1 97.44 384 GLY B O 1
ATOM 6101 N N . ASN B 1 385 ? 20.234 -19.078 9.633 1 92.62 385 ASN B N 1
ATOM 6102 C CA . ASN B 1 385 ? 20.75 -19.875 10.734 1 92.62 385 ASN B CA 1
ATOM 6103 C C . ASN B 1 385 ? 19.703 -20.891 11.227 1 92.62 385 ASN B C 1
ATOM 6105 O O . ASN B 1 385 ? 18.594 -20.5 11.617 1 92.62 385 ASN B O 1
ATOM 6109 N N . GLU B 1 386 ? 20.094 -22.109 11.289 1 85.94 386 GLU B N 1
ATOM 6110 C CA . GLU B 1 386 ? 19.141 -23.188 11.617 1 85.94 386 GLU B CA 1
ATOM 6111 C C . GLU B 1 386 ? 18.656 -23.047 13.055 1 85.94 386 GLU B C 1
ATOM 6113 O O . GLU B 1 386 ? 17.578 -23.547 13.391 1 85.94 386 GLU B O 1
ATOM 6118 N N . ASP B 1 387 ? 19.359 -22.312 13.844 1 87.31 387 ASP B N 1
ATOM 6119 C CA . ASP B 1 387 ? 19 -22.203 15.25 1 87.31 387 ASP B CA 1
ATOM 6120 C C . ASP B 1 387 ? 18.172 -20.938 15.508 1 87.31 387 ASP B C 1
ATOM 6122 O O . ASP B 1 387 ? 17.719 -20.703 16.625 1 87.31 387 ASP B O 1
ATOM 6126 N N . ALA B 1 388 ? 18 -20.281 14.422 1 88.25 388 ALA B N 1
ATOM 6127 C CA . ALA B 1 388 ? 17.203 -19.062 14.594 1 88.25 388 ALA B CA 1
ATOM 6128 C C . ALA B 1 388 ? 15.75 -19.406 14.898 1 88.25 388 ALA B C 1
ATOM 6130 O O . ALA B 1 388 ? 15.258 -20.469 14.516 1 88.25 388 ALA B O 1
ATOM 6131 N N . LYS B 1 389 ? 15.102 -18.562 15.719 1 85.12 389 LYS B N 1
ATOM 6132 C CA . LYS B 1 389 ? 13.695 -18.75 16.062 1 85.12 389 LYS B CA 1
ATOM 6133 C C . LYS B 1 389 ? 12.82 -18.797 14.82 1 85.12 389 LYS B C 1
ATOM 6135 O O . LYS B 1 389 ? 11.883 -19.609 14.75 1 85.12 389 LYS B O 1
ATOM 6140 N N . CYS B 1 390 ? 13.047 -17.984 13.883 1 93.56 390 CYS B N 1
ATOM 6141 C CA . CYS B 1 390 ? 12.359 -17.938 12.602 1 93.56 390 CYS B CA 1
ATOM 6142 C C . CYS B 1 390 ? 13.281 -18.375 11.469 1 93.56 390 CYS B C 1
ATOM 6144 O O . CYS B 1 390 ? 14.367 -17.812 11.305 1 93.56 390 CYS B O 1
ATOM 6146 N N . ARG B 1 391 ? 12.867 -19.391 10.719 1 97.62 391 ARG B N 1
ATOM 6147 C CA . ARG B 1 391 ? 13.695 -19.922 9.648 1 97.62 391 ARG B CA 1
ATOM 6148 C C . ARG B 1 391 ? 13.672 -19.016 8.422 1 97.62 391 ARG B C 1
ATOM 6150 O O . ARG B 1 391 ? 12.711 -18.281 8.211 1 97.62 391 ARG B O 1
ATOM 6157 N N . THR B 1 392 ? 14.719 -18.953 7.758 1 98.75 392 THR B N 1
ATOM 6158 C CA . THR B 1 392 ? 14.797 -18.359 6.434 1 98.75 392 THR B CA 1
ATOM 6159 C C . THR B 1 392 ? 15.031 -19.422 5.367 1 98.75 392 THR B C 1
ATOM 6161 O O . THR B 1 392 ? 16.047 -20.109 5.387 1 98.75 392 THR B O 1
ATOM 6164 N N . LEU B 1 393 ? 14.078 -19.562 4.465 1 98.81 393 LEU B N 1
ATOM 6165 C CA . LEU B 1 393 ? 14.078 -20.688 3.547 1 98.81 393 LEU B CA 1
ATOM 6166 C C . LEU B 1 393 ? 13.945 -20.219 2.104 1 98.81 393 LEU B C 1
ATOM 6168 O O . LEU B 1 393 ? 13.461 -19.125 1.849 1 98.81 393 LEU B O 1
ATOM 6172 N N . VAL B 1 394 ? 14.406 -21 1.186 1 98.88 394 VAL B N 1
ATOM 6173 C CA . VAL B 1 394 ? 14.109 -20.906 -0.237 1 98.88 394 VAL B CA 1
ATOM 6174 C C . VAL B 1 394 ? 13.266 -22.109 -0.674 1 98.88 394 VAL B C 1
ATOM 6176 O O . VAL B 1 394 ? 13.539 -23.234 -0.275 1 98.88 394 VAL B O 1
ATOM 6179 N N . CYS B 1 395 ? 12.227 -21.859 -1.333 1 98.88 395 CYS B N 1
ATOM 6180 C CA . CYS B 1 395 ? 11.367 -22.906 -1.876 1 98.88 395 CYS B CA 1
ATOM 6181 C C . CYS B 1 395 ? 11.305 -22.828 -3.396 1 98.88 395 CYS B C 1
ATOM 6183 O O . CYS B 1 395 ? 10.898 -21.812 -3.953 1 98.88 395 CYS B O 1
ATOM 6185 N N . GLN B 1 396 ? 11.734 -23.859 -4.109 1 98.44 396 GLN B N 1
ATOM 6186 C CA . GLN B 1 396 ? 11.578 -23.953 -5.559 1 98.44 396 GLN B CA 1
ATOM 6187 C C . GLN B 1 396 ? 10.148 -24.328 -5.941 1 98.44 396 GLN B C 1
ATOM 6189 O O . GLN B 1 396 ? 9.836 -25.516 -6.086 1 98.44 396 GLN B O 1
ATOM 6194 N N . THR B 1 397 ? 9.344 -23.328 -6.082 1 97.5 397 THR B N 1
ATOM 6195 C CA . THR B 1 397 ? 7.918 -23.562 -6.297 1 97.5 397 THR B CA 1
ATOM 6196 C C . THR B 1 397 ? 7.676 -24.172 -7.68 1 97.5 397 THR B C 1
ATOM 6198 O O . THR B 1 397 ? 8.422 -23.891 -8.625 1 97.5 397 THR B O 1
ATOM 6201 N N . ASP B 1 398 ? 6.68 -25.016 -7.816 1 96.38 398 ASP B N 1
ATOM 6202 C CA . ASP B 1 398 ? 6.273 -25.703 -9.039 1 96.38 398 ASP B CA 1
ATOM 6203 C C . ASP B 1 398 ? 4.758 -25.672 -9.203 1 96.38 398 ASP B C 1
ATOM 6205 O O . ASP B 1 398 ? 4.059 -26.578 -8.758 1 96.38 398 ASP B O 1
ATOM 6209 N N . GLU B 1 399 ? 4.285 -24.672 -9.922 1 96.06 399 GLU B N 1
ATOM 6210 C CA . GLU B 1 399 ? 2.852 -24.453 -10.047 1 96.06 399 GLU B CA 1
ATOM 6211 C C . GLU B 1 399 ? 2.186 -25.562 -10.859 1 96.06 399 GLU B C 1
ATOM 6213 O O . GLU B 1 399 ? 1.061 -25.969 -10.562 1 96.06 399 GLU B O 1
ATOM 6218 N N . GLN B 1 400 ? 2.865 -26.078 -11.922 1 96.62 400 GLN B N 1
ATOM 6219 C CA . GLN B 1 400 ? 2.293 -27.156 -12.727 1 96.62 400 GLN B CA 1
ATOM 6220 C C . GLN B 1 400 ? 2.129 -28.422 -11.898 1 96.62 400 GLN B C 1
ATOM 6222 O O . GLN B 1 400 ? 1.109 -29.109 -12 1 96.62 400 GLN B O 1
ATOM 6227 N N . TYR B 1 401 ? 3.113 -28.688 -11.141 1 97.62 401 TYR B N 1
ATOM 6228 C CA . TYR B 1 401 ? 3.002 -29.828 -10.242 1 97.62 401 TYR B CA 1
ATOM 6229 C C . TYR B 1 401 ? 1.822 -29.672 -9.297 1 97.62 401 TYR B C 1
ATOM 6231 O O . TYR B 1 401 ? 1.061 -30.609 -9.078 1 97.62 401 TYR B O 1
ATOM 6239 N N . GLU B 1 402 ? 1.709 -28.438 -8.711 1 97.81 402 GLU B N 1
ATOM 6240 C CA . GLU B 1 402 ? 0.65 -28.188 -7.738 1 97.81 402 GLU B CA 1
ATOM 6241 C C . GLU B 1 402 ? -0.729 -28.344 -8.367 1 97.81 402 GLU B C 1
ATOM 6243 O O . GLU B 1 402 ? -1.647 -28.875 -7.738 1 97.81 402 GLU B O 1
ATOM 6248 N N . MET B 1 403 ? -0.872 -27.922 -9.594 1 97.88 403 MET B N 1
ATOM 6249 C CA . MET B 1 403 ? -2.141 -28.062 -10.297 1 97.88 403 MET B CA 1
ATOM 6250 C C . MET B 1 403 ? -2.484 -29.531 -10.492 1 97.88 403 MET B C 1
ATOM 6252 O O . MET B 1 403 ? -3.617 -29.953 -10.242 1 97.88 403 MET B O 1
ATOM 6256 N N . ALA B 1 404 ? -1.502 -30.328 -10.969 1 98.06 404 ALA B N 1
ATOM 6257 C CA . ALA B 1 404 ? -1.712 -31.766 -11.141 1 98.06 404 ALA B CA 1
ATOM 6258 C C . ALA B 1 404 ? -2.064 -32.438 -9.82 1 98.06 404 ALA B C 1
ATOM 6260 O O . ALA B 1 404 ? -2.953 -33.281 -9.758 1 98.06 404 ALA B O 1
ATOM 6261 N N . ARG B 1 405 ? -1.358 -32.062 -8.781 1 97.62 405 ARG B N 1
ATOM 6262 C CA . ARG B 1 405 ? -1.605 -32.594 -7.457 1 97.62 405 ARG B CA 1
ATOM 6263 C C . ARG B 1 405 ? -3.029 -32.312 -6.996 1 97.62 405 ARG B C 1
ATOM 6265 O O . ARG B 1 405 ? -3.701 -33.188 -6.445 1 97.62 405 ARG B O 1
ATOM 6272 N N . LEU B 1 406 ? -3.467 -31.062 -7.199 1 95.88 406 LEU B N 1
ATOM 6273 C CA . LEU B 1 406 ? -4.832 -30.703 -6.84 1 95.88 406 LEU B CA 1
ATOM 6274 C C . LEU B 1 406 ? -5.84 -31.609 -7.535 1 95.88 406 LEU B C 1
ATOM 6276 O O . LEU B 1 406 ? -6.848 -31.984 -6.938 1 95.88 406 LEU B O 1
ATOM 6280 N N . CYS B 1 407 ? -5.566 -31.953 -8.742 1 96.56 407 CYS B N 1
ATOM 6281 C CA . CYS B 1 407 ? -6.445 -32.844 -9.484 1 96.56 407 CYS B CA 1
ATOM 6282 C C . CYS B 1 407 ? -6.488 -34.25 -8.852 1 96.56 407 CYS B C 1
ATOM 6284 O O . CYS B 1 407 ? -7.523 -34.906 -8.875 1 96.56 407 CYS B O 1
ATOM 6286 N N . THR B 1 408 ? -5.352 -34.688 -8.32 1 97.06 408 THR B N 1
ATOM 6287 C CA . THR B 1 408 ? -5.297 -36 -7.715 1 97.06 408 THR B CA 1
ATOM 6288 C C . THR B 1 408 ? -6.105 -36.031 -6.422 1 97.06 408 THR B C 1
ATOM 6290 O O . THR B 1 408 ? -6.48 -37.125 -5.949 1 97.06 408 THR B O 1
ATOM 6293 N N . GLU B 1 409 ? -6.359 -34.875 -5.902 1 94.81 409 GLU B N 1
ATOM 6294 C CA . GLU B 1 409 ? -7.07 -34.812 -4.629 1 94.81 409 GLU B CA 1
ATOM 6295 C C . GLU B 1 409 ? -8.57 -34.625 -4.844 1 94.81 409 GLU B C 1
ATOM 6297 O O . GLU B 1 409 ? -9.359 -34.719 -3.904 1 94.81 409 GLU B O 1
ATOM 6302 N N . THR B 1 410 ? -8.93 -34.281 -6.039 1 93.56 410 THR B N 1
ATOM 6303 C CA . THR B 1 410 ? -10.336 -34.062 -6.355 1 93.56 410 THR B CA 1
ATOM 6304 C C . THR B 1 410 ? -11.039 -35.375 -6.684 1 93.56 410 THR B C 1
ATOM 6306 O O . THR B 1 410 ? -10.922 -35.875 -7.801 1 93.56 410 THR B O 1
ATOM 6309 N N . LYS B 1 411 ? -11.945 -35.906 -5.863 1 93.38 411 LYS B N 1
ATOM 6310 C CA . LYS B 1 411 ? -12.57 -37.219 -5.957 1 93.38 411 LYS B CA 1
ATOM 6311 C C . LYS B 1 411 ? -13.391 -37.344 -7.234 1 93.38 411 LYS B C 1
ATOM 6313 O O . LYS B 1 411 ? -13.414 -38.406 -7.859 1 93.38 411 LYS B O 1
ATOM 6318 N N . GLU B 1 412 ? -13.961 -36.25 -7.645 1 93.19 412 GLU B N 1
ATOM 6319 C CA . GLU B 1 412 ? -14.875 -36.281 -8.781 1 93.19 412 GLU B CA 1
ATOM 6320 C C . GLU B 1 412 ? -14.133 -36.594 -10.078 1 93.19 412 GLU B C 1
ATOM 6322 O O . GLU B 1 412 ? -14.75 -36.969 -11.078 1 93.19 412 GLU B O 1
ATOM 6327 N N . LEU B 1 413 ? -12.867 -36.5 -10.047 1 94.5 413 LEU B N 1
ATOM 6328 C CA . LEU B 1 413 ? -12.07 -36.688 -11.258 1 94.5 413 LEU B CA 1
ATOM 6329 C C . LEU B 1 413 ? -11.617 -38.156 -11.383 1 94.5 413 LEU B C 1
ATOM 6331 O O . LEU B 1 413 ? -11.008 -38.531 -12.391 1 94.5 413 LEU B O 1
ATOM 6335 N N . TRP B 1 414 ? -11.969 -38.906 -10.406 1 93.12 414 TRP B N 1
ATOM 6336 C CA . TRP B 1 414 ? -11.492 -40.281 -10.367 1 93.12 414 TRP B CA 1
ATOM 6337 C C . TRP B 1 414 ? -12.656 -41.25 -10.172 1 93.12 414 TRP B C 1
ATOM 6339 O O . TRP B 1 414 ? -13.414 -41.156 -9.203 1 93.12 414 TRP B O 1
#

Organism: Colletotrichum higginsianum (strain IMI 349063) (NCBI:txid759273)

pLDDT: mean 94.37, std 6.37, range [59.94, 98.94]

Solvent-accessible surface area (backbone atoms only — not comparable to full-atom values): 40663 Å² total; per-residue (Å²): 122,40,30,34,37,19,37,46,53,53,93,37,34,42,36,38,37,32,26,47,32,44,81,77,38,83,52,41,73,48,33,36,37,34,36,36,39,38,80,52,75,71,23,24,33,30,30,31,46,71,87,39,76,77,39,75,67,36,74,45,84,65,90,44,70,46,65,52,44,42,49,52,52,52,50,48,56,48,37,69,30,83,90,37,76,80,30,70,48,63,79,42,37,43,32,34,35,34,56,31,48,61,44,76,85,38,62,57,67,38,69,58,43,74,66,50,47,54,52,44,57,61,42,19,77,65,38,30,91,48,31,40,52,28,49,49,43,49,53,38,43,52,71,70,30,69,76,32,48,43,30,39,36,31,14,14,17,50,32,63,61,38,45,66,48,71,26,52,61,42,33,43,56,69,59,25,61,76,59,67,56,36,47,41,28,59,60,15,42,38,50,52,37,41,48,54,51,50,19,62,74,69,71,42,59,44,67,74,34,21,33,42,40,31,39,27,43,59,66,26,40,41,33,29,26,51,45,58,33,32,46,48,52,41,22,19,62,39,80,42,13,32,39,51,16,22,24,17,31,17,53,51,38,54,62,48,60,69,66,70,40,80,66,31,60,40,72,28,89,83,36,47,97,78,30,80,36,30,37,42,55,44,40,40,47,61,53,6,3,41,21,39,55,56,76,47,65,54,58,69,59,32,74,74,37,82,48,66,47,25,43,41,43,49,47,29,52,44,52,52,50,40,31,51,52,22,16,38,39,32,73,47,51,58,56,45,53,28,43,34,26,12,36,67,47,38,54,64,35,44,68,57,53,47,54,40,31,62,48,37,33,67,78,49,40,43,67,29,70,69,51,37,67,46,83,80,79,52,58,63,38,71,24,23,42,87,82,40,82,22,34,24,34,32,30,64,58,48,47,51,58,37,50,48,37,53,52,27,63,39,69,91,77,108,124,40,30,35,38,20,37,45,54,53,93,35,33,42,36,38,37,32,26,47,32,42,80,76,38,83,53,43,73,50,33,35,38,35,36,35,39,38,80,53,75,71,24,25,34,30,28,32,46,71,87,40,76,76,38,76,66,36,75,46,85,66,92,43,72,45,66,52,45,43,48,51,51,52,50,49,56,48,37,67,32,82,90,37,75,78,29,70,48,64,78,43,38,43,31,35,34,34,56,31,50,62,44,77,86,41,62,59,67,39,71,59,43,73,66,49,47,54,52,46,58,61,42,19,78,67,37,32,90,46,31,41,54,31,50,50,43,49,53,39,43,50,69,71,29,71,77,31,48,43,31,40,34,30,15,14,18,50,31,63,60,37,45,67,48,70,26,53,63,42,34,42,55,70,57,23,62,75,60,68,57,37,47,41,28,59,60,14,43,38,51,52,36,41,48,54,49,48,20,61,74,70,73,43,59,44,68,73,34,21,33,43,38,32,40,27,42,57,67,26,39,41,32,30,27,52,46,58,32,32,46,47,52,40,24,20,61,37,79,42,12,34,38,51,15,23,25,18,31,17,54,50,39,53,63,46,58,70,66,70,39,81,66,31,62,40,74,28,90,83,37,46,97,80,30,80,35,29,37,41,54,45,40,41,48,61,52,6,3,41,20,39,54,56,76,46,66,53,57,70,59,32,72,72,36,84,48,67,48,25,42,42,43,48,46,29,51,42,51,53,50,38,29,51,52,22,16,37,39,32,73,48,50,58,57,46,53,27,42,32,27,12,37,66,47,38,54,65,35,45,68,57,53,48,54,40,32,62,47,38,34,65,78,48,39,41,68,27,70,70,50,39,67,47,83,80,80,53,60,63,39,72,24,23,43,87,82,40,84,22,34,25,34,32,30,63,60,46,48,52,58,36,50,48,36,52,52,27,64,38,64,91,78,106

Nearest PDB structures (foldseek):
  6ioy-assembly1_A  TM=8.818E-01  e=1.758E-40  Porphyromonas gingivalis ATCC 33277
  3r9p-assembly1_B-2  TM=9.239E-01  e=1.458E-38  Mycobacterium avium subsp. paratuberculosis
  7fj9-assembly1_A  TM=9.010E-01  e=1.732E-38  Klebsiella pneumoniae
  7fj7-assembly1_B  TM=8.962E-01  e=5.455E-38  Klebsiella pneumoniae
  7fj9-assembly1_B  TM=8.873E-01  e=5.648E-35  Klebsiella pneumoniae

Foldseek 3Di:
DAKEWEWEDAPFKIKTWIWDFAFPDFTHTAKIKMWGRLVPDDIFIWIDGPNRTPDDRHTDPDNRNALLSRVVVVLCVQCVDPVNVCHPDLLSHAAYEFEAADQQLALAKDFDDPVSLVVLLVCCVLPVNTSLNRSVNVVSCCVRRVNYTYIYGYQQNLQSPADDVQFDDPDDVVVCVVVVFTFRGGNSLQLLQVLVVVCVVVVHDSQCAWAWEWADALQIKIFTAHRNGTHHIQGGSYSLAAAFGLAAAHDDDPCVLVVVDPPQQDFDPPADPSGGHGNSNCNRRGCHGLCVQPVDRDLVPLLPDPPPSSVVNLVRRLVRLLVVVVVSCVVNVLPHQEYEFEHPCSQPPLSSLQSNQVVNCVSFGAFDSVQSPDHDDDQKGFGGDPPTNYTYIYGYTDSSSSSVSSLSPDPVSD/DAKEWEWEDAPFKIKTWIWDFAFPDFTHTAKIKMWGRLVPDDIFMWIDGNNRTPDDRHTDPDNRNALLSRVVVVLCVQCVDPVNVCHPDLLSHAAYEFEAADQQLALAKDFDDPVSLVVLLVCCVLVVNTSLNRSVNVVSCCVRRVNYTYIYGYQQNLQSPADDVQFDDPDDVVVCVVVVFTFRGGNSLQLLQVLVVVCVVVVHDSQCAWAWEWADALQIKIFTAHRNGTHHIQGHSYSLAAAFGLAAAHDDDPCVLVVVDPPQQDFDPPADPSGGHGNSNCNRRGCHGLCVQPVDRDLVCLLPDPPPSSVVNLVRRLVRLLVVVVVSCVVNPLPHQEYEFEHPCSQPPLSSLQSNQVVNCVSFWAFDSVQSPDHDDDQKGFGGDPPTNYTYIYGYTDSSSSSVSSLSPDPVSD

Secondary structure (DSSP, 8-state):
-EEEEEEEE-SS-EEEEEEEE-TTS--EEEEEEEEE-TTSSSPEEEEEETTEEEEEEEEP-S---SHHHHHHHHHHHHHT-TT-TT-SSGGGEEEEEEEES--TT--S-EE--HHHHHHHHHHTTTSHHHHHHHHHHHHHHHHH-TTSEEEEEETTGGGTT--HHHH--SB-HHHHHHHT-S---S-HHHHHHHHHHHHHHHT--GGG--EEEEEESSSEEEEEEETTEEEEES--SSTTSSS--SS---S--TTHHHHH-S-TTSBPTT--SS---BHHHHHHHHSBHHHHHHS-S-HHHHHT---HHHHHHHHHHHHHHHHHHHHHHHHTTT--SEEEEEHHHHHH-HHHHHHHHHHTGGGT----HHHHHS---SSEEE-S-TTSSSEEEEE---HHHHHHHHHHH-GGG-/-EEEEEEEE-SS-EEEEEEEE-TTS--EEEEEEEEE-TTSSSPEEEEEETTEEEEEEEEP-S---SHHHHHHHHHHHHHT-TT-TT-SSGGGEEEEEEEES--TT--S-EE--HHHHHHHHHHTTTSHHHHHHHHHHHHHHHHH-TTSEEEEEETTGGGTT--HHHH--SB-HHHHHHHT-S---S-HHHHHHHHHHHHHHHT--GGG--EEEEEESSSEEEEEEETTEEEEES--SSTTSSS--SS---S--TTHHHHH-S-TTSBPTT--SS---BHHHHHHHHSBHHHHHHS-S-HHHHHT---HHHHHHHHHHHHHHHHHHHHHHHHTTT--SEEEEEHHHHHH-HHHHHHHHHHTGGGT----HHHHHS---SSEEE-S-TTSSSEEEEE---HHHHHHHHHHH-GGG-

Radius of gyration: 29.35 Å; Cα contacts (8 Å, |Δi|>4): 1994; chains: 2; bounding box: 53×93×72 Å

Sequence (828 aa):
MKVILAINSGSSSVKISVYSAEFKQSPRQIAETVVSDLTAPPAKVSYTRGGTEVKKNEDLEDNVSTQDDAFKVLLKTLIEDPELPQIKQKSDIALTCHRIVHGGDYSCSQIITQDTYHHLEELSDLAPLHNGPALDIVNSCVKQLPDAVNVACFDTQFHSTIPEHVRTYPIDQEVANKNHLRKYGFHGVSYSFITRSVSEFLGKHTKDLNIIALHLGSGASACAIRNGQSWDTSMGLTPVAGLPGATRSGSVDPSLVFHYASDVGKLSPNSTSNLHLTQAEEILNKRSGWKSLTGTTDFGIIASSDEPTHKLAFDIFVDRLCAFIGSYFVTLNGNVDALVFAGGIGEKSDKLRKRVVEQCACLGFTIDDALNGKQITGTVQEVGNEDAKCRTLVCQTDEQYEMARLCTETKELWMKVILAINSGSSSVKISVYSAEFKQSPRQIAETVVSDLTAPPAKVSYTRGGTEVKKNEDLEDNVSTQDDAFKVLLKTLIEDPELPQIKQKSDIALTCHRIVHGGDYSCSQIITQDTYHHLEELSDLAPLHNGPALDIVNSCVKQLPDAVNVACFDTQFHSTIPEHVRTYPIDQEVANKNHLRKYGFHGVSYSFITRSVSEFLGKHTKDLNIIALHLGSGASACAIRNGQSWDTSMGLTPVAGLPGATRSGSVDPSLVFHYASDVGKLSPNSTSNLHLTQAEEILNKRSGWKSLTGTTDFGIIASSDEPTHKLAFDIFVDRLCAFIGSYFVTLNGNVDALVFAGGIGEKSDKLRKRVVEQCACLGFTIDDALNGKQITGTVQEVGNEDAKCRTLVCQTDEQYEMARLCTETKELW

InterPro domains:
  IPR000890 Aliphatic acid kinase, short-chain [PF00871] (4-404)
  IPR000890 Aliphatic acid kinase, short-chain [PR00471] (4-15)
  IPR000890 Aliphatic acid kinase, short-chain [PR00471] (181-194)
  IPR000890 Aliphatic acid kinase, short-chain [PR00471] (211-232)
  IPR000890 Aliphatic acid kinase, short-chain [PR00471] (313-326)
  IPR000890 Aliphatic acid kinase, short-chain [PR00471] (336-352)
  IPR000890 Aliphatic acid kinase, short-chain [PR00471] (392-404)
  IPR000890 Aliphatic acid kinase, short-chain [PTHR21060] (2-410)
  IPR004372 Acetate/propionate kinase [MF_00020] (1-414)
  IPR004372 Acetate/propionate kinase [PIRSF000722] (2-410)
  IPR004372 Acetate/propionate kinase [TIGR00016] (2-405)
  IPR023865 Aliphatic acid kinase, short-chain, conserved site [PS01075] (4-15)
  IPR023865 Aliphatic acid kinase, short-chain, conserved site [PS01076] (211-228)
  IPR043129 ATPase, nucleotide binding domain [SSF53067] (1-204)
  IPR043129 ATPase, nucleotide binding domain [SSF53067] (165-408)